Protein AF-A0A953QNC2-F1 (afdb_monomer_lite)

pLDDT: mean 82.64, std 15.47, range [23.3, 98.56]

Secondary structure (DSSP, 8-state):
------EETTEEB--------TTSPEEE---TT-EEEEEEEES-GGG--S-EEEEEEETTEEEEEEEEBTTB-EEEEEE--SS-EEEEESS---EEEEEEEEPPP-SSEE--BS--SGGGPEE--TT--EEE--TTS-SS-S-GGGHHHHHT---EEEEEE--SSS-EEEEEEEE-S--SS--EEEEEEEETTEEEE--TT--S--GGGGSSSTT--SEEEEEE-TT-EEEEEEE--SSSEEEEEEEEEPSSPSSHHHHHHHHHHHHHHHHHHHHHT-TTTT--SSTTSPPPHHHHH---IIIIIIHHHHHHHHHHTT---S-HHHHHHHHHHHHT-EEEPTT-TT-EEES-SS-HHHHHHHHHHHHHHTT---HHHHHHHHHHHHTB----B--SSSSPBPHHHHHHHHHHHHHHHT-HHHHHHHHHHHHHPPPSSHHHHHHHHHHHHHHT---HHHHHHHHTT--TTS--BSSS-TTSPB-HHHHHHHHHHHHHTT---TTHHHHHHHHHHT--TTS-----GGG-SS--SHHHHHHHHHHHHHHS-----PPPPPPPPPPPS--SSHHHHHHHHHHHHHHT-HHHHHHHHT-SSHHHHHHHHHHTTTSHHHHHT-GGGHHHHHHGGG-SSHHHHHHHHHHHHHHHHHS--HHHHHHHHHHTTT---HHHHHHHHHHHHHHH---HHHHHHHHHTBS-HHHHHHHHHHHHHHHHHHHHHHHHHHHHS-HHHHHHHHHHHH--TTTS----TTTTTTSSS--HHHHHHHHT--GGGG-TT---HHHHHHHH----TTS------BTTB-PPP---TTTSHHHHHHHHHHHTT--HHHHHHHHHHGGGGTT---HHHHHHHHHHTT-S-HHHHHHHHHHHGGGSSS------TTS--HHHHHHHHHHHHT--HHHHHHHHHHHHTSPTTSTGGG-HHHHHHHHHHHTSSS--HHHHHHHTT-HHHHTSHHHHHHHHHHHT-S-HHHHHHHHHHHIIIIIT-GGGHHHHHHHHHT--HHHHHHHHHHT-HHHHHHHGGGTGGGGTTT-PPPPTTSSGGGSHHHHHHHHHHTT-SSHHHHHHHHHHHHH-HHHHHHHT-PPPPPPPPPHHHIIIIIHHHHH---TTS--HHHHTTT-SSS---S-HHHHHHHHGGG--SSSGGG-HHHHGGGS-TTGGG-GGGGGG--TT--S-TTGGGSHHHHHHHHHHTT----

Foldseek 3Di:
DDDDQDDDDPKGKPPDQDQDAADDWDKDFDDQQFKKKKKKFAPALLPFAAWKKKFKAAPVGTQFIDIAHLQRGMAIFMARGPGIMTIHIPGRGRIGIIIITDDDDDQAAEFHTPFQDQVSAAEDEAQHKYKGFLRSQGQFASDLVCLLVSLLDSKGKHKYAAADAAKKKKKKAKDALDLLAFKAKFKWADDPNDIDGADALWDPDFLQLQFLRFQGFRITIHTDGHGGMMMMIIRNSHRIMMIGIDIAHFDLDPDLLSLLLLLLVLLLRVLLRNLSRQGRLQHANGPLAFGFPQSLLDLDCQSAQLSLLLNLLLVVLPRDDPDPSSNLQSLLSLLLFWAQFFLQPLATAGSAFFQTLVSLLRSVVSCVSVVNDDLSSLSNSLSLNVQFDQQFTFRLKPPTRHSLNSLLSSLVSCVSNVVVVSNVVSLVVLQPDDAQWLLSLLSSLLSCLVVVHDNVVSLVVNVVQADPQQFGCGGPDNPDDTAQLSLLSSLLSCLSNVHPDPSSVSSLVNLSRQQHSNSFHFDACPRIQDRDRRSNSSSSSSNSSSNPGDPHPDDDDDDDDAADQPDRDPVNLSSNLVVVLVVLDLVLLQCQLVDPRVSSVLSSLVNCSRNLQSNLVVVSSLVSLLVQCVRSRLSSVLSSLNSLLSSCRHPVDCVSLLSLLQSLQPDDPPSSLNSSLSSNLSNLPPQVLRVLSSLVSRPDPVVSVSSVVSVQVSLLSNLLSLLVSLQPGDPRSLLSSLCSLQDGCSFQQAQPPVRLLPPQDSFSVVSVVSSSRDSCSSPPPDDDPSSVSSSNDDDDLLRASRGHDNNLGRDGSAHDLNRCPSNLVSLVSQPVVDDPSSLSSSLNSQLRCANNADLVSLQVLLVQCVDPDPSSLVSSLSCAFVCPRHHHAQPDLQDGDPVSLVSLLVLLLVVDPSSLSRSLQNLLQAAAPHPSLADPSSLVSLVVQLPDPDRFLSSLSNNCRHCVRVVDPSNLVLLLVQCVDPPLSSVVSSLLSLCLPQLPDLVNLVSNLVNCVSHDAPSNLVSLLCLQLVNVQVPCSSRVSHVPDDPDDDPSDPDSCVRPSSLVSLLVQCVDPHLSSNLSSLLSCVVDVVSCVSNVDDRDQFDAQDLVLCVPQVVCQQVDADPSSDHVQRRQCPPSQQHHDPDSVVNVVSLVSQADLVNRCLGLVQQAQLAAQSVSNDSVCSSNHHVVGHPQPPRCSRPNSSSSSCRSSHDDDD

Radius of gyration: 33.35 Å; chains: 1; bounding box: 89×70×102 Å

Sequence (1214 aa):
MKLERVVAAGSIALLLPFLLRSDDARIFPTTPGKLYRAVVSIENPEHFSGRVEVEIRDARGVIAAKPLHPFDLDLSINLKPKGEVRVKLSRTESVRVEFTELPPPGDDAIALQPNRTWNQAQTIRFGQTVHGSGDDRPYVPVSMDHAYADLMSGFQWFRFTVPGDRPKLAHFVLETPDRDVPPDVDVFAEHDGSIEPYREGASAYNPEATQNFPGLSPFRTRVVHPGQTYLLRVAPNHPDYTLRTLVYDVPPYRDPHKAVEAGMDYLIALGDAWHANTPRRGAIALRNTMAHAEPSSCIACHPTQFTVRGYLTAVKNGYPVHHPNQLRFLTERLANNPRPMYGQENADWARVIFSARTVSSRVPVLLDMAGVRAPDVTRGYAEYLRKTSLEDEADGSLPFVSAFEIGLQSWQTFGLAGFTADRDRVRDEVIARKPANVIDLAWKIAALAKFGAKAEAEIEQLYSWQDAEGRFPYHFDRAEPRADFITYQALYALAVAGSKDPRLEKTVAYALKQQRVDGSWQGDPVYKGFDTPFRDTQFAVMALSTLFPMKSDRPAPAAEPSAPLNSLSKIDQRREAETLRRSGSILEIGKALESPEGRTRWTALRVFAQEFRGLSDQSELLKPLKAALDDPMPANRFQAANALWRWYQWHRDDSILDALARHLGSEHDAYVRRGLIESVYNVLDDNPGQLEAWERALVSEADRKKTEEALHRSVRDQAAVIARNLANGNRDLRLGLLTALWDFHLRHMAIPDDNREKVDVILPSFFADYSSGVPRLHESDFRYEPYAETAAFAYRAANDFHVTRLGNDTDLPHLFKDSGDALERALLKCLDGADRELTVEVVKASSILGDAETTSFTAAMLRLLESGDAQIRDAVRYVYANNARGRLTLGDPDAPDAALQKLLAELIDSRRPDVLTVALPLVAELPVGSTFTRDPALAWSVEKLVREDVVPAAVLRAAAVFPSIADQPLMRTELLHALKSRDYATQQAAIDLVLARYITDPTTDELSRQFIEATEGRARAVLIDKLDPNKFALRLSAASSYRAVSGEPLPADDNLFSSRVVQDAVIEALRDKSPAVREAAQDLVREQAKLQTIAKVAPAARPAPDFTYFVEKVQPILAARGSDGKACMMCHATHAIFKLTPDARANYTNTLKVINTTEPRKSLLLIKPTRPNDAVGDANLYLATHNGGERWVANEDSPEYATILEWIRGAKLP

Structure (mmCIF, N/CA/C/O backbone):
data_AF-A0A953QNC2-F1
#
_entry.id   AF-A0A953QNC2-F1
#
loop_
_atom_site.group_PDB
_atom_site.id
_atom_site.type_symbol
_atom_site.label_atom_id
_atom_site.label_alt_id
_atom_site.label_comp_id
_atom_site.label_asym_id
_atom_site.label_entity_id
_atom_site.label_seq_id
_atom_site.pdbx_PDB_ins_code
_atom_site.Cartn_x
_atom_site.Cartn_y
_atom_site.Cartn_z
_atom_site.occupancy
_atom_site.B_iso_or_equiv
_atom_site.auth_seq_id
_atom_site.auth_comp_id
_atom_site.auth_asym_id
_atom_site.auth_atom_id
_atom_site.pdbx_PDB_model_num
ATOM 1 N N . MET A 1 1 ? -9.395 16.974 55.530 1.00 29.06 1 MET A N 1
ATOM 2 C CA . MET A 1 1 ? -9.738 17.105 54.096 1.00 29.06 1 MET A CA 1
ATOM 3 C C . MET A 1 1 ? -11.240 16.921 53.959 1.00 29.06 1 MET A C 1
ATOM 5 O O . MET A 1 1 ? -11.735 15.883 54.379 1.00 29.06 1 MET A O 1
ATOM 9 N N . LYS A 1 2 ? -11.969 17.950 53.513 1.00 23.30 2 LYS A N 1
ATOM 10 C CA . LYS A 1 2 ? -13.434 17.918 53.364 1.00 23.30 2 LYS A CA 1
ATOM 11 C C . LYS A 1 2 ? -13.803 17.098 52.120 1.00 23.30 2 LYS A C 1
ATOM 13 O O . LYS A 1 2 ? -13.235 17.342 51.063 1.00 23.30 2 LYS A O 1
ATOM 18 N N . LEU A 1 3 ? -14.735 16.148 52.253 1.00 24.97 3 LEU A N 1
ATOM 19 C CA . LEU A 1 3 ? -15.459 15.578 51.113 1.00 24.97 3 LEU A CA 1
ATOM 20 C C . LEU A 1 3 ? -16.293 16.702 50.484 1.00 24.97 3 LEU A C 1
ATOM 22 O O . LEU A 1 3 ? -17.276 17.125 51.092 1.00 24.97 3 LEU A O 1
ATOM 26 N N . GLU A 1 4 ? -15.945 17.168 49.290 1.00 27.89 4 GLU A N 1
ATOM 27 C CA . GLU A 1 4 ? -16.870 17.962 48.481 1.00 27.89 4 GLU A CA 1
ATOM 28 C C . GLU A 1 4 ? -17.546 17.052 47.456 1.00 27.89 4 GLU A C 1
ATOM 30 O O . GLU A 1 4 ? -16.925 16.511 46.546 1.00 27.89 4 GLU A O 1
ATOM 35 N N . ARG A 1 5 ? -18.851 16.843 47.658 1.00 28.81 5 ARG A N 1
ATOM 36 C CA . ARG A 1 5 ? -19.749 16.235 46.677 1.00 28.81 5 ARG A CA 1
ATOM 37 C C . ARG A 1 5 ? -20.026 17.278 45.598 1.00 28.81 5 ARG A C 1
ATOM 39 O O . ARG A 1 5 ? -20.845 18.165 45.823 1.00 28.81 5 ARG A O 1
ATOM 46 N N . VAL A 1 6 ? -19.393 17.165 44.437 1.00 27.67 6 VAL A N 1
ATOM 47 C CA . VAL A 1 6 ? -19.810 17.938 43.262 1.00 27.67 6 VAL A CA 1
ATOM 48 C C . VAL A 1 6 ? -20.875 17.132 42.528 1.00 27.67 6 VAL A C 1
ATOM 50 O O . VAL A 1 6 ? -20.597 16.089 41.944 1.00 27.67 6 VAL A O 1
ATOM 53 N N . VAL A 1 7 ? -22.122 17.596 42.615 1.00 27.09 7 VAL A N 1
ATOM 54 C CA . VAL A 1 7 ? -23.255 17.066 41.850 1.00 27.09 7 VAL A CA 1
ATOM 55 C C . VAL A 1 7 ? -23.378 17.911 40.588 1.00 27.09 7 VAL A C 1
ATOM 57 O O . VAL A 1 7 ? -23.911 19.016 40.633 1.00 27.09 7 VAL A O 1
ATOM 60 N N . ALA A 1 8 ? -22.895 17.394 39.462 1.00 27.19 8 ALA A N 1
ATOM 61 C CA . ALA A 1 8 ? -23.224 17.911 38.139 1.00 27.19 8 ALA A CA 1
ATOM 62 C C . ALA A 1 8 ? -23.791 16.756 37.298 1.00 27.19 8 ALA A C 1
ATOM 64 O O . ALA A 1 8 ? -23.171 15.704 37.179 1.00 27.19 8 ALA A O 1
ATOM 65 N N . ALA A 1 9 ? -25.007 16.942 36.776 1.00 31.48 9 ALA A N 1
ATOM 66 C CA . ALA A 1 9 ? -25.664 16.079 35.786 1.00 31.48 9 ALA A CA 1
ATOM 67 C C . ALA A 1 9 ? -25.669 14.555 36.076 1.00 31.48 9 ALA A C 1
ATOM 69 O O . ALA A 1 9 ? -25.304 13.744 35.231 1.00 31.48 9 ALA A O 1
ATOM 70 N N . GLY A 1 10 ? -26.125 14.145 37.266 1.00 29.62 10 GLY A N 1
ATOM 71 C CA . GLY A 1 10 ? -26.537 12.753 37.519 1.00 29.62 10 GLY A CA 1
ATOM 72 C C . GLY A 1 10 ? -25.422 11.710 37.679 1.00 29.62 10 GLY A C 1
ATOM 73 O O . GLY A 1 10 ? -25.738 10.537 37.854 1.00 29.62 10 GLY A O 1
ATOM 74 N N . SER A 1 11 ? -24.148 12.113 37.685 1.00 31.12 11 SER A N 1
ATOM 75 C CA . SER A 1 11 ? -23.003 11.223 37.924 1.00 31.12 11 SER A CA 1
ATOM 76 C C . SER A 1 11 ? -22.395 11.497 39.303 1.00 31.12 11 SER A C 1
ATOM 78 O O . SER A 1 11 ? -21.988 12.621 39.594 1.00 31.12 11 SER A O 1
ATOM 80 N N . ILE A 1 12 ? -22.333 10.487 40.179 1.00 34.78 12 ILE A N 1
ATOM 81 C CA . ILE A 1 12 ? -21.578 10.574 41.439 1.00 34.78 12 ILE A CA 1
ATOM 82 C C . ILE A 1 12 ? -20.111 10.299 41.098 1.00 34.78 12 ILE A C 1
ATOM 84 O O . ILE A 1 12 ? -19.709 9.148 40.953 1.00 34.78 12 ILE A O 1
ATOM 88 N N . ALA A 1 13 ? -19.312 11.353 40.947 1.00 35.94 13 ALA A N 1
ATOM 89 C CA . ALA A 1 13 ? -17.868 11.228 40.813 1.00 35.94 13 ALA A CA 1
ATOM 90 C C . ALA A 1 13 ? -17.216 11.299 42.205 1.00 35.94 13 ALA A C 1
ATOM 92 O O . ALA A 1 13 ? -17.353 12.293 42.921 1.00 35.94 13 ALA A O 1
ATOM 93 N N . LEU A 1 14 ? -16.487 10.253 42.599 1.00 39.22 14 LEU A N 1
ATOM 94 C CA . LEU A 1 14 ? -15.514 10.324 43.693 1.00 39.22 14 LEU A CA 1
ATOM 95 C C . LEU A 1 14 ? -14.265 11.051 43.158 1.00 39.22 14 LEU A C 1
ATOM 97 O O . LEU A 1 14 ? -13.250 10.435 42.854 1.00 39.22 14 LEU A O 1
ATOM 101 N N . LEU A 1 15 ? -14.370 12.372 42.985 1.00 40.50 15 LEU A N 1
ATOM 102 C CA . LEU A 1 15 ? -13.267 13.247 42.577 1.00 40.50 15 LEU A CA 1
ATOM 103 C C . LEU A 1 15 ? -12.383 13.548 43.789 1.00 40.50 15 LEU A C 1
ATOM 105 O O . LEU A 1 15 ? -12.535 14.568 44.457 1.00 40.50 15 LEU A O 1
ATOM 109 N N . LEU A 1 16 ? -11.458 12.648 44.097 1.00 39.34 16 LEU A N 1
ATOM 110 C CA . LEU A 1 16 ? -10.333 12.967 44.967 1.00 39.34 16 LEU A CA 1
ATOM 111 C C . LEU A 1 16 ? -9.050 12.529 44.252 1.00 39.34 16 LEU A C 1
ATOM 113 O O . LEU A 1 16 ? -8.804 11.325 44.168 1.00 39.34 16 LEU A O 1
ATOM 117 N N . PRO A 1 17 ? -8.221 13.458 43.733 1.00 42.78 17 PRO A N 1
ATOM 118 C CA . PRO A 1 17 ? -6.869 13.108 43.333 1.00 42.78 17 PRO A CA 1
ATOM 119 C C . PRO A 1 17 ? -6.144 12.603 44.580 1.00 42.78 17 PRO A C 1
ATOM 121 O O . PRO A 1 17 ? -6.006 13.302 45.586 1.00 42.78 17 PRO A O 1
ATOM 124 N N . PHE A 1 18 ? -5.751 11.339 44.549 1.00 47.56 18 PHE A N 1
ATOM 125 C CA . PHE A 1 18 ? -5.092 10.688 45.662 1.00 47.56 18 PHE A CA 1
ATOM 126 C C . PHE A 1 18 ? -3.679 10.322 45.253 1.00 47.56 18 PHE A C 1
ATOM 128 O O . PHE A 1 18 ? -3.477 9.353 44.534 1.00 47.56 18 PHE A O 1
ATOM 135 N N . LEU A 1 19 ? -2.704 11.049 45.792 1.00 51.19 19 LEU A N 1
ATOM 136 C CA . LEU A 1 19 ? -1.297 10.713 45.624 1.00 51.19 19 LEU A CA 1
ATOM 137 C C . LEU A 1 19 ? -1.020 9.362 46.312 1.00 51.19 19 LEU A C 1
ATOM 139 O O . LEU A 1 19 ? -1.180 9.222 47.534 1.00 51.19 19 LEU A O 1
ATOM 143 N N . LEU A 1 20 ? -0.685 8.342 45.524 1.00 55.16 20 LEU A N 1
ATOM 144 C CA . LEU A 1 20 ? -0.523 6.959 45.974 1.00 55.16 20 LEU A CA 1
ATOM 145 C C . LEU A 1 20 ? 0.978 6.645 46.093 1.00 55.16 20 LEU A C 1
ATOM 147 O O . LEU A 1 20 ? 1.667 6.477 45.100 1.00 55.16 20 LEU A O 1
ATOM 151 N N . ARG A 1 21 ? 1.511 6.608 47.320 1.00 57.16 21 ARG A N 1
ATOM 152 C CA . ARG A 1 21 ? 2.898 6.182 47.601 1.00 57.16 21 ARG A CA 1
ATOM 153 C C . ARG A 1 21 ? 2.895 4.684 47.943 1.00 57.16 21 ARG A C 1
ATOM 155 O O . ARG A 1 21 ? 1.916 4.225 48.523 1.00 57.16 21 ARG A O 1
ATOM 162 N N . SER A 1 22 ? 3.929 3.939 47.542 1.00 54.56 22 SER A N 1
ATOM 163 C CA . SER A 1 22 ? 3.933 2.477 47.286 1.00 54.56 22 SER A CA 1
ATOM 164 C C . SER A 1 22 ? 3.475 1.535 48.393 1.00 54.56 22 SER A C 1
ATOM 166 O O .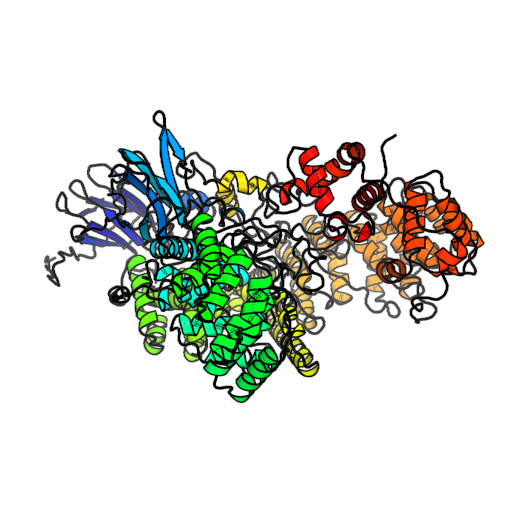 SER A 1 22 ? 3.289 0.351 48.115 1.00 54.56 22 SER A O 1
ATOM 168 N N . ASP A 1 23 ? 3.308 1.997 49.623 1.00 46.59 23 ASP A N 1
ATOM 169 C CA . ASP A 1 23 ? 3.414 1.069 50.745 1.00 46.59 23 ASP A CA 1
ATOM 170 C C . ASP A 1 23 ? 2.069 0.484 51.204 1.00 46.59 23 ASP A C 1
ATOM 172 O O . ASP A 1 23 ? 2.077 -0.446 52.000 1.00 46.59 23 ASP A O 1
ATOM 176 N N . ASP A 1 24 ? 0.930 0.908 50.630 1.00 58.06 24 ASP A N 1
ATOM 177 C CA . ASP A 1 24 ? -0.381 0.284 50.876 1.00 58.06 24 ASP A CA 1
ATOM 178 C C . ASP A 1 24 ? -1.313 0.293 49.651 1.00 58.06 24 ASP A C 1
ATOM 180 O O . ASP A 1 24 ? -1.463 1.293 48.943 1.00 58.06 24 ASP A O 1
ATOM 184 N N . ALA A 1 25 ? -2.011 -0.828 49.430 1.00 66.31 25 ALA A N 1
ATOM 185 C CA . ALA A 1 25 ? -3.104 -0.903 48.463 1.00 66.31 25 ALA A CA 1
ATOM 186 C C . ALA A 1 25 ? -4.257 -0.003 48.934 1.00 66.31 25 ALA A C 1
ATOM 188 O O . ALA A 1 25 ? -4.858 -0.258 49.980 1.00 66.31 25 ALA A O 1
ATOM 189 N N . ARG A 1 26 ? -4.598 1.039 48.168 1.00 79.62 26 ARG A N 1
ATOM 190 C CA . ARG A 1 26 ? -5.704 1.927 48.547 1.00 79.62 26 ARG A CA 1
ATOM 191 C C . ARG A 1 26 ? -7.043 1.296 48.220 1.00 79.62 26 ARG A C 1
ATOM 193 O O . ARG A 1 26 ? -7.245 0.796 47.116 1.00 79.62 26 ARG A O 1
ATOM 200 N N . ILE A 1 27 ? -7.953 1.376 49.183 1.00 82.69 27 ILE A N 1
ATOM 201 C CA . ILE A 1 27 ? -9.328 0.900 49.080 1.00 82.69 27 ILE A CA 1
ATOM 202 C C . ILE A 1 27 ? -10.205 2.029 48.537 1.00 82.69 27 ILE A C 1
ATOM 204 O O . ILE A 1 27 ? -10.218 3.133 49.081 1.00 82.69 27 ILE A O 1
ATOM 208 N N . PHE A 1 28 ? -10.962 1.730 47.487 1.00 82.81 28 PHE A N 1
ATOM 209 C CA . PHE A 1 28 ? -11.961 2.608 46.899 1.00 82.81 28 PHE A CA 1
ATOM 210 C C . PHE A 1 28 ? -13.351 2.005 47.144 1.00 82.81 28 PHE A C 1
ATOM 212 O O . PHE A 1 28 ? -13.610 0.866 46.728 1.00 82.81 28 PHE A O 1
ATOM 219 N N . PRO A 1 29 ? -14.250 2.727 47.838 1.00 77.69 29 PRO A N 1
ATOM 220 C CA . PRO A 1 29 ? -15.591 2.233 48.101 1.00 77.69 29 PRO A CA 1
ATOM 221 C C . PRO A 1 29 ? -16.389 2.209 46.794 1.00 77.69 29 PRO A C 1
ATOM 223 O O . PRO A 1 29 ? -16.478 3.215 46.092 1.00 77.69 29 PRO A O 1
ATOM 226 N N . THR A 1 30 ? -16.995 1.067 46.480 1.00 83.75 30 THR A N 1
ATOM 227 C CA . THR A 1 30 ? -17.913 0.923 45.343 1.00 83.75 30 THR A CA 1
ATOM 228 C C . THR A 1 30 ? -19.255 0.384 45.822 1.00 83.75 30 THR A C 1
ATOM 230 O O . THR A 1 30 ? -19.344 -0.264 46.867 1.00 83.75 30 THR A O 1
ATOM 233 N N . THR A 1 31 ? -20.320 0.662 45.070 1.00 82.50 31 THR A N 1
ATOM 234 C CA . THR A 1 31 ? -21.650 0.126 45.372 1.00 82.50 31 THR A CA 1
ATOM 235 C C . THR A 1 31 ? -21.815 -1.229 44.681 1.00 82.50 31 THR A C 1
ATOM 237 O O . THR A 1 31 ? -21.713 -1.293 43.451 1.00 82.50 31 THR A O 1
ATOM 240 N N . PRO A 1 32 ? -22.105 -2.317 45.421 1.00 77.31 32 PRO A N 1
ATOM 241 C CA . PRO A 1 32 ? -22.320 -3.629 44.823 1.00 77.31 32 PRO A CA 1
ATOM 242 C C . PRO A 1 32 ? -23.386 -3.593 43.722 1.00 77.31 32 PRO A C 1
ATOM 244 O O . PRO A 1 32 ? -24.472 -3.047 43.900 1.00 77.31 32 PRO A O 1
ATOM 247 N N . GLY A 1 33 ? -23.076 -4.192 42.572 1.00 76.69 33 GLY A N 1
ATOM 248 C CA . GLY A 1 33 ? -24.009 -4.304 41.449 1.00 76.69 33 GLY A CA 1
ATOM 249 C C . GLY A 1 33 ? -24.074 -3.091 40.514 1.00 76.69 33 GLY A C 1
ATOM 250 O O . GLY A 1 33 ? -24.688 -3.215 39.453 1.00 76.69 33 GLY A O 1
ATOM 251 N N . LYS A 1 34 ? -23.416 -1.972 40.842 1.00 86.75 34 LYS A N 1
ATOM 252 C CA . LYS A 1 34 ? -23.242 -0.827 39.934 1.00 86.75 34 LYS A CA 1
ATOM 253 C C . LYS A 1 34 ? -22.071 -1.041 38.970 1.00 86.75 34 LYS A C 1
ATOM 255 O O . LYS A 1 34 ? -21.183 -1.854 39.227 1.00 86.75 34 LYS A O 1
ATOM 260 N N . LEU A 1 35 ? -22.111 -0.336 37.842 1.00 88.69 35 LEU A N 1
ATOM 261 C CA . LEU A 1 35 ? -21.055 -0.337 36.833 1.00 88.69 35 LEU A CA 1
ATOM 262 C C . LEU A 1 35 ? -20.138 0.855 37.059 1.00 88.69 35 LEU A C 1
ATOM 264 O O . LEU A 1 35 ? -20.615 1.947 37.354 1.00 88.69 35 LEU A O 1
ATOM 268 N N . TYR A 1 36 ? -18.840 0.644 36.891 1.00 88.75 36 TYR A N 1
ATOM 269 C CA . TYR A 1 36 ? -17.842 1.690 37.049 1.00 88.75 36 TYR A CA 1
ATOM 270 C C . TYR A 1 36 ? -16.846 1.666 35.892 1.00 88.75 36 TYR A C 1
ATOM 272 O O . TYR A 1 36 ? -16.424 0.594 35.460 1.00 88.75 36 TYR A O 1
ATOM 280 N N . ARG A 1 37 ? -16.430 2.853 35.450 1.00 88.19 37 ARG A N 1
ATOM 281 C CA . ARG A 1 37 ? -15.182 3.067 34.715 1.00 88.19 37 ARG A CA 1
ATOM 282 C C . ARG A 1 37 ? -14.107 3.426 35.732 1.00 88.19 37 ARG A C 1
ATOM 284 O O . ARG A 1 37 ? -14.271 4.400 36.464 1.00 88.19 37 ARG A O 1
ATOM 291 N N . ALA A 1 38 ? -13.046 2.632 35.796 1.00 89.19 38 ALA A N 1
ATOM 292 C CA . ALA A 1 38 ? -11.863 2.920 36.594 1.00 89.19 38 ALA A CA 1
ATOM 293 C C . ALA A 1 38 ? -10.763 3.453 35.675 1.00 89.19 38 ALA A C 1
ATOM 295 O O . ALA A 1 38 ? -10.457 2.819 34.665 1.00 89.19 38 ALA A O 1
ATOM 296 N N . VAL A 1 39 ? -10.181 4.599 36.022 1.00 89.31 39 VAL A N 1
ATOM 297 C CA . VAL A 1 39 ? -9.047 5.203 35.315 1.00 89.31 39 VAL A CA 1
ATOM 298 C C . VAL A 1 39 ? -7.913 5.410 36.310 1.00 89.31 39 VAL A C 1
ATOM 300 O O . VAL A 1 39 ? -8.117 6.025 37.354 1.00 89.31 39 VAL A O 1
ATOM 303 N N . VAL A 1 40 ? -6.726 4.896 35.999 1.00 90.38 40 VAL A N 1
ATOM 304 C CA . VAL A 1 40 ? -5.488 5.176 36.738 1.00 90.38 40 VAL A CA 1
ATOM 305 C C . VAL A 1 40 ? -4.512 5.838 35.778 1.00 90.38 40 VAL A C 1
ATOM 307 O O . VAL A 1 40 ? -4.119 5.210 34.801 1.00 90.38 40 VAL A O 1
ATOM 310 N N . SER A 1 41 ? -4.114 7.077 36.059 1.00 89.69 41 SER A N 1
ATOM 311 C CA . SER A 1 41 ? -3.303 7.900 35.154 1.00 89.69 41 SER A CA 1
ATOM 312 C C . SER A 1 41 ? -2.095 8.494 35.866 1.00 89.69 41 SER A C 1
ATOM 314 O O . SER A 1 41 ? -2.207 8.936 37.007 1.00 89.69 41 SER A O 1
ATOM 316 N N . ILE A 1 42 ? -0.953 8.579 35.185 1.00 89.56 42 ILE A N 1
ATOM 317 C CA . ILE A 1 42 ? 0.209 9.344 35.661 1.00 89.56 42 ILE A CA 1
ATOM 318 C C . ILE A 1 42 ? -0.171 10.823 35.804 1.00 89.56 42 ILE A C 1
ATOM 320 O O . ILE A 1 42 ? -0.703 11.417 34.864 1.00 89.56 42 ILE A O 1
ATOM 324 N N . GLU A 1 43 ? 0.101 11.406 36.976 1.00 83.94 43 GLU A N 1
ATOM 325 C CA . GLU A 1 43 ? -0.293 12.783 37.302 1.00 83.94 43 GLU A CA 1
ATOM 326 C C . GLU A 1 43 ? 0.587 13.834 36.613 1.00 83.94 43 GLU A C 1
ATOM 328 O O . GLU A 1 43 ? 0.057 14.819 36.112 1.00 83.94 43 GLU A O 1
ATOM 333 N N . ASN A 1 44 ? 1.905 13.608 36.555 1.00 84.81 44 ASN A N 1
ATOM 334 C CA . ASN A 1 44 ? 2.883 14.540 35.974 1.00 84.81 44 ASN A CA 1
ATOM 335 C C . ASN A 1 44 ? 3.662 13.855 34.840 1.00 84.81 44 ASN A C 1
ATOM 337 O O . ASN A 1 44 ? 4.798 13.414 35.049 1.00 84.81 44 ASN A O 1
ATOM 341 N N . PRO A 1 45 ? 3.047 13.681 33.660 1.00 88.38 45 PRO A N 1
ATOM 342 C CA . PRO A 1 45 ? 3.620 12.874 32.591 1.00 88.38 45 PRO A CA 1
ATOM 343 C C . PRO A 1 45 ? 4.909 13.455 31.998 1.00 88.38 45 PRO A C 1
ATOM 345 O O . PRO A 1 45 ? 5.733 12.685 31.517 1.00 88.38 45 PRO A O 1
ATOM 348 N N . GLU A 1 46 ? 5.138 14.770 32.084 1.00 88.88 46 GLU A N 1
ATOM 349 C CA . GLU A 1 46 ? 6.368 15.409 31.592 1.00 88.88 46 GLU A CA 1
ATOM 350 C C . GLU A 1 46 ? 7.612 15.029 32.410 1.00 88.88 46 GLU A C 1
ATOM 352 O O . GLU A 1 46 ? 8.733 15.136 31.920 1.00 88.88 46 GLU A O 1
ATOM 357 N N . HIS A 1 47 ? 7.424 14.583 33.654 1.00 87.56 47 HIS A N 1
ATOM 358 C CA . HIS A 1 47 ? 8.505 14.173 34.557 1.00 87.56 47 HIS A CA 1
ATOM 359 C C . HIS A 1 47 ? 8.567 12.656 34.760 1.00 87.56 47 HIS A C 1
ATOM 361 O O . HIS A 1 47 ? 9.401 12.156 35.520 1.00 87.56 47 HIS A O 1
ATOM 367 N N . PHE A 1 48 ? 7.673 11.914 34.112 1.00 89.25 48 PHE A N 1
ATOM 368 C CA . PHE A 1 48 ? 7.577 10.481 34.297 1.00 89.25 48 PHE A CA 1
ATOM 369 C C . PHE A 1 48 ? 8.624 9.750 33.458 1.00 89.25 48 PHE A C 1
ATOM 371 O O . PHE A 1 48 ? 8.696 9.894 32.241 1.00 89.25 48 PHE A O 1
ATOM 378 N N . SER A 1 49 ? 9.429 8.927 34.128 1.00 84.75 49 SER A N 1
ATOM 379 C CA . SER A 1 49 ? 10.442 8.082 33.499 1.00 84.75 49 SER A CA 1
ATOM 380 C C . SER A 1 49 ? 10.395 6.662 34.063 1.00 84.75 49 SER A C 1
ATOM 382 O O . SER A 1 49 ? 10.091 6.436 35.240 1.00 84.75 49 SER A O 1
ATOM 384 N N . GLY A 1 50 ? 10.712 5.677 33.225 1.00 86.81 50 GLY A N 1
ATOM 385 C CA . GLY A 1 50 ? 10.687 4.265 33.601 1.00 86.81 50 GLY A CA 1
ATOM 386 C C . GLY A 1 50 ? 9.286 3.646 33.550 1.00 86.81 50 GLY A C 1
ATOM 387 O O . GLY A 1 50 ? 8.528 3.892 32.618 1.00 86.81 50 GLY A O 1
ATOM 388 N N . ARG A 1 51 ? 8.969 2.784 34.523 1.00 90.69 51 ARG A N 1
ATOM 389 C CA . ARG A 1 51 ? 7.785 1.910 34.512 1.00 90.69 51 ARG A CA 1
ATOM 390 C C . ARG A 1 51 ? 7.179 1.782 35.909 1.00 90.69 51 ARG A C 1
ATOM 392 O O . ARG A 1 51 ? 7.921 1.647 36.884 1.00 90.69 51 ARG A O 1
ATOM 399 N N . VAL A 1 52 ? 5.850 1.749 35.999 1.00 91.50 52 VAL A N 1
ATOM 400 C CA . VAL A 1 52 ? 5.108 1.381 37.218 1.00 91.50 52 VAL A CA 1
ATOM 401 C C . VAL A 1 52 ? 4.000 0.384 36.878 1.00 91.50 52 VAL A C 1
ATOM 403 O O . VAL A 1 52 ? 3.210 0.623 35.972 1.00 91.50 52 VAL A O 1
ATOM 406 N N . GLU A 1 53 ? 3.930 -0.740 37.592 1.00 92.69 53 GLU A N 1
ATOM 407 C CA . GLU A 1 53 ? 2.797 -1.663 37.467 1.00 92.69 53 GLU A CA 1
ATOM 408 C C . GLU A 1 53 ? 1.613 -1.096 38.224 1.00 92.69 53 GLU A C 1
ATOM 410 O O . GLU A 1 53 ? 1.732 -0.823 39.419 1.00 92.69 53 GLU A O 1
ATOM 415 N N . VAL A 1 54 ? 0.476 -0.985 37.550 1.00 93.31 54 VAL A N 1
ATOM 416 C CA . VAL A 1 54 ? -0.817 -0.727 38.173 1.00 93.31 54 VAL A CA 1
ATOM 417 C C . VAL A 1 54 ? -1.575 -2.036 38.255 1.00 93.31 54 VAL A C 1
ATOM 419 O O . VAL A 1 54 ? -1.704 -2.747 37.263 1.00 93.31 54 VAL A O 1
ATOM 422 N N . GLU A 1 55 ? -2.126 -2.331 39.425 1.00 93.31 55 GLU A N 1
ATOM 423 C CA . GLU A 1 55 ? -2.952 -3.509 39.641 1.00 93.31 55 GLU A CA 1
ATOM 424 C C . GLU A 1 55 ? -4.280 -3.124 40.302 1.00 93.31 55 GLU A C 1
ATOM 426 O O . GLU A 1 55 ? -4.294 -2.492 41.362 1.00 93.31 55 GLU A O 1
ATOM 431 N N . ILE A 1 56 ? -5.397 -3.508 39.680 1.00 92.38 56 ILE A N 1
ATOM 432 C CA . ILE A 1 56 ? -6.762 -3.289 40.169 1.00 92.38 56 ILE A CA 1
ATOM 433 C C . ILE A 1 56 ? -7.345 -4.646 40.562 1.00 92.38 56 ILE A C 1
ATOM 435 O O . ILE A 1 56 ? -7.430 -5.554 39.735 1.00 92.38 56 ILE A O 1
ATOM 439 N N . ARG A 1 57 ? -7.786 -4.789 41.814 1.00 91.94 57 ARG A N 1
ATOM 440 C CA . ARG A 1 57 ? -8.334 -6.043 42.358 1.00 91.94 57 ARG A CA 1
ATOM 441 C C . ARG A 1 57 ? -9.613 -5.817 43.163 1.00 91.94 57 ARG A C 1
ATOM 443 O O . ARG A 1 57 ? -9.773 -4.768 43.778 1.00 91.94 57 ARG A O 1
ATOM 450 N N . ASP A 1 58 ? -10.495 -6.811 43.206 1.00 90.00 58 ASP A N 1
ATOM 451 C CA . ASP A 1 58 ? -11.631 -6.868 44.140 1.00 90.00 58 ASP A CA 1
ATOM 452 C C . ASP A 1 58 ? -11.626 -8.184 44.938 1.00 90.00 58 ASP A C 1
ATOM 454 O O . ASP A 1 58 ? -10.619 -8.896 44.977 1.00 90.00 58 ASP A O 1
ATOM 458 N N . ALA A 1 59 ? -12.741 -8.528 45.591 1.00 87.00 59 ALA A N 1
ATOM 459 C CA . ALA A 1 59 ? -12.859 -9.763 46.368 1.00 87.00 59 ALA A CA 1
ATOM 460 C C . ALA A 1 59 ? -12.668 -11.059 45.549 1.00 87.00 59 ALA A C 1
ATOM 462 O O . ALA A 1 59 ? -12.502 -12.124 46.141 1.00 87.00 59 ALA A O 1
ATOM 463 N N . ARG A 1 60 ? -12.713 -11.004 44.209 1.00 86.75 60 ARG A N 1
ATOM 464 C CA . ARG A 1 60 ? -12.452 -12.142 43.308 1.00 86.75 60 ARG A CA 1
ATOM 465 C C . ARG A 1 60 ? -10.968 -12.308 42.973 1.00 86.75 60 ARG A C 1
ATOM 467 O O . ARG A 1 60 ? -10.602 -13.346 42.433 1.00 86.75 60 ARG A O 1
ATOM 474 N N . GLY A 1 61 ? -10.130 -11.316 43.276 1.00 89.06 61 GLY A N 1
ATOM 475 C CA . GLY A 1 61 ? -8.723 -11.268 42.879 1.00 89.06 61 GLY A CA 1
ATOM 476 C C . GLY A 1 61 ? -8.429 -10.115 41.920 1.00 89.06 61 GLY A C 1
ATOM 477 O O . GLY A 1 61 ? -9.132 -9.103 41.915 1.00 89.06 61 GLY A O 1
ATOM 478 N N . VAL A 1 62 ? -7.362 -10.253 41.131 1.00 89.81 62 VAL A N 1
ATOM 479 C CA . VAL A 1 62 ? -6.935 -9.245 40.148 1.00 89.81 62 VAL A CA 1
ATOM 480 C C . VAL A 1 62 ? -7.963 -9.149 39.019 1.00 89.81 62 VAL A C 1
ATOM 482 O O . VAL A 1 62 ? -8.258 -10.142 38.361 1.00 89.81 62 VAL A O 1
ATOM 485 N N . ILE A 1 63 ? -8.504 -7.950 38.805 1.00 89.44 63 ILE A N 1
ATOM 486 C CA . ILE A 1 63 ? -9.419 -7.628 37.701 1.00 89.44 63 ILE A CA 1
ATOM 487 C C . ILE A 1 63 ? -8.606 -7.252 36.462 1.00 89.44 63 ILE A C 1
ATOM 489 O O . ILE A 1 63 ? -8.863 -7.768 35.378 1.00 89.44 63 ILE A O 1
ATOM 493 N N . ALA A 1 64 ? -7.628 -6.359 36.629 1.00 89.88 64 ALA A N 1
ATOM 494 C CA . ALA A 1 64 ? -6.712 -5.943 35.577 1.00 89.88 64 ALA A CA 1
ATOM 495 C C . ALA A 1 64 ? -5.363 -5.535 36.170 1.00 89.88 64 ALA A C 1
ATOM 497 O O . ALA A 1 64 ? -5.282 -5.076 37.311 1.00 89.88 64 ALA A O 1
ATOM 498 N N . ALA A 1 65 ? -4.317 -5.671 35.368 1.00 90.25 65 ALA A N 1
ATOM 499 C CA . ALA A 1 65 ? -2.987 -5.179 35.674 1.00 90.25 65 ALA A CA 1
ATOM 500 C C . ALA A 1 65 ? -2.347 -4.672 34.387 1.00 90.25 65 ALA A C 1
ATOM 502 O O . ALA A 1 65 ? -2.594 -5.259 33.329 1.00 90.25 65 ALA A O 1
ATOM 503 N N . LYS A 1 66 ? -1.566 -3.596 34.482 1.00 91.81 66 LYS A N 1
ATOM 504 C CA . LYS A 1 66 ? -0.883 -3.004 33.336 1.00 91.81 66 LYS A CA 1
ATOM 505 C C . LYS A 1 66 ? 0.357 -2.207 33.756 1.00 91.81 66 LYS A C 1
ATOM 507 O O . LYS A 1 66 ? 0.266 -1.419 34.703 1.00 91.81 66 LYS A O 1
ATOM 512 N N . PRO A 1 67 ? 1.474 -2.330 33.023 1.00 92.38 67 PRO A N 1
ATOM 513 C CA . PRO A 1 67 ? 2.600 -1.415 33.142 1.00 92.38 67 PRO A CA 1
ATOM 514 C C . PRO A 1 67 ? 2.275 -0.052 32.520 1.00 92.38 67 PRO A C 1
ATOM 516 O O . PRO A 1 67 ? 1.986 0.031 31.328 1.00 92.38 67 PRO A O 1
ATOM 519 N N . LEU A 1 68 ? 2.382 1.025 33.299 1.00 93.06 68 LEU A N 1
ATOM 520 C CA . LEU A 1 68 ? 2.413 2.391 32.769 1.00 93.06 68 LEU A CA 1
ATOM 521 C C . LEU A 1 68 ? 3.860 2.814 32.491 1.00 93.06 68 LEU A C 1
ATOM 523 O O . LEU A 1 68 ? 4.757 2.502 33.282 1.00 93.06 68 LEU A O 1
ATOM 527 N N . HIS A 1 69 ? 4.084 3.529 31.386 1.00 92.31 69 HIS A N 1
ATOM 528 C CA . HIS A 1 69 ? 5.391 4.027 30.916 1.00 92.31 69 HIS A CA 1
ATOM 529 C C . HIS A 1 69 ? 5.219 5.297 30.042 1.00 92.31 69 HIS A C 1
ATOM 531 O O . HIS A 1 69 ? 4.080 5.673 29.767 1.00 92.31 69 HIS A O 1
ATOM 537 N N . PRO A 1 70 ? 6.284 6.016 29.625 1.00 90.44 70 PRO A N 1
ATOM 538 C CA . PRO A 1 70 ? 6.159 7.315 28.943 1.00 90.44 70 PRO A CA 1
ATOM 539 C C . PRO A 1 70 ? 5.331 7.342 27.647 1.00 90.44 70 PRO A C 1
ATOM 541 O O . PRO A 1 70 ? 4.885 8.414 27.243 1.00 90.44 70 PRO A O 1
ATOM 544 N N . PHE A 1 71 ? 5.094 6.194 27.007 1.00 88.69 71 PHE A N 1
ATOM 545 C CA . PHE A 1 71 ? 4.225 6.076 25.827 1.00 88.69 71 PHE A CA 1
ATOM 546 C C . PHE A 1 71 ? 2.850 5.459 26.142 1.00 88.69 71 PHE A C 1
ATOM 548 O O . PHE A 1 71 ? 2.003 5.322 25.256 1.00 88.69 71 PHE A O 1
ATOM 555 N N . ASP A 1 72 ? 2.609 5.101 27.404 1.00 90.44 72 ASP A N 1
ATOM 556 C CA . ASP A 1 72 ? 1.356 4.548 27.898 1.00 90.44 72 ASP A CA 1
ATOM 557 C C . ASP A 1 72 ? 1.078 4.999 29.344 1.00 90.44 72 ASP A C 1
ATOM 559 O O . ASP A 1 72 ? 1.467 4.358 30.322 1.00 90.44 72 ASP A O 1
ATOM 563 N N . LEU A 1 73 ? 0.430 6.158 29.469 1.00 90.69 73 LEU A N 1
ATOM 564 C CA . LEU A 1 73 ? 0.325 6.908 30.724 1.00 90.69 73 LEU A CA 1
ATOM 565 C C . LEU A 1 73 ? -0.912 6.582 31.566 1.00 90.69 73 LEU A C 1
ATOM 567 O O . LEU A 1 73 ? -1.086 7.185 32.630 1.00 90.69 73 LEU A O 1
ATOM 571 N N . ASP A 1 74 ? -1.803 5.716 31.086 1.00 91.31 74 ASP A N 1
ATOM 572 C CA . ASP A 1 74 ? -3.026 5.373 31.806 1.00 91.31 74 ASP A CA 1
ATOM 573 C C . ASP A 1 74 ? -3.539 3.948 31.551 1.00 91.31 74 ASP A C 1
ATOM 575 O O . ASP A 1 74 ? -3.177 3.275 30.582 1.00 91.31 74 ASP A O 1
ATOM 579 N N . LEU A 1 75 ? -4.351 3.486 32.504 1.00 91.75 75 LEU A N 1
ATOM 580 C CA . LEU A 1 75 ? -5.151 2.269 32.450 1.00 91.75 75 LEU A CA 1
ATOM 581 C C . LEU A 1 75 ? -6.620 2.653 32.633 1.00 91.75 75 LEU A C 1
ATOM 583 O O . LEU A 1 75 ? -6.995 3.132 33.706 1.00 91.75 75 LEU A O 1
ATOM 587 N N . SER A 1 76 ? -7.450 2.392 31.626 1.00 90.00 76 SER A N 1
ATOM 588 C CA . SER A 1 76 ? -8.904 2.545 31.687 1.00 90.00 76 SER A CA 1
ATOM 589 C C . SER A 1 76 ? -9.619 1.206 31.524 1.00 90.00 76 SER A C 1
ATOM 591 O O . SER A 1 76 ? -9.426 0.501 30.541 1.00 90.00 76 SER A O 1
ATOM 593 N N . ILE A 1 77 ? -10.472 0.835 32.478 1.00 90.25 77 ILE A N 1
ATOM 594 C CA . ILE A 1 77 ? -11.274 -0.392 32.383 1.00 90.25 77 ILE A CA 1
ATOM 595 C C . ILE A 1 77 ? -12.705 -0.160 32.857 1.00 90.25 77 ILE A C 1
ATOM 597 O O . ILE A 1 77 ? -12.962 0.616 33.779 1.00 90.25 77 ILE A O 1
ATOM 601 N N . ASN A 1 78 ? -13.635 -0.910 32.273 1.00 90.81 78 ASN A N 1
ATOM 602 C CA . ASN A 1 78 ? -15.009 -0.997 32.749 1.00 90.81 78 ASN A CA 1
ATOM 603 C C . ASN A 1 78 ? -15.161 -2.252 33.611 1.00 90.81 78 ASN A C 1
ATOM 605 O O . ASN A 1 78 ? -14.752 -3.349 33.219 1.00 90.81 78 ASN A O 1
ATOM 609 N N . LEU A 1 79 ? -15.745 -2.107 34.796 1.00 90.56 79 LEU A N 1
ATOM 610 C CA . LEU A 1 79 ? -15.880 -3.201 35.749 1.00 90.56 79 LEU A CA 1
ATOM 611 C C . LEU A 1 79 ? -17.199 -3.132 36.519 1.00 90.56 79 LEU A C 1
ATOM 613 O O . LEU A 1 79 ? -17.760 -2.067 36.779 1.00 90.56 79 LEU A O 1
ATOM 617 N N . LYS A 1 80 ? -17.679 -4.311 36.916 1.00 90.19 80 LYS A N 1
ATOM 618 C CA . LYS A 1 80 ? -18.777 -4.488 37.871 1.00 90.19 80 LYS A CA 1
ATOM 619 C C . LYS A 1 80 ? -18.189 -5.127 39.132 1.00 90.19 80 LYS A C 1
ATOM 621 O O . LYS A 1 80 ? -17.980 -6.346 39.134 1.00 90.19 80 LYS A O 1
ATOM 626 N N . PRO A 1 81 ? -17.832 -4.338 40.156 1.00 86.31 81 PRO A N 1
ATOM 627 C CA . PRO A 1 81 ? -17.032 -4.820 41.272 1.00 86.31 81 PRO A CA 1
ATOM 628 C C . PRO A 1 81 ? -17.854 -5.675 42.242 1.00 86.31 81 PRO A C 1
ATOM 630 O O . PRO A 1 81 ? -19.043 -5.432 42.470 1.00 86.31 81 PRO A O 1
ATOM 633 N N . LYS A 1 82 ? -17.208 -6.688 42.832 1.00 84.50 82 LYS A N 1
ATOM 634 C CA . LYS A 1 82 ? -17.772 -7.524 43.901 1.00 84.50 82 LYS A CA 1
ATOM 635 C C . LYS A 1 82 ? -17.223 -7.056 45.254 1.00 84.50 82 LYS A C 1
ATOM 637 O O . LYS A 1 82 ? -16.335 -7.686 45.819 1.00 84.50 82 LYS A O 1
ATOM 642 N N . GLY A 1 83 ? -17.762 -5.947 45.759 1.00 84.25 83 GLY A N 1
ATOM 643 C CA . GLY A 1 83 ? -17.316 -5.309 47.003 1.00 84.25 83 GLY A CA 1
ATOM 644 C C . GLY A 1 83 ? -16.282 -4.209 46.760 1.00 84.25 83 GLY A C 1
ATOM 645 O O . GLY A 1 83 ? -16.280 -3.572 45.713 1.00 84.25 83 GLY A O 1
ATOM 646 N N . GLU A 1 84 ? -15.420 -3.961 47.740 1.00 87.50 84 GLU A N 1
ATOM 647 C CA . GLU A 1 84 ? -14.393 -2.922 47.644 1.00 87.50 84 GLU A CA 1
ATOM 648 C C . GLU A 1 84 ? -13.361 -3.216 46.547 1.00 87.50 84 GLU A C 1
ATOM 650 O O . GLU A 1 84 ? -12.947 -4.363 46.357 1.00 87.50 84 GLU A O 1
ATOM 655 N N . VAL A 1 85 ? -12.914 -2.164 45.858 1.00 89.69 85 VAL A N 1
ATOM 656 C CA . VAL A 1 85 ? -11.843 -2.248 44.857 1.00 89.69 85 VAL A CA 1
ATOM 657 C C . VAL A 1 85 ? -10.553 -1.722 45.468 1.00 89.69 85 VAL A C 1
ATOM 659 O O . VAL A 1 85 ? -10.559 -0.702 46.155 1.00 89.69 85 VAL A O 1
ATOM 662 N N . ARG A 1 86 ? -9.434 -2.407 45.226 1.00 90.56 86 ARG A N 1
ATOM 663 C CA . ARG A 1 86 ? -8.102 -1.973 45.652 1.00 90.56 86 ARG A CA 1
ATOM 664 C C . ARG A 1 86 ? -7.220 -1.686 44.450 1.00 90.56 86 ARG A C 1
ATOM 666 O O . ARG A 1 86 ? -7.190 -2.487 43.518 1.00 90.56 86 ARG A O 1
ATOM 673 N N . VAL A 1 87 ? -6.479 -0.583 44.517 1.00 90.81 87 VAL A N 1
ATOM 674 C CA . VAL A 1 87 ? -5.452 -0.222 43.529 1.00 90.81 87 VAL A CA 1
ATOM 675 C C . VAL A 1 87 ? -4.078 -0.290 44.188 1.00 90.81 87 VAL A C 1
ATOM 677 O O . VAL A 1 87 ? -3.882 0.265 45.274 1.00 90.81 87 VAL A O 1
ATOM 680 N N . LYS A 1 88 ? -3.139 -0.987 43.544 1.00 90.31 88 LYS A N 1
ATOM 681 C CA . LYS A 1 88 ? -1.756 -1.166 43.999 1.00 90.31 88 LYS A CA 1
ATOM 682 C C . LYS A 1 88 ? -0.774 -0.726 42.912 1.00 90.31 88 LYS A C 1
ATOM 684 O O . LYS A 1 88 ? -1.022 -0.972 41.735 1.00 90.31 88 LYS A O 1
ATOM 689 N N . LEU A 1 89 ? 0.340 -0.122 43.331 1.00 89.88 89 LEU A N 1
ATOM 690 C CA . LEU A 1 89 ? 1.476 0.221 42.472 1.00 89.88 89 LEU A CA 1
ATOM 691 C C . LEU A 1 89 ? 2.698 -0.649 42.805 1.00 89.88 89 LEU A C 1
ATOM 693 O O . LEU A 1 89 ? 2.888 -1.003 43.970 1.00 89.88 89 LEU A O 1
ATOM 697 N N . SER A 1 90 ? 3.542 -0.983 41.821 1.00 89.50 90 SER A N 1
ATOM 698 C CA . SER A 1 90 ? 4.811 -1.697 42.087 1.00 89.50 90 SER A CA 1
ATOM 699 C C . SER A 1 90 ? 5.914 -0.821 42.682 1.00 89.50 90 SER A C 1
ATOM 701 O O . SER A 1 90 ? 6.833 -1.348 43.304 1.00 89.50 90 SER A O 1
ATOM 703 N N . ARG A 1 91 ? 5.839 0.501 42.497 1.00 86.94 91 ARG A N 1
ATOM 704 C CA . ARG A 1 91 ? 6.768 1.492 43.060 1.00 86.94 91 ARG A CA 1
ATOM 705 C C . ARG A 1 91 ? 6.025 2.780 43.408 1.00 86.94 91 ARG A C 1
ATOM 707 O O . ARG A 1 91 ? 4.894 2.976 42.972 1.00 86.94 91 ARG A O 1
ATOM 714 N N . THR A 1 92 ? 6.656 3.654 44.191 1.00 83.06 92 THR A N 1
ATOM 715 C CA . THR A 1 92 ? 6.075 4.964 44.515 1.00 83.06 92 THR A CA 1
ATOM 716 C C . THR A 1 92 ? 6.038 5.814 43.250 1.00 83.06 92 THR A C 1
ATOM 718 O O . THR A 1 92 ? 7.080 6.037 42.643 1.00 83.06 92 THR A O 1
ATOM 721 N N . GLU A 1 93 ? 4.849 6.278 42.869 1.00 85.81 93 GLU A N 1
ATOM 722 C CA . GLU A 1 93 ? 4.639 7.166 41.726 1.00 85.81 93 GLU A CA 1
ATOM 723 C C . GLU A 1 93 ? 3.379 8.009 41.949 1.00 85.81 93 GLU A C 1
ATOM 725 O O . GLU A 1 93 ? 2.414 7.543 42.557 1.00 85.81 93 GLU A O 1
ATOM 730 N N . SER A 1 94 ? 3.361 9.247 41.459 1.00 84.25 94 SER A N 1
ATOM 731 C CA . SER A 1 94 ? 2.162 10.084 41.560 1.00 84.25 94 SER A CA 1
ATOM 732 C C . SER A 1 94 ? 1.156 9.714 40.470 1.00 84.25 94 SER A C 1
ATOM 734 O O . SER A 1 94 ? 1.348 10.021 39.292 1.00 84.25 94 SER A O 1
ATOM 736 N N . VAL A 1 95 ? 0.063 9.064 40.875 1.00 84.88 95 VAL A N 1
ATOM 737 C CA . VAL A 1 95 ? -1.051 8.692 39.993 1.00 84.88 95 VAL A CA 1
ATOM 738 C C . VAL A 1 95 ? -2.354 9.343 40.441 1.00 84.88 95 VAL A C 1
ATOM 740 O O . VAL A 1 95 ? -2.613 9.481 41.637 1.00 84.88 95 VAL A O 1
ATOM 743 N N . ARG A 1 96 ? -3.215 9.680 39.482 1.00 84.94 96 ARG A N 1
ATOM 744 C CA . ARG A 1 96 ? -4.623 9.991 39.724 1.00 84.94 96 ARG A CA 1
ATOM 745 C C . ARG A 1 96 ? -5.459 8.737 39.498 1.00 84.94 96 ARG A C 1
ATOM 747 O O . ARG A 1 96 ? -5.245 8.024 38.523 1.00 84.94 96 ARG A O 1
ATOM 754 N N . VAL A 1 97 ? -6.403 8.476 40.399 1.00 84.88 97 VAL A N 1
ATOM 755 C CA . VAL A 1 97 ? -7.341 7.353 40.299 1.00 84.88 97 VAL A CA 1
ATOM 756 C C . VAL A 1 97 ? -8.759 7.899 40.295 1.00 84.88 97 VAL A C 1
ATOM 758 O O . VAL A 1 97 ? -9.150 8.593 41.233 1.00 84.88 97 VAL A O 1
ATOM 761 N N . GLU A 1 98 ? -9.529 7.566 39.267 1.00 84.56 98 GLU A N 1
ATOM 762 C CA . GLU A 1 98 ? -10.911 8.006 39.096 1.00 84.56 98 GLU A CA 1
ATOM 763 C C . GLU A 1 98 ? -11.836 6.798 38.940 1.00 84.56 98 GLU A C 1
ATOM 765 O O . GLU A 1 98 ? -11.586 5.906 38.131 1.00 84.56 98 GLU A O 1
ATOM 770 N N . PHE A 1 99 ? -12.920 6.777 39.718 1.00 84.31 99 PHE A N 1
ATOM 771 C CA . PHE A 1 99 ? -14.015 5.821 39.569 1.00 84.31 99 PHE A CA 1
ATOM 772 C C . PHE A 1 99 ? -15.281 6.582 39.189 1.00 84.31 99 PHE A C 1
ATOM 774 O O . PHE A 1 99 ? -15.855 7.306 40.007 1.00 84.31 99 PHE A O 1
ATOM 781 N N . THR A 1 100 ? -15.718 6.410 37.946 1.00 84.81 100 THR A N 1
ATOM 782 C CA . THR A 1 100 ? -16.945 7.011 37.420 1.00 84.81 100 THR A CA 1
ATOM 783 C C . THR A 1 100 ? -18.038 5.952 37.384 1.00 84.81 100 THR A C 1
ATOM 785 O O . THR A 1 100 ? -17.874 4.938 36.708 1.00 84.81 100 THR A O 1
ATOM 788 N N . GLU A 1 101 ? -19.149 6.154 38.098 1.00 85.56 101 GLU A N 1
ATOM 789 C CA . GLU A 1 101 ? -20.328 5.291 37.936 1.00 85.56 101 GLU A CA 1
ATOM 790 C C . GLU A 1 101 ? -20.869 5.446 36.510 1.00 85.56 101 GLU A C 1
ATOM 792 O O . GLU A 1 101 ? -21.140 6.559 36.060 1.00 85.56 101 GLU A O 1
ATOM 797 N N . LEU A 1 102 ? -21.005 4.330 35.796 1.00 82.31 102 LEU A N 1
ATOM 798 C CA . LEU A 1 102 ? -21.586 4.306 34.460 1.00 82.31 102 LEU A CA 1
ATOM 799 C C . LEU A 1 102 ? -23.101 4.102 34.565 1.00 82.31 102 LEU A C 1
ATOM 801 O O . LEU A 1 102 ? -23.557 3.329 35.419 1.00 82.31 102 LEU A O 1
ATOM 805 N N . PRO A 1 103 ? -23.895 4.751 33.695 1.00 77.75 103 PRO A N 1
ATOM 806 C CA . PRO A 1 103 ? -25.324 4.498 33.644 1.00 77.75 103 PRO A CA 1
ATOM 807 C C . PRO A 1 103 ? -25.588 3.014 33.342 1.00 77.75 103 PRO A C 1
ATOM 809 O O . PRO A 1 103 ? -24.770 2.353 32.692 1.00 77.75 103 PRO A O 1
ATOM 812 N N . PRO A 1 104 ? -26.722 2.461 33.811 1.00 69.38 104 PRO A N 1
ATOM 813 C CA . PRO A 1 104 ? -27.115 1.123 33.408 1.00 69.38 104 PRO A CA 1
ATOM 814 C C . PRO A 1 104 ? -27.208 1.071 31.873 1.00 69.38 104 PRO A C 1
ATOM 816 O O . PRO A 1 104 ? -27.765 1.997 31.277 1.00 69.38 104 PRO A O 1
ATOM 819 N N . PRO A 1 105 ? -26.651 0.030 31.232 1.00 67.44 105 PRO A N 1
ATOM 820 C CA . PRO A 1 105 ? -26.711 -0.114 29.789 1.00 67.44 105 PRO A CA 1
ATOM 821 C C . PRO A 1 105 ? -28.176 -0.131 29.348 1.00 67.44 105 PRO A C 1
ATOM 823 O O . PRO A 1 105 ? -28.998 -0.793 29.985 1.00 67.44 105 PRO A O 1
ATOM 826 N N . GLY A 1 106 ? -28.494 0.636 28.304 1.00 73.94 106 GLY A N 1
ATOM 827 C CA . GLY A 1 106 ? -29.795 0.590 27.638 1.00 73.94 106 GLY A CA 1
ATOM 828 C C . GLY A 1 106 ? -29.945 -0.712 26.848 1.00 73.94 106 GLY A C 1
ATOM 829 O O . GLY A 1 106 ? -29.799 -1.803 27.394 1.00 73.94 106 GLY A O 1
ATOM 830 N N . ASP A 1 107 ? -30.212 -0.613 25.546 1.00 80.62 107 ASP A N 1
ATOM 831 C CA . ASP A 1 107 ? -30.230 -1.804 24.688 1.00 80.62 107 ASP A CA 1
ATOM 832 C C . ASP A 1 107 ? -28.834 -2.348 24.359 1.00 80.62 107 ASP A C 1
ATOM 834 O O . ASP A 1 107 ? -28.702 -3.552 24.114 1.00 80.62 107 ASP A O 1
ATOM 838 N N . ASP A 1 108 ? -27.808 -1.500 24.431 1.00 86.44 108 ASP A N 1
ATOM 839 C CA . ASP A 1 108 ? -26.400 -1.838 24.207 1.00 86.44 108 ASP A CA 1
ATOM 840 C C . ASP A 1 108 ? -25.780 -2.559 25.413 1.00 86.44 108 ASP A C 1
ATOM 842 O O . ASP A 1 108 ? -26.310 -2.529 26.518 1.00 86.44 108 ASP A O 1
ATOM 846 N N . ALA A 1 109 ? -24.636 -3.209 25.223 1.00 89.00 109 ALA A N 1
ATOM 847 C CA . ALA A 1 109 ? -23.828 -3.792 26.288 1.00 89.00 109 ALA A CA 1
ATOM 848 C C . ALA A 1 109 ? -22.541 -2.987 26.504 1.00 89.00 109 ALA A C 1
ATOM 850 O O . ALA A 1 109 ? -21.997 -2.388 25.582 1.00 89.00 109 ALA A O 1
ATOM 851 N N . ILE A 1 110 ? -22.023 -3.028 27.730 1.00 90.06 110 ILE A N 1
ATOM 852 C CA . ILE A 1 110 ? -20.686 -2.532 28.070 1.00 90.06 110 ILE A CA 1
ATOM 853 C C . ILE A 1 110 ? -19.809 -3.757 28.325 1.00 90.06 110 ILE A C 1
ATOM 855 O O . ILE A 1 110 ? -20.227 -4.639 29.077 1.00 90.06 110 ILE A O 1
ATOM 859 N N . ALA A 1 111 ? -18.628 -3.839 27.716 1.00 91.25 111 ALA A N 1
ATOM 860 C CA . ALA A 1 111 ? -17.664 -4.901 27.999 1.00 91.25 111 ALA A CA 1
ATOM 861 C C . ALA A 1 111 ? -17.110 -4.740 29.423 1.00 91.25 111 ALA A C 1
ATOM 863 O O . ALA A 1 111 ? -16.648 -3.657 29.780 1.00 91.25 111 ALA A O 1
ATOM 864 N N . LEU A 1 112 ? -17.174 -5.789 30.246 1.00 91.06 112 LEU A N 1
ATOM 865 C CA . LEU A 1 112 ? -16.819 -5.753 31.667 1.00 91.06 112 LEU A CA 1
ATOM 866 C C . LEU A 1 112 ? -15.680 -6.723 31.980 1.00 91.06 112 LEU A C 1
ATOM 868 O O . LEU A 1 112 ? -15.760 -7.903 31.650 1.00 91.06 112 LEU A O 1
ATOM 872 N N . GLN A 1 113 ? -14.677 -6.251 32.718 1.00 88.44 113 GLN A N 1
ATOM 873 C CA . GLN A 1 113 ? -13.604 -7.100 33.235 1.00 88.44 113 GLN A CA 1
ATOM 874 C C . GLN A 1 113 ? -14.002 -7.797 34.560 1.00 88.44 113 GLN A C 1
ATOM 876 O O . GLN A 1 113 ? -14.733 -7.210 35.374 1.00 88.44 113 GLN A O 1
ATOM 881 N N . PRO A 1 114 ? -13.503 -9.025 34.832 1.00 87.50 114 PRO A N 1
ATOM 882 C CA . PRO A 1 114 ? -12.670 -9.847 33.947 1.00 87.50 114 PRO A CA 1
ATOM 883 C C . PRO A 1 114 ? -13.498 -10.615 32.897 1.00 87.50 114 PRO A C 1
ATOM 885 O O . PRO A 1 114 ? -14.477 -11.269 33.252 1.00 87.50 114 PRO A O 1
ATOM 888 N N . ASN A 1 115 ? -13.070 -10.596 31.631 1.00 90.56 115 ASN A N 1
ATOM 889 C CA . ASN A 1 115 ? -13.658 -11.384 30.530 1.00 90.56 115 ASN A CA 1
ATOM 890 C C . ASN A 1 115 ? -12.590 -11.943 29.562 1.00 90.56 115 ASN A C 1
ATOM 892 O O . ASN A 1 115 ? -12.816 -12.047 28.357 1.00 90.56 115 ASN A O 1
ATOM 896 N N . ARG A 1 116 ? -11.408 -12.294 30.087 1.00 86.56 116 ARG A N 1
ATOM 897 C CA . ARG A 1 116 ? -10.189 -12.562 29.296 1.00 86.56 116 ARG A CA 1
ATOM 898 C C . ARG A 1 116 ? -10.087 -13.958 28.687 1.00 86.56 116 ARG A C 1
ATOM 900 O O . ARG A 1 116 ? -9.283 -14.188 27.790 1.00 86.56 116 ARG A O 1
ATOM 907 N N . THR A 1 117 ? -10.887 -14.897 29.173 1.00 88.62 117 THR A N 1
ATOM 908 C CA . THR A 1 117 ? -10.903 -16.289 28.704 1.00 88.62 117 THR A CA 1
ATOM 909 C C . THR A 1 117 ? -12.300 -16.663 28.231 1.00 88.62 117 THR A C 1
ATOM 911 O O . THR A 1 117 ? -13.286 -16.101 28.707 1.00 88.62 117 THR A O 1
ATOM 914 N N . TRP A 1 118 ? -12.412 -17.655 27.348 1.00 90.38 118 TRP A N 1
ATOM 915 C CA . TRP A 1 118 ? -13.710 -18.143 26.869 1.00 90.38 118 TRP A CA 1
ATOM 916 C C . TRP A 1 118 ? -14.604 -18.677 28.013 1.00 90.38 118 TRP A C 1
ATOM 918 O O . TRP A 1 118 ? -15.824 -18.492 28.004 1.00 90.38 118 TRP A O 1
ATOM 928 N N . ASN A 1 119 ? -13.994 -19.212 29.080 1.00 88.81 119 ASN A N 1
ATOM 929 C CA . ASN A 1 119 ? -14.672 -19.598 30.327 1.00 88.81 119 ASN A CA 1
ATOM 930 C C . ASN A 1 119 ? -15.275 -18.408 31.092 1.00 88.81 119 ASN A C 1
ATOM 932 O O . ASN A 1 119 ? -16.263 -18.556 31.808 1.00 88.81 119 ASN A O 1
ATOM 936 N N . GLN A 1 120 ? -14.689 -17.221 30.939 1.00 90.62 120 GLN A N 1
ATOM 937 C CA . GLN A 1 120 ? -15.157 -15.963 31.523 1.00 90.62 120 GLN A CA 1
ATOM 938 C C . GLN A 1 120 ? -15.993 -15.136 30.535 1.00 90.62 120 GLN A C 1
ATOM 940 O O . GLN A 1 120 ? -16.268 -13.968 30.807 1.00 90.62 120 GLN A O 1
ATOM 945 N N . ALA A 1 121 ? -16.383 -15.710 29.391 1.00 94.56 121 ALA A N 1
ATOM 946 C CA . ALA A 1 121 ? -17.052 -14.970 28.331 1.00 94.56 121 ALA A CA 1
ATOM 947 C C . ALA A 1 121 ? -18.328 -14.275 28.831 1.00 94.56 121 ALA A C 1
ATOM 949 O O . ALA A 1 121 ? -19.251 -14.916 29.346 1.00 94.56 121 ALA A O 1
ATOM 950 N N . GLN A 1 122 ? -18.395 -12.959 28.638 1.00 95.38 122 GLN A N 1
ATOM 951 C CA . GLN A 1 122 ? -19.532 -12.140 29.033 1.00 95.38 122 GLN A CA 1
ATOM 952 C C . GLN A 1 122 ? -20.758 -12.487 28.182 1.00 95.38 122 GLN A C 1
ATOM 954 O O . GLN A 1 122 ? -20.696 -12.514 26.957 1.00 95.38 122 GLN A O 1
ATOM 959 N N . THR A 1 123 ? -21.904 -12.724 28.820 1.00 95.50 123 THR A N 1
ATOM 960 C CA . THR A 1 123 ? -23.147 -12.996 28.084 1.00 95.50 123 THR A CA 1
ATOM 961 C C . THR A 1 123 ? -23.723 -11.712 27.491 1.00 95.50 123 THR A C 1
ATOM 963 O O . THR A 1 123 ? -23.899 -10.729 28.211 1.00 95.50 123 THR A O 1
ATOM 966 N N . ILE A 1 124 ? -24.045 -11.747 26.198 1.00 95.31 124 ILE A N 1
ATOM 967 C CA . ILE A 1 124 ? -24.719 -10.675 25.454 1.00 95.31 124 ILE A CA 1
ATOM 968 C C . ILE A 1 124 ? -25.933 -11.235 24.703 1.00 95.31 124 ILE A C 1
ATOM 970 O O . ILE A 1 124 ? -26.017 -12.437 24.431 1.00 95.31 124 ILE A O 1
ATOM 974 N N . ARG A 1 125 ? -26.894 -10.372 24.356 1.00 94.81 125 ARG A N 1
ATOM 975 C CA . ARG A 1 125 ? -28.001 -10.750 23.461 1.00 94.81 125 ARG A CA 1
ATOM 976 C C . ARG A 1 125 ? -27.488 -10.820 22.017 1.00 94.81 125 ARG A C 1
ATOM 978 O O . ARG A 1 125 ? -26.663 -10.007 21.612 1.00 94.81 125 ARG A O 1
ATOM 985 N N . PHE A 1 126 ? -27.990 -11.762 21.219 1.00 95.38 126 PHE A N 1
ATOM 986 C CA . PHE A 1 126 ? -27.672 -11.805 19.787 1.00 95.38 126 PHE A CA 1
ATOM 987 C C . PHE A 1 126 ? -28.155 -10.521 19.091 1.00 95.38 126 PHE A C 1
ATOM 989 O O . PHE A 1 126 ? -29.297 -10.110 19.296 1.00 95.38 126 PHE A O 1
ATOM 996 N N . GLY A 1 127 ? -27.287 -9.881 18.301 1.00 91.56 127 GLY A N 1
ATOM 997 C CA . GLY A 1 127 ? -27.560 -8.580 17.672 1.00 91.56 127 GLY A CA 1
ATOM 998 C C . GLY A 1 127 ? -27.277 -7.356 18.558 1.00 91.56 127 GLY A C 1
ATOM 999 O O . GLY A 1 127 ? -27.438 -6.228 18.104 1.00 91.56 127 GLY A O 1
ATOM 1000 N N . GLN A 1 128 ? -26.853 -7.542 19.813 1.00 91.94 128 GLN A N 1
ATOM 1001 C CA . GLN A 1 128 ? -26.558 -6.436 20.728 1.00 91.94 128 GLN A CA 1
ATOM 1002 C C . GLN A 1 128 ? -25.238 -5.741 20.364 1.00 91.94 128 GLN A C 1
ATOM 1004 O O . GLN A 1 128 ? -24.220 -6.407 20.180 1.00 91.94 128 GLN A O 1
ATOM 1009 N N . THR A 1 129 ? -25.236 -4.406 20.295 1.00 91.06 129 THR A N 1
ATOM 1010 C CA . THR A 1 129 ? -23.996 -3.618 20.182 1.00 91.06 129 THR A CA 1
ATOM 1011 C C . THR A 1 129 ? -23.243 -3.627 21.511 1.00 91.06 129 THR A C 1
ATOM 1013 O O . THR A 1 129 ? -23.856 -3.464 22.565 1.00 91.06 129 THR A O 1
ATOM 1016 N N . VAL A 1 130 ? -21.923 -3.824 21.474 1.00 92.19 130 VAL A N 1
ATOM 1017 C CA . VAL A 1 130 ? -21.054 -3.819 22.661 1.00 92.19 130 VAL A CA 1
ATOM 1018 C C . VAL A 1 130 ? -20.063 -2.663 22.573 1.00 92.19 130 VAL A C 1
ATOM 1020 O O . VAL A 1 130 ? -19.316 -2.575 21.604 1.00 92.19 130 VAL A O 1
ATOM 1023 N N . HIS A 1 131 ? -20.011 -1.828 23.607 1.00 89.69 131 HIS A N 1
ATOM 1024 C CA . HIS A 1 131 ? -19.003 -0.779 23.784 1.00 89.69 131 HIS A CA 1
ATOM 1025 C C . HIS A 1 131 ? -17.970 -1.240 24.805 1.00 89.69 131 HIS A C 1
ATOM 1027 O O . HIS A 1 131 ? -18.334 -1.671 25.904 1.00 89.69 131 HIS A O 1
ATOM 1033 N N . GLY A 1 132 ? -16.684 -1.174 24.480 1.00 88.25 132 GLY A N 1
ATOM 1034 C CA . GLY A 1 132 ? -15.649 -1.729 25.344 1.00 88.25 132 GLY A CA 1
ATOM 1035 C C . GLY A 1 132 ? -14.337 -0.965 25.324 1.00 88.25 132 GLY A C 1
ATOM 1036 O O . GLY A 1 132 ? -14.084 -0.128 24.468 1.00 88.25 132 GLY A O 1
ATOM 1037 N N . SER A 1 133 ? -13.487 -1.288 26.296 1.00 86.12 133 SER A N 1
ATOM 1038 C CA . SER A 1 133 ? -12.115 -0.793 26.372 1.00 86.12 133 SER A CA 1
ATOM 1039 C C . SER A 1 133 ? -11.161 -1.973 26.452 1.00 86.12 133 SER A C 1
ATOM 1041 O O . SER A 1 133 ? -11.336 -2.834 27.315 1.00 86.12 133 SER A O 1
ATOM 1043 N N . GLY A 1 134 ? -10.182 -2.021 25.549 1.00 86.56 134 GLY A N 1
ATOM 1044 C CA . GLY A 1 134 ? -9.076 -2.982 25.561 1.00 86.56 134 GLY A CA 1
ATOM 1045 C C . GLY A 1 134 ? -7.785 -2.399 26.124 1.00 86.56 134 GLY A C 1
ATOM 1046 O O . GLY A 1 134 ? -6.702 -2.832 25.738 1.00 86.56 134 GLY A O 1
ATOM 1047 N N . ASP A 1 135 ? -7.880 -1.369 26.968 1.00 88.19 135 ASP A N 1
ATOM 1048 C CA . ASP A 1 135 ? -6.712 -0.642 27.465 1.00 88.19 135 ASP A CA 1
ATOM 1049 C C . ASP A 1 135 ? -5.916 -1.411 28.528 1.00 88.19 135 ASP A C 1
ATOM 1051 O O . ASP A 1 135 ? -4.885 -0.931 28.981 1.00 88.19 135 ASP A O 1
ATOM 1055 N N . ASP A 1 136 ? -6.361 -2.608 28.920 1.00 84.81 136 ASP A N 1
ATOM 1056 C CA . ASP A 1 136 ? -5.599 -3.527 29.763 1.00 84.81 136 ASP A CA 1
ATOM 1057 C C . ASP A 1 136 ? -4.431 -4.203 29.025 1.00 84.81 136 ASP A C 1
ATOM 1059 O O . ASP A 1 136 ? -3.566 -4.803 29.662 1.00 84.81 136 ASP A O 1
ATOM 1063 N N . ARG A 1 137 ? -4.380 -4.048 27.699 1.00 86.75 137 ARG A N 1
ATOM 1064 C CA . ARG A 1 137 ? -3.191 -4.257 26.875 1.00 86.75 137 ARG A CA 1
ATOM 1065 C C . ARG A 1 137 ? -2.364 -2.963 26.788 1.00 86.75 137 ARG A C 1
ATOM 1067 O O . ARG A 1 137 ? -2.941 -1.892 26.583 1.00 86.75 137 ARG A O 1
ATOM 1074 N N . PRO A 1 138 ? -1.021 -3.030 26.864 1.00 86.62 138 PRO A N 1
ATOM 1075 C CA . PRO A 1 138 ? -0.164 -1.887 26.560 1.00 86.62 138 PRO A CA 1
ATOM 1076 C C . PRO A 1 138 ? -0.425 -1.316 25.159 1.00 86.62 138 PRO A C 1
ATOM 1078 O O . PRO A 1 138 ? -0.397 -2.022 24.152 1.00 86.62 138 PRO A O 1
ATOM 1081 N N . TYR A 1 139 ? -0.689 -0.014 25.102 1.00 84.50 139 TYR A N 1
ATOM 1082 C CA . TYR A 1 139 ? -0.956 0.755 23.889 1.00 84.50 139 TYR A CA 1
ATOM 1083 C C . TYR A 1 139 ? 0.286 0.874 23.000 1.00 84.50 139 TYR A C 1
ATOM 1085 O O . TYR A 1 139 ? 0.197 0.791 21.772 1.00 84.50 139 TYR A O 1
ATOM 1093 N N . VAL A 1 140 ? 1.435 1.033 23.654 1.00 86.38 140 VAL A N 1
ATOM 1094 C CA . VAL A 1 140 ? 2.789 0.905 23.113 1.00 86.38 140 VAL A CA 1
ATOM 1095 C C . VAL A 1 140 ? 3.496 -0.128 23.998 1.00 86.38 140 VAL A C 1
ATOM 1097 O O . VAL A 1 140 ? 3.306 -0.086 25.218 1.00 86.38 140 VAL A O 1
ATOM 1100 N N . PRO A 1 141 ? 4.272 -1.066 23.434 1.00 84.56 141 PRO A N 1
ATOM 1101 C CA . PRO A 1 141 ? 4.946 -2.096 24.216 1.00 84.56 141 PRO A CA 1
ATOM 1102 C C . PRO A 1 141 ? 5.945 -1.482 25.196 1.00 84.56 141 PRO A C 1
ATOM 1104 O O . PRO A 1 141 ? 6.563 -0.451 24.913 1.00 84.56 141 PRO A O 1
ATOM 1107 N N . VAL A 1 142 ? 6.135 -2.132 26.342 1.00 82.56 142 VAL A N 1
ATOM 1108 C CA . VAL A 1 142 ? 7.039 -1.637 27.399 1.00 82.56 142 VAL A CA 1
ATOM 1109 C C . VAL A 1 142 ? 8.493 -1.588 26.929 1.00 82.56 142 VAL A C 1
ATOM 1111 O O . VAL A 1 142 ? 9.222 -0.640 27.208 1.00 82.56 142 VAL A O 1
ATOM 1114 N N . SER A 1 143 ? 8.916 -2.637 26.232 1.00 81.06 143 SER A N 1
ATOM 1115 C CA . SER A 1 143 ? 10.221 -2.761 25.590 1.00 81.06 143 SER A CA 1
ATOM 1116 C C . SER A 1 143 ? 10.104 -3.726 24.416 1.00 81.06 143 SER A C 1
ATOM 1118 O O . SER A 1 143 ? 9.115 -4.454 24.302 1.00 81.06 143 SER A O 1
ATOM 1120 N N . MET A 1 144 ? 11.138 -3.788 23.578 1.00 73.69 144 MET A N 1
ATOM 1121 C CA . MET A 1 144 ? 11.201 -4.780 22.500 1.00 73.69 144 MET A CA 1
ATOM 1122 C C . MET A 1 144 ? 11.138 -6.220 23.037 1.00 73.69 144 MET A C 1
ATOM 1124 O O . MET A 1 144 ? 10.418 -7.041 22.485 1.00 73.69 144 MET A O 1
ATOM 1128 N N . ASP A 1 145 ? 11.763 -6.509 24.183 1.00 76.75 145 ASP A N 1
ATOM 1129 C CA . ASP A 1 145 ? 11.730 -7.852 24.790 1.00 76.75 145 ASP A CA 1
ATOM 1130 C C . ASP A 1 145 ? 10.333 -8.275 25.282 1.00 76.75 145 ASP A C 1
ATOM 1132 O O . ASP A 1 145 ? 10.033 -9.464 25.364 1.00 76.75 145 ASP A O 1
ATOM 1136 N N . HIS A 1 146 ? 9.468 -7.312 25.619 1.00 80.19 146 HIS A N 1
ATOM 1137 C CA . HIS A 1 146 ? 8.095 -7.571 26.075 1.00 80.19 146 HIS A CA 1
ATOM 1138 C C . HIS A 1 146 ? 7.061 -7.454 24.950 1.00 80.19 146 HIS A C 1
ATOM 1140 O O . HIS A 1 146 ? 5.904 -7.820 25.152 1.00 80.19 146 HIS A O 1
ATOM 1146 N N . ALA A 1 147 ? 7.466 -6.993 23.763 1.00 79.44 147 ALA A N 1
ATOM 1147 C CA . ALA A 1 147 ? 6.570 -6.690 22.654 1.00 79.44 147 ALA A CA 1
ATOM 1148 C C . ALA A 1 147 ? 5.640 -7.863 22.302 1.00 79.44 147 ALA A C 1
ATOM 1150 O O . ALA A 1 147 ? 4.446 -7.652 22.104 1.00 79.44 147 ALA A O 1
ATOM 1151 N N . TYR A 1 148 ? 6.142 -9.103 22.303 1.00 83.69 148 TYR A N 1
ATOM 1152 C CA . TYR A 1 148 ? 5.320 -10.282 22.015 1.00 83.69 148 TYR A CA 1
ATOM 1153 C C . TYR A 1 148 ? 4.282 -10.568 23.110 1.00 83.69 148 TYR A C 1
ATOM 1155 O O . TYR A 1 148 ? 3.115 -10.818 22.815 1.00 83.69 148 TYR A O 1
ATOM 1163 N N . ALA A 1 149 ? 4.686 -10.507 24.381 1.00 84.19 149 ALA A N 1
ATOM 1164 C CA . ALA A 1 149 ? 3.769 -10.724 25.497 1.00 84.19 149 ALA A CA 1
ATOM 1165 C C . ALA A 1 149 ? 2.660 -9.657 25.517 1.00 84.19 149 ALA A C 1
ATOM 1167 O O . ALA A 1 149 ? 1.489 -9.982 25.719 1.00 84.19 149 ALA A O 1
ATOM 1168 N N . ASP A 1 150 ? 3.017 -8.403 25.226 1.00 83.56 150 ASP A N 1
ATOM 1169 C CA . ASP A 1 150 ? 2.074 -7.290 25.134 1.00 83.56 150 ASP A CA 1
ATOM 1170 C C . ASP A 1 150 ? 1.096 -7.478 23.951 1.00 83.56 150 ASP A C 1
ATOM 1172 O O . ASP A 1 150 ? -0.105 -7.234 24.106 1.00 83.56 150 ASP A O 1
ATOM 1176 N N . LEU A 1 151 ? 1.565 -7.987 22.799 1.00 79.19 151 LEU A N 1
ATOM 1177 C CA . LEU A 1 151 ? 0.731 -8.335 21.632 1.00 79.19 151 LEU A CA 1
ATOM 1178 C C . LEU A 1 151 ? -0.330 -9.404 21.939 1.00 79.19 151 LEU A C 1
ATOM 1180 O O . LEU A 1 151 ? -1.437 -9.334 21.402 1.00 79.19 151 LEU A O 1
ATOM 1184 N N . MET A 1 152 ? 0.002 -10.368 22.801 1.00 82.56 152 MET A N 1
ATOM 1185 C CA . MET A 1 152 ? -0.851 -11.503 23.182 1.00 82.56 152 MET A CA 1
ATOM 1186 C C . MET A 1 152 ? -1.774 -11.200 24.379 1.00 82.56 152 MET A C 1
ATOM 1188 O O . MET A 1 152 ? -2.365 -12.105 24.967 1.00 82.56 152 MET A O 1
ATOM 1192 N N . SER A 1 153 ? -1.911 -9.929 24.764 1.00 83.38 153 SER A N 1
ATOM 1193 C CA . SER A 1 153 ? -2.737 -9.495 25.897 1.00 83.38 153 SER A CA 1
ATOM 1194 C C . SER A 1 153 ? -4.028 -8.780 25.460 1.00 83.38 153 SER A C 1
ATOM 1196 O O . SER A 1 153 ? -4.201 -8.406 24.300 1.00 83.38 153 SER A O 1
ATOM 1198 N N . GLY A 1 154 ? -4.962 -8.586 26.399 1.00 85.81 154 GLY A N 1
ATOM 1199 C CA . GLY A 1 154 ? -6.172 -7.776 26.187 1.00 85.81 154 GLY A CA 1
ATOM 1200 C C . GLY A 1 154 ? -7.292 -8.431 25.367 1.00 85.81 154 GLY A C 1
ATOM 1201 O O . GLY A 1 154 ? -8.199 -7.731 24.918 1.00 85.81 154 GLY A O 1
ATOM 1202 N N . PHE A 1 155 ? -7.260 -9.755 25.162 1.00 90.44 155 PHE A N 1
ATOM 1203 C CA . PHE A 1 155 ? -8.386 -10.481 24.563 1.00 90.44 155 PHE A CA 1
ATOM 1204 C C . PHE A 1 155 ? -9.627 -10.403 25.454 1.00 90.44 155 PHE A C 1
ATOM 1206 O O . PHE A 1 155 ? -9.540 -10.533 26.674 1.00 90.44 155 PHE A O 1
ATOM 1213 N N . GLN A 1 156 ? -10.790 -10.243 24.830 1.00 93.00 156 GLN A N 1
ATOM 1214 C CA . GLN A 1 156 ? -12.088 -10.207 25.493 1.00 93.00 156 GLN A CA 1
ATOM 1215 C C . GLN A 1 156 ? -13.026 -11.221 24.853 1.00 93.00 156 GLN A C 1
ATOM 1217 O O . GLN A 1 156 ? -13.040 -11.383 23.633 1.00 93.00 156 GLN A O 1
ATOM 1222 N N . TRP A 1 157 ? -13.806 -11.909 25.680 1.00 95.19 157 TRP A N 1
ATOM 1223 C CA . TRP A 1 157 ? -14.696 -12.972 25.239 1.00 95.19 157 TRP A CA 1
ATOM 1224 C C . TRP A 1 157 ? -16.154 -12.656 25.542 1.00 95.19 157 TRP A C 1
ATOM 1226 O O . TRP A 1 157 ? -16.497 -12.205 26.638 1.00 95.19 157 TRP A O 1
ATOM 1236 N N . PHE A 1 158 ? -17.020 -12.970 24.582 1.00 96.81 158 PHE A N 1
ATOM 1237 C CA . PHE A 1 158 ? -18.470 -12.851 24.706 1.00 96.81 158 PHE A CA 1
ATOM 1238 C C . PHE A 1 158 ? -19.155 -14.158 24.325 1.00 96.81 158 PHE A C 1
ATOM 1240 O O . PHE A 1 158 ? -18.620 -14.935 23.542 1.00 96.81 158 PHE A O 1
ATOM 1247 N N . ARG A 1 159 ? -20.345 -14.402 24.873 1.00 96.94 159 ARG A N 1
ATOM 1248 C CA . ARG A 1 159 ? -21.201 -15.537 24.510 1.00 96.94 159 ARG A CA 1
ATOM 1249 C C . ARG A 1 159 ? -22.614 -15.069 24.205 1.00 96.94 159 ARG A C 1
ATOM 1251 O O . ARG A 1 159 ? -23.144 -14.213 24.916 1.00 96.94 159 ARG A O 1
ATOM 1258 N N . PHE A 1 160 ? -23.233 -15.646 23.184 1.00 97.00 160 PHE A N 1
ATOM 1259 C CA . PHE A 1 160 ? -24.621 -15.361 22.825 1.00 97.00 160 PHE A CA 1
ATOM 1260 C C . PHE A 1 160 ? -25.332 -16.627 22.350 1.00 97.00 160 PHE A C 1
ATOM 1262 O O . PHE A 1 160 ? -24.709 -17.548 21.833 1.00 97.00 160 PHE A O 1
ATOM 1269 N N . THR A 1 161 ? -26.652 -16.663 22.527 1.00 96.81 161 THR A N 1
ATOM 1270 C CA . THR A 1 161 ? -27.516 -17.737 22.013 1.00 96.81 161 THR A CA 1
ATOM 1271 C C . THR A 1 161 ? -28.444 -17.163 20.958 1.00 96.81 161 THR A C 1
ATOM 1273 O O . THR A 1 161 ? -29.018 -16.090 21.162 1.00 96.81 161 THR A O 1
ATOM 1276 N N . VAL A 1 162 ? -28.577 -17.855 19.829 1.00 96.94 162 VAL A N 1
ATOM 1277 C CA . VAL A 1 162 ? -29.395 -17.385 18.706 1.00 96.94 162 VAL A CA 1
ATOM 1278 C C . VAL A 1 162 ? -30.875 -17.669 18.986 1.00 96.94 162 VAL A C 1
ATOM 1280 O O . VAL A 1 162 ? -31.246 -18.830 19.177 1.00 96.94 162 VAL A O 1
ATOM 1283 N N . PRO A 1 163 ? -31.742 -16.644 19.016 1.00 94.75 163 PRO A N 1
ATOM 1284 C CA . PRO A 1 163 ? -33.176 -16.829 19.194 1.00 94.75 163 PRO A CA 1
ATOM 1285 C C . PRO A 1 163 ? -33.869 -17.229 17.879 1.00 94.75 163 PRO A C 1
ATOM 1287 O O . PRO A 1 163 ? -33.331 -17.038 16.790 1.00 94.75 163 PRO A O 1
ATOM 1290 N N . GLY A 1 164 ? -35.118 -17.693 17.979 1.00 93.31 164 GLY A N 1
ATOM 1291 C CA . GLY A 1 164 ? -35.994 -17.947 16.829 1.00 93.31 164 GLY A CA 1
ATOM 1292 C C . GLY A 1 164 ? -36.016 -19.405 16.369 1.00 93.31 164 GLY A C 1
ATOM 1293 O O . GLY A 1 164 ? -35.733 -20.311 17.147 1.00 93.31 164 GLY A O 1
ATOM 1294 N N . ASP A 1 165 ? -36.402 -19.617 15.111 1.00 94.81 165 ASP A N 1
ATOM 1295 C CA . ASP A 1 165 ? -36.675 -20.930 14.507 1.00 94.81 165 ASP A CA 1
ATOM 1296 C C . ASP A 1 165 ? -35.981 -21.152 13.150 1.00 94.81 165 ASP A C 1
ATOM 1298 O O . ASP A 1 165 ? -36.044 -22.246 12.593 1.00 94.81 165 ASP A O 1
ATOM 1302 N N . ARG A 1 166 ? -35.283 -20.137 12.624 1.00 96.00 166 ARG A N 1
ATOM 1303 C CA . ARG A 1 166 ? -34.566 -20.197 11.343 1.00 96.00 166 ARG A CA 1
ATOM 1304 C C . ARG A 1 166 ? -33.141 -19.636 11.421 1.00 96.00 166 ARG A C 1
ATOM 1306 O O . ARG A 1 166 ? -32.934 -18.663 12.152 1.00 96.00 166 ARG A O 1
ATOM 1313 N N . PRO A 1 167 ? -32.187 -20.181 10.642 1.00 97.69 167 PRO A N 1
ATOM 1314 C CA . PRO A 1 167 ? -30.825 -19.658 10.571 1.00 97.69 167 PRO A CA 1
ATOM 1315 C C . PRO A 1 167 ? -30.772 -18.184 10.157 1.00 97.69 167 PRO A C 1
ATOM 1317 O O . PRO A 1 167 ? -31.662 -17.681 9.459 1.00 97.69 167 PRO A O 1
ATOM 1320 N N . LYS A 1 168 ? -29.714 -17.494 10.586 1.00 97.88 168 LYS A N 1
ATOM 1321 C CA . LYS A 1 168 ? -29.478 -16.068 10.326 1.00 97.88 168 LYS A CA 1
ATOM 1322 C C . LYS A 1 168 ? -28.073 -15.828 9.810 1.00 97.88 168 LYS A C 1
ATOM 1324 O O . LYS A 1 168 ? -27.133 -16.427 10.317 1.00 97.88 168 LYS A O 1
ATOM 1329 N N . LEU A 1 169 ? -27.928 -14.911 8.859 1.00 97.81 169 LEU A N 1
ATOM 1330 C CA . LEU A 1 169 ? -26.627 -14.356 8.501 1.00 97.81 169 LEU A CA 1
ATOM 1331 C C . LEU A 1 169 ? -26.285 -13.253 9.509 1.00 97.81 169 LEU A C 1
ATOM 1333 O O . LEU A 1 169 ? -27.056 -12.313 9.683 1.00 97.81 169 LEU A O 1
ATOM 1337 N N . ALA A 1 170 ? -25.143 -13.372 10.172 1.00 97.56 170 ALA A N 1
ATOM 1338 C CA . ALA A 1 170 ? -24.602 -12.388 11.093 1.00 97.56 170 ALA A CA 1
ATOM 1339 C C . ALA A 1 170 ? -23.321 -11.775 10.519 1.00 97.56 170 ALA A C 1
ATOM 1341 O O . ALA A 1 170 ? -22.414 -12.495 10.096 1.00 97.56 170 ALA A O 1
ATOM 1342 N N . HIS A 1 171 ? -23.242 -10.449 10.532 1.00 96.81 171 HIS A N 1
ATOM 1343 C CA . HIS A 1 171 ? -22.027 -9.683 10.263 1.00 96.81 171 HIS A CA 1
ATOM 1344 C C . HIS A 1 171 ? -21.501 -9.138 11.590 1.00 96.81 171 HIS A C 1
ATOM 1346 O O . HIS A 1 171 ? -22.159 -8.315 12.226 1.00 96.81 171 HIS A O 1
ATOM 1352 N N . PHE A 1 172 ? -20.330 -9.606 12.014 1.00 95.81 172 PHE A N 1
ATOM 1353 C CA . PHE A 1 172 ? -19.625 -9.118 13.198 1.00 95.81 172 PHE A CA 1
ATOM 1354 C C . PHE A 1 172 ? -18.604 -8.079 12.758 1.00 95.81 172 PHE A C 1
ATOM 1356 O O . PHE A 1 172 ? -17.667 -8.418 12.035 1.00 95.81 172 PHE A O 1
ATOM 1363 N N . VAL A 1 173 ? -18.806 -6.830 13.172 1.00 93.75 173 VAL A N 1
ATOM 1364 C CA . VAL A 1 173 ? -17.994 -5.683 12.757 1.00 93.75 173 VAL A CA 1
ATOM 1365 C C . VAL A 1 173 ? -17.418 -5.002 13.989 1.00 93.75 173 VAL A C 1
ATOM 1367 O O . VAL A 1 173 ? -18.157 -4.537 14.856 1.00 93.75 173 VAL A O 1
ATOM 1370 N N . LEU A 1 174 ? -16.094 -4.95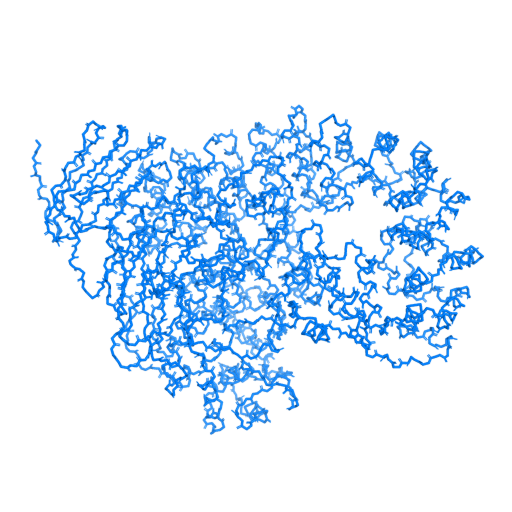6 14.059 1.00 91.69 174 LEU A N 1
ATOM 1371 C CA . LEU A 1 174 ? -15.329 -4.319 15.116 1.00 91.69 174 LEU A CA 1
ATOM 1372 C C . LEU A 1 174 ? -14.860 -2.942 14.644 1.00 91.69 174 LEU A C 1
ATOM 1374 O O . LEU A 1 174 ? -14.046 -2.817 13.734 1.00 91.69 174 LEU A O 1
ATOM 1378 N N . GLU A 1 175 ? -15.393 -1.903 15.272 1.00 88.19 175 GLU A N 1
ATOM 1379 C CA . GLU A 1 175 ? -15.092 -0.509 14.974 1.00 88.19 175 GLU A CA 1
ATOM 1380 C C . GLU A 1 175 ? -14.050 0.009 15.959 1.00 88.19 175 GLU A C 1
ATOM 1382 O O . GLU A 1 175 ? -14.236 -0.071 17.179 1.00 88.19 175 GLU A O 1
ATOM 1387 N N . THR A 1 176 ? -12.965 0.564 15.422 1.00 83.19 176 THR A N 1
ATOM 1388 C CA . THR A 1 176 ? -11.876 1.149 16.204 1.00 83.19 176 THR A CA 1
ATOM 1389 C C . THR A 1 176 ? -11.581 2.582 15.749 1.00 83.19 176 THR A C 1
ATOM 1391 O O . THR A 1 176 ? -11.700 2.891 14.558 1.00 83.19 176 THR A O 1
ATOM 1394 N N . PRO A 1 177 ? -11.191 3.475 16.681 1.00 71.75 177 PRO A N 1
ATOM 1395 C CA . PRO A 1 177 ? -10.956 4.889 16.384 1.00 71.75 177 PRO A CA 1
ATOM 1396 C C . PRO A 1 177 ? -9.636 5.180 15.651 1.00 71.75 177 PRO A C 1
ATOM 1398 O O . PRO A 1 177 ? -9.482 6.269 15.106 1.00 71.75 177 PRO A O 1
ATOM 1401 N N . ASP A 1 178 ? -8.666 4.258 15.648 1.00 73.38 178 ASP A N 1
ATOM 1402 C CA . ASP A 1 178 ? -7.531 4.304 14.716 1.00 73.38 178 ASP A CA 1
ATOM 1403 C C . ASP A 1 178 ? -7.438 3.012 13.905 1.00 73.38 178 ASP A C 1
ATOM 1405 O O . ASP A 1 178 ? -8.090 2.018 14.233 1.00 73.38 178 ASP A O 1
ATOM 1409 N N . ARG A 1 179 ? -6.682 3.074 12.806 1.00 76.38 179 ARG A N 1
ATOM 1410 C CA . ARG A 1 179 ? -6.493 1.976 11.849 1.00 76.38 179 ARG A CA 1
ATOM 1411 C C . ARG A 1 179 ? -5.023 1.686 11.566 1.00 76.38 179 ARG A C 1
ATOM 1413 O O . ARG A 1 179 ? -4.723 0.956 10.631 1.00 76.38 179 ARG A O 1
ATOM 1420 N N . ASP A 1 180 ? -4.122 2.242 12.374 1.00 74.12 180 ASP A N 1
ATOM 1421 C CA . ASP A 1 180 ? -2.685 2.015 12.208 1.00 74.12 180 ASP A CA 1
ATOM 1422 C C . ASP A 1 180 ? -2.308 0.595 12.650 1.00 74.12 180 ASP A C 1
ATOM 1424 O O . ASP A 1 180 ? -1.379 0.003 12.106 1.00 74.12 180 ASP A O 1
ATOM 1428 N N . VAL A 1 181 ? -3.051 0.028 13.609 1.00 79.38 181 VAL A N 1
ATOM 1429 C CA . VAL A 1 181 ? -2.795 -1.308 14.157 1.00 79.38 181 VAL A CA 1
ATOM 1430 C C . VAL A 1 181 ? -4.020 -2.207 13.986 1.00 79.38 181 VAL A C 1
ATOM 1432 O O . VAL A 1 181 ? -5.127 -1.790 14.345 1.00 79.38 181 VAL A O 1
ATOM 1435 N N . PRO A 1 182 ? -3.856 -3.452 13.508 1.00 80.31 182 PRO A N 1
ATOM 1436 C CA . PRO A 1 182 ? -4.986 -4.327 13.241 1.00 80.31 182 PRO A CA 1
ATOM 1437 C C . PRO A 1 182 ? -5.695 -4.803 14.518 1.00 80.31 182 PRO A C 1
ATOM 1439 O O . PRO A 1 182 ? -5.038 -5.242 15.476 1.00 80.31 182 PRO A O 1
ATOM 1442 N N . PRO A 1 183 ? -7.036 -4.749 14.538 1.00 86.38 183 PRO A N 1
ATOM 1443 C CA . PRO A 1 183 ? -7.864 -5.454 15.505 1.00 86.38 183 PRO A CA 1
ATOM 1444 C C . PRO A 1 183 ? -8.326 -6.821 14.952 1.00 86.38 183 PRO A C 1
ATOM 1446 O O . PRO A 1 183 ? -8.223 -7.091 13.755 1.00 86.38 183 PRO A O 1
ATOM 1449 N N . ASP A 1 184 ? -8.893 -7.675 15.807 1.00 88.88 184 ASP A N 1
ATOM 1450 C CA . ASP A 1 184 ? -9.485 -8.950 15.377 1.00 88.88 184 ASP A CA 1
ATOM 1451 C C . ASP A 1 184 ? -10.801 -9.278 16.090 1.00 88.88 184 ASP A C 1
ATOM 1453 O O . ASP A 1 184 ? -10.962 -9.039 17.290 1.00 88.88 184 ASP A O 1
ATOM 1457 N N . VAL A 1 185 ? -11.728 -9.874 15.341 1.00 92.00 185 VAL A N 1
ATOM 1458 C CA . VAL A 1 185 ? -12.906 -10.564 15.859 1.00 92.00 185 VAL A CA 1
ATOM 1459 C C . VAL A 1 185 ? -13.030 -11.940 15.208 1.00 92.00 185 VAL A C 1
ATOM 1461 O O . VAL A 1 185 ? -12.886 -12.087 13.992 1.00 92.00 185 VAL A O 1
ATOM 1464 N N . ASP A 1 186 ? -13.331 -12.965 16.005 1.00 91.81 186 ASP A N 1
ATOM 1465 C CA . ASP A 1 186 ? -13.583 -14.314 15.495 1.00 91.81 186 ASP A CA 1
ATOM 1466 C C . ASP A 1 186 ? -14.666 -15.051 16.295 1.00 91.81 186 ASP A C 1
ATOM 1468 O O . ASP A 1 186 ? -14.935 -14.737 17.457 1.00 91.81 186 ASP A O 1
ATOM 1472 N N . VAL A 1 187 ? -15.311 -16.018 15.640 1.00 93.69 187 VAL A N 1
ATOM 1473 C CA . VAL A 1 187 ? -16.480 -16.754 16.137 1.00 93.69 187 VAL A CA 1
ATOM 1474 C C . VAL A 1 187 ? -16.113 -18.210 16.378 1.00 93.69 187 VAL A C 1
ATOM 1476 O O . VAL A 1 187 ? -15.520 -18.852 15.510 1.00 93.69 187 VAL A O 1
ATOM 1479 N N . PHE A 1 188 ? -16.518 -18.734 17.530 1.00 94.06 188 PHE A N 1
ATOM 1480 C CA . PHE A 1 188 ? -16.221 -20.081 17.999 1.00 94.06 188 PHE A CA 1
ATOM 1481 C C . PHE A 1 188 ? -17.493 -20.816 18.425 1.00 94.06 188 PHE A C 1
ATOM 1483 O O . PHE A 1 188 ? -18.472 -20.194 18.850 1.00 94.06 188 PHE A O 1
ATOM 1490 N N . ALA A 1 189 ? -17.451 -22.141 18.340 1.00 92.38 189 ALA A N 1
ATOM 1491 C CA . ALA A 1 189 ? -18.435 -23.046 18.919 1.00 92.38 189 ALA A CA 1
ATOM 1492 C C . ALA A 1 189 ? -17.764 -23.916 19.991 1.00 92.38 189 ALA A C 1
ATOM 1494 O O . ALA A 1 189 ? -16.568 -24.196 19.908 1.00 92.38 189 ALA A O 1
ATOM 1495 N N . GLU A 1 190 ? -18.524 -24.316 21.010 1.00 89.19 190 GLU A N 1
ATOM 1496 C CA . GLU A 1 190 ? -18.051 -25.286 22.001 1.00 89.19 190 GLU A CA 1
ATOM 1497 C C . GLU A 1 190 ? -18.170 -26.708 21.434 1.00 89.19 190 GLU A C 1
ATOM 1499 O O . GLU A 1 190 ? -19.222 -27.092 20.918 1.00 89.19 190 GLU A O 1
ATOM 1504 N N . HIS A 1 191 ? -17.100 -27.492 21.557 1.00 83.19 191 HIS A N 1
ATOM 1505 C CA . HIS A 1 191 ? -17.046 -28.896 21.159 1.00 83.19 191 HIS A CA 1
ATOM 1506 C C . HIS A 1 191 ? -16.257 -29.699 22.204 1.00 83.19 191 HIS A C 1
ATOM 1508 O O . HIS A 1 191 ? -15.100 -29.386 22.488 1.00 83.19 191 HIS A O 1
ATOM 1514 N N . ASP A 1 192 ? -16.894 -30.700 22.821 1.00 81.31 192 ASP A N 1
ATOM 1515 C CA . ASP A 1 192 ? -16.286 -31.629 23.790 1.00 81.31 192 ASP A CA 1
ATOM 1516 C C . ASP A 1 192 ? -15.468 -30.971 24.923 1.00 81.31 192 ASP A C 1
ATOM 1518 O O . ASP A 1 192 ? -14.390 -31.427 25.301 1.00 81.31 192 ASP A O 1
ATOM 1522 N N . GLY A 1 193 ? -15.980 -29.874 25.496 1.00 81.81 193 GLY A N 1
ATOM 1523 C CA . GLY A 1 193 ? -15.305 -29.145 26.583 1.00 81.81 193 GLY A CA 1
ATOM 1524 C C . GLY A 1 193 ? -14.136 -28.261 26.126 1.00 81.81 193 GLY A C 1
ATOM 1525 O O . GLY A 1 193 ? -13.401 -27.738 26.964 1.00 81.81 193 GLY A O 1
ATOM 1526 N N . SER A 1 194 ? -13.982 -28.078 24.814 1.00 84.75 194 SER A N 1
ATOM 1527 C CA . SER A 1 194 ? -13.050 -27.158 24.160 1.00 84.75 194 SER A CA 1
ATOM 1528 C C . SER A 1 194 ? -13.801 -26.203 23.221 1.00 84.75 194 SER A C 1
ATOM 1530 O O . SER A 1 194 ? -15.029 -26.260 23.125 1.00 84.75 194 SER A O 1
ATOM 1532 N N . ILE A 1 195 ? -13.080 -25.309 22.539 1.00 88.56 195 ILE A N 1
ATOM 1533 C CA . ILE A 1 195 ? -13.657 -24.400 21.543 1.00 88.56 195 ILE A CA 1
ATOM 1534 C C . ILE A 1 195 ? -12.974 -24.576 20.190 1.00 88.56 195 ILE A C 1
ATOM 1536 O O . ILE A 1 195 ? -11.754 -24.718 20.115 1.00 88.56 195 ILE A O 1
ATOM 1540 N N . GLU A 1 196 ? -13.751 -24.499 19.116 1.00 88.00 196 GLU A N 1
ATOM 1541 C CA . GLU A 1 196 ? -13.256 -24.548 17.741 1.00 88.00 196 GLU A CA 1
ATOM 1542 C C . GLU A 1 196 ? -13.784 -23.364 16.920 1.00 88.00 196 GLU A C 1
ATOM 1544 O O . GLU A 1 196 ? -14.878 -22.860 17.199 1.00 88.00 196 GLU A O 1
ATOM 1549 N N . PRO A 1 197 ? -13.034 -22.866 15.919 1.00 88.81 197 PRO A N 1
ATOM 1550 C CA . PRO A 1 197 ? -13.525 -21.778 15.094 1.00 88.81 197 PRO A CA 1
ATOM 1551 C C . PRO A 1 197 ? -14.736 -22.194 14.261 1.00 88.81 197 PRO A C 1
ATOM 1553 O O . PRO A 1 197 ? -14.690 -23.139 13.479 1.00 88.81 197 PRO A O 1
ATOM 1556 N N . TYR A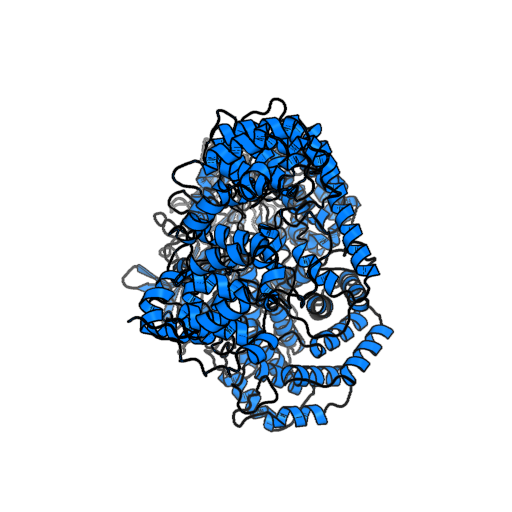 1 198 ? -15.803 -21.412 14.356 1.00 92.31 198 TYR A N 1
ATOM 1557 C CA . TYR A 1 198 ? -17.019 -21.610 13.583 1.00 92.31 198 TYR A CA 1
ATOM 1558 C C . TYR A 1 198 ? -16.915 -20.900 12.228 1.00 92.31 198 TYR A C 1
ATOM 1560 O O . TYR A 1 198 ? -16.447 -19.757 12.166 1.00 92.31 198 TYR A O 1
ATOM 1568 N N . ARG A 1 199 ? -17.314 -21.559 11.129 1.00 90.62 199 ARG A N 1
ATOM 1569 C CA . ARG A 1 199 ? -17.009 -21.102 9.753 1.00 90.62 199 ARG A CA 1
ATOM 1570 C C . ARG A 1 199 ? -18.175 -21.144 8.760 1.00 90.62 199 ARG A C 1
ATOM 1572 O O . ARG A 1 199 ? -18.019 -20.632 7.654 1.00 90.62 199 ARG A O 1
ATOM 1579 N N . GLU A 1 200 ? -19.338 -21.689 9.116 1.00 94.94 200 GLU A N 1
ATOM 1580 C CA . GLU A 1 200 ? -20.498 -21.659 8.212 1.00 94.94 200 GLU A CA 1
ATOM 1581 C C . GLU A 1 200 ? -20.865 -20.205 7.872 1.00 94.94 200 GLU A C 1
ATOM 1583 O O . GLU A 1 200 ? -20.936 -19.352 8.758 1.00 94.94 200 GLU A O 1
ATOM 1588 N N . GLY A 1 201 ? -21.053 -19.898 6.586 1.00 92.31 201 GLY A N 1
ATOM 1589 C CA . GLY A 1 201 ? -21.331 -18.538 6.107 1.00 92.31 201 GLY A CA 1
ATOM 1590 C C . GLY A 1 201 ? -20.135 -17.578 6.096 1.00 92.31 201 GLY A C 1
ATOM 1591 O O . GLY A 1 201 ? -20.336 -16.377 5.902 1.00 92.31 201 GLY A O 1
ATOM 1592 N N . ALA A 1 202 ? -18.908 -18.065 6.310 1.00 90.06 202 ALA A N 1
ATOM 1593 C CA . ALA A 1 202 ? -17.702 -17.262 6.132 1.00 90.06 202 ALA A CA 1
ATOM 1594 C C . ALA A 1 202 ? -17.545 -16.785 4.678 1.00 90.06 202 ALA A C 1
ATOM 1596 O O . ALA A 1 202 ? -17.784 -17.544 3.737 1.00 90.06 202 ALA A O 1
ATOM 1597 N N . SER A 1 203 ? -17.107 -15.534 4.516 1.00 86.19 203 SER A N 1
ATOM 1598 C CA . SER A 1 203 ? -16.648 -14.995 3.234 1.00 86.19 203 SER A CA 1
ATOM 1599 C C . SER A 1 203 ? -15.590 -15.913 2.621 1.00 86.19 203 SER A C 1
ATOM 1601 O O . SER A 1 203 ? -14.699 -16.394 3.321 1.00 86.19 203 SER A O 1
ATOM 1603 N N . ALA A 1 204 ? -15.656 -16.133 1.306 1.00 77.12 204 ALA A N 1
ATOM 1604 C CA . ALA A 1 204 ? -14.580 -16.841 0.605 1.00 77.12 204 ALA A CA 1
ATOM 1605 C C . ALA A 1 204 ? -13.349 -15.962 0.350 1.00 77.12 204 ALA A C 1
ATOM 1607 O O . ALA A 1 204 ? -12.280 -16.488 0.053 1.00 77.12 204 ALA A O 1
ATOM 1608 N N . TYR A 1 205 ? -13.495 -14.639 0.438 1.00 78.50 205 TYR A N 1
ATOM 1609 C CA . TYR A 1 205 ? -12.385 -13.706 0.309 1.00 78.50 205 TYR A CA 1
ATOM 1610 C C . TYR A 1 205 ? -11.934 -13.234 1.693 1.00 78.50 205 TYR A C 1
ATOM 1612 O O . TYR A 1 205 ? -12.718 -12.618 2.418 1.00 78.50 205 TYR A O 1
ATOM 1620 N N . ASN A 1 206 ? -10.665 -13.496 2.014 1.00 73.62 206 ASN A N 1
ATOM 1621 C CA . ASN A 1 206 ? -10.026 -13.164 3.289 1.00 73.62 206 ASN A CA 1
ATOM 1622 C C . ASN A 1 206 ? -8.894 -12.143 3.049 1.00 73.62 206 ASN A C 1
ATOM 1624 O O . ASN A 1 206 ? -7.786 -12.544 2.676 1.00 73.62 206 ASN A O 1
ATOM 1628 N N . PRO A 1 207 ? -9.157 -10.828 3.214 1.00 67.81 207 PRO A N 1
ATOM 1629 C CA . PRO A 1 207 ? -8.171 -9.754 3.046 1.00 67.81 207 PRO A CA 1
ATOM 1630 C C . PRO A 1 207 ? -6.852 -9.945 3.803 1.00 67.81 207 PRO A C 1
ATOM 1632 O O . PRO A 1 207 ? -5.807 -9.461 3.368 1.00 67.81 207 PRO A O 1
ATOM 1635 N N . GLU A 1 208 ? -6.908 -10.609 4.954 1.00 62.06 208 GLU A N 1
ATOM 1636 C CA . GLU A 1 208 ? -5.798 -10.815 5.877 1.00 62.06 208 GLU A CA 1
ATOM 1637 C C . GLU A 1 208 ? -4.772 -11.841 5.380 1.00 62.06 208 GLU A C 1
ATOM 1639 O O . GLU A 1 208 ? -3.624 -11.823 5.816 1.00 62.06 208 GLU A O 1
ATOM 1644 N N . ALA A 1 209 ? -5.137 -12.694 4.417 1.00 56.66 209 ALA A N 1
ATOM 1645 C CA . ALA A 1 209 ? -4.246 -13.716 3.861 1.00 56.66 209 ALA A CA 1
ATOM 1646 C C . ALA A 1 209 ? -3.066 -13.136 3.049 1.00 56.66 209 ALA A C 1
ATOM 1648 O O . ALA A 1 209 ? -2.202 -13.879 2.591 1.00 56.66 209 ALA A O 1
ATOM 1649 N N . THR A 1 210 ? -3.026 -11.815 2.845 1.00 53.03 210 THR A N 1
ATOM 1650 C CA . THR A 1 210 ? -1.960 -11.105 2.118 1.00 53.03 210 THR A CA 1
ATOM 1651 C C . THR A 1 210 ? -1.226 -10.066 2.981 1.00 53.03 210 THR A C 1
ATOM 1653 O O . THR A 1 210 ? -0.662 -9.119 2.431 1.00 53.03 210 THR A O 1
ATOM 1656 N N . GLN A 1 211 ? -1.280 -10.188 4.315 1.00 61.47 211 GLN A N 1
ATOM 1657 C CA . GLN A 1 211 ? -0.858 -9.152 5.278 1.00 61.47 211 GLN A CA 1
ATOM 1658 C C . GLN A 1 211 ? 0.237 -9.621 6.251 1.00 61.47 211 GLN A C 1
ATOM 1660 O O . GLN A 1 211 ? 0.517 -10.812 6.333 1.00 61.47 211 GLN A O 1
ATOM 1665 N N . ASN A 1 212 ? 0.822 -8.685 7.021 1.00 58.66 212 ASN A N 1
ATOM 1666 C CA . ASN A 1 212 ? 1.822 -8.978 8.071 1.00 58.66 212 ASN A CA 1
ATOM 1667 C C . ASN A 1 212 ? 1.263 -9.822 9.225 1.00 58.66 212 ASN A C 1
ATOM 1669 O O . ASN A 1 212 ? 1.999 -10.573 9.855 1.00 58.66 212 ASN A O 1
ATOM 1673 N N . PHE A 1 213 ? -0.037 -9.692 9.501 1.00 67.81 213 PHE A N 1
ATOM 1674 C CA . PHE A 1 213 ? -0.710 -10.338 10.628 1.00 67.81 213 PHE A CA 1
ATOM 1675 C C . PHE A 1 213 ? -1.889 -11.191 10.134 1.00 67.81 213 PHE A C 1
ATOM 1677 O O . PHE A 1 213 ? -3.053 -10.816 10.291 1.00 67.81 213 PHE A O 1
ATOM 1684 N N . PRO A 1 214 ? -1.606 -12.310 9.449 1.00 64.94 214 PRO A N 1
ATOM 1685 C CA . PRO A 1 214 ? -2.622 -13.131 8.800 1.00 64.94 214 PRO A CA 1
ATOM 1686 C C . PRO A 1 214 ? -3.567 -13.790 9.814 1.00 64.94 214 PRO A C 1
ATOM 1688 O O . PRO A 1 214 ? -3.147 -14.354 10.818 1.00 64.94 214 PRO A O 1
ATOM 1691 N N . GLY A 1 215 ? -4.865 -13.776 9.536 1.00 69.06 215 GLY A N 1
ATOM 1692 C CA . GLY A 1 215 ? -5.887 -14.294 10.452 1.00 69.06 215 GLY A CA 1
ATOM 1693 C C . GLY A 1 215 ? -6.469 -13.267 11.424 1.00 69.06 215 GLY A C 1
ATOM 1694 O O . GLY A 1 215 ? -7.355 -13.641 12.192 1.00 69.06 215 GLY A O 1
ATOM 1695 N N . LEU A 1 216 ? -6.046 -11.997 11.365 1.00 79.50 216 LEU A N 1
ATOM 1696 C CA . LEU A 1 216 ? -6.695 -10.888 12.071 1.00 79.50 216 LEU A CA 1
ATOM 1697 C C . LEU A 1 216 ? -7.663 -10.140 11.155 1.00 79.50 216 LEU A C 1
ATOM 1699 O O . LEU A 1 216 ? -7.296 -9.745 10.050 1.00 79.50 216 LEU A O 1
ATOM 1703 N N . SER A 1 217 ? -8.898 -9.910 11.591 1.00 85.75 217 SER A N 1
ATOM 1704 C CA . SER A 1 217 ? -9.825 -9.044 10.854 1.00 85.75 217 SER A CA 1
ATOM 1705 C C . SER A 1 217 ? -10.861 -8.404 11.770 1.00 85.75 217 SER A C 1
ATOM 1707 O O . SER A 1 217 ? -11.449 -9.111 12.590 1.00 85.75 217 SER A O 1
ATOM 1709 N N . PRO A 1 218 ? -11.194 -7.113 11.582 1.00 89.31 218 PRO A N 1
ATOM 1710 C CA . PRO A 1 218 ? -12.339 -6.493 12.244 1.00 89.31 218 PRO A CA 1
ATOM 1711 C C . PRO A 1 218 ? -13.696 -6.968 11.708 1.00 89.31 218 PRO A C 1
ATOM 1713 O O . PRO A 1 218 ? -14.718 -6.534 12.230 1.00 89.31 218 PRO A O 1
ATOM 1716 N N . PHE A 1 219 ? -13.748 -7.804 10.665 1.00 92.50 219 PHE A N 1
ATOM 1717 C CA . PHE A 1 219 ? -15.001 -8.197 10.022 1.00 92.50 219 PHE A CA 1
ATOM 1718 C C . PHE A 1 219 ? -15.106 -9.706 9.787 1.00 92.50 219 PHE A C 1
ATOM 1720 O O . PHE A 1 219 ? -14.228 -10.311 9.164 1.00 92.50 219 PHE A O 1
ATOM 1727 N N . ARG A 1 220 ? -16.221 -10.307 10.232 1.00 92.50 220 ARG A N 1
ATOM 1728 C CA . ARG A 1 220 ? -16.589 -11.709 9.965 1.00 92.50 220 ARG A CA 1
ATOM 1729 C C . ARG A 1 220 ? -18.060 -11.847 9.577 1.00 92.50 220 ARG A C 1
ATOM 1731 O O . ARG A 1 220 ? -18.931 -11.284 10.233 1.00 92.50 220 ARG A O 1
ATOM 1738 N N . THR A 1 221 ? -18.343 -12.696 8.592 1.00 95.12 221 THR A N 1
ATOM 1739 C CA . THR A 1 221 ? -19.703 -13.151 8.253 1.00 95.12 221 THR A CA 1
ATOM 1740 C C . THR A 1 221 ? -19.918 -14.580 8.741 1.00 95.12 221 THR A C 1
ATOM 1742 O O . THR A 1 221 ? -19.034 -15.414 8.557 1.00 95.12 221 THR A O 1
ATOM 1745 N N . ARG A 1 222 ? -21.051 -14.910 9.366 1.00 96.19 222 ARG A N 1
ATOM 1746 C CA . ARG A 1 222 ? -21.392 -16.298 9.738 1.00 96.19 222 ARG A CA 1
ATOM 1747 C C . ARG A 1 222 ? -22.881 -16.571 9.573 1.00 96.19 222 ARG A C 1
ATOM 1749 O O . ARG A 1 222 ? -23.692 -15.706 9.879 1.00 96.19 222 ARG A O 1
ATOM 1756 N N . VAL A 1 223 ? -23.245 -17.781 9.161 1.00 97.81 223 VAL A N 1
ATOM 1757 C CA . VAL A 1 223 ? -24.618 -18.289 9.274 1.00 97.81 223 VAL A CA 1
ATOM 1758 C C . VAL A 1 223 ? -24.743 -18.975 10.622 1.00 97.81 223 VAL A C 1
ATOM 1760 O O . VAL A 1 223 ? -24.041 -19.943 10.872 1.00 97.81 223 VAL A O 1
ATOM 1763 N N . VAL A 1 224 ? -25.600 -18.469 11.501 1.00 97.50 224 VAL A N 1
ATOM 1764 C CA . VAL A 1 224 ? -25.786 -18.978 12.865 1.00 97.50 224 VAL A CA 1
ATOM 1765 C C . VAL A 1 224 ? -27.175 -19.595 13.031 1.00 97.50 224 VAL A C 1
ATOM 1767 O O . VAL A 1 224 ? -28.149 -19.117 12.441 1.00 97.50 224 VAL A O 1
ATOM 1770 N N . HIS A 1 225 ? -27.274 -20.657 13.832 1.00 97.81 225 HIS A N 1
ATOM 1771 C CA . HIS A 1 225 ? -28.477 -21.489 13.939 1.00 97.81 225 HIS A CA 1
ATOM 1772 C C . HIS A 1 225 ? -29.239 -21.261 15.248 1.00 97.81 225 HIS A C 1
ATOM 1774 O O . HIS A 1 225 ? -28.610 -21.121 16.298 1.00 97.81 225 HIS A O 1
ATOM 1780 N N . PRO A 1 226 ? -30.584 -21.266 15.227 1.00 97.31 226 PRO A N 1
ATOM 1781 C CA . PRO A 1 226 ? -31.394 -21.084 16.425 1.00 97.31 226 PRO A CA 1
ATOM 1782 C C . PRO A 1 226 ? -31.114 -22.115 17.514 1.00 97.31 226 PRO A C 1
ATOM 1784 O O . PRO A 1 226 ? -30.881 -23.289 17.237 1.00 97.31 226 PRO A O 1
ATOM 1787 N N . GLY A 1 227 ? -31.170 -21.670 18.768 1.00 95.44 227 GLY A N 1
ATOM 1788 C CA . GLY A 1 227 ? -30.928 -22.508 19.942 1.00 95.44 227 GLY A CA 1
ATOM 1789 C C . GLY A 1 227 ? -29.458 -22.867 20.174 1.00 95.44 227 GLY A C 1
ATOM 1790 O O . GLY A 1 227 ? -29.138 -23.368 21.248 1.00 95.44 227 GLY A O 1
ATOM 1791 N N . GLN A 1 228 ? -28.561 -22.582 19.224 1.00 96.06 228 GLN A N 1
ATOM 1792 C CA . GLN A 1 228 ? -27.125 -22.769 19.407 1.00 96.06 228 GLN A CA 1
ATOM 1793 C C . GLN A 1 228 ? -26.498 -21.568 20.123 1.00 96.06 228 GLN A C 1
ATOM 1795 O O . GLN A 1 228 ? -26.916 -20.414 19.953 1.00 96.06 228 GLN A O 1
ATOM 1800 N N . THR A 1 229 ? -25.481 -21.861 20.931 1.00 95.56 229 THR A N 1
ATOM 1801 C CA . THR A 1 229 ? -24.658 -20.873 21.630 1.00 95.56 229 THR A CA 1
ATOM 1802 C C . THR A 1 229 ? -23.307 -20.764 20.938 1.00 95.56 229 THR A C 1
ATOM 1804 O O . THR A 1 229 ? -22.670 -21.773 20.650 1.00 95.56 229 THR A O 1
ATOM 1807 N N . TYR A 1 230 ? -22.865 -19.530 20.711 1.00 97.12 230 TYR A N 1
ATOM 1808 C CA . TYR A 1 230 ? -21.572 -19.221 20.113 1.00 97.12 230 TYR A CA 1
ATOM 1809 C C . TYR A 1 230 ? -20.761 -18.309 21.029 1.00 97.12 230 TYR A C 1
ATOM 1811 O O . TYR A 1 230 ? -21.308 -17.561 21.849 1.00 97.12 230 TYR A O 1
ATOM 1819 N N . LEU A 1 231 ? -19.447 -18.357 20.845 1.00 96.12 231 LEU A N 1
ATOM 1820 C CA . LEU A 1 231 ? -18.462 -17.528 21.524 1.00 96.12 231 LEU A CA 1
ATOM 1821 C C . LEU A 1 231 ? -17.843 -16.543 20.526 1.00 96.12 231 LEU A C 1
ATOM 1823 O O . LEU A 1 231 ? -17.583 -16.891 19.377 1.00 96.12 231 LEU A O 1
ATOM 1827 N N . LEU A 1 232 ? -17.588 -15.317 20.971 1.00 95.56 232 LEU A N 1
ATOM 1828 C CA . LEU A 1 232 ? -16.857 -14.297 20.222 1.00 95.56 232 LEU A CA 1
ATOM 1829 C C . LEU A 1 232 ? -15.570 -13.974 20.958 1.00 95.56 232 LEU A C 1
ATOM 1831 O O . LEU A 1 232 ? -15.618 -13.603 22.132 1.00 95.56 232 LEU A O 1
ATOM 1835 N N . ARG A 1 233 ? -14.445 -14.051 20.252 1.00 93.94 233 ARG A N 1
ATOM 1836 C CA . ARG A 1 233 ? -13.186 -13.460 20.696 1.00 93.94 233 ARG A CA 1
ATOM 1837 C C . ARG A 1 233 ? -13.046 -12.090 20.059 1.00 93.94 233 ARG A C 1
ATOM 1839 O O . ARG A 1 233 ? -13.172 -11.969 18.846 1.00 93.94 233 ARG A O 1
ATOM 1846 N N . VAL A 1 234 ? -12.726 -11.090 20.867 1.00 93.38 234 VAL A N 1
ATOM 1847 C CA . VAL A 1 234 ? -12.395 -9.735 20.430 1.00 93.38 234 VAL A CA 1
ATOM 1848 C C . VAL A 1 234 ? -10.976 -9.424 20.890 1.00 93.38 234 VAL A C 1
ATOM 1850 O O . VAL A 1 234 ? -10.676 -9.476 22.082 1.00 93.38 234 VAL A O 1
ATOM 1853 N N . ALA A 1 235 ? -10.101 -9.105 19.944 1.00 89.69 235 ALA A N 1
ATOM 1854 C CA . ALA A 1 235 ? -8.778 -8.546 20.179 1.00 89.69 235 ALA A CA 1
ATOM 1855 C C . ALA A 1 235 ? -8.817 -7.079 19.727 1.00 89.69 235 ALA A C 1
ATOM 1857 O O . ALA A 1 235 ? -8.496 -6.772 18.578 1.00 89.69 235 ALA A O 1
ATOM 1858 N N . PRO A 1 236 ? -9.278 -6.159 20.591 1.00 85.12 236 PRO A N 1
ATOM 1859 C CA . PRO A 1 236 ? -9.576 -4.805 20.156 1.00 85.12 236 PRO A CA 1
ATOM 1860 C C . PRO A 1 236 ? -8.312 -4.035 19.795 1.00 85.12 236 PRO A C 1
ATOM 1862 O O . PRO A 1 236 ? -8.363 -3.234 18.878 1.00 85.12 236 PRO A O 1
ATOM 1865 N N . ASN A 1 237 ? -7.186 -4.260 20.489 1.00 83.25 237 ASN A N 1
ATOM 1866 C CA . ASN A 1 237 ? -5.917 -3.545 20.270 1.00 83.25 237 ASN A CA 1
ATOM 1867 C C . ASN A 1 237 ? -6.038 -2.003 20.352 1.00 83.25 237 ASN A C 1
ATOM 1869 O O . ASN A 1 237 ? -5.247 -1.239 19.787 1.00 83.25 237 ASN A O 1
ATOM 1873 N N . HIS A 1 238 ? -7.078 -1.546 21.046 1.00 85.25 238 HIS A N 1
ATOM 1874 C CA . HIS A 1 238 ? -7.475 -0.155 21.147 1.00 85.25 238 HIS A CA 1
ATOM 1875 C C . HIS A 1 238 ? -8.064 0.113 22.533 1.00 85.25 238 HIS A C 1
ATOM 1877 O O . HIS A 1 238 ? -8.765 -0.744 23.084 1.00 85.25 238 HIS A O 1
ATOM 1883 N N . PRO A 1 239 ? -7.827 1.313 23.090 1.00 84.44 239 PRO A N 1
ATOM 1884 C CA . PRO A 1 239 ? -8.397 1.689 24.375 1.00 84.44 239 PRO A CA 1
ATOM 1885 C C . PRO A 1 239 ? -9.916 1.910 24.310 1.00 84.44 239 PRO A C 1
ATOM 1887 O O . PRO A 1 239 ? -10.554 1.879 25.353 1.00 84.44 239 PRO A O 1
ATOM 1890 N N . ASP A 1 240 ? -10.502 2.094 23.123 1.00 85.62 240 ASP A N 1
ATOM 1891 C CA . ASP A 1 240 ? -11.951 2.193 22.896 1.00 85.62 240 ASP A CA 1
ATOM 1892 C C . ASP A 1 240 ? -12.317 1.392 21.636 1.00 85.62 240 ASP A C 1
ATOM 1894 O O . ASP A 1 240 ? -11.558 1.414 20.659 1.00 85.62 240 ASP A O 1
ATOM 1898 N N . TYR A 1 241 ? -13.435 0.668 21.665 1.00 88.75 241 TYR A N 1
ATOM 1899 C CA . TYR A 1 241 ? -13.956 -0.082 20.522 1.00 88.75 241 TYR A CA 1
ATOM 1900 C C . TYR A 1 241 ? -15.477 -0.270 20.604 1.00 88.75 241 TYR A C 1
ATOM 1902 O O . TYR A 1 241 ? -16.063 -0.337 21.687 1.00 88.75 241 TYR A O 1
ATOM 1910 N N . THR A 1 242 ? -16.110 -0.444 19.442 1.00 90.94 242 THR A N 1
ATOM 1911 C CA . THR A 1 242 ? -17.517 -0.861 19.327 1.00 90.94 242 THR A CA 1
ATOM 1912 C C . THR A 1 242 ? -17.616 -2.156 18.527 1.00 90.94 242 THR A C 1
ATOM 1914 O O . THR A 1 242 ? -17.126 -2.229 17.408 1.00 90.94 242 THR A O 1
ATOM 1917 N N . LEU A 1 243 ? -18.271 -3.184 19.066 1.00 93.06 243 LEU A N 1
ATOM 1918 C CA . LEU A 1 243 ? -18.619 -4.405 18.335 1.00 93.06 243 LEU A CA 1
ATOM 1919 C C . LEU A 1 243 ? -20.095 -4.350 17.926 1.00 93.06 243 LEU A C 1
ATOM 1921 O O . LEU A 1 243 ? -20.984 -4.355 18.781 1.00 93.06 243 LEU A O 1
ATOM 1925 N N . ARG A 1 244 ? -20.363 -4.345 16.619 1.00 92.69 244 ARG A N 1
ATOM 1926 C CA . ARG A 1 244 ? -21.712 -4.426 16.045 1.00 92.69 244 ARG A CA 1
ATOM 1927 C C . ARG A 1 244 ? -21.974 -5.821 15.491 1.00 92.69 244 ARG A C 1
ATOM 1929 O O . ARG A 1 244 ? -21.112 -6.412 14.848 1.00 92.69 244 ARG A O 1
ATOM 1936 N N . THR A 1 245 ? -23.185 -6.324 15.723 1.00 94.56 245 THR A N 1
ATOM 1937 C CA . THR A 1 245 ? -23.689 -7.554 15.100 1.00 94.56 245 THR A CA 1
ATOM 1938 C C . THR A 1 245 ? -24.906 -7.200 14.257 1.00 94.56 245 THR A C 1
ATOM 1940 O O . THR A 1 245 ? -25.985 -6.980 14.807 1.00 94.56 245 THR A O 1
ATOM 1943 N N . LEU A 1 246 ? -24.742 -7.126 12.936 1.00 94.31 246 LEU A N 1
ATOM 1944 C CA . LEU A 1 246 ? -25.865 -6.940 12.015 1.00 94.31 246 LEU A CA 1
ATOM 1945 C C . LEU A 1 246 ? -26.445 -8.307 11.656 1.00 94.31 246 LEU A C 1
ATOM 1947 O O . LEU A 1 246 ? -25.701 -9.263 11.436 1.00 94.31 246 LEU A O 1
ATOM 1951 N N . VAL A 1 247 ? -27.773 -8.412 11.654 1.00 95.56 247 VAL A N 1
ATOM 1952 C CA . VAL A 1 247 ? -28.486 -9.690 11.551 1.00 95.56 247 VAL A CA 1
ATOM 1953 C C . VAL A 1 247 ? -29.442 -9.656 10.371 1.00 95.56 247 VAL A C 1
ATOM 1955 O O . VAL A 1 247 ? -30.351 -8.830 10.322 1.00 95.56 247 VAL A O 1
ATOM 1958 N N . TYR A 1 248 ? -29.289 -10.624 9.473 1.00 96.19 248 TYR A N 1
ATOM 1959 C CA . TYR A 1 248 ? -30.072 -10.749 8.254 1.00 96.19 248 TYR A CA 1
ATOM 1960 C C . TYR A 1 248 ? -30.678 -12.150 8.103 1.00 96.19 248 TYR A C 1
ATOM 1962 O O . TYR A 1 248 ? -30.303 -13.110 8.784 1.00 96.19 248 TYR A O 1
ATOM 1970 N N . ASP A 1 249 ? -31.642 -12.273 7.191 1.00 96.56 249 ASP A N 1
ATOM 1971 C CA . ASP A 1 249 ? -32.074 -13.585 6.704 1.00 96.56 249 ASP A CA 1
ATOM 1972 C C . ASP A 1 249 ? -30.968 -14.193 5.823 1.00 96.56 249 ASP A C 1
ATOM 1974 O O . ASP A 1 249 ? -30.174 -13.464 5.242 1.00 96.56 249 ASP A O 1
ATOM 1978 N N . VAL A 1 250 ? -30.877 -15.521 5.731 1.00 97.12 250 VAL A N 1
ATOM 1979 C CA . VAL A 1 250 ? -29.824 -16.155 4.918 1.00 97.12 250 VAL A CA 1
ATOM 1980 C C . VAL A 1 250 ? -30.120 -15.942 3.416 1.00 97.12 250 VAL A C 1
ATOM 1982 O O . VAL A 1 250 ? -31.215 -16.313 2.981 1.00 97.12 250 VAL A O 1
ATOM 1985 N N . PRO A 1 251 ? -29.194 -15.355 2.624 1.00 95.81 251 PRO A N 1
ATOM 1986 C CA . PRO A 1 251 ? -29.345 -15.193 1.172 1.00 95.81 251 PRO A CA 1
ATOM 1987 C C . PRO A 1 251 ? -29.357 -16.545 0.424 1.00 95.81 251 PRO A C 1
ATOM 1989 O O . PRO A 1 251 ? -28.928 -17.555 0.987 1.00 95.81 251 PRO A O 1
ATOM 1992 N N . PRO A 1 252 ? -29.779 -16.597 -0.858 1.00 96.38 252 PRO A N 1
ATOM 1993 C CA . PRO A 1 252 ? -30.152 -15.477 -1.732 1.00 96.38 252 PRO A CA 1
ATOM 1994 C C . PRO A 1 252 ? -31.542 -14.897 -1.424 1.00 96.38 252 PRO A C 1
ATOM 1996 O O . PRO A 1 252 ? -32.483 -15.629 -1.104 1.00 96.38 252 PRO A O 1
ATOM 1999 N N . TYR A 1 253 ? -31.701 -13.577 -1.560 1.00 96.38 253 TYR A N 1
ATOM 2000 C CA . TYR A 1 253 ? -32.982 -12.908 -1.304 1.00 96.38 253 TYR A CA 1
ATOM 2001 C C . TYR A 1 253 ? -33.863 -12.846 -2.550 1.00 96.38 253 TYR A C 1
ATOM 2003 O O . TYR A 1 253 ? -33.398 -12.682 -3.672 1.00 96.38 253 TYR A O 1
ATOM 2011 N N . ARG A 1 254 ? -35.181 -12.897 -2.328 1.00 95.12 254 ARG A N 1
ATOM 2012 C CA . ARG A 1 254 ? -36.185 -12.553 -3.350 1.00 95.12 254 ARG A CA 1
ATOM 2013 C C . ARG A 1 254 ? -36.554 -11.071 -3.341 1.00 95.12 254 ARG A C 1
ATOM 2015 O O . ARG A 1 254 ? -37.009 -10.555 -4.353 1.00 95.12 254 ARG A O 1
ATOM 2022 N N . ASP A 1 255 ? -36.400 -10.419 -2.192 1.00 96.56 255 ASP A N 1
ATOM 2023 C CA . ASP A 1 255 ? -36.646 -8.989 -2.025 1.00 96.56 255 ASP A CA 1
ATOM 2024 C C . ASP A 1 255 ? -35.354 -8.216 -2.334 1.00 96.56 255 ASP A C 1
ATOM 2026 O O . ASP A 1 255 ? -34.367 -8.396 -1.609 1.00 96.56 255 ASP A O 1
ATOM 2030 N N . PRO A 1 256 ? -35.330 -7.375 -3.383 1.00 96.88 256 PRO A N 1
ATOM 2031 C CA . PRO A 1 256 ? -34.136 -6.631 -3.763 1.00 96.88 256 PRO A CA 1
ATOM 2032 C C . PRO A 1 256 ? -33.674 -5.637 -2.695 1.00 96.88 256 PRO A C 1
ATOM 2034 O O . PRO A 1 256 ? -32.475 -5.392 -2.610 1.00 96.88 256 PRO A O 1
ATOM 2037 N N . HIS A 1 257 ? -34.564 -5.114 -1.843 1.00 96.62 257 HIS A N 1
ATOM 2038 C CA . HIS A 1 257 ? -34.152 -4.178 -0.792 1.00 96.62 257 HIS A CA 1
ATOM 2039 C C . HIS A 1 257 ? -33.252 -4.872 0.232 1.00 96.62 257 HIS A C 1
ATOM 2041 O O . HIS A 1 257 ? -32.159 -4.398 0.532 1.00 96.62 257 HIS A O 1
ATOM 2047 N N . LYS A 1 258 ? -33.654 -6.066 0.683 1.00 96.62 258 LYS A N 1
ATOM 2048 C CA . LYS A 1 258 ? -32.845 -6.882 1.599 1.00 96.62 258 LYS A CA 1
ATOM 2049 C C . LYS A 1 258 ? -31.531 -7.337 0.964 1.00 96.62 258 LYS A C 1
ATOM 2051 O O . LYS A 1 258 ? -30.510 -7.393 1.646 1.00 96.62 258 LYS A O 1
ATOM 2056 N N . ALA A 1 259 ? -31.556 -7.646 -0.337 1.00 97.81 259 ALA A N 1
ATOM 2057 C CA . ALA A 1 259 ? -30.352 -7.981 -1.091 1.00 97.81 259 ALA A CA 1
ATOM 2058 C C . ALA A 1 259 ? -29.344 -6.824 -1.072 1.00 97.81 259 ALA A C 1
ATOM 2060 O O . ALA A 1 259 ? -28.165 -7.045 -0.790 1.00 97.81 259 ALA A O 1
ATOM 2061 N N . VAL A 1 260 ? -29.813 -5.599 -1.338 1.00 97.94 260 VAL A N 1
ATOM 2062 C CA . VAL A 1 260 ? -28.987 -4.386 -1.329 1.00 97.94 260 VAL A CA 1
ATOM 2063 C C . VAL A 1 260 ? -28.445 -4.090 0.067 1.00 97.94 260 VAL A C 1
ATOM 2065 O O . VAL A 1 260 ? -27.245 -3.865 0.173 1.00 97.94 260 VAL A O 1
ATOM 2068 N N . GLU A 1 261 ? -29.272 -4.137 1.120 1.00 96.06 261 GLU A N 1
ATOM 2069 C CA . GLU A 1 261 ? -28.830 -3.887 2.505 1.00 96.06 261 GLU A CA 1
ATOM 2070 C C . GLU A 1 261 ? -27.686 -4.831 2.915 1.00 96.06 261 GLU A C 1
ATOM 2072 O O . GLU A 1 261 ? -26.615 -4.374 3.309 1.00 96.06 261 GLU A O 1
ATOM 2077 N N . ALA A 1 262 ? -27.858 -6.148 2.736 1.00 96.69 262 ALA A N 1
ATOM 2078 C CA . ALA A 1 262 ? -26.815 -7.120 3.074 1.00 96.69 262 ALA A CA 1
ATOM 2079 C C . ALA A 1 262 ? -25.537 -6.933 2.233 1.00 96.69 262 ALA A C 1
ATOM 20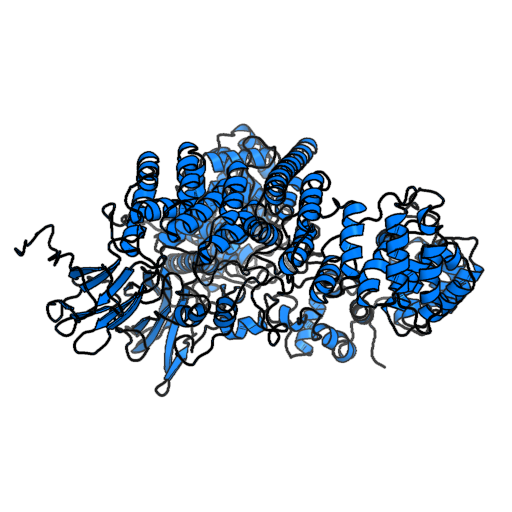81 O O . ALA A 1 262 ? -24.425 -7.094 2.737 1.00 96.69 262 ALA A O 1
ATOM 2082 N N . GLY A 1 263 ? -25.691 -6.581 0.954 1.00 97.19 263 GLY A N 1
ATOM 2083 C CA . GLY A 1 263 ? -24.577 -6.363 0.038 1.00 97.19 263 GLY A CA 1
ATOM 2084 C C . GLY A 1 263 ? -23.781 -5.091 0.305 1.00 97.19 263 GLY A C 1
ATOM 2085 O O . GLY A 1 263 ? -22.553 -5.115 0.232 1.00 97.19 263 GLY A O 1
ATOM 2086 N N . MET A 1 264 ? -24.453 -3.978 0.612 1.00 96.31 264 MET A N 1
ATOM 2087 C CA . MET A 1 264 ? -23.779 -2.710 0.895 1.00 96.31 264 MET A CA 1
ATOM 2088 C C . MET A 1 264 ? -23.037 -2.754 2.234 1.00 96.31 264 MET A C 1
ATOM 2090 O O . MET A 1 264 ? -21.908 -2.269 2.306 1.00 96.31 264 MET A O 1
ATOM 2094 N N . ASP A 1 265 ? -23.620 -3.387 3.257 1.00 95.88 265 ASP A N 1
ATOM 2095 C CA . ASP A 1 265 ? -22.981 -3.549 4.566 1.00 95.88 265 ASP A CA 1
ATOM 2096 C C . ASP A 1 265 ? -21.773 -4.493 4.482 1.00 95.88 265 ASP A C 1
ATOM 2098 O O . ASP A 1 265 ? -20.697 -4.170 4.989 1.00 95.88 265 ASP A O 1
ATOM 2102 N N . TYR A 1 266 ? -21.893 -5.593 3.725 1.00 96.31 266 TYR A N 1
ATOM 2103 C CA . TYR A 1 266 ? -20.751 -6.449 3.395 1.00 96.31 266 TYR A CA 1
ATOM 2104 C C . TYR A 1 266 ? -19.623 -5.653 2.725 1.00 96.31 266 TYR A C 1
ATOM 2106 O O . TYR A 1 266 ? -18.457 -5.764 3.105 1.00 96.31 266 TYR A O 1
ATOM 2114 N N . LEU A 1 267 ? -19.969 -4.843 1.720 1.00 94.50 267 LEU A N 1
ATOM 2115 C CA . LEU A 1 267 ? -19.007 -4.110 0.907 1.00 94.50 267 LEU A CA 1
ATOM 2116 C C . LEU A 1 267 ? -18.193 -3.115 1.750 1.00 94.50 267 LEU A C 1
ATOM 2118 O O . LEU A 1 267 ? -16.963 -3.111 1.669 1.00 94.50 267 LEU A O 1
ATOM 2122 N N . ILE A 1 268 ? -18.862 -2.301 2.575 1.00 94.56 268 ILE A N 1
ATOM 2123 C CA . ILE A 1 268 ? -18.193 -1.288 3.404 1.00 94.56 268 ILE A CA 1
ATOM 2124 C C . ILE A 1 268 ? -17.370 -1.911 4.534 1.00 94.56 268 ILE A C 1
ATOM 2126 O O . ILE A 1 268 ? -16.235 -1.485 4.754 1.00 94.56 268 ILE A O 1
ATOM 2130 N N . ALA A 1 269 ? -17.887 -2.952 5.196 1.00 93.19 269 ALA A N 1
ATOM 2131 C CA . ALA A 1 269 ? -17.175 -3.635 6.270 1.00 93.19 269 ALA A CA 1
ATOM 2132 C C . ALA A 1 269 ? -15.927 -4.362 5.747 1.00 93.19 269 ALA A C 1
ATOM 2134 O O . ALA A 1 269 ? -14.870 -4.310 6.374 1.00 93.19 269 ALA A O 1
ATOM 2135 N N . LEU A 1 270 ? -16.009 -4.985 4.566 1.00 91.12 270 LEU A N 1
ATOM 2136 C CA . LEU A 1 270 ? -14.865 -5.647 3.942 1.00 91.12 270 LEU A CA 1
ATOM 2137 C C . LEU A 1 270 ? -13.808 -4.653 3.443 1.00 91.12 270 LEU A C 1
ATOM 2139 O O . LEU A 1 270 ? -12.612 -4.909 3.591 1.00 91.12 270 LEU A O 1
ATOM 2143 N N . GLY A 1 271 ? -14.228 -3.531 2.847 1.00 90.38 271 GLY A N 1
ATOM 2144 C CA . GLY A 1 271 ? -13.307 -2.484 2.394 1.00 90.38 271 GLY A CA 1
ATOM 2145 C C . GLY A 1 271 ? -12.513 -1.878 3.550 1.00 90.38 271 GLY A C 1
ATOM 2146 O O . GLY A 1 271 ? -11.294 -1.733 3.464 1.00 90.38 271 GLY A O 1
ATOM 2147 N N . ASP A 1 272 ? -13.194 -1.612 4.663 1.00 88.81 272 ASP A N 1
ATOM 2148 C CA . ASP A 1 272 ? -12.582 -1.183 5.918 1.00 88.81 272 ASP A CA 1
ATOM 2149 C C . ASP A 1 272 ? -11.646 -2.249 6.508 1.00 88.81 272 ASP A C 1
ATOM 2151 O O . ASP A 1 272 ? -10.498 -1.949 6.833 1.00 88.81 272 ASP A O 1
ATOM 2155 N N . ALA A 1 273 ? -12.077 -3.513 6.567 1.00 86.56 273 ALA A N 1
ATOM 2156 C CA . ALA A 1 273 ? -11.259 -4.617 7.072 1.00 86.56 273 ALA A CA 1
ATOM 2157 C C . ALA A 1 273 ? -9.971 -4.848 6.266 1.00 86.56 273 ALA A C 1
ATOM 2159 O O . ALA A 1 273 ? -8.944 -5.230 6.833 1.00 86.56 273 ALA A O 1
ATOM 2160 N N . TRP A 1 274 ? -10.003 -4.586 4.957 1.00 85.00 274 TRP A N 1
ATOM 2161 C CA . TRP A 1 274 ? -8.822 -4.663 4.099 1.00 85.00 274 TRP A CA 1
ATOM 2162 C C . TRP A 1 274 ? -7.768 -3.611 4.466 1.00 85.00 274 TRP A C 1
ATOM 2164 O O . TRP A 1 274 ? -6.576 -3.909 4.465 1.00 85.00 274 TRP A O 1
ATOM 2174 N N . HIS A 1 275 ? -8.201 -2.398 4.820 1.00 81.56 275 HIS A N 1
ATOM 2175 C CA . HIS A 1 275 ? -7.316 -1.300 5.224 1.00 81.56 275 HIS A CA 1
ATOM 2176 C C . HIS A 1 275 ? -6.929 -1.332 6.701 1.00 81.56 275 HIS A C 1
ATOM 2178 O O . HIS A 1 275 ? -5.839 -0.893 7.032 1.00 81.56 275 HIS A O 1
ATOM 2184 N N . ALA A 1 276 ? -7.771 -1.874 7.582 1.00 75.94 276 ALA A N 1
ATOM 2185 C CA . ALA A 1 276 ? -7.460 -2.035 9.005 1.00 75.94 276 ALA A CA 1
ATOM 2186 C C . ALA A 1 276 ? -6.274 -2.982 9.256 1.00 75.94 276 ALA A C 1
ATOM 2188 O O . ALA A 1 276 ? -5.616 -2.899 10.286 1.00 75.94 276 ALA A O 1
ATOM 2189 N N . ASN A 1 277 ? -6.003 -3.873 8.301 1.00 67.25 277 ASN A N 1
ATOM 2190 C CA . ASN A 1 277 ? -4.829 -4.741 8.279 1.00 67.25 277 ASN A CA 1
ATOM 2191 C C . ASN A 1 277 ? -3.740 -4.250 7.321 1.00 67.25 277 ASN A C 1
ATOM 2193 O O . ASN A 1 277 ? -2.854 -5.034 6.998 1.00 67.25 277 ASN A O 1
ATOM 2197 N N . THR A 1 278 ? -3.845 -2.999 6.860 1.00 65.19 278 THR A N 1
ATOM 2198 C CA . THR A 1 278 ? -2.948 -2.255 5.973 1.00 65.19 278 THR A CA 1
ATOM 2199 C C . THR A 1 278 ? -2.189 -3.127 4.945 1.00 65.19 278 THR A C 1
ATOM 2201 O O . THR A 1 278 ? -1.203 -3.786 5.285 1.00 65.19 278 THR A O 1
ATOM 2204 N N . PRO A 1 279 ? -2.587 -3.088 3.657 1.00 58.66 279 PRO A N 1
ATOM 2205 C CA . PRO A 1 279 ? -2.204 -4.056 2.627 1.00 58.66 279 PRO A CA 1
ATOM 2206 C C . PRO A 1 279 ? -0.699 -4.324 2.491 1.00 58.66 279 PRO A C 1
ATOM 2208 O O . PRO A 1 279 ? 0.103 -3.394 2.511 1.00 58.66 279 PRO A O 1
ATOM 2211 N N . ARG A 1 280 ? -0.340 -5.583 2.191 1.00 59.41 280 ARG A N 1
ATOM 2212 C CA . ARG A 1 280 ? 0.957 -6.001 1.621 1.00 59.41 280 ARG A CA 1
ATOM 2213 C C . ARG A 1 280 ? 2.143 -5.492 2.433 1.00 59.41 280 ARG A C 1
ATOM 2215 O O . ARG A 1 280 ? 3.015 -4.791 1.930 1.00 59.41 280 ARG A O 1
ATOM 2222 N N . ARG A 1 281 ? 2.142 -5.878 3.701 1.00 64.12 281 ARG A N 1
ATOM 2223 C CA . ARG A 1 281 ? 3.163 -5.552 4.697 1.00 64.12 281 ARG A CA 1
ATOM 2224 C C . ARG A 1 281 ? 3.183 -4.133 5.240 1.00 64.12 281 ARG A C 1
ATOM 2226 O O . ARG A 1 281 ? 4.167 -3.759 5.858 1.00 64.12 281 ARG A O 1
ATOM 2233 N N . GLY A 1 282 ? 2.115 -3.360 5.070 1.00 65.31 282 GLY A N 1
ATOM 2234 C CA . GLY A 1 282 ? 2.065 -1.998 5.593 1.00 65.31 282 GLY A CA 1
ATOM 2235 C C . GLY A 1 282 ? 1.584 -1.852 7.040 1.00 65.31 282 GLY A C 1
ATOM 2236 O O . GLY A 1 282 ? 1.747 -0.782 7.620 1.00 65.31 282 GLY A O 1
ATOM 2237 N N . ALA A 1 283 ? 0.963 -2.886 7.616 1.00 70.31 283 ALA A N 1
ATOM 2238 C CA . ALA A 1 283 ? 0.479 -2.837 8.994 1.00 70.31 283 ALA A CA 1
ATOM 2239 C C . ALA A 1 283 ? 1.637 -2.863 9.988 1.00 70.31 283 ALA A C 1
ATOM 2241 O O . ALA A 1 283 ? 2.536 -3.701 9.872 1.00 70.31 283 ALA A O 1
ATOM 2242 N N . ILE A 1 284 ? 1.551 -2.014 11.010 1.00 73.31 284 ILE A N 1
ATOM 2243 C CA . ILE A 1 284 ? 2.439 -2.065 12.169 1.00 73.31 284 ILE A CA 1
ATOM 2244 C C . ILE A 1 284 ? 1.814 -2.969 13.241 1.00 73.31 284 ILE A C 1
ATOM 2246 O O . ILE A 1 284 ? 0.606 -2.936 13.466 1.00 73.31 284 ILE A O 1
ATOM 2250 N N . ALA A 1 285 ? 2.618 -3.799 13.913 1.00 67.44 285 ALA A N 1
ATOM 2251 C CA . ALA A 1 285 ? 2.129 -4.637 15.021 1.00 67.44 285 ALA A CA 1
ATOM 2252 C C . ALA A 1 285 ? 1.782 -3.795 16.253 1.00 67.44 285 ALA A C 1
ATOM 2254 O O . ALA A 1 285 ? 0.892 -4.119 17.044 1.00 67.44 285 ALA A O 1
ATOM 2255 N N . LEU A 1 286 ? 2.579 -2.745 16.449 1.00 72.56 286 LEU A N 1
ATOM 2256 C CA . LEU A 1 286 ? 2.725 -2.000 17.684 1.00 72.56 286 LEU A CA 1
ATOM 2257 C C . LEU A 1 286 ? 2.998 -0.534 17.345 1.00 72.56 286 LEU A C 1
ATOM 2259 O O . LEU A 1 286 ? 3.706 -0.219 16.390 1.00 72.56 286 LEU A O 1
ATOM 2263 N N . ARG A 1 287 ? 2.468 0.375 18.169 1.00 81.62 287 ARG A N 1
ATOM 2264 C CA . ARG A 1 287 ? 2.566 1.837 17.983 1.00 81.62 287 ARG A CA 1
ATOM 2265 C C . ARG A 1 287 ? 3.927 2.420 18.401 1.00 81.62 287 ARG A C 1
ATOM 2267 O O . ARG A 1 287 ? 4.017 3.598 18.723 1.00 81.62 287 ARG A O 1
ATOM 2274 N N . ASN A 1 288 ? 4.971 1.590 18.428 1.00 78.56 288 ASN A N 1
ATOM 2275 C CA . ASN A 1 288 ? 6.374 1.963 18.652 1.00 78.56 288 ASN A CA 1
ATOM 2276 C C . ASN A 1 288 ? 7.162 2.132 17.335 1.00 78.56 288 ASN A C 1
ATOM 2278 O O . ASN A 1 288 ? 8.389 2.210 17.356 1.00 78.56 288 ASN A O 1
ATOM 2282 N N . THR A 1 289 ? 6.458 2.137 16.202 1.00 81.12 289 THR A N 1
ATOM 2283 C CA . THR A 1 289 ? 6.999 2.214 14.838 1.00 81.12 289 THR A CA 1
ATOM 2284 C C . THR A 1 289 ? 6.113 3.123 13.987 1.00 81.12 289 THR A C 1
ATOM 2286 O O . THR A 1 289 ? 4.928 3.286 14.293 1.00 81.12 289 THR A O 1
ATOM 2289 N N . MET A 1 290 ? 6.677 3.758 12.962 1.00 86.12 290 MET A N 1
ATOM 2290 C CA . MET A 1 290 ? 5.951 4.647 12.055 1.00 86.12 290 MET A CA 1
ATOM 2291 C C . MET A 1 290 ? 5.186 3.857 11.001 1.00 86.12 290 MET A C 1
ATOM 2293 O O . MET A 1 290 ? 5.691 2.897 10.436 1.00 86.12 290 MET A O 1
ATOM 2297 N N . ALA A 1 291 ? 3.985 4.302 10.648 1.00 82.69 291 ALA A N 1
ATOM 2298 C CA . ALA A 1 291 ? 3.337 3.777 9.455 1.00 82.69 291 ALA A CA 1
ATOM 2299 C C . ALA A 1 291 ? 4.131 4.202 8.204 1.00 82.69 291 ALA A C 1
ATOM 2301 O O . ALA A 1 291 ? 4.560 5.354 8.092 1.00 82.69 291 ALA A O 1
ATOM 2302 N N . HIS A 1 292 ? 4.326 3.283 7.259 1.00 83.94 292 HIS A N 1
ATOM 2303 C CA . HIS A 1 292 ? 4.965 3.612 5.985 1.00 83.94 292 HIS A CA 1
ATOM 2304 C C . HIS A 1 292 ? 4.032 4.474 5.124 1.00 83.94 292 HIS A C 1
ATOM 2306 O O . HIS A 1 292 ? 2.813 4.265 5.118 1.00 83.94 292 HIS A O 1
ATOM 2312 N N . ALA A 1 293 ? 4.599 5.406 4.361 1.00 82.25 293 ALA A N 1
ATOM 2313 C CA . ALA A 1 293 ? 3.880 6.312 3.470 1.00 82.25 293 ALA A CA 1
ATOM 2314 C C . ALA A 1 293 ? 2.941 5.590 2.486 1.00 82.25 293 ALA A C 1
ATOM 2316 O O . ALA A 1 293 ? 1.735 5.843 2.467 1.00 82.25 293 ALA A O 1
ATOM 2317 N N . GLU A 1 294 ? 3.497 4.662 1.700 1.00 78.50 294 GLU A N 1
ATOM 2318 C CA . GLU A 1 294 ? 2.796 3.910 0.648 1.00 78.50 294 GLU A CA 1
ATOM 2319 C C . GLU A 1 294 ? 1.441 3.324 1.092 1.00 78.50 294 GLU A C 1
ATOM 2321 O O . GLU A 1 294 ? 0.395 3.708 0.558 1.00 78.50 294 GLU A O 1
ATOM 2326 N N . PRO A 1 295 ? 1.395 2.410 2.073 1.00 76.94 295 PRO A N 1
ATOM 2327 C CA . PRO A 1 295 ? 0.147 1.763 2.429 1.00 76.94 295 PRO A CA 1
ATOM 2328 C C . PRO A 1 295 ? -0.782 2.671 3.259 1.00 76.94 295 PRO A C 1
ATOM 2330 O O . PRO A 1 295 ? -2.004 2.481 3.231 1.00 76.94 295 PRO A O 1
ATOM 2333 N N . SER A 1 296 ? -0.242 3.692 3.937 1.00 78.00 296 SER A N 1
ATOM 2334 C CA . SER A 1 296 ? -1.030 4.699 4.666 1.00 78.00 296 SER A CA 1
ATOM 2335 C C . SER A 1 296 ? -1.840 5.586 3.722 1.00 78.00 296 SER A C 1
ATOM 2337 O O . SER A 1 296 ? -2.999 5.881 4.006 1.00 78.00 296 SER A O 1
ATOM 2339 N N . SER A 1 297 ? -1.265 5.971 2.578 1.00 77.94 297 SER A N 1
ATOM 2340 C CA . SER A 1 297 ? -1.940 6.799 1.570 1.00 77.94 297 SER A CA 1
ATOM 2341 C C . SER A 1 297 ? -2.713 5.991 0.523 1.00 77.94 297 SER A C 1
ATOM 2343 O O . SER A 1 297 ? -3.418 6.584 -0.284 1.00 77.94 297 SER A O 1
ATOM 2345 N N . CYS A 1 298 ? -2.611 4.660 0.495 1.00 80.44 298 CYS A N 1
ATOM 2346 C CA . CYS A 1 298 ? -3.214 3.836 -0.556 1.00 80.44 298 CYS A CA 1
ATOM 2347 C C . CYS A 1 298 ? -4.750 3.978 -0.630 1.00 80.44 298 CYS A C 1
ATOM 2349 O O . CYS A 1 298 ? -5.440 3.742 0.359 1.00 80.44 298 CYS A O 1
ATOM 2351 N N . ILE A 1 299 ? -5.300 4.256 -1.818 1.00 85.06 299 ILE A N 1
ATOM 2352 C CA . ILE A 1 299 ? -6.755 4.360 -2.092 1.00 85.06 299 ILE A CA 1
ATOM 2353 C C . ILE A 1 299 ? -7.270 3.276 -3.051 1.00 85.06 299 ILE A C 1
ATOM 2355 O O . ILE A 1 299 ? -8.162 3.532 -3.861 1.00 85.06 299 ILE A O 1
ATOM 2359 N N . ALA A 1 300 ? -6.657 2.088 -3.013 1.00 80.38 300 ALA A N 1
ATOM 2360 C CA . ALA A 1 300 ? -6.862 0.979 -3.949 1.00 80.38 300 ALA A CA 1
ATOM 2361 C C . ALA A 1 300 ? -8.289 0.857 -4.530 1.00 80.38 300 ALA A C 1
ATOM 2363 O O . ALA A 1 300 ? -9.290 0.975 -3.818 1.00 80.38 300 ALA A O 1
ATOM 2364 N N . CYS A 1 301 ? -8.376 0.545 -5.830 1.00 82.12 301 CYS A N 1
ATOM 2365 C CA . CYS A 1 301 ? -9.636 0.529 -6.578 1.00 82.12 301 CYS A CA 1
ATOM 2366 C C . CYS A 1 301 ? -10.724 -0.311 -5.895 1.00 82.12 301 CYS A C 1
ATOM 2368 O O . CYS A 1 301 ? -11.812 0.189 -5.647 1.00 82.12 301 CYS A O 1
ATOM 2370 N N . HIS A 1 302 ? -10.427 -1.563 -5.544 1.00 85.62 302 HIS A N 1
ATOM 2371 C CA . HIS A 1 302 ? -11.408 -2.501 -4.993 1.00 85.62 302 HIS A CA 1
ATOM 2372 C C . HIS A 1 302 ? -11.880 -2.143 -3.566 1.00 85.62 302 HIS A C 1
ATOM 2374 O O . HIS A 1 302 ? -13.071 -1.887 -3.394 1.00 85.62 302 HIS A O 1
ATOM 2380 N N . PRO A 1 303 ? -10.999 -2.090 -2.547 1.00 87.19 303 PRO A N 1
ATOM 2381 C CA . PRO A 1 303 ? -11.417 -1.906 -1.156 1.00 87.19 303 PRO A CA 1
ATOM 2382 C C . PRO A 1 303 ? -11.849 -0.472 -0.830 1.00 87.19 303 PRO A C 1
ATOM 2384 O O . PRO A 1 303 ? -12.596 -0.290 0.127 1.00 87.19 303 PRO A O 1
ATOM 2387 N N . THR A 1 304 ? -11.427 0.533 -1.612 1.00 90.75 304 THR A N 1
ATOM 2388 C CA . THR A 1 304 ? -11.812 1.938 -1.402 1.00 90.75 304 THR A CA 1
ATOM 2389 C C . THR A 1 304 ? -12.799 2.411 -2.456 1.00 90.75 304 THR A C 1
ATOM 2391 O O . THR A 1 304 ? -13.969 2.616 -2.149 1.00 90.75 304 THR A O 1
ATOM 2394 N N . GLN A 1 305 ? -12.357 2.607 -3.701 1.00 91.81 305 GLN A N 1
ATOM 2395 C CA . GLN A 1 305 ? -13.158 3.325 -4.697 1.00 91.81 305 GLN A CA 1
ATOM 2396 C C . GLN A 1 305 ? -14.433 2.562 -5.064 1.00 91.81 305 GLN A C 1
ATOM 2398 O O . GLN A 1 305 ? -15.506 3.160 -5.116 1.00 91.81 305 GLN A O 1
ATOM 2403 N N . PHE A 1 306 ? -14.342 1.246 -5.286 1.00 91.62 306 PHE A N 1
ATOM 2404 C CA . PHE A 1 306 ? -15.499 0.427 -5.629 1.00 91.62 306 PHE A CA 1
ATOM 2405 C C . PHE A 1 306 ? -16.447 0.298 -4.448 1.00 91.62 306 PHE A C 1
ATOM 2407 O O . PHE A 1 306 ? -17.650 0.502 -4.592 1.00 91.62 306 PHE A O 1
ATOM 2414 N N . THR A 1 307 ? -15.889 0.056 -3.266 1.00 95.00 307 THR A N 1
ATOM 2415 C CA . THR A 1 307 ? -16.637 0.028 -2.014 1.00 95.00 307 THR A CA 1
ATOM 2416 C C . THR A 1 307 ? -17.458 1.295 -1.795 1.00 95.00 307 THR A C 1
ATOM 2418 O O . THR A 1 307 ? -18.683 1.236 -1.685 1.00 95.00 307 THR A O 1
ATOM 2421 N N . VAL A 1 308 ? -16.794 2.453 -1.795 1.00 95.00 308 VAL A N 1
ATOM 2422 C CA . VAL A 1 308 ? -17.418 3.757 -1.545 1.00 95.00 308 VAL A CA 1
ATOM 2423 C C . VAL A 1 308 ? -18.433 4.089 -2.639 1.00 95.00 308 VAL A C 1
ATOM 2425 O O . VAL A 1 308 ? -19.533 4.542 -2.332 1.00 95.00 308 VAL A O 1
ATOM 2428 N N . ARG A 1 309 ? -18.127 3.794 -3.910 1.00 95.81 309 ARG A N 1
ATOM 2429 C CA . ARG A 1 309 ? -19.052 4.018 -5.031 1.00 95.81 309 ARG A CA 1
ATOM 2430 C C . ARG A 1 309 ? -20.338 3.207 -4.897 1.00 95.81 309 ARG A C 1
ATOM 2432 O O . ARG A 1 309 ? -21.426 3.757 -5.077 1.00 95.81 309 ARG A O 1
ATOM 2439 N N . GLY A 1 310 ? -20.217 1.914 -4.591 1.00 96.44 310 GLY A N 1
ATOM 2440 C CA . GLY A 1 310 ? -21.362 1.027 -4.390 1.00 96.44 310 GLY A CA 1
ATOM 2441 C C . GLY A 1 310 ? -22.221 1.481 -3.215 1.00 96.44 310 GLY A C 1
ATOM 2442 O O . GLY A 1 310 ? -23.426 1.680 -3.372 1.00 96.44 310 GLY A O 1
ATOM 2443 N N . TYR A 1 311 ? -21.576 1.738 -2.074 1.00 96.81 311 TYR A N 1
ATOM 2444 C CA . TYR A 1 311 ? -22.237 2.165 -0.843 1.00 96.81 311 TYR A CA 1
ATOM 2445 C C . TYR A 1 311 ? -22.979 3.497 -1.009 1.00 96.81 311 TYR A C 1
ATOM 2447 O O . TYR A 1 311 ? -24.179 3.579 -0.753 1.00 96.81 311 TYR A O 1
ATOM 2455 N N . LEU A 1 312 ? -22.304 4.537 -1.511 1.00 95.62 312 LEU A N 1
ATOM 2456 C CA . LEU A 1 312 ? -22.897 5.870 -1.664 1.00 95.62 312 LEU A CA 1
ATOM 2457 C C . LEU A 1 312 ? -23.992 5.921 -2.736 1.00 95.62 312 LEU A C 1
ATOM 2459 O O . LEU A 1 312 ? -24.909 6.734 -2.633 1.00 95.62 312 LEU A O 1
ATOM 2463 N N . THR A 1 313 ? -23.945 5.045 -3.746 1.00 96.50 313 THR A N 1
ATOM 2464 C CA . THR A 1 313 ? -25.056 4.911 -4.703 1.00 96.50 313 THR A CA 1
ATOM 2465 C C . THR A 1 313 ? -26.314 4.389 -4.007 1.00 96.50 313 THR A C 1
ATOM 2467 O O . THR A 1 313 ? -27.389 4.951 -4.209 1.00 96.50 313 THR A O 1
ATOM 2470 N N . ALA A 1 314 ? -26.191 3.375 -3.143 1.00 96.19 314 ALA A N 1
ATOM 2471 C CA . ALA A 1 314 ? -27.319 2.875 -2.360 1.00 96.19 314 ALA A CA 1
ATOM 2472 C C . ALA A 1 314 ? -27.850 3.939 -1.385 1.00 96.19 314 ALA A C 1
ATOM 2474 O O . ALA A 1 314 ? -29.055 4.185 -1.347 1.00 96.19 314 ALA A O 1
ATOM 2475 N N . VAL A 1 315 ? -26.963 4.646 -0.676 1.00 93.81 315 VAL A N 1
ATOM 2476 C CA . VAL A 1 315 ? -27.346 5.752 0.225 1.00 93.81 315 VAL A CA 1
ATOM 2477 C C . VAL A 1 315 ? -28.118 6.840 -0.524 1.00 93.81 315 VAL A C 1
ATOM 2479 O O . VAL A 1 315 ? -29.185 7.262 -0.082 1.00 93.81 315 VAL A O 1
ATOM 2482 N N . LYS A 1 316 ? -27.643 7.246 -1.708 1.00 92.81 316 LYS A N 1
ATOM 2483 C CA . LYS A 1 316 ? -28.344 8.212 -2.569 1.00 92.81 316 LYS A CA 1
ATOM 2484 C C . LYS A 1 316 ? -29.747 7.742 -2.976 1.00 92.81 316 LYS A C 1
ATOM 2486 O O . LYS A 1 316 ? -30.632 8.573 -3.164 1.00 92.81 316 LYS A O 1
ATOM 2491 N N . ASN A 1 317 ? -29.950 6.432 -3.093 1.00 95.25 317 ASN A N 1
ATOM 2492 C CA . ASN A 1 317 ? -31.234 5.804 -3.404 1.00 95.25 317 ASN A CA 1
ATOM 2493 C C . ASN A 1 317 ? -32.068 5.468 -2.146 1.00 95.25 317 ASN A C 1
ATOM 2495 O O . ASN A 1 317 ? -33.035 4.710 -2.231 1.00 95.25 317 ASN A O 1
ATOM 2499 N N . GLY A 1 318 ? -31.715 6.034 -0.985 1.00 92.44 318 GLY A N 1
ATOM 2500 C CA . GLY A 1 318 ? -32.508 5.987 0.244 1.00 92.44 318 GLY A CA 1
ATOM 2501 C C . GLY A 1 318 ? -32.192 4.831 1.193 1.00 92.44 318 GLY A C 1
ATOM 2502 O O . GLY A 1 318 ? -32.930 4.637 2.155 1.00 92.44 318 GLY A O 1
ATOM 2503 N N . TYR A 1 319 ? -31.126 4.062 0.965 1.00 93.50 319 TYR A N 1
ATOM 2504 C CA . TYR A 1 319 ? -30.714 3.001 1.891 1.00 93.50 319 TYR A CA 1
ATOM 2505 C C . TYR A 1 319 ? -29.982 3.572 3.127 1.00 93.50 319 TYR A C 1
ATOM 2507 O O . TYR A 1 319 ? -29.285 4.585 3.010 1.00 93.50 319 TYR A O 1
ATOM 2515 N N . PRO A 1 320 ? -30.139 2.970 4.323 1.00 87.94 320 PRO A N 1
ATOM 2516 C CA . PRO A 1 320 ? -29.581 3.500 5.569 1.00 87.94 320 PRO A CA 1
ATOM 2517 C C . PRO A 1 320 ? -28.056 3.332 5.679 1.00 87.94 320 PRO A C 1
ATOM 2519 O O . PRO A 1 320 ? -27.473 2.382 5.165 1.00 87.94 320 PRO A O 1
ATOM 2522 N N . VAL A 1 321 ? -27.412 4.238 6.422 1.00 86.88 321 VAL A N 1
ATOM 2523 C CA . VAL A 1 321 ? -25.980 4.153 6.755 1.00 86.88 321 VAL A CA 1
ATOM 2524 C C . VAL A 1 321 ? -25.800 3.411 8.082 1.00 86.88 321 VAL A C 1
ATOM 2526 O O . VAL A 1 321 ? -25.946 4.007 9.148 1.00 86.88 321 VAL A O 1
ATOM 2529 N N . HIS A 1 322 ? -25.473 2.117 8.032 1.00 86.50 322 HIS A N 1
ATOM 2530 C CA . HIS A 1 322 ? -25.161 1.314 9.227 1.00 86.50 322 HIS A CA 1
ATOM 2531 C C . HIS A 1 322 ? -23.699 1.432 9.691 1.00 86.50 322 HIS A C 1
ATOM 2533 O O . HIS A 1 322 ? -23.402 1.141 10.849 1.00 86.50 322 HIS A O 1
ATOM 2539 N N . HIS A 1 323 ? -22.805 1.900 8.814 1.00 85.75 323 HIS A N 1
ATOM 2540 C CA . HIS A 1 323 ? -21.350 1.916 9.014 1.00 85.75 323 HIS A CA 1
ATOM 2541 C C . HIS A 1 323 ? -20.741 3.323 8.842 1.00 85.75 323 HIS A C 1
ATOM 2543 O O . HIS A 1 323 ? -19.923 3.547 7.942 1.00 85.75 323 HIS A O 1
ATOM 2549 N N . PRO A 1 324 ? -21.143 4.317 9.658 1.00 82.19 324 PRO A N 1
ATOM 2550 C CA . PRO A 1 324 ? -20.710 5.703 9.474 1.00 82.19 324 PRO A CA 1
ATOM 2551 C C . PRO A 1 324 ? -19.198 5.887 9.663 1.00 82.19 324 PRO A C 1
ATOM 2553 O O . PRO A 1 324 ? -18.590 6.679 8.948 1.00 82.19 324 PRO A O 1
ATOM 2556 N N . ASN A 1 325 ? -18.577 5.134 10.576 1.00 80.06 325 ASN A N 1
ATOM 2557 C CA . ASN A 1 325 ? -17.147 5.242 10.872 1.00 80.06 325 ASN A CA 1
ATOM 2558 C C . ASN A 1 325 ? -16.277 4.687 9.734 1.00 80.06 325 ASN A C 1
ATOM 2560 O O . ASN A 1 325 ? -15.266 5.286 9.377 1.00 80.06 325 ASN A O 1
ATOM 2564 N N . GLN A 1 326 ? -16.693 3.570 9.136 1.00 87.81 326 GLN A N 1
ATOM 2565 C CA . GLN A 1 326 ? -16.023 2.926 8.007 1.00 87.81 326 GLN A CA 1
ATOM 2566 C C . GLN A 1 326 ? -16.172 3.766 6.739 1.00 87.81 326 GLN A C 1
ATOM 2568 O O . GLN A 1 326 ? -15.189 4.000 6.037 1.00 87.81 326 GLN A O 1
ATOM 2573 N N . LEU A 1 327 ? -17.385 4.271 6.470 1.00 88.94 327 LEU A N 1
ATOM 2574 C CA . LEU A 1 327 ? -17.619 5.192 5.358 1.00 88.94 327 LEU A CA 1
ATOM 2575 C C . LEU A 1 327 ? -16.724 6.420 5.487 1.00 88.94 327 LEU A C 1
ATOM 2577 O O . LEU A 1 327 ? -15.991 6.743 4.553 1.00 88.94 327 LEU A O 1
ATOM 2581 N N . ARG A 1 328 ? -16.738 7.047 6.666 1.00 83.88 328 ARG A N 1
ATOM 2582 C CA . ARG A 1 328 ? -15.900 8.197 6.973 1.00 83.88 328 ARG A CA 1
ATOM 2583 C C . ARG A 1 328 ? -14.421 7.892 6.720 1.00 83.88 328 ARG A C 1
ATOM 2585 O O . ARG A 1 328 ? -13.803 8.592 5.924 1.00 83.88 328 ARG A O 1
ATOM 2592 N N . PHE A 1 329 ? -13.885 6.819 7.299 1.00 84.38 329 PHE A N 1
ATOM 2593 C CA . PHE A 1 329 ? -12.487 6.417 7.124 1.00 84.38 329 PHE A CA 1
ATOM 2594 C C . PHE A 1 329 ? -12.091 6.244 5.648 1.00 84.38 329 PHE A C 1
ATOM 2596 O O . PHE A 1 329 ? -11.082 6.795 5.204 1.00 84.38 329 PHE A O 1
ATOM 2603 N N . LEU A 1 330 ? -12.895 5.528 4.855 1.00 88.88 330 LEU A N 1
ATOM 2604 C CA . LEU A 1 330 ? -12.590 5.326 3.437 1.00 88.88 330 LEU A CA 1
ATOM 2605 C C . LEU A 1 330 ? -12.692 6.629 2.627 1.00 88.88 330 LEU A C 1
ATOM 2607 O O . LEU A 1 330 ? -11.911 6.821 1.696 1.00 88.88 330 LEU A O 1
ATOM 2611 N N . THR A 1 331 ? -13.609 7.535 2.977 1.00 88.06 331 THR A N 1
ATOM 2612 C CA . THR A 1 331 ? -13.732 8.848 2.316 1.00 88.06 331 THR A CA 1
ATOM 2613 C C . THR A 1 331 ? -12.626 9.829 2.708 1.00 88.06 331 THR A C 1
ATOM 2615 O O . THR A 1 331 ? -12.116 10.536 1.844 1.00 88.06 331 THR A O 1
ATOM 2618 N N . GLU A 1 332 ? -12.175 9.828 3.964 1.00 83.38 332 GLU A N 1
ATOM 2619 C CA . GLU A 1 332 ? -11.004 10.596 4.411 1.00 83.38 332 GLU A CA 1
ATOM 2620 C C . GLU A 1 332 ? -9.744 10.139 3.687 1.00 83.38 332 GLU A C 1
ATOM 2622 O O . GLU A 1 332 ? -8.943 10.956 3.248 1.00 83.38 332 GLU A O 1
ATOM 2627 N N . ARG A 1 333 ? -9.583 8.826 3.504 1.00 86.25 333 ARG A N 1
ATOM 2628 C CA . ARG A 1 333 ? -8.460 8.262 2.752 1.00 86.25 333 ARG A CA 1
ATOM 2629 C C . ARG A 1 333 ? -8.451 8.751 1.301 1.00 86.25 333 ARG A C 1
ATOM 2631 O O . ARG A 1 333 ? -7.383 9.043 0.779 1.00 86.25 333 ARG A O 1
ATOM 2638 N N . LEU A 1 334 ? -9.623 8.901 0.673 1.00 89.06 334 LEU A N 1
ATOM 2639 C CA . LEU A 1 334 ? -9.755 9.523 -0.652 1.00 89.06 334 LEU A CA 1
ATOM 2640 C C . LEU A 1 334 ? -9.381 11.014 -0.630 1.00 89.06 334 LEU A C 1
ATOM 2642 O O . LEU A 1 334 ? -8.691 11.474 -1.534 1.00 89.06 334 LEU A O 1
ATOM 2646 N N . ALA A 1 335 ? -9.799 11.759 0.397 1.00 85.56 335 ALA A N 1
ATOM 2647 C CA . ALA A 1 335 ? -9.500 13.186 0.529 1.00 85.56 335 ALA A CA 1
ATOM 2648 C C . ALA A 1 335 ? -8.016 13.466 0.842 1.00 85.56 335 ALA A C 1
ATOM 2650 O O . ALA A 1 335 ? -7.476 14.470 0.390 1.00 85.56 335 ALA A O 1
ATOM 2651 N N . ASN A 1 336 ? -7.355 12.567 1.576 1.00 82.31 336 ASN A N 1
ATOM 2652 C CA . ASN A 1 336 ? -5.969 12.681 2.045 1.00 82.31 336 ASN A CA 1
ATOM 2653 C C . ASN A 1 336 ? -4.937 11.967 1.145 1.00 82.31 336 ASN A C 1
ATOM 2655 O O . ASN A 1 336 ? -3.788 11.787 1.552 1.00 82.31 336 ASN A O 1
ATOM 2659 N N . ASN A 1 337 ? -5.319 11.529 -0.053 1.00 84.81 337 ASN A N 1
ATOM 2660 C CA . ASN A 1 337 ? -4.423 10.845 -0.991 1.00 84.81 337 ASN A CA 1
ATOM 2661 C C . ASN A 1 337 ? -3.751 11.719 -2.075 1.00 84.81 337 ASN A C 1
ATOM 2663 O O . ASN A 1 337 ? -2.600 11.403 -2.394 1.00 84.81 337 ASN A O 1
ATOM 2667 N N . PRO A 1 338 ? -4.412 12.746 -2.657 1.00 87.12 338 PRO A N 1
ATOM 2668 C CA . PRO A 1 338 ? -3.815 13.589 -3.697 1.00 87.12 338 PRO A CA 1
ATOM 2669 C C . PRO A 1 338 ? -2.490 14.218 -3.247 1.00 87.12 338 PRO A C 1
ATOM 2671 O O . PRO A 1 338 ? -2.212 14.291 -2.063 1.00 87.12 338 PRO A O 1
ATOM 2674 N N . ARG A 1 339 ? -1.638 14.672 -4.160 1.00 86.56 339 ARG A N 1
ATOM 2675 C CA . ARG A 1 339 ? -0.422 15.440 -3.844 1.00 86.56 339 ARG A CA 1
ATOM 2676 C C . ARG A 1 339 ? -0.125 16.388 -4.997 1.00 86.56 339 ARG A C 1
ATOM 2678 O O . ARG A 1 339 ? -0.398 16.005 -6.134 1.00 86.56 339 ARG A O 1
ATOM 2685 N N . PRO A 1 340 ? 0.521 17.541 -4.764 1.00 88.88 340 PRO A N 1
ATOM 2686 C CA . PRO A 1 340 ? 0.951 18.399 -5.859 1.00 88.88 340 PRO A CA 1
ATOM 2687 C C . PRO A 1 340 ? 1.872 17.652 -6.833 1.00 88.88 340 PRO A C 1
ATOM 2689 O O . PRO A 1 340 ? 2.885 17.052 -6.445 1.00 88.88 340 PRO A O 1
ATOM 2692 N N . MET A 1 341 ? 1.519 17.675 -8.116 1.00 91.25 341 MET A N 1
ATOM 2693 C CA . MET A 1 341 ? 2.317 17.062 -9.171 1.00 91.25 341 MET A CA 1
ATOM 2694 C C . MET A 1 341 ? 3.563 17.907 -9.445 1.00 91.25 341 MET A C 1
ATOM 2696 O O . MET A 1 341 ? 3.502 19.133 -9.554 1.00 91.25 341 MET A O 1
ATOM 2700 N N . TYR A 1 342 ? 4.723 17.255 -9.552 1.00 91.50 342 TYR A N 1
ATOM 2701 C CA . TYR A 1 342 ? 5.998 17.944 -9.752 1.00 91.50 342 TYR A CA 1
ATOM 2702 C C . TYR A 1 342 ? 5.934 18.848 -10.986 1.00 91.50 342 TYR A C 1
ATOM 2704 O O . TYR A 1 342 ? 5.563 18.415 -12.076 1.00 91.50 342 TYR A O 1
ATOM 2712 N N . GLY A 1 343 ? 6.255 20.130 -10.797 1.00 92.38 343 GLY A N 1
ATOM 2713 C CA . GLY A 1 343 ? 6.319 21.123 -11.869 1.00 92.38 343 GLY A CA 1
ATOM 2714 C C . GLY A 1 343 ? 4.974 21.515 -12.495 1.00 92.38 343 GLY A C 1
ATOM 2715 O O . GLY A 1 343 ? 4.951 22.442 -13.307 1.00 92.38 343 GLY A O 1
ATOM 2716 N N . GLN A 1 344 ? 3.855 20.883 -12.132 1.00 93.06 344 GLN A N 1
ATOM 2717 C CA . GLN A 1 344 ? 2.542 21.170 -12.710 1.00 93.06 344 GLN A CA 1
ATOM 2718 C C . GLN A 1 344 ? 1.736 22.058 -11.766 1.00 93.06 344 GLN A C 1
ATOM 2720 O O . GLN A 1 344 ? 1.346 21.659 -10.675 1.00 93.06 344 GLN A O 1
ATOM 2725 N N . GLU A 1 345 ? 1.501 23.296 -12.189 1.00 89.44 345 GLU A N 1
ATOM 2726 C CA . GLU A 1 345 ? 0.781 24.266 -11.372 1.00 89.44 345 GLU A CA 1
ATOM 2727 C C . GLU A 1 345 ? -0.679 23.833 -11.200 1.00 89.44 345 GLU A C 1
ATOM 2729 O O . GLU A 1 345 ? -1.360 23.558 -12.188 1.00 89.44 345 GLU A O 1
ATOM 2734 N N . ASN A 1 346 ? -1.151 23.798 -9.952 1.00 89.69 346 ASN A N 1
ATOM 2735 C CA . ASN A 1 346 ? -2.522 23.436 -9.586 1.00 89.69 346 ASN A CA 1
ATOM 2736 C C . ASN A 1 346 ? -2.974 22.043 -10.057 1.00 89.69 346 ASN A C 1
ATOM 2738 O O . ASN A 1 346 ? -4.177 21.818 -10.107 1.00 89.69 346 ASN A O 1
ATOM 2742 N N . ALA A 1 347 ? -2.060 21.139 -10.425 1.00 94.06 347 ALA A N 1
ATOM 2743 C CA . ALA A 1 347 ? -2.400 19.770 -10.799 1.00 94.06 347 ALA A CA 1
ATOM 2744 C C . ALA A 1 347 ? -1.956 18.795 -9.710 1.00 94.06 347 ALA A C 1
ATOM 2746 O O . ALA A 1 347 ? -0.828 18.877 -9.220 1.00 94.06 347 ALA A O 1
ATOM 2747 N N . ASP A 1 348 ? -2.828 17.843 -9.390 1.00 92.38 348 ASP A N 1
ATOM 2748 C CA . ASP A 1 348 ? -2.565 16.828 -8.376 1.00 92.38 348 ASP A CA 1
ATOM 2749 C C . ASP A 1 348 ? -2.328 15.455 -9.006 1.00 92.38 348 ASP A C 1
ATOM 2751 O O . ASP A 1 348 ? -2.963 15.081 -9.995 1.00 92.38 348 ASP A O 1
ATOM 2755 N N . TRP A 1 349 ? -1.449 14.680 -8.377 1.00 90.56 349 TRP A N 1
ATOM 2756 C CA . TRP A 1 349 ? -1.247 13.262 -8.644 1.00 90.56 349 TRP A CA 1
ATOM 2757 C C . TRP A 1 349 ? -1.555 12.420 -7.406 1.00 90.56 349 TRP A C 1
ATOM 2759 O O . TRP A 1 349 ? -1.859 12.948 -6.338 1.00 90.56 349 TRP A O 1
ATOM 2769 N N . ALA A 1 350 ? -1.515 11.098 -7.539 1.00 87.44 350 ALA A N 1
ATOM 2770 C CA . ALA A 1 350 ? -1.705 10.191 -6.419 1.00 87.44 350 ALA A CA 1
ATOM 2771 C C . ALA A 1 350 ? -0.815 8.958 -6.507 1.00 87.44 350 ALA A C 1
ATOM 2773 O O . ALA A 1 350 ? -0.578 8.399 -7.576 1.00 87.44 350 ALA A O 1
ATOM 2774 N N . ARG A 1 351 ? -0.403 8.488 -5.332 1.00 79.31 351 ARG A N 1
ATOM 2775 C CA . ARG A 1 351 ? 0.372 7.262 -5.149 1.00 79.31 351 ARG A CA 1
ATOM 2776 C C . ARG A 1 351 ? -0.548 6.037 -5.272 1.00 79.31 351 ARG A C 1
ATOM 2778 O O . ARG A 1 351 ? -1.106 5.538 -4.291 1.00 79.31 351 ARG A O 1
ATOM 2785 N N . VAL A 1 352 ? -0.825 5.651 -6.517 1.00 76.12 352 VAL A N 1
ATOM 2786 C CA . VAL A 1 352 ? -1.709 4.550 -6.920 1.00 76.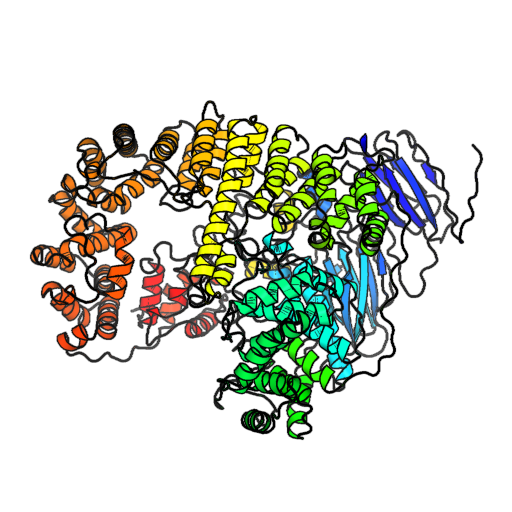12 352 VAL A CA 1
ATOM 2787 C C . VAL A 1 352 ? -1.227 3.948 -8.241 1.00 76.12 352 VAL A C 1
ATOM 2789 O O . VAL A 1 352 ? -0.739 4.660 -9.116 1.00 76.12 352 VAL A O 1
ATOM 2792 N N . ILE A 1 353 ? -1.371 2.630 -8.409 1.00 65.81 353 ILE A N 1
ATOM 2793 C CA . ILE A 1 353 ? -0.822 1.945 -9.588 1.00 65.81 353 ILE A CA 1
ATOM 2794 C C . ILE A 1 353 ? -1.642 2.235 -10.839 1.00 65.81 353 ILE A C 1
ATOM 2796 O O . ILE A 1 353 ? -2.864 2.077 -10.813 1.00 65.81 353 ILE A O 1
ATOM 2800 N N . PHE A 1 354 ? -0.945 2.588 -11.922 1.00 68.56 354 PHE A N 1
ATOM 2801 C CA . PHE A 1 354 ? -1.360 2.504 -13.331 1.00 68.56 354 PHE A CA 1
ATOM 2802 C C . PHE A 1 354 ? -2.697 3.150 -13.747 1.00 68.56 354 PHE A C 1
ATOM 2804 O O . PHE A 1 354 ? -3.093 3.032 -14.896 1.00 68.56 354 PHE A O 1
ATOM 2811 N N . SER A 1 355 ? -3.392 3.853 -12.855 1.00 78.56 355 SER A N 1
ATOM 2812 C CA . SER A 1 355 ? -4.791 4.263 -13.036 1.00 78.56 355 SER A CA 1
ATOM 2813 C C . SER A 1 355 ? -4.976 5.771 -12.859 1.00 78.56 355 SER A C 1
ATOM 2815 O O . SER A 1 355 ? -5.912 6.217 -12.196 1.00 78.56 355 SER A O 1
ATOM 2817 N N . ALA A 1 356 ? -4.055 6.565 -13.411 1.00 89.12 356 ALA A N 1
ATOM 2818 C CA . ALA A 1 356 ? -4.001 8.011 -13.217 1.00 89.12 356 ALA A CA 1
ATOM 2819 C C . ALA A 1 356 ? -5.308 8.702 -13.641 1.00 89.12 356 ALA A C 1
ATOM 2821 O O . ALA A 1 356 ? -5.955 9.365 -12.829 1.00 89.12 356 ALA A O 1
ATOM 2822 N N . ARG A 1 357 ? -5.767 8.482 -14.879 1.00 92.25 357 ARG A N 1
ATOM 2823 C CA . ARG A 1 357 ? -6.987 9.111 -15.419 1.00 92.25 357 ARG A CA 1
ATOM 2824 C C . ARG A 1 357 ? -8.227 8.626 -14.677 1.00 92.25 357 ARG A C 1
ATOM 2826 O O . ARG A 1 357 ? -9.132 9.404 -14.368 1.00 92.25 357 ARG A O 1
ATOM 2833 N N . THR A 1 358 ? -8.266 7.341 -14.354 1.00 91.31 358 THR A N 1
ATOM 2834 C CA . THR A 1 358 ? -9.336 6.706 -13.587 1.00 91.31 358 THR A CA 1
ATOM 2835 C C . THR A 1 358 ? -9.448 7.310 -12.190 1.00 91.31 358 THR A C 1
ATOM 2837 O O . THR A 1 358 ? -10.544 7.641 -11.746 1.00 91.31 358 THR A O 1
ATOM 2840 N N . VAL A 1 359 ? -8.330 7.488 -11.491 1.00 92.38 359 VAL A N 1
ATOM 2841 C CA . VAL A 1 359 ? -8.306 8.052 -10.139 1.00 92.38 359 VAL A CA 1
ATOM 2842 C C . VAL A 1 359 ? -8.679 9.528 -10.166 1.00 92.38 359 VAL A C 1
ATOM 2844 O O . VAL A 1 359 ? -9.603 9.925 -9.454 1.00 92.38 359 VAL A O 1
ATOM 2847 N N . SER A 1 360 ? -8.051 10.321 -11.036 1.00 94.62 360 SER A N 1
ATOM 2848 C CA . SER A 1 360 ? -8.340 11.753 -11.154 1.00 94.62 360 SER A CA 1
ATOM 2849 C C . SER A 1 360 ? -9.784 12.037 -11.556 1.00 94.62 360 SER A C 1
ATOM 2851 O O . SER A 1 360 ? -10.386 12.992 -11.072 1.00 94.62 360 SER A O 1
ATOM 2853 N N . SER A 1 361 ? -10.376 11.205 -12.414 1.00 95.75 361 SER A N 1
ATOM 2854 C CA . SER A 1 361 ? -11.776 11.372 -12.810 1.00 95.75 361 SER A CA 1
ATOM 2855 C C . SER A 1 361 ? -12.756 10.914 -11.732 1.00 95.75 361 SER A C 1
ATOM 2857 O O . SER A 1 361 ? -13.805 11.539 -11.579 1.00 95.75 361 SER A O 1
ATOM 2859 N N . ARG A 1 362 ? -12.434 9.867 -10.959 1.00 95.12 362 ARG A N 1
ATOM 2860 C CA . ARG A 1 362 ? -13.365 9.234 -10.013 1.00 95.12 362 ARG A CA 1
ATOM 2861 C C . ARG A 1 362 ? -13.359 9.839 -8.615 1.00 95.12 362 ARG A C 1
ATOM 2863 O O . ARG A 1 362 ? -14.431 9.975 -8.028 1.00 95.12 362 ARG A O 1
ATOM 2870 N N . VAL A 1 363 ? -12.189 10.155 -8.056 1.00 95.31 363 VAL A N 1
ATOM 2871 C CA . VAL A 1 363 ? -12.069 10.591 -6.651 1.00 95.31 363 VAL A CA 1
ATOM 2872 C C . VAL A 1 363 ? -12.943 11.817 -6.348 1.00 95.31 363 VAL A C 1
ATOM 2874 O O . VAL A 1 363 ? -13.717 11.735 -5.391 1.00 95.31 363 VAL A O 1
ATOM 2877 N N . PRO A 1 364 ? -12.940 12.897 -7.160 1.00 95.94 364 PRO A N 1
ATOM 2878 C CA . PRO A 1 364 ? -13.790 14.061 -6.896 1.00 95.94 364 PRO A CA 1
ATOM 2879 C C . PRO A 1 364 ? -15.285 13.724 -6.866 1.00 95.94 364 PRO A C 1
ATOM 2881 O O . PRO A 1 364 ? -16.016 14.218 -6.011 1.00 95.94 364 PRO A O 1
ATOM 2884 N N . VAL A 1 365 ? -15.736 12.821 -7.745 1.00 96.06 365 VAL A N 1
ATOM 2885 C CA . VAL A 1 365 ? -17.132 12.358 -7.786 1.00 96.06 365 VAL A CA 1
ATOM 2886 C C . VAL A 1 365 ? -17.510 11.618 -6.503 1.00 96.06 365 VAL A C 1
ATOM 2888 O O . VAL A 1 365 ? -18.606 11.811 -5.985 1.00 96.06 365 VAL A O 1
ATOM 2891 N N . LEU A 1 366 ? -16.617 10.781 -5.966 1.00 95.50 366 LEU A N 1
ATOM 2892 C CA . LEU A 1 366 ? -16.874 10.055 -4.718 1.00 95.50 366 LEU A CA 1
ATOM 2893 C C . LEU A 1 366 ? -16.906 10.985 -3.502 1.00 95.50 366 LEU A C 1
ATOM 2895 O O . LEU A 1 366 ? -17.746 10.792 -2.625 1.00 95.50 366 LEU A O 1
ATOM 2899 N N . LEU A 1 367 ? -16.029 11.992 -3.458 1.00 92.56 367 LEU A N 1
ATOM 2900 C CA . LEU A 1 367 ? -16.022 12.994 -2.389 1.00 92.56 367 LEU A CA 1
ATOM 2901 C C . LEU A 1 367 ? -17.300 13.845 -2.410 1.00 92.56 367 LEU A C 1
ATOM 2903 O O . LEU A 1 367 ? -17.916 14.032 -1.361 1.00 92.56 367 LEU A O 1
ATOM 2907 N N . ASP A 1 368 ? -17.760 14.262 -3.595 1.00 93.88 368 ASP A N 1
ATOM 2908 C CA . ASP A 1 368 ? -19.046 14.954 -3.766 1.00 93.88 368 ASP A CA 1
ATOM 2909 C C . ASP A 1 368 ? -20.228 14.085 -3.309 1.00 93.88 368 ASP A C 1
ATOM 2911 O O . ASP A 1 368 ? -21.051 14.522 -2.505 1.00 93.88 368 ASP A O 1
ATOM 2915 N N . MET A 1 369 ? -20.268 12.813 -3.728 1.00 92.19 369 MET A N 1
ATOM 2916 C CA . MET A 1 369 ? -21.298 11.862 -3.289 1.00 92.19 369 MET A CA 1
ATOM 2917 C C . MET A 1 369 ? -21.305 11.647 -1.768 1.00 92.19 369 MET A C 1
ATOM 2919 O O . MET A 1 369 ? -22.367 11.398 -1.199 1.00 92.19 369 MET A O 1
ATOM 2923 N N . ALA A 1 370 ? -20.143 11.730 -1.117 1.00 88.94 370 ALA A N 1
ATOM 2924 C CA . ALA A 1 370 ? -20.002 11.609 0.332 1.00 88.94 370 ALA A CA 1
ATOM 2925 C C . ALA A 1 370 ? -20.355 12.905 1.086 1.00 88.94 370 ALA A C 1
ATOM 2927 O O . ALA A 1 370 ? -20.418 12.896 2.314 1.00 88.94 370 ALA A O 1
ATOM 2928 N N . GLY A 1 371 ? -20.556 14.023 0.379 1.00 85.00 371 GLY A N 1
ATOM 2929 C CA . GLY A 1 371 ? -20.717 15.344 0.985 1.00 85.00 371 GLY A CA 1
ATOM 2930 C C . GLY A 1 371 ? -19.422 15.915 1.578 1.00 85.00 371 GLY A C 1
ATOM 2931 O O . GLY A 1 371 ? -19.479 16.855 2.372 1.00 85.00 371 GLY A O 1
ATOM 2932 N N . VAL A 1 372 ? -18.258 15.371 1.210 1.00 82.75 372 VAL A N 1
ATOM 2933 C CA . VAL A 1 372 ? -16.945 15.854 1.655 1.00 82.75 372 VAL A CA 1
ATOM 2934 C C . VAL A 1 372 ? -16.521 17.018 0.762 1.00 82.75 372 VAL A C 1
ATOM 2936 O O . VAL A 1 372 ? -16.250 16.848 -0.426 1.00 82.75 372 VAL A O 1
ATOM 2939 N N . ARG A 1 373 ? -16.450 18.229 1.326 1.00 75.50 373 ARG A N 1
ATOM 2940 C CA . ARG A 1 373 ? -15.959 19.406 0.594 1.00 75.50 373 ARG A CA 1
ATOM 2941 C C . ARG A 1 373 ? -14.438 19.361 0.457 1.00 75.50 373 ARG A C 1
ATOM 2943 O O . ARG A 1 373 ? -13.733 19.671 1.407 1.00 75.50 373 ARG A O 1
ATOM 2950 N N . ALA A 1 374 ? -13.966 19.069 -0.752 1.00 82.56 374 ALA A N 1
ATOM 2951 C CA . ALA A 1 374 ? -12.557 19.141 -1.140 1.00 82.56 374 ALA A CA 1
ATOM 2952 C C . ALA A 1 374 ? -12.410 19.853 -2.508 1.00 82.56 374 ALA A C 1
ATOM 2954 O O . ALA A 1 374 ? -12.131 19.213 -3.531 1.00 82.56 374 ALA A O 1
ATOM 2955 N N . PRO A 1 375 ? -12.717 21.166 -2.584 1.00 85.88 375 PRO A N 1
ATOM 2956 C CA . PRO A 1 375 ? -12.754 21.908 -3.851 1.00 85.88 375 PRO A CA 1
ATOM 2957 C C . PRO A 1 375 ? -11.379 22.020 -4.517 1.00 85.88 375 PRO A C 1
ATOM 2959 O O . PRO A 1 375 ? -11.273 22.066 -5.739 1.00 85.88 375 PRO A O 1
ATOM 2962 N N . ASP A 1 376 ? -10.332 22.041 -3.712 1.00 86.38 376 ASP A N 1
ATOM 2963 C CA . ASP A 1 376 ? -8.939 22.036 -4.117 1.00 86.38 376 ASP A CA 1
ATOM 2964 C C . ASP A 1 376 ? -8.507 20.680 -4.692 1.00 86.38 376 ASP A C 1
ATOM 2966 O O . ASP A 1 376 ? -7.970 20.679 -5.791 1.00 86.38 376 ASP A O 1
ATOM 2970 N N . VAL A 1 377 ? -8.861 19.542 -4.072 1.00 89.00 377 VAL A N 1
ATOM 2971 C CA . VAL A 1 377 ? -8.667 18.197 -4.676 1.00 89.00 377 VAL A CA 1
ATOM 2972 C C . VAL A 1 377 ? -9.378 18.097 -6.022 1.00 89.00 377 VAL A C 1
ATOM 2974 O O . VAL A 1 377 ? -8.835 17.612 -7.014 1.00 89.00 377 VAL A O 1
ATOM 2977 N N . THR A 1 378 ? -10.626 18.566 -6.053 1.00 94.19 378 THR A N 1
ATOM 2978 C CA . THR A 1 378 ? -11.456 18.553 -7.261 1.00 94.19 378 THR A CA 1
ATOM 2979 C C . THR A 1 378 ? -10.794 19.351 -8.377 1.00 94.19 378 THR A C 1
ATOM 2981 O O . THR A 1 378 ? -10.722 18.887 -9.514 1.00 94.19 378 THR A O 1
ATOM 2984 N N . ARG A 1 379 ? -10.281 20.542 -8.053 1.00 94.94 379 ARG A N 1
ATOM 2985 C CA . ARG A 1 379 ? -9.569 21.391 -9.004 1.00 94.94 379 ARG A CA 1
ATOM 2986 C C . ARG A 1 379 ? -8.235 20.772 -9.428 1.00 94.94 379 ARG A C 1
ATOM 2988 O O . ARG A 1 379 ? -7.972 20.739 -10.624 1.00 94.94 379 ARG A O 1
ATOM 2995 N N . GLY A 1 380 ? -7.461 20.240 -8.485 1.00 94.88 380 GLY A N 1
ATOM 2996 C CA . GLY A 1 380 ? -6.176 19.578 -8.701 1.00 94.88 380 GLY A CA 1
ATOM 2997 C C . GLY A 1 380 ? -6.252 18.462 -9.734 1.00 94.88 380 GLY A C 1
ATOM 2998 O O . GLY A 1 380 ? -5.526 18.449 -10.730 1.00 94.88 380 GLY A O 1
ATOM 2999 N N . TYR A 1 381 ? -7.203 17.549 -9.553 1.00 96.62 381 TYR A N 1
ATOM 3000 C CA . TYR A 1 381 ? -7.419 16.472 -10.514 1.00 96.62 381 TYR A CA 1
ATOM 3001 C C . TYR A 1 381 ? -8.060 16.928 -11.823 1.00 96.62 381 TYR A C 1
ATOM 3003 O O . TYR A 1 381 ? -7.733 16.377 -12.874 1.00 96.62 381 TYR A O 1
ATOM 3011 N N . ALA A 1 382 ? -8.935 17.936 -11.804 1.00 97.44 382 ALA A N 1
ATOM 3012 C CA . ALA A 1 382 ? -9.465 18.505 -13.039 1.00 97.44 382 ALA A CA 1
ATOM 3013 C C . ALA A 1 382 ? -8.344 19.124 -13.894 1.00 97.44 382 ALA A C 1
ATOM 3015 O O . ALA A 1 382 ? -8.292 18.880 -15.097 1.00 97.44 382 ALA A O 1
ATOM 3016 N N . GLU A 1 383 ? -7.414 19.871 -13.297 1.00 97.38 383 GLU A N 1
ATOM 3017 C CA . GLU A 1 383 ? -6.267 20.437 -14.021 1.00 97.38 383 GLU A CA 1
ATOM 3018 C C . GLU A 1 383 ? -5.346 19.350 -14.585 1.00 97.38 383 GLU A C 1
ATOM 3020 O O . GLU A 1 383 ? -4.897 19.466 -15.728 1.00 97.38 383 GLU A O 1
ATOM 3025 N N . TYR A 1 384 ? -5.128 18.256 -13.846 1.00 96.69 384 TYR A N 1
ATOM 3026 C CA . TYR A 1 384 ? -4.419 17.092 -14.380 1.00 96.69 384 TYR A CA 1
ATOM 3027 C C . TYR A 1 384 ? -5.138 16.503 -15.606 1.00 96.69 384 TYR A C 1
ATOM 3029 O O . TYR A 1 384 ? -4.530 16.362 -16.666 1.00 96.69 384 TYR A O 1
ATOM 3037 N N . LEU A 1 385 ? -6.449 16.242 -15.521 1.00 96.75 385 LEU A N 1
ATOM 3038 C CA . LEU A 1 385 ? -7.223 15.649 -16.621 1.00 96.75 385 LEU A CA 1
ATOM 3039 C C . LEU A 1 385 ? -7.178 16.482 -17.911 1.00 96.75 385 LEU A C 1
ATOM 3041 O O . LEU A 1 385 ? -7.154 15.904 -18.999 1.00 96.75 385 LEU A O 1
ATOM 3045 N N . ARG A 1 386 ? -7.102 17.821 -17.828 1.00 95.81 386 ARG A N 1
ATOM 3046 C CA . ARG A 1 386 ? -6.959 18.706 -19.009 1.00 95.81 386 ARG A CA 1
ATOM 3047 C C . ARG A 1 386 ? -5.693 18.425 -19.819 1.00 95.81 386 ARG A C 1
ATOM 3049 O O . ARG A 1 386 ? -5.666 18.724 -21.011 1.00 95.81 386 ARG A O 1
ATOM 3056 N N . LYS A 1 387 ? -4.669 17.855 -19.180 1.00 94.94 387 LYS A N 1
ATOM 3057 C CA . LYS A 1 387 ? -3.370 17.505 -19.773 1.00 94.94 387 LYS A CA 1
ATOM 3058 C C . LYS A 1 387 ? -3.318 16.069 -20.309 1.00 94.94 387 LYS A C 1
ATOM 3060 O O . LYS A 1 387 ? -2.290 15.668 -20.853 1.00 94.94 387 LYS A O 1
ATOM 3065 N N . THR A 1 388 ? -4.405 15.308 -20.179 1.00 93.50 388 THR A N 1
ATOM 3066 C CA . THR A 1 388 ? -4.505 13.898 -20.597 1.00 93.50 388 THR A CA 1
ATOM 3067 C C . THR A 1 388 ? -5.453 13.709 -21.788 1.00 93.50 388 THR A C 1
ATOM 3069 O O . THR A 1 388 ? -6.253 14.593 -22.110 1.00 93.50 388 THR A O 1
ATOM 3072 N N . SER A 1 389 ? -5.362 12.554 -22.455 1.00 90.56 389 SER A N 1
ATOM 3073 C CA . SER A 1 389 ? -6.304 12.102 -23.488 1.00 90.56 389 SER A CA 1
ATOM 3074 C C . SER A 1 389 ? -7.359 11.149 -22.916 1.00 90.56 389 SER A C 1
ATOM 3076 O O . SER A 1 389 ? -7.144 10.487 -21.899 1.00 90.56 389 SER A O 1
ATOM 3078 N N . LEU A 1 390 ? -8.512 11.059 -23.586 1.00 92.12 390 LEU A N 1
ATOM 3079 C CA . LEU A 1 390 ? -9.560 10.107 -23.235 1.00 92.12 390 LEU A CA 1
ATOM 3080 C C . LEU A 1 390 ? -9.299 8.754 -23.910 1.00 92.12 390 LEU A C 1
ATOM 3082 O O . LEU A 1 390 ? -9.601 8.543 -25.085 1.00 92.12 390 LEU A O 1
ATOM 3086 N N . GLU A 1 391 ? -8.768 7.806 -23.156 1.00 89.81 391 GLU A N 1
ATOM 3087 C CA . GLU A 1 391 ? -8.394 6.473 -23.632 1.00 89.81 391 GLU A CA 1
ATOM 3088 C C . GLU A 1 391 ? -8.732 5.421 -22.581 1.00 89.81 391 GLU A C 1
ATOM 3090 O O . GLU A 1 391 ? -8.926 5.754 -21.410 1.00 89.81 391 GLU A O 1
ATOM 3095 N N . ASP A 1 392 ? -8.797 4.157 -23.004 1.00 86.94 392 ASP A N 1
ATOM 3096 C CA . ASP A 1 392 ? -8.871 3.049 -22.058 1.00 86.94 392 ASP A CA 1
ATOM 3097 C C . ASP A 1 392 ? -7.591 3.029 -21.214 1.00 86.94 392 ASP A C 1
ATOM 3099 O O . ASP A 1 392 ? -6.508 3.393 -21.684 1.00 86.94 392 ASP A O 1
ATOM 3103 N N . GLU A 1 393 ? -7.709 2.626 -19.954 1.00 84.75 393 GLU A N 1
ATOM 3104 C CA . GLU A 1 393 ? -6.599 2.659 -19.007 1.00 84.75 393 GLU A CA 1
ATOM 3105 C C . GLU A 1 393 ? -6.458 1.320 -18.286 1.00 84.75 393 GLU A C 1
ATOM 3107 O O . GLU A 1 393 ? -7.422 0.754 -17.770 1.00 84.75 393 GLU A O 1
ATOM 3112 N N . ALA A 1 394 ? -5.240 0.791 -18.250 1.00 74.06 394 ALA A N 1
ATOM 3113 C CA . ALA A 1 394 ? -4.939 -0.448 -17.554 1.00 74.06 394 ALA A CA 1
ATOM 3114 C C . ALA A 1 394 ? -4.752 -0.184 -16.055 1.00 74.06 394 ALA A C 1
ATOM 3116 O O . ALA A 1 394 ? -3.819 0.497 -15.670 1.00 74.06 394 ALA A O 1
ATOM 3117 N N . ASP A 1 395 ? -5.558 -0.781 -15.180 1.00 64.44 395 ASP A N 1
ATOM 3118 C CA . ASP A 1 395 ? -5.460 -0.595 -13.720 1.00 64.44 395 ASP A CA 1
ATOM 3119 C C . ASP A 1 395 ? -4.674 -1.719 -13.013 1.00 64.44 395 ASP A C 1
ATOM 3121 O O . ASP A 1 395 ? -4.849 -1.987 -11.822 1.00 64.44 395 ASP A O 1
ATOM 3125 N N . GLY A 1 396 ? -3.807 -2.413 -13.757 1.00 57.88 396 GLY A N 1
ATOM 3126 C CA . GLY A 1 396 ? -3.145 -3.636 -13.296 1.00 57.88 396 GLY A CA 1
ATOM 3127 C C . GLY A 1 396 ? -4.051 -4.875 -13.334 1.00 57.88 396 GLY A C 1
ATOM 3128 O O . GLY A 1 396 ? -3.746 -5.886 -12.693 1.00 57.88 396 GLY A O 1
ATOM 3129 N N . SER A 1 397 ? -5.169 -4.814 -14.062 1.00 58.38 397 SER A N 1
ATOM 3130 C CA . SER A 1 397 ? -6.053 -5.941 -14.364 1.00 58.38 397 SER A CA 1
ATOM 3131 C C . SER A 1 397 ? -6.672 -5.841 -15.757 1.00 58.38 397 SER A C 1
ATOM 3133 O O . SER A 1 397 ? -6.747 -4.775 -16.360 1.00 58.38 397 SER A O 1
ATOM 3135 N N . LEU A 1 398 ? -7.131 -6.988 -16.266 1.00 60.53 398 LEU A N 1
ATOM 3136 C CA . LEU A 1 398 ? -8.050 -7.050 -17.398 1.00 60.53 398 LEU A CA 1
ATOM 3137 C C . LEU A 1 398 ? -9.474 -7.349 -16.894 1.00 60.53 398 LEU A C 1
ATOM 3139 O O . LEU A 1 398 ? -9.622 -8.102 -15.922 1.00 60.53 398 LEU A O 1
ATOM 3143 N N . PRO A 1 399 ? -10.508 -6.793 -17.552 1.00 72.06 399 PRO A N 1
ATOM 3144 C CA . PRO A 1 399 ? -10.424 -5.847 -18.670 1.00 72.06 399 PRO A CA 1
ATOM 3145 C C . PRO A 1 399 ? -10.017 -4.436 -18.221 1.00 72.06 399 PRO A C 1
ATOM 3147 O O . PRO A 1 399 ? -10.278 -4.068 -17.074 1.00 72.06 399 PRO A O 1
ATOM 3150 N N . PHE A 1 400 ? -9.416 -3.667 -19.137 1.00 79.62 400 PHE A N 1
ATOM 3151 C CA . PHE A 1 400 ? -9.046 -2.266 -18.910 1.00 79.62 400 PHE A CA 1
ATOM 3152 C C . PHE A 1 400 ? -10.251 -1.418 -18.483 1.00 79.62 400 PHE A C 1
ATOM 3154 O O . PHE A 1 400 ? -11.409 -1.735 -18.779 1.00 79.62 400 PHE A O 1
ATOM 3161 N N . VAL A 1 401 ? -9.973 -0.325 -17.776 1.00 87.00 401 VAL A N 1
ATOM 3162 C CA . VAL A 1 401 ? -10.967 0.691 -17.443 1.00 87.00 401 VAL A CA 1
ATOM 3163 C C . VAL A 1 401 ? -11.366 1.409 -18.726 1.00 87.00 401 VAL A C 1
ATOM 3165 O O . VAL A 1 401 ? -10.520 1.916 -19.456 1.00 87.00 401 VAL A O 1
ATOM 3168 N N . SER A 1 402 ? -12.668 1.431 -18.996 1.00 92.69 402 SER A N 1
ATOM 3169 C CA . SER A 1 402 ? -13.231 1.968 -20.233 1.00 92.69 402 SER A CA 1
ATOM 3170 C C . SER A 1 402 ? -13.063 3.486 -20.327 1.00 92.69 402 SER A C 1
ATOM 3172 O O . SER A 1 402 ? -13.390 4.218 -19.387 1.00 92.69 402 SER A O 1
ATOM 3174 N N . ALA A 1 403 ? -12.689 3.980 -21.504 1.00 95.25 403 ALA A N 1
ATOM 3175 C CA . ALA A 1 403 ? -12.681 5.399 -21.841 1.00 95.25 403 ALA A CA 1
ATOM 3176 C C . ALA A 1 403 ? -14.063 6.045 -21.636 1.00 95.25 403 ALA A C 1
ATOM 3178 O O . ALA A 1 403 ? -14.161 7.224 -21.312 1.00 95.25 403 ALA A O 1
ATOM 3179 N N . PHE A 1 404 ? -15.155 5.288 -21.781 1.00 97.75 404 PHE A N 1
ATOM 3180 C CA . PHE A 1 404 ? -16.505 5.789 -21.508 1.00 97.75 404 PHE A CA 1
ATOM 3181 C C . PHE A 1 404 ? -16.744 6.014 -20.008 1.00 97.75 404 PHE A C 1
ATOM 3183 O O . PHE A 1 404 ? -17.419 6.974 -19.632 1.00 97.75 404 PHE A O 1
ATOM 3190 N N . GLU A 1 405 ? -16.167 5.170 -19.145 1.00 96.19 405 GLU A N 1
ATOM 3191 C CA . GLU A 1 405 ? -16.205 5.358 -17.692 1.00 96.19 405 GLU A CA 1
ATOM 3192 C C . GLU A 1 405 ? -15.434 6.614 -17.285 1.00 96.19 405 GLU A C 1
ATOM 3194 O O . GLU A 1 405 ? -15.986 7.490 -16.614 1.00 96.19 405 GLU A O 1
ATOM 3199 N N . ILE A 1 406 ? -14.179 6.702 -17.737 1.00 96.69 406 ILE A N 1
ATOM 3200 C CA . ILE A 1 406 ? -13.284 7.834 -17.479 1.00 96.69 406 ILE A CA 1
ATOM 3201 C C . ILE A 1 406 ? -13.917 9.122 -18.008 1.00 96.69 406 ILE A C 1
ATOM 3203 O O . ILE A 1 406 ? -13.904 10.140 -17.322 1.00 96.69 406 ILE A O 1
ATOM 3207 N N . GLY A 1 407 ? -14.533 9.085 -19.191 1.00 98.00 407 GLY A N 1
ATOM 3208 C CA . GLY A 1 407 ? -15.179 10.242 -19.807 1.00 98.00 407 GLY A CA 1
ATOM 3209 C C . GLY A 1 407 ? -16.395 10.726 -19.022 1.00 98.00 407 GLY A C 1
ATOM 3210 O O . GLY A 1 407 ? -16.510 11.918 -18.740 1.00 98.00 407 GLY A O 1
ATOM 3211 N N . LEU A 1 408 ? -17.277 9.814 -18.594 1.00 98.12 408 LEU A N 1
ATOM 3212 C CA . LEU A 1 408 ? -18.417 10.171 -17.744 1.00 98.12 408 LEU A CA 1
ATOM 3213 C C . LEU A 1 408 ? -17.955 10.797 -16.421 1.00 98.12 408 LEU A C 1
ATOM 3215 O O . LEU A 1 408 ? -18.468 11.840 -16.017 1.00 98.12 408 LEU A O 1
ATOM 3219 N N . GLN A 1 409 ? -16.974 10.186 -15.759 1.00 97.88 409 GLN A N 1
ATOM 3220 C CA . GLN A 1 409 ? -16.460 10.673 -14.478 1.00 97.88 409 GLN A CA 1
ATOM 3221 C C . GLN A 1 409 ? -15.689 11.993 -14.646 1.00 97.88 409 GLN A C 1
ATOM 3223 O O . GLN A 1 409 ? -15.865 12.909 -13.846 1.00 97.88 409 GLN A O 1
ATOM 3228 N N . SER A 1 410 ? -14.943 12.168 -15.741 1.00 98.44 410 SER A N 1
ATOM 3229 C CA . SER A 1 410 ? -14.277 13.437 -16.073 1.00 98.44 410 SER A CA 1
ATOM 3230 C C . SER A 1 410 ? -15.290 14.549 -16.334 1.00 98.44 410 SER A C 1
ATOM 3232 O O . SER A 1 410 ? -15.120 15.657 -15.838 1.00 98.44 410 SER A O 1
ATOM 3234 N N . TRP A 1 411 ? -16.393 14.262 -17.035 1.00 98.50 411 TRP A N 1
ATOM 3235 C CA . TRP A 1 411 ? -17.485 15.222 -17.232 1.00 98.50 411 TRP A CA 1
ATOM 3236 C C . TRP A 1 411 ? -18.087 15.702 -15.902 1.00 98.50 411 TRP A C 1
ATOM 3238 O O . TRP A 1 411 ? -18.400 16.886 -15.750 1.00 98.50 411 TRP A O 1
ATOM 3248 N N . GLN A 1 412 ? -18.239 14.802 -14.926 1.00 97.94 412 GLN A N 1
ATOM 3249 C CA . GLN A 1 412 ? -18.701 15.162 -13.583 1.00 97.94 412 GLN A CA 1
ATOM 3250 C C . GLN A 1 412 ? -17.654 16.006 -12.851 1.00 97.94 412 GLN A C 1
ATOM 3252 O O . GLN A 1 412 ? -17.988 17.081 -12.359 1.00 97.94 412 GLN A O 1
ATOM 3257 N N . THR A 1 413 ? -16.396 15.565 -12.842 1.00 98.06 413 THR A N 1
ATOM 3258 C CA . THR A 1 413 ? -15.274 16.256 -12.193 1.00 98.06 413 THR A CA 1
ATOM 3259 C C . THR A 1 413 ? -15.059 17.664 -12.748 1.00 98.06 413 THR A C 1
ATOM 3261 O O . THR A 1 413 ? -14.989 18.617 -11.975 1.00 98.06 413 THR A O 1
ATOM 3264 N N . PHE A 1 414 ? -15.078 17.850 -14.070 1.00 98.50 414 PHE A N 1
ATOM 3265 C CA . PHE A 1 414 ? -15.043 19.182 -14.679 1.00 98.50 414 PHE A CA 1
ATOM 3266 C C . PHE A 1 414 ? -16.254 20.035 -14.295 1.00 98.50 414 PHE A C 1
ATOM 3268 O O . PHE A 1 414 ? -16.117 21.237 -14.083 1.00 98.50 414 PHE A O 1
ATOM 3275 N N . GLY A 1 415 ? -17.436 19.428 -14.161 1.00 97.56 415 GLY A N 1
ATOM 3276 C CA . GLY A 1 415 ? -18.623 20.109 -13.646 1.00 97.56 415 GLY A CA 1
ATOM 3277 C C . GLY A 1 415 ? -18.440 20.616 -12.216 1.00 97.56 415 GLY A C 1
ATOM 3278 O O . GLY A 1 415 ? -18.746 21.776 -11.948 1.00 97.56 415 GLY A O 1
ATOM 3279 N N . LEU A 1 416 ? -17.900 19.777 -11.329 1.00 96.94 416 LEU A N 1
ATOM 3280 C CA . LEU A 1 416 ? -17.612 20.125 -9.934 1.00 96.94 416 LEU A CA 1
ATOM 3281 C C . LEU A 1 416 ? -16.521 21.205 -9.820 1.00 96.94 416 LEU A C 1
ATOM 3283 O O . LEU A 1 416 ? -16.629 22.096 -8.983 1.00 96.94 416 LEU A O 1
ATOM 3287 N N . ALA A 1 417 ? -15.512 21.172 -10.696 1.00 96.88 417 ALA A N 1
ATOM 3288 C CA . ALA A 1 417 ? -14.449 22.178 -10.766 1.00 96.88 417 ALA A CA 1
ATOM 3289 C C . ALA A 1 417 ? -14.882 23.502 -11.433 1.00 96.88 417 ALA A C 1
ATOM 3291 O O . ALA A 1 417 ? -14.148 24.489 -11.387 1.00 96.88 417 ALA A O 1
ATOM 3292 N N . GLY A 1 418 ? -16.053 23.540 -12.081 1.00 97.00 418 GLY A N 1
ATOM 3293 C CA . GLY A 1 418 ? -16.522 24.696 -12.853 1.00 97.00 418 GLY A CA 1
ATOM 3294 C C . GLY A 1 418 ? -15.869 24.853 -14.235 1.00 97.00 418 GLY A C 1
ATOM 3295 O O . GLY A 1 418 ? -15.967 25.918 -14.843 1.00 97.00 418 GLY A O 1
ATOM 3296 N N . PHE A 1 419 ? -15.217 23.814 -14.764 1.00 97.38 419 PHE A N 1
ATOM 3297 C CA . PHE A 1 419 ? -14.520 23.823 -16.057 1.00 97.38 419 PHE A CA 1
ATOM 3298 C C . PHE A 1 419 ? -15.485 23.454 -17.194 1.00 97.38 419 PHE A C 1
ATOM 3300 O O . PHE A 1 419 ? -15.441 22.364 -17.764 1.00 97.38 419 PHE A O 1
ATOM 3307 N N . THR A 1 420 ? -16.410 24.360 -17.513 1.00 96.88 420 THR A N 1
ATOM 3308 C CA . THR A 1 420 ? -17.532 24.087 -18.431 1.00 96.88 420 THR A CA 1
ATOM 3309 C C . THR A 1 420 ? -17.102 23.720 -19.853 1.00 96.88 420 THR A C 1
ATOM 3311 O O . THR A 1 420 ? -17.682 22.808 -20.434 1.00 96.88 420 THR A O 1
ATOM 3314 N N . ALA A 1 421 ? -16.063 24.361 -20.395 1.00 97.81 421 ALA A N 1
ATOM 3315 C CA . ALA A 1 421 ? -15.566 24.066 -21.742 1.00 97.81 421 ALA A CA 1
ATOM 3316 C C . ALA A 1 421 ? -14.976 22.648 -21.855 1.00 97.81 421 ALA A C 1
ATOM 3318 O O . ALA A 1 421 ? -15.273 21.926 -22.805 1.00 97.81 421 ALA A O 1
ATOM 3319 N N . ASP A 1 422 ? -14.180 22.224 -20.869 1.00 98.00 422 ASP A N 1
ATOM 3320 C CA . ASP A 1 422 ? -13.618 20.870 -20.818 1.00 98.00 422 ASP A CA 1
ATOM 3321 C C . ASP A 1 422 ? -14.702 19.814 -20.585 1.00 98.00 422 ASP A C 1
ATOM 3323 O O . ASP A 1 422 ? -14.694 18.756 -21.218 1.00 98.00 422 ASP A O 1
ATOM 3327 N N . ARG A 1 423 ? -15.692 20.137 -19.745 1.00 97.31 423 ARG A N 1
ATOM 3328 C CA . ARG A 1 423 ? -16.887 19.314 -19.550 1.00 97.31 423 ARG A CA 1
ATOM 3329 C C . ARG A 1 423 ? -17.629 19.076 -20.869 1.00 97.31 423 ARG A C 1
ATOM 3331 O O . ARG A 1 423 ? -17.936 17.930 -21.184 1.00 97.31 423 ARG A O 1
ATOM 3338 N N . ASP A 1 424 ? -17.916 20.127 -21.635 1.00 97.56 424 ASP A N 1
ATOM 3339 C CA . ASP A 1 424 ? -18.625 20.006 -22.914 1.00 97.56 424 ASP A CA 1
ATOM 3340 C C . ASP A 1 424 ? -17.800 19.231 -23.953 1.00 97.56 424 ASP A C 1
ATOM 3342 O O . ASP A 1 424 ? -18.336 18.336 -24.607 1.00 97.56 424 ASP A O 1
ATOM 3346 N N . ARG A 1 425 ? -16.485 19.478 -24.032 1.00 97.44 425 ARG A N 1
ATOM 3347 C CA . ARG A 1 425 ? -15.567 18.732 -24.909 1.00 97.44 425 ARG A CA 1
ATOM 3348 C C . ARG A 1 425 ? -15.616 17.224 -24.648 1.00 97.44 425 ARG A C 1
ATOM 3350 O O . ARG A 1 425 ? -15.807 16.453 -25.586 1.00 97.44 425 ARG A O 1
ATOM 3357 N N . VAL A 1 426 ? -15.476 16.800 -23.387 1.00 97.56 426 VAL A N 1
ATOM 3358 C CA . VAL A 1 426 ? -15.496 15.370 -23.031 1.00 97.56 426 VAL A CA 1
ATOM 3359 C C . VAL A 1 426 ? -16.861 14.740 -23.301 1.00 97.56 426 VAL A C 1
ATOM 3361 O O . VAL A 1 426 ? -16.923 13.608 -23.779 1.00 97.56 426 VAL A O 1
ATOM 3364 N N . ARG A 1 427 ? -17.966 15.458 -23.045 1.00 97.94 427 ARG A N 1
ATOM 3365 C CA . ARG A 1 427 ? -19.315 14.982 -23.397 1.00 97.94 427 ARG A CA 1
ATOM 3366 C C . ARG A 1 427 ? -19.398 14.644 -24.885 1.00 97.94 427 ARG A C 1
ATOM 3368 O O . ARG A 1 427 ? -19.850 13.557 -25.243 1.00 97.94 427 ARG A O 1
ATOM 3375 N N . ASP A 1 428 ? -18.983 15.579 -25.731 1.00 97.62 428 ASP A N 1
ATOM 3376 C CA . ASP A 1 428 ? -19.121 15.458 -27.179 1.00 97.62 428 ASP A CA 1
ATOM 3377 C C . ASP A 1 428 ? -18.215 14.339 -27.727 1.00 97.62 428 ASP A C 1
ATOM 3379 O O . ASP A 1 428 ? -18.641 13.557 -28.582 1.00 97.62 428 ASP A O 1
ATOM 3383 N N . GLU A 1 429 ? -17.014 14.177 -27.162 1.00 97.12 429 GLU A N 1
ATOM 3384 C CA . GLU A 1 429 ? -16.107 13.067 -27.472 1.00 97.12 429 GLU A CA 1
ATOM 3385 C C . GLU A 1 429 ? -16.708 11.698 -27.103 1.00 97.12 429 GLU A C 1
ATOM 3387 O O . GLU A 1 429 ? -16.710 10.776 -27.924 1.00 97.12 429 GLU A O 1
ATOM 3392 N N . VAL A 1 430 ? -17.293 11.566 -25.905 1.00 97.44 430 VAL A N 1
ATOM 3393 C CA . VAL A 1 430 ? -17.967 10.334 -25.450 1.00 97.44 430 VAL A CA 1
ATOM 3394 C C . VAL A 1 430 ? -19.164 9.983 -26.341 1.00 97.44 430 VAL A C 1
ATOM 3396 O O . VAL A 1 430 ? -19.360 8.813 -26.677 1.00 97.44 430 VAL A O 1
ATOM 3399 N N . ILE A 1 431 ? -19.959 10.977 -26.755 1.00 96.94 431 ILE A N 1
ATOM 3400 C CA . ILE A 1 431 ? -21.103 10.771 -27.660 1.00 96.94 431 ILE A CA 1
ATOM 3401 C C . ILE A 1 431 ? -20.626 10.232 -29.018 1.00 96.94 431 ILE A C 1
ATOM 3403 O O . ILE A 1 431 ? -21.197 9.261 -29.533 1.00 96.94 431 ILE A O 1
ATOM 3407 N N . ALA A 1 432 ? -19.571 10.832 -29.580 1.00 96.19 432 ALA A N 1
ATOM 3408 C CA . ALA A 1 432 ? -19.026 10.473 -30.888 1.00 96.19 432 ALA A CA 1
ATOM 3409 C C . ALA A 1 432 ? -18.324 9.101 -30.906 1.00 96.19 432 ALA A C 1
ATOM 3411 O O . ALA A 1 432 ? -18.317 8.421 -31.938 1.00 96.19 432 ALA A O 1
ATOM 3412 N N . ARG A 1 433 ? -17.749 8.669 -29.777 1.00 95.94 433 ARG A N 1
ATOM 3413 C CA . ARG A 1 433 ? -16.999 7.409 -29.668 1.00 95.94 433 ARG A CA 1
ATOM 3414 C C . ARG A 1 433 ? -17.902 6.180 -29.839 1.00 95.94 433 ARG A C 1
ATOM 3416 O O . ARG A 1 433 ? -19.030 6.128 -29.341 1.00 95.94 433 ARG A O 1
ATOM 3423 N N . LYS A 1 434 ? -17.402 5.149 -30.528 1.00 95.75 434 LYS A N 1
ATOM 3424 C CA . LYS A 1 434 ? -18.089 3.853 -30.688 1.00 95.75 434 LYS A CA 1
ATOM 3425 C C . LYS A 1 434 ? -17.610 2.853 -29.627 1.00 95.75 434 LYS A C 1
ATOM 3427 O O . LYS A 1 434 ? -16.405 2.796 -29.400 1.00 95.75 434 LYS A O 1
ATOM 3432 N N . PRO A 1 435 ? -18.511 2.079 -28.996 1.00 96.25 435 PRO A N 1
ATOM 3433 C CA . PRO A 1 435 ? -18.119 1.064 -28.022 1.00 96.25 435 PRO A CA 1
ATOM 3434 C C . PRO A 1 435 ? -17.456 -0.132 -28.714 1.00 96.25 435 PRO A C 1
ATOM 3436 O O . PRO A 1 435 ? -17.934 -0.568 -29.764 1.00 96.25 435 PRO A O 1
ATOM 3439 N N . ALA A 1 436 ? -16.383 -0.672 -28.132 1.00 93.19 436 ALA A N 1
ATOM 3440 C CA . ALA A 1 436 ? -15.673 -1.834 -28.671 1.00 93.19 436 ALA A CA 1
ATOM 3441 C C . ALA A 1 436 ? -16.175 -3.170 -28.093 1.00 93.19 436 ALA A C 1
ATOM 3443 O O . ALA A 1 436 ? -15.980 -4.223 -28.697 1.00 93.19 436 ALA A O 1
ATOM 3444 N N . ASN A 1 437 ? -16.827 -3.135 -26.930 1.00 93.06 437 ASN A N 1
ATOM 3445 C CA . ASN A 1 437 ? -17.306 -4.310 -26.203 1.00 93.06 437 ASN A CA 1
ATOM 3446 C C . ASN A 1 437 ? -18.538 -3.965 -25.336 1.00 93.06 437 ASN A C 1
ATOM 3448 O O . ASN A 1 437 ? -19.030 -2.831 -25.341 1.00 93.06 437 ASN A O 1
ATOM 3452 N N . VAL A 1 438 ? -19.063 -4.941 -24.588 1.00 94.81 438 VAL A N 1
ATOM 3453 C CA . VAL A 1 438 ? -20.267 -4.754 -23.758 1.00 94.81 438 VAL A CA 1
ATOM 3454 C C . VAL A 1 438 ? -20.034 -3.789 -22.590 1.00 94.81 438 VAL A C 1
ATOM 3456 O O . VAL A 1 438 ? -20.942 -3.035 -22.242 1.00 94.81 438 VAL A O 1
ATOM 3459 N N . ILE A 1 439 ? -18.831 -3.765 -22.008 1.00 93.62 439 ILE A N 1
ATOM 3460 C CA . ILE A 1 439 ? -18.471 -2.842 -20.918 1.00 93.62 439 ILE A CA 1
ATOM 3461 C C . ILE A 1 439 ? -18.533 -1.395 -21.415 1.00 93.62 439 ILE A C 1
ATOM 3463 O O . ILE A 1 439 ? -19.149 -0.551 -20.760 1.00 93.62 439 ILE A O 1
ATOM 3467 N N . ASP A 1 440 ? -17.953 -1.119 -22.584 1.00 96.56 440 ASP A N 1
ATOM 3468 C CA . ASP A 1 440 ? -18.020 0.193 -23.229 1.00 96.56 440 ASP A CA 1
ATOM 3469 C C . ASP A 1 440 ? -19.457 0.595 -23.539 1.00 96.56 440 ASP A C 1
ATOM 3471 O O . ASP A 1 440 ? -19.863 1.724 -23.273 1.00 96.56 440 ASP A O 1
ATOM 3475 N N . LEU A 1 441 ? -20.244 -0.333 -24.091 1.00 98.06 441 LEU A N 1
ATOM 3476 C CA . LEU A 1 441 ? -21.638 -0.080 -24.439 1.00 98.06 441 LEU A CA 1
ATOM 3477 C C . LEU A 1 441 ? -22.466 0.266 -23.194 1.00 98.06 441 LEU A C 1
ATOM 3479 O O . LEU A 1 441 ? -23.221 1.238 -23.209 1.00 98.06 441 LEU A O 1
ATOM 3483 N N . ALA A 1 442 ? -22.283 -0.474 -22.098 1.00 97.94 442 ALA A N 1
ATOM 3484 C CA . ALA A 1 442 ? -22.938 -0.197 -20.825 1.00 97.94 442 ALA A CA 1
ATOM 3485 C C . ALA A 1 442 ? -22.538 1.182 -20.265 1.00 97.94 442 ALA A C 1
ATOM 3487 O O . ALA A 1 442 ? -23.403 1.961 -19.858 1.00 97.94 442 ALA A O 1
ATOM 3488 N N . TRP A 1 443 ? -21.248 1.532 -20.291 1.00 97.88 443 TRP A N 1
ATOM 3489 C CA . TRP A 1 443 ? -20.799 2.858 -19.859 1.00 97.88 443 TRP A CA 1
ATOM 3490 C C . TRP A 1 443 ? -21.289 3.983 -20.770 1.00 97.88 443 TRP A C 1
ATOM 3492 O O . TRP A 1 443 ? -21.676 5.036 -20.262 1.00 97.88 443 TRP A O 1
ATOM 3502 N N . LYS A 1 444 ? -21.360 3.761 -22.087 1.00 98.31 444 LYS A N 1
ATOM 3503 C CA . LYS A 1 444 ? -21.936 4.721 -23.034 1.00 98.31 444 LYS A CA 1
ATOM 3504 C C . LYS A 1 444 ? -23.409 4.988 -22.728 1.00 98.31 444 LYS A C 1
ATOM 3506 O O . LYS A 1 444 ? -23.798 6.149 -22.653 1.00 98.31 444 LYS A O 1
ATOM 3511 N N . ILE A 1 445 ? -24.210 3.949 -22.482 1.00 98.56 445 ILE A N 1
ATOM 3512 C CA . ILE A 1 445 ? -25.624 4.091 -22.085 1.00 98.56 445 ILE A CA 1
ATOM 3513 C C . ILE A 1 445 ? -25.741 4.923 -20.804 1.00 98.56 445 ILE A C 1
ATOM 3515 O O . ILE A 1 445 ? -26.510 5.886 -20.758 1.00 98.56 445 ILE A O 1
ATOM 3519 N N . ALA A 1 446 ? -24.951 4.592 -19.777 1.00 98.00 446 ALA A N 1
ATOM 3520 C CA . ALA A 1 446 ? -24.947 5.340 -18.523 1.00 98.00 446 ALA A CA 1
ATOM 3521 C C . ALA A 1 446 ? -24.550 6.813 -18.736 1.00 98.00 446 ALA A C 1
ATOM 3523 O O . ALA A 1 446 ? -25.173 7.705 -18.158 1.00 98.00 446 ALA A O 1
ATOM 3524 N N . ALA A 1 447 ? -23.553 7.079 -19.585 1.00 98.19 447 ALA A N 1
ATOM 3525 C CA . ALA A 1 447 ? -23.099 8.428 -19.898 1.00 98.19 447 ALA A CA 1
ATOM 3526 C C . ALA A 1 447 ? -24.169 9.242 -20.636 1.00 98.19 447 ALA A C 1
ATOM 3528 O O . ALA A 1 447 ? -24.517 10.332 -20.187 1.00 98.19 447 ALA A O 1
ATOM 3529 N N . LEU A 1 448 ? -24.758 8.689 -21.702 1.00 98.06 448 LEU A N 1
ATOM 3530 C CA . LEU A 1 448 ? -25.831 9.332 -22.466 1.00 98.06 448 LEU A CA 1
ATOM 3531 C C . LEU A 1 448 ? -27.014 9.703 -21.565 1.00 98.06 448 LEU A C 1
ATOM 3533 O O . LEU A 1 448 ? -27.466 10.849 -21.588 1.00 98.06 448 LEU A O 1
ATOM 3537 N N . ALA A 1 449 ? -27.440 8.783 -20.695 1.00 96.88 449 ALA A N 1
ATOM 3538 C CA . ALA A 1 449 ? -28.500 9.040 -19.726 1.00 96.88 449 ALA A CA 1
ATOM 3539 C C . ALA A 1 449 ? -28.158 10.204 -18.775 1.00 96.88 449 ALA A C 1
ATOM 3541 O O . ALA A 1 449 ? -29.004 11.057 -18.507 1.00 96.88 449 ALA A O 1
ATOM 3542 N N . LYS A 1 450 ? -26.909 10.294 -18.292 1.00 95.81 450 LYS A N 1
ATOM 3543 C CA . LYS A 1 450 ? -26.452 11.404 -17.434 1.00 95.81 450 LYS A CA 1
ATOM 3544 C C . LYS A 1 450 ? -26.295 12.728 -18.180 1.00 95.81 450 LYS A C 1
ATOM 3546 O O . LYS A 1 450 ? -26.497 13.779 -17.576 1.00 95.81 450 LYS A O 1
ATOM 3551 N N . PHE A 1 451 ? -25.973 12.688 -19.469 1.00 96.56 451 PHE A N 1
ATOM 3552 C CA . PHE A 1 451 ? -25.903 13.872 -20.326 1.00 96.56 451 PHE A CA 1
ATOM 3553 C C . PHE A 1 451 ? -27.287 14.396 -20.733 1.00 96.56 451 PHE A C 1
ATOM 3555 O O . PHE A 1 451 ? -27.379 15.498 -21.268 1.00 96.56 451 PHE A O 1
ATOM 3562 N N . GLY A 1 452 ? -28.357 13.626 -20.494 1.00 94.06 452 GLY A N 1
ATOM 3563 C CA . GLY A 1 452 ? -29.693 13.924 -21.013 1.00 94.06 452 GLY A CA 1
ATOM 3564 C C . GLY A 1 452 ? -29.825 13.656 -22.517 1.00 94.06 452 GLY A C 1
ATOM 3565 O O . GLY A 1 452 ? -30.690 14.237 -23.170 1.00 94.06 452 GLY A O 1
ATOM 3566 N N . ALA A 1 453 ? -28.957 12.807 -23.075 1.00 93.25 453 ALA A N 1
ATOM 3567 C CA . ALA A 1 453 ? -28.986 12.376 -24.466 1.00 93.25 453 ALA A CA 1
ATOM 3568 C C . ALA A 1 453 ? -29.796 11.079 -24.637 1.00 93.25 453 ALA A C 1
ATOM 3570 O O . ALA A 1 453 ? -29.987 10.304 -23.699 1.00 93.25 453 ALA A O 1
ATOM 3571 N N . LYS A 1 454 ? -30.265 10.844 -25.865 1.00 90.12 454 LYS A N 1
ATOM 3572 C CA . LYS A 1 454 ? -30.974 9.621 -26.265 1.00 90.12 454 LYS A CA 1
ATOM 3573 C C . LYS A 1 454 ? -30.020 8.425 -26.310 1.00 90.12 454 LYS A C 1
ATOM 3575 O O . LYS A 1 454 ? -28.904 8.578 -26.796 1.00 90.12 454 LYS A O 1
ATOM 3580 N N . ALA A 1 455 ? -30.468 7.268 -25.822 1.00 94.56 455 ALA A N 1
ATOM 3581 C CA . ALA A 1 455 ? -29.673 6.035 -25.716 1.00 94.56 455 ALA A CA 1
ATOM 3582 C C . ALA A 1 455 ? -30.428 4.782 -26.205 1.00 94.56 455 ALA A C 1
ATOM 3584 O O . ALA A 1 455 ? -30.011 3.658 -25.940 1.00 94.56 455 ALA A O 1
ATOM 3585 N N . GLU A 1 456 ? -31.574 4.944 -26.878 1.00 95.00 456 GLU A N 1
ATOM 3586 C CA . GLU A 1 456 ? -32.455 3.833 -27.259 1.00 95.00 456 GLU A CA 1
ATOM 3587 C C . GLU A 1 456 ? -31.770 2.843 -28.212 1.00 95.00 456 GLU A C 1
ATOM 3589 O O . GLU A 1 456 ? -31.962 1.634 -28.088 1.00 95.00 456 GLU A O 1
ATOM 3594 N N . ALA A 1 457 ? -30.938 3.339 -29.134 1.00 95.50 457 ALA A N 1
ATOM 3595 C CA . ALA A 1 457 ? -30.192 2.495 -30.065 1.00 95.50 457 ALA A CA 1
ATOM 3596 C C . ALA A 1 457 ? -29.145 1.640 -29.335 1.00 95.50 457 ALA A C 1
ATOM 3598 O O . ALA A 1 457 ? -29.034 0.440 -29.586 1.00 95.50 457 ALA A O 1
ATOM 3599 N N . GLU A 1 458 ? -28.410 2.241 -28.400 1.00 97.94 458 GLU A N 1
ATOM 3600 C CA . GLU A 1 458 ? -27.428 1.557 -27.567 1.00 97.94 458 GLU A CA 1
ATOM 3601 C C . GLU A 1 458 ? -28.088 0.532 -26.632 1.00 97.94 458 GLU A C 1
ATOM 3603 O O . GLU A 1 458 ? -27.562 -0.567 -26.463 1.00 97.94 458 GLU A O 1
ATOM 3608 N N . ILE A 1 459 ? -29.256 0.852 -26.062 1.00 98.00 459 ILE A N 1
ATOM 3609 C CA . ILE A 1 459 ? -30.031 -0.068 -25.214 1.00 98.00 459 ILE A CA 1
ATOM 3610 C C . ILE A 1 459 ? -30.493 -1.293 -26.013 1.00 98.00 459 ILE A C 1
ATOM 3612 O O . ILE A 1 459 ? -30.310 -2.423 -25.554 1.00 98.00 459 ILE A O 1
ATOM 3616 N N . GLU A 1 460 ? -31.039 -1.108 -27.219 1.00 97.50 460 GLU A N 1
ATOM 3617 C CA . GLU A 1 460 ? -31.413 -2.241 -28.076 1.00 97.50 460 GLU A CA 1
ATOM 3618 C C . GLU A 1 460 ? -30.197 -3.065 -28.505 1.00 97.50 460 GLU A C 1
ATOM 3620 O O . GLU A 1 460 ? -30.242 -4.299 -28.490 1.00 97.50 460 GLU A O 1
ATOM 3625 N N . GLN A 1 461 ? -29.079 -2.404 -28.826 1.00 97.38 461 GLN A N 1
ATOM 3626 C CA . GLN A 1 461 ? -27.826 -3.099 -29.103 1.00 97.38 461 GLN A CA 1
ATOM 3627 C C . GLN A 1 461 ? -27.394 -3.941 -27.898 1.00 97.38 461 GLN A C 1
ATOM 3629 O O . GLN A 1 461 ? -27.025 -5.099 -28.082 1.00 97.38 461 GLN A O 1
ATOM 3634 N N . LEU A 1 462 ? -27.470 -3.408 -26.676 1.00 97.50 462 LEU A N 1
ATOM 3635 C CA . LEU A 1 462 ? -27.100 -4.136 -25.465 1.00 97.50 462 LEU A CA 1
ATOM 3636 C C . LEU A 1 462 ? -27.976 -5.381 -25.294 1.00 97.50 462 LEU A C 1
ATOM 3638 O O . LEU A 1 462 ? -27.443 -6.482 -25.160 1.00 97.50 462 LEU A O 1
ATOM 3642 N N . TYR A 1 463 ? -29.302 -5.244 -25.386 1.00 97.38 463 TYR A N 1
ATOM 3643 C CA . TYR A 1 463 ? -30.213 -6.388 -25.280 1.00 97.38 463 TYR A CA 1
ATOM 3644 C C . TYR A 1 463 ? -30.020 -7.434 -26.383 1.00 97.38 463 TYR A C 1
ATOM 3646 O O . TYR A 1 463 ? -30.304 -8.609 -26.152 1.00 97.38 463 TYR A O 1
ATOM 3654 N N . SER A 1 464 ? -29.495 -7.061 -27.554 1.00 95.75 464 SER A N 1
ATOM 3655 C CA . SER A 1 464 ? -29.152 -8.031 -28.602 1.00 95.75 464 SER A CA 1
ATOM 3656 C C . SER A 1 464 ? -28.051 -9.023 -28.183 1.00 95.75 464 SER A C 1
ATOM 3658 O O . SER A 1 464 ? -27.910 -10.077 -28.810 1.00 95.75 464 SER A O 1
ATOM 3660 N N . TRP A 1 465 ? -27.305 -8.723 -27.113 1.00 95.88 465 TRP A N 1
ATOM 3661 C CA . TRP A 1 465 ? -26.279 -9.587 -26.519 1.00 95.88 465 TRP A CA 1
ATOM 3662 C C . TRP A 1 465 ? -26.746 -10.333 -25.262 1.00 95.88 465 TRP A C 1
ATOM 3664 O O . TRP A 1 465 ? -25.987 -11.144 -24.731 1.00 95.88 465 TRP A O 1
ATOM 3674 N N . GLN A 1 466 ? -27.977 -10.094 -24.798 1.00 95.31 466 GLN A N 1
ATOM 3675 C CA . GLN A 1 466 ? -28.551 -10.795 -23.650 1.00 95.31 466 GLN A CA 1
ATOM 3676 C C . GLN A 1 466 ? -28.874 -12.252 -24.017 1.00 95.31 466 GLN A C 1
ATOM 3678 O O . GLN A 1 466 ? -29.469 -12.524 -25.063 1.00 95.31 466 GLN A O 1
ATOM 3683 N N . ASP A 1 467 ? -28.511 -13.199 -23.152 1.00 93.88 467 ASP A N 1
ATOM 3684 C CA . ASP A 1 467 ? -28.905 -14.603 -23.303 1.00 93.88 467 ASP A CA 1
ATOM 3685 C C . ASP A 1 467 ? -30.266 -14.934 -22.653 1.00 93.88 467 ASP A C 1
ATOM 3687 O O . ASP A 1 467 ? -30.993 -14.063 -22.167 1.00 93.88 467 ASP A O 1
ATOM 3691 N N . ALA A 1 468 ? -30.646 -16.215 -22.677 1.00 92.69 468 ALA A N 1
ATOM 3692 C CA . ALA A 1 468 ? -31.927 -16.674 -22.146 1.00 92.69 468 ALA A CA 1
ATOM 3693 C C . ALA A 1 468 ? -32.049 -16.482 -20.623 1.00 92.69 468 ALA A C 1
ATOM 3695 O O . ALA A 1 468 ? -33.156 -16.251 -20.129 1.00 92.69 468 ALA A O 1
ATOM 3696 N N . GLU A 1 469 ? -30.925 -16.528 -19.906 1.00 91.44 469 GLU A N 1
ATOM 3697 C CA . GLU A 1 469 ? -30.821 -16.354 -18.458 1.00 91.44 469 GLU A CA 1
ATOM 3698 C C . GLU A 1 469 ? -30.671 -14.884 -18.038 1.00 91.44 469 GLU A C 1
ATOM 3700 O O . GLU A 1 469 ? -30.675 -14.590 -16.844 1.00 91.44 469 GLU A O 1
ATOM 3705 N N . GLY A 1 470 ? -30.568 -13.953 -18.991 1.00 94.19 470 GLY A N 1
ATOM 3706 C CA . GLY A 1 470 ? -30.423 -12.526 -18.715 1.00 94.19 470 GLY A CA 1
ATOM 3707 C C . GLY A 1 470 ? -28.978 -12.057 -18.525 1.00 94.19 470 GLY A C 1
ATOM 3708 O O . GLY A 1 470 ? -28.777 -10.977 -17.967 1.00 94.19 470 GLY A O 1
ATOM 3709 N N . ARG A 1 471 ? -27.982 -12.840 -18.954 1.00 94.38 471 ARG A N 1
ATOM 3710 C CA . ARG A 1 471 ? -26.545 -12.544 -18.815 1.00 94.38 471 ARG A CA 1
ATOM 3711 C C . ARG A 1 471 ? -25.965 -11.912 -20.077 1.00 94.38 471 ARG A C 1
ATOM 3713 O O . ARG A 1 471 ? -26.536 -12.044 -21.161 1.00 94.38 471 ARG A O 1
ATOM 3720 N N . PHE A 1 472 ? -24.792 -11.292 -19.938 1.00 93.44 472 PHE A N 1
ATOM 3721 C CA . PHE A 1 472 ? -24.088 -10.611 -21.030 1.00 93.44 472 PHE A CA 1
ATOM 3722 C C . PHE A 1 472 ? -22.628 -11.092 -21.193 1.00 93.44 472 PHE A C 1
ATOM 3724 O O . PHE A 1 472 ? -21.978 -11.420 -20.192 1.00 93.44 472 PHE A O 1
ATOM 3731 N N . PRO A 1 473 ? -22.115 -11.196 -22.439 1.00 91.06 473 PRO A N 1
ATOM 3732 C CA . PRO A 1 473 ? -20.706 -11.496 -22.714 1.00 91.06 473 PRO A CA 1
ATOM 3733 C C . PRO A 1 473 ? -19.793 -10.304 -22.427 1.00 91.06 473 PRO A C 1
ATOM 3735 O O . PRO A 1 473 ? -20.276 -9.190 -22.236 1.00 91.06 473 PRO A O 1
ATOM 3738 N N . TYR A 1 474 ? -18.476 -10.533 -22.441 1.00 87.56 474 TYR A N 1
ATOM 3739 C CA . TYR A 1 474 ? -17.510 -9.438 -22.440 1.00 87.56 474 TYR A CA 1
ATOM 3740 C C . TYR A 1 474 ? -17.390 -8.801 -23.827 1.00 87.56 474 TYR A C 1
ATOM 3742 O O . TYR A 1 474 ? -17.749 -7.631 -24.000 1.00 87.56 474 TYR A O 1
ATOM 3750 N N . HIS A 1 475 ? -16.927 -9.563 -24.820 1.00 89.44 475 HIS A N 1
ATOM 3751 C CA . HIS A 1 475 ? -16.863 -9.077 -26.192 1.00 89.44 475 HIS A CA 1
ATOM 3752 C C . HIS A 1 475 ? -18.223 -9.194 -26.876 1.00 89.44 475 HIS A C 1
ATOM 3754 O O . HIS A 1 475 ? -19.147 -9.860 -26.407 1.00 89.44 475 HIS A O 1
ATOM 3760 N N . PHE A 1 476 ? -18.343 -8.565 -28.041 1.00 92.56 476 PHE A N 1
ATOM 3761 C CA . PHE A 1 476 ? -19.468 -8.765 -28.951 1.00 92.56 476 PHE A CA 1
ATOM 3762 C C . PHE A 1 476 ? -19.389 -10.137 -29.649 1.00 92.56 476 PHE A C 1
ATOM 3764 O O . PHE A 1 476 ? -19.428 -10.237 -30.874 1.00 92.56 476 PHE A O 1
ATOM 3771 N N . ASP A 1 477 ? -19.273 -11.200 -28.850 1.00 89.56 477 ASP A N 1
ATOM 3772 C CA . ASP A 1 477 ? -19.193 -12.593 -29.270 1.00 89.56 477 ASP A CA 1
ATOM 3773 C C . ASP A 1 477 ? -20.135 -13.456 -28.417 1.00 89.56 477 ASP A C 1
ATOM 3775 O O . ASP A 1 477 ? -20.065 -13.526 -27.188 1.00 89.56 477 ASP A O 1
ATOM 3779 N N . ARG A 1 478 ? -21.053 -14.151 -29.092 1.00 85.62 478 ARG A N 1
ATOM 3780 C CA . ARG A 1 478 ? -22.032 -15.013 -28.430 1.00 85.62 478 ARG A CA 1
ATOM 3781 C C . ARG A 1 478 ? -21.425 -16.317 -27.924 1.00 85.62 478 ARG A C 1
ATOM 3783 O O . ARG A 1 478 ? -22.030 -16.884 -27.014 1.00 85.62 478 ARG A O 1
ATOM 3790 N N . ALA A 1 479 ? -20.295 -16.766 -28.469 1.00 83.69 479 ALA A N 1
ATOM 3791 C CA . ALA A 1 479 ? -19.632 -18.011 -28.088 1.00 83.69 479 ALA A CA 1
ATOM 3792 C C . ALA A 1 479 ? -18.812 -17.893 -26.791 1.00 83.69 479 ALA A C 1
ATOM 3794 O O . ALA A 1 479 ? -18.509 -18.911 -26.170 1.00 83.69 479 ALA A O 1
ATOM 3795 N N . GLU A 1 480 ? -18.478 -16.674 -26.363 1.00 78.94 480 GLU A N 1
ATOM 3796 C CA . GLU A 1 480 ? -17.680 -16.455 -25.158 1.00 78.94 480 GLU A CA 1
ATOM 3797 C C . GLU A 1 480 ? -18.406 -16.836 -23.856 1.00 78.94 480 GLU A C 1
ATOM 3799 O O . GLU A 1 480 ? -19.623 -16.656 -23.738 1.00 78.94 480 GLU A O 1
ATOM 3804 N N . PRO A 1 481 ? -17.677 -17.292 -22.823 1.00 77.00 481 PRO A N 1
ATOM 3805 C CA . PRO A 1 481 ? -18.209 -17.361 -21.467 1.00 77.00 481 PRO A CA 1
ATOM 3806 C C . PRO A 1 481 ? -18.825 -16.027 -21.009 1.00 77.00 481 PRO A C 1
ATOM 3808 O O . PRO A 1 481 ? -18.408 -14.937 -21.392 1.00 77.00 481 PRO A O 1
ATOM 3811 N N . ARG A 1 482 ? -19.870 -16.098 -20.185 1.00 82.44 482 ARG A N 1
ATOM 3812 C CA . ARG A 1 482 ? -20.515 -14.905 -19.616 1.00 82.44 482 ARG A CA 1
ATOM 3813 C C . ARG A 1 482 ? -19.824 -14.505 -18.317 1.00 82.44 482 ARG A C 1
ATOM 3815 O O . ARG A 1 482 ? -19.304 -15.367 -17.614 1.00 82.44 482 ARG A O 1
ATOM 3822 N N . ALA A 1 483 ? -19.854 -13.213 -17.994 1.00 81.88 483 ALA A N 1
ATOM 3823 C CA . ALA A 1 483 ? -19.252 -12.676 -16.776 1.00 81.88 483 ALA A CA 1
ATOM 3824 C C . ALA A 1 483 ? -20.304 -12.001 -15.888 1.00 81.88 483 ALA A C 1
ATOM 3826 O O . ALA A 1 483 ? -21.092 -11.169 -16.351 1.00 81.88 483 ALA A O 1
ATOM 3827 N N . ASP A 1 484 ? -20.273 -12.310 -14.595 1.00 88.12 484 ASP A N 1
ATOM 3828 C CA . ASP A 1 484 ? -21.233 -11.783 -13.623 1.00 88.12 484 ASP A CA 1
ATOM 3829 C C . ASP A 1 484 ? -21.126 -10.269 -13.461 1.00 88.12 484 ASP A C 1
ATOM 3831 O O . ASP A 1 484 ? -22.118 -9.563 -13.628 1.00 88.12 484 ASP A O 1
ATOM 3835 N N . PHE A 1 485 ? -19.921 -9.739 -13.228 1.00 88.06 485 PHE A N 1
ATOM 3836 C CA . PHE A 1 485 ? -19.754 -8.295 -13.052 1.00 88.06 485 PHE A CA 1
ATOM 3837 C C . PHE A 1 485 ? -20.174 -7.492 -14.295 1.00 88.06 485 PHE A C 1
ATOM 3839 O O . PHE A 1 485 ? -20.726 -6.406 -14.146 1.00 88.06 485 PHE A O 1
ATOM 3846 N N . ILE A 1 486 ? -19.963 -8.024 -15.508 1.00 91.44 486 ILE A N 1
ATOM 3847 C CA . ILE A 1 486 ? -20.386 -7.377 -16.764 1.00 91.44 486 ILE A CA 1
ATOM 3848 C C . ILE A 1 486 ? -21.909 -7.386 -16.859 1.00 91.44 486 ILE A C 1
ATOM 3850 O O . ILE A 1 486 ? -22.520 -6.387 -17.230 1.00 91.44 486 ILE A O 1
ATOM 3854 N N . THR A 1 487 ? -22.533 -8.488 -16.443 1.00 94.94 487 THR A N 1
ATOM 3855 C CA . THR A 1 487 ? -23.989 -8.599 -16.359 1.00 94.94 487 THR A CA 1
ATOM 3856 C C . THR A 1 487 ? -24.573 -7.587 -15.366 1.00 94.94 487 THR A C 1
ATOM 3858 O O . THR A 1 487 ? -25.540 -6.898 -15.690 1.00 94.94 487 THR A O 1
ATOM 3861 N N . TYR A 1 488 ? -23.970 -7.426 -14.186 1.00 96.00 488 TYR A N 1
ATOM 3862 C CA . TYR A 1 488 ? -24.413 -6.441 -13.191 1.00 96.00 488 TYR A CA 1
ATOM 3863 C C . TYR A 1 488 ? -24.142 -4.996 -13.634 1.00 96.00 488 TYR A C 1
ATOM 3865 O O . TYR A 1 488 ? -24.945 -4.105 -13.365 1.00 96.00 488 TYR A O 1
ATOM 3873 N N . GLN A 1 489 ? -23.050 -4.750 -14.359 1.00 95.69 489 GLN A N 1
ATOM 3874 C CA . GLN A 1 489 ? -22.764 -3.447 -14.957 1.00 95.69 489 GLN A CA 1
ATOM 3875 C C . GLN A 1 489 ? -23.786 -3.089 -16.046 1.00 95.69 489 GLN A C 1
ATOM 3877 O O . GLN A 1 489 ? -24.286 -1.965 -16.068 1.00 95.69 489 GLN A O 1
ATOM 3882 N N . ALA A 1 490 ? -24.128 -4.035 -16.926 1.00 97.44 490 ALA A N 1
ATOM 3883 C CA . ALA A 1 490 ? -25.184 -3.862 -17.920 1.00 97.44 490 ALA A CA 1
ATOM 3884 C C . ALA A 1 490 ? -26.532 -3.565 -17.243 1.00 97.44 490 ALA A C 1
ATOM 3886 O O . ALA A 1 490 ? -27.244 -2.650 -17.657 1.00 97.44 490 ALA A O 1
ATOM 3887 N N . LEU A 1 491 ? -26.846 -4.265 -16.143 1.00 98.19 491 LEU A N 1
ATOM 3888 C CA . LEU A 1 491 ? -28.029 -3.984 -15.328 1.00 98.19 491 LEU A CA 1
ATOM 3889 C C . LEU A 1 491 ? -28.011 -2.554 -14.766 1.00 98.19 491 LEU A C 1
ATOM 3891 O O . LEU A 1 491 ? -29.020 -1.855 -14.848 1.00 98.19 491 LEU A O 1
ATOM 3895 N N . TYR A 1 492 ? -26.871 -2.098 -14.238 1.00 98.19 492 TYR A N 1
ATOM 3896 C CA . TYR A 1 492 ? -26.711 -0.727 -13.749 1.00 98.19 492 TYR A CA 1
ATOM 3897 C C . TYR A 1 492 ? -26.917 0.309 -14.862 1.00 98.19 492 TYR A C 1
ATOM 3899 O O . TYR A 1 492 ? -27.631 1.289 -14.655 1.00 98.19 492 TYR A O 1
ATOM 3907 N N . ALA A 1 493 ? -26.355 0.088 -16.052 1.00 98.25 493 ALA A N 1
ATOM 3908 C CA . ALA A 1 493 ? -26.532 0.985 -17.191 1.00 98.25 493 ALA A CA 1
ATOM 3909 C C . ALA A 1 493 ? -28.011 1.134 -17.584 1.00 98.25 493 ALA A C 1
ATOM 3911 O O . ALA A 1 493 ? -28.502 2.252 -17.751 1.00 98.25 493 ALA A O 1
ATOM 3912 N N . LEU A 1 494 ? -28.738 0.015 -17.656 1.00 98.12 494 LEU A N 1
ATOM 3913 C CA . LEU A 1 494 ? -30.174 -0.004 -17.944 1.00 98.12 494 LEU A CA 1
ATOM 3914 C C . LEU A 1 494 ? -30.995 0.691 -16.848 1.00 98.12 494 LEU A C 1
ATOM 3916 O O . LEU A 1 494 ? -31.938 1.421 -17.160 1.00 98.12 494 LEU A O 1
ATOM 3920 N N . ALA A 1 495 ? -30.619 0.504 -15.580 1.00 97.31 495 ALA A N 1
ATOM 3921 C CA . ALA A 1 495 ? -31.250 1.167 -14.442 1.00 97.31 495 ALA A CA 1
ATOM 3922 C C . ALA A 1 495 ? -31.066 2.690 -14.489 1.00 97.31 495 ALA A C 1
ATOM 3924 O O . ALA A 1 495 ? -32.031 3.437 -14.340 1.00 97.31 495 ALA A O 1
ATOM 3925 N N . VAL A 1 496 ? -29.844 3.161 -14.758 1.00 96.62 496 VAL A N 1
ATOM 3926 C CA . VAL A 1 496 ? -29.529 4.594 -14.890 1.00 96.62 496 VAL A CA 1
ATOM 3927 C C . VAL A 1 496 ? -30.263 5.228 -16.069 1.00 96.62 496 VAL A C 1
ATOM 3929 O O . VAL A 1 496 ? -30.704 6.371 -15.958 1.00 96.62 496 VAL A O 1
ATOM 3932 N N . ALA A 1 497 ? -30.424 4.495 -17.172 1.00 96.44 497 ALA A N 1
ATOM 3933 C CA . ALA A 1 497 ? -31.198 4.941 -18.327 1.00 96.44 497 ALA A CA 1
ATOM 3934 C C . ALA A 1 497 ? -32.722 4.925 -18.098 1.00 96.44 497 ALA A C 1
ATOM 3936 O O . ALA A 1 497 ? -33.473 5.380 -18.958 1.00 96.44 497 ALA A O 1
ATOM 3937 N N . GLY A 1 498 ? -33.196 4.405 -16.959 1.00 94.31 498 GLY A N 1
ATOM 3938 C CA . GLY A 1 498 ? -34.622 4.301 -16.657 1.00 94.31 498 GLY A CA 1
ATOM 3939 C C . GLY A 1 498 ? -35.366 3.316 -17.565 1.00 94.31 498 GLY A C 1
ATOM 3940 O O . GLY A 1 498 ? -36.549 3.528 -17.844 1.00 94.31 498 GLY A O 1
ATOM 3941 N N . SER A 1 499 ? -34.686 2.265 -18.047 1.00 92.50 499 SER A N 1
ATOM 3942 C CA . SER A 1 499 ? -35.294 1.242 -18.905 1.00 92.50 499 SER A CA 1
ATOM 3943 C C . SER A 1 499 ? -36.494 0.585 -18.218 1.00 92.50 499 SER A C 1
ATOM 3945 O O . SER A 1 499 ? -36.437 0.219 -17.044 1.00 92.50 499 SER A O 1
ATOM 3947 N N . LYS A 1 500 ? -37.579 0.406 -18.975 1.00 90.12 500 LYS A N 1
ATOM 3948 C CA . LYS A 1 500 ? -38.791 -0.324 -18.559 1.00 90.12 500 LYS A CA 1
ATOM 3949 C C . LYS A 1 500 ? -39.021 -1.584 -19.393 1.00 90.12 500 LYS A C 1
ATOM 3951 O O . LYS A 1 500 ? -40.128 -2.115 -19.416 1.00 90.12 500 LYS A O 1
ATOM 3956 N N . ASP A 1 501 ? -38.004 -2.018 -20.133 1.00 93.31 501 ASP A N 1
ATOM 3957 C CA . ASP A 1 501 ? -38.112 -3.176 -21.009 1.00 93.31 501 ASP A CA 1
ATOM 3958 C C . ASP A 1 501 ? -38.292 -4.470 -20.188 1.00 93.31 501 ASP A C 1
ATOM 3960 O O . ASP A 1 501 ? -37.503 -4.709 -19.269 1.00 93.31 501 ASP A O 1
ATOM 3964 N N . PRO A 1 502 ? -39.265 -5.343 -20.513 1.00 92.62 502 PRO A N 1
ATOM 3965 C CA . PRO A 1 502 ? -39.484 -6.597 -19.785 1.00 92.62 502 PRO A CA 1
ATOM 3966 C C . PRO A 1 502 ? -38.260 -7.528 -19.740 1.00 92.62 502 PRO A C 1
ATOM 3968 O O . PRO A 1 502 ? -38.116 -8.323 -18.812 1.00 92.62 502 PRO A O 1
ATOM 3971 N N . ARG A 1 503 ? -37.333 -7.432 -20.706 1.00 95.50 503 ARG A N 1
ATOM 3972 C CA . ARG A 1 503 ? -36.068 -8.190 -20.708 1.00 95.50 503 ARG A CA 1
ATOM 3973 C C . ARG A 1 503 ? -35.197 -7.880 -19.487 1.00 95.50 503 ARG A C 1
ATOM 3975 O O . ARG A 1 503 ? -34.398 -8.731 -19.091 1.00 95.50 503 ARG A O 1
ATOM 3982 N N . LEU A 1 504 ? -35.356 -6.704 -18.873 1.00 96.69 504 LEU A N 1
ATOM 3983 C CA . LEU A 1 504 ? -34.653 -6.299 -17.652 1.00 96.69 504 LEU A CA 1
ATOM 3984 C C . LEU A 1 504 ? -34.918 -7.254 -16.480 1.00 96.69 504 LEU A C 1
ATOM 3986 O O . LEU A 1 504 ? -34.005 -7.552 -15.709 1.00 96.69 504 LEU A O 1
ATOM 3990 N N . GLU A 1 505 ? -36.143 -7.776 -16.369 1.00 95.88 505 GLU A N 1
ATOM 3991 C CA . GLU A 1 505 ? -36.565 -8.639 -15.259 1.00 95.88 505 GLU A CA 1
ATOM 3992 C C . GLU A 1 505 ? -35.724 -9.917 -15.169 1.00 95.88 505 GLU A C 1
ATOM 3994 O O . GLU A 1 505 ? -35.423 -10.385 -14.071 1.00 95.88 505 GLU A O 1
ATOM 3999 N N . LYS A 1 506 ? -35.271 -10.448 -16.313 1.00 96.19 506 LYS A N 1
ATOM 4000 C CA . LYS A 1 506 ? -34.391 -11.626 -16.359 1.00 96.19 506 LYS A CA 1
ATOM 4001 C C . LYS A 1 506 ? -33.046 -11.346 -15.703 1.00 96.19 506 LYS A C 1
ATOM 4003 O O . LYS A 1 506 ? -32.579 -12.137 -14.890 1.00 96.19 506 LYS A O 1
ATOM 4008 N N . THR A 1 507 ? -32.448 -10.200 -16.019 1.00 96.88 507 THR A N 1
ATOM 4009 C CA . THR A 1 507 ? -31.157 -9.796 -15.453 1.00 96.88 507 THR A CA 1
ATOM 4010 C C . THR A 1 507 ? -31.279 -9.470 -13.961 1.00 96.88 507 THR A C 1
ATOM 4012 O O . THR A 1 507 ? -30.389 -9.828 -13.192 1.00 96.88 507 THR A O 1
ATOM 4015 N N . VAL A 1 508 ? -32.396 -8.879 -13.513 1.00 97.88 508 VAL A N 1
ATOM 4016 C CA . VAL A 1 508 ? -32.681 -8.694 -12.075 1.00 97.88 508 VAL A CA 1
ATOM 4017 C C . VAL A 1 508 ? -32.805 -10.041 -11.362 1.00 97.88 508 VAL A C 1
ATOM 4019 O O . VAL A 1 508 ? -32.166 -10.254 -10.332 1.00 97.88 508 VAL A O 1
ATOM 4022 N N . ALA A 1 509 ? -33.590 -10.970 -11.914 1.00 96.88 509 ALA A N 1
ATOM 4023 C CA . ALA A 1 509 ? -33.766 -12.302 -11.343 1.00 96.88 509 ALA A CA 1
ATOM 4024 C C . ALA A 1 509 ? -32.439 -13.073 -11.272 1.00 96.88 509 ALA A C 1
ATOM 4026 O O . ALA A 1 509 ? -32.178 -13.754 -10.278 1.00 96.88 509 ALA A O 1
ATOM 4027 N N . TYR A 1 510 ? -31.585 -12.930 -12.292 1.00 96.25 510 TYR A N 1
ATOM 4028 C CA . TYR A 1 510 ? -30.226 -13.458 -12.277 1.00 96.25 510 TYR A CA 1
ATOM 4029 C C . TYR A 1 510 ? -29.414 -12.873 -11.119 1.00 96.25 510 TYR A C 1
ATOM 4031 O O . TYR A 1 510 ? -28.914 -13.634 -10.295 1.00 96.25 510 TYR A O 1
ATOM 4039 N N . ALA A 1 511 ? -29.339 -11.542 -11.005 1.00 96.62 511 ALA A N 1
ATOM 4040 C CA . ALA A 1 511 ? -28.583 -10.881 -9.943 1.00 96.62 511 ALA A CA 1
ATOM 4041 C C . ALA A 1 511 ? -29.035 -11.334 -8.546 1.00 96.62 511 ALA A C 1
ATOM 4043 O O . ALA A 1 511 ? -28.203 -11.742 -7.741 1.00 96.62 511 ALA A O 1
ATOM 4044 N N . LEU A 1 512 ? -30.340 -11.363 -8.267 1.00 97.88 512 LEU A N 1
ATOM 4045 C CA . LEU A 1 512 ? -30.861 -11.814 -6.970 1.00 97.88 512 LEU A CA 1
ATOM 4046 C C . LEU A 1 512 ? -30.521 -13.282 -6.672 1.00 97.88 512 LEU A C 1
ATOM 4048 O O . LEU A 1 512 ? -30.173 -13.625 -5.544 1.00 97.88 512 LEU A O 1
ATOM 4052 N N . LYS A 1 513 ? -30.570 -14.150 -7.689 1.00 96.25 513 LYS A N 1
ATOM 4053 C CA . LYS A 1 513 ? -30.236 -15.573 -7.552 1.00 96.25 513 LYS A CA 1
ATOM 4054 C C . LYS A 1 513 ? -28.754 -15.810 -7.240 1.00 96.25 513 LYS A C 1
ATOM 4056 O O . LYS A 1 513 ? -28.452 -16.781 -6.552 1.00 96.25 513 LYS A O 1
ATOM 4061 N N . GLN A 1 514 ? -27.854 -14.970 -7.753 1.00 95.12 514 GLN A N 1
ATOM 4062 C CA . GLN A 1 514 ? -26.403 -15.138 -7.592 1.00 95.12 514 GLN A CA 1
ATOM 4063 C C . GLN A 1 514 ? -25.840 -14.558 -6.289 1.00 95.12 514 GLN A C 1
ATOM 4065 O O . GLN A 1 514 ? -24.636 -14.670 -6.046 1.00 95.12 514 GLN A O 1
ATOM 4070 N N . GLN A 1 515 ? -26.667 -13.933 -5.446 1.00 96.00 515 GLN A N 1
ATOM 4071 C CA . GLN A 1 515 ? -26.176 -13.434 -4.167 1.00 96.00 515 GLN A CA 1
ATOM 4072 C C . GLN A 1 515 ? -25.740 -14.599 -3.274 1.00 96.00 515 GLN A C 1
ATOM 4074 O O . GLN A 1 515 ? -26.480 -15.560 -3.050 1.00 96.00 515 GLN A O 1
ATOM 4079 N N . ARG A 1 516 ? -24.517 -14.503 -2.766 1.00 95.19 516 ARG A N 1
ATOM 4080 C CA . ARG A 1 516 ? -23.870 -15.521 -1.944 1.00 95.19 516 ARG A CA 1
ATOM 4081 C C . ARG A 1 516 ? -24.389 -15.477 -0.512 1.00 95.19 516 ARG A C 1
ATOM 4083 O O . ARG A 1 516 ? -24.919 -14.469 -0.050 1.00 95.19 516 ARG A O 1
ATOM 4090 N N . VAL A 1 517 ? -24.176 -16.571 0.216 1.00 95.25 517 VAL A N 1
ATOM 4091 C CA . VAL A 1 517 ? -24.616 -16.734 1.615 1.00 95.25 517 VAL A CA 1
ATOM 4092 C C . VAL A 1 517 ? -23.998 -15.724 2.588 1.00 95.25 517 VAL A C 1
ATOM 4094 O O . VAL A 1 517 ? -24.575 -15.477 3.639 1.00 95.25 517 VAL A O 1
ATOM 4097 N N . ASP A 1 518 ? -22.851 -15.134 2.244 1.00 94.06 518 ASP A N 1
ATOM 4098 C CA . ASP A 1 518 ? -22.173 -14.079 3.013 1.00 94.06 518 ASP A CA 1
ATOM 4099 C C . ASP A 1 518 ? -22.776 -12.675 2.777 1.00 94.06 518 ASP A C 1
ATOM 4101 O O . ASP A 1 518 ? -22.441 -11.728 3.492 1.00 94.06 518 ASP A O 1
ATOM 4105 N N . GLY A 1 519 ? -23.707 -12.548 1.823 1.00 94.94 519 GLY A N 1
ATOM 4106 C CA . GLY A 1 519 ? -24.355 -11.299 1.416 1.00 94.94 519 GLY A CA 1
ATOM 4107 C C . GLY A 1 519 ? -23.719 -10.635 0.191 1.00 94.94 519 GLY A C 1
ATOM 4108 O O . GLY A 1 519 ? -24.282 -9.674 -0.330 1.00 94.94 519 GLY A O 1
ATOM 4109 N N . SER A 1 520 ? -22.592 -11.146 -0.304 1.00 95.50 520 SER A N 1
ATOM 4110 C CA . SER A 1 520 ? -21.860 -10.575 -1.438 1.00 95.50 520 SER A CA 1
ATOM 4111 C C . SER A 1 520 ? -22.314 -11.119 -2.798 1.00 95.50 520 SER A C 1
ATOM 4113 O O . SER A 1 520 ? -23.070 -12.088 -2.890 1.00 95.50 520 SER A O 1
ATOM 4115 N N . TRP A 1 521 ? -21.804 -10.525 -3.877 1.00 94.31 521 TRP A N 1
ATOM 4116 C CA . TRP A 1 521 ? -21.804 -11.120 -5.214 1.00 94.31 521 TRP A CA 1
ATOM 4117 C C . TRP A 1 521 ? -20.375 -11.418 -5.642 1.00 94.31 521 TRP A C 1
ATOM 4119 O O . TRP A 1 521 ? -19.486 -10.585 -5.472 1.00 94.31 521 TRP A O 1
ATOM 4129 N N . GLN A 1 522 ? -20.162 -12.591 -6.236 1.00 87.50 522 GLN A N 1
ATOM 4130 C CA . GLN A 1 522 ? -18.904 -12.940 -6.891 1.00 87.50 522 GLN A CA 1
ATOM 4131 C C . GLN A 1 522 ? -19.123 -14.117 -7.839 1.00 87.50 522 GLN A C 1
ATOM 4133 O O . GLN A 1 522 ? -19.370 -15.233 -7.381 1.00 87.50 522 GLN A O 1
ATOM 4138 N N . GLY A 1 523 ? -19.010 -13.851 -9.140 1.00 75.94 523 GLY A N 1
ATOM 4139 C CA . GLY A 1 523 ? -18.992 -14.884 -10.177 1.00 75.94 523 GLY A CA 1
ATOM 4140 C C . GLY A 1 523 ? -17.602 -15.381 -10.547 1.00 75.94 523 GLY A C 1
ATOM 4141 O O . GLY A 1 523 ? -16.601 -14.890 -10.019 1.00 75.94 523 GLY A O 1
ATOM 4142 N N . ASP A 1 524 ? -17.567 -16.291 -11.522 1.00 70.69 524 ASP A N 1
ATOM 4143 C CA . ASP A 1 524 ? -16.351 -16.888 -12.086 1.00 70.69 524 ASP A CA 1
ATOM 4144 C C . ASP A 1 524 ? -15.294 -15.817 -12.456 1.00 70.69 524 ASP A C 1
ATOM 4146 O O . ASP A 1 524 ? -15.620 -14.833 -13.139 1.00 70.69 524 ASP A O 1
ATOM 4150 N N . PRO A 1 525 ? -14.033 -15.965 -12.006 1.00 67.00 525 PRO A N 1
ATOM 4151 C CA . PRO A 1 525 ? -12.972 -15.002 -12.269 1.00 67.00 525 PRO A CA 1
ATOM 4152 C C . PRO A 1 525 ? -12.399 -15.026 -13.698 1.00 67.00 525 PRO A C 1
ATOM 4154 O O . PRO A 1 525 ? -11.410 -14.333 -13.916 1.00 67.00 525 PRO A O 1
ATOM 4157 N N . VAL A 1 526 ? -12.977 -15.740 -14.684 1.00 64.19 526 VAL A N 1
ATOM 4158 C CA . VAL A 1 526 ? -12.447 -15.798 -16.078 1.00 64.19 526 VAL A CA 1
ATOM 4159 C C . VAL A 1 526 ? -12.029 -14.428 -16.635 1.00 64.19 526 VAL A C 1
ATOM 4161 O O . VAL A 1 526 ? -10.993 -14.318 -17.286 1.00 64.19 526 VAL A O 1
ATOM 4164 N N . TYR A 1 527 ? -12.812 -13.380 -16.355 1.00 66.62 527 TYR A N 1
ATOM 4165 C CA . TYR A 1 527 ? -12.593 -12.013 -16.850 1.00 66.62 527 TYR A CA 1
ATOM 4166 C C . TYR A 1 527 ? -12.146 -11.033 -15.762 1.00 66.62 527 TYR A C 1
ATOM 4168 O O . TYR A 1 527 ? -12.364 -9.830 -15.886 1.00 66.62 527 TYR A O 1
ATOM 4176 N N . LYS A 1 528 ? -11.590 -11.531 -14.657 1.00 63.84 528 LYS A N 1
ATOM 4177 C CA . LYS A 1 528 ? -11.109 -10.698 -13.555 1.00 63.84 528 LYS A CA 1
ATOM 4178 C C . LYS A 1 528 ? -9.644 -11.014 -13.303 1.00 63.84 528 LYS A C 1
ATOM 4180 O O . LYS A 1 528 ? -9.293 -12.148 -12.999 1.00 63.84 528 LYS A O 1
ATOM 4185 N N . GLY A 1 529 ? -8.794 -9.990 -13.347 1.00 53.12 529 GLY A N 1
ATOM 4186 C CA . GLY A 1 529 ? -7.401 -10.115 -12.902 1.00 53.12 529 GLY A CA 1
ATOM 4187 C C . GLY A 1 529 ? -7.260 -10.499 -11.420 1.00 53.12 529 GLY A C 1
ATOM 4188 O O . GLY A 1 529 ? -6.258 -11.101 -11.040 1.00 53.12 529 GLY A O 1
ATOM 4189 N N . PHE A 1 530 ? -8.282 -10.221 -10.595 1.00 63.91 530 PHE A N 1
ATOM 4190 C CA . PHE A 1 530 ? -8.327 -10.571 -9.173 1.00 63.91 530 PHE A CA 1
ATOM 4191 C C . PHE A 1 530 ? -9.663 -11.217 -8.788 1.00 63.91 530 PHE A C 1
ATOM 4193 O O . PHE A 1 530 ? -10.732 -10.644 -9.016 1.00 63.91 530 PHE A O 1
ATOM 4200 N N . ASP A 1 531 ? -9.600 -12.377 -8.133 1.00 74.00 531 ASP A N 1
ATOM 4201 C CA . ASP A 1 531 ? -10.769 -13.105 -7.632 1.00 74.00 531 ASP A CA 1
ATOM 4202 C C . ASP A 1 531 ? -11.271 -12.498 -6.308 1.00 74.00 531 ASP A C 1
ATOM 4204 O O . ASP A 1 531 ? -11.032 -13.014 -5.218 1.00 74.00 531 ASP A O 1
ATOM 4208 N N . THR A 1 532 ? -11.912 -11.329 -6.402 1.00 81.44 532 THR A N 1
ATOM 4209 C CA . THR A 1 532 ? -12.449 -10.580 -5.251 1.00 81.44 532 THR A CA 1
ATOM 4210 C C . THR A 1 532 ? -13.925 -10.218 -5.449 1.00 81.44 532 THR A C 1
ATOM 4212 O O . THR A 1 532 ? -14.335 -9.970 -6.587 1.00 81.44 532 THR A O 1
ATOM 4215 N N . PRO A 1 533 ? -14.714 -10.088 -4.367 1.00 89.31 533 PRO A N 1
ATOM 4216 C CA . PRO A 1 533 ? -16.144 -9.782 -4.455 1.00 89.31 533 PRO A CA 1
ATOM 4217 C C . PRO A 1 533 ? -16.462 -8.297 -4.702 1.00 89.31 533 PRO A C 1
ATOM 4219 O O . PRO A 1 533 ? -17.611 -7.959 -4.982 1.00 89.31 533 PRO A O 1
ATOM 4222 N N . PHE A 1 534 ? -15.484 -7.387 -4.591 1.00 90.38 534 PHE A N 1
ATOM 4223 C CA . PHE A 1 534 ? -15.733 -5.936 -4.571 1.00 90.38 534 PHE A CA 1
ATOM 4224 C C . PHE A 1 534 ? -16.406 -5.414 -5.845 1.00 90.38 534 PHE A C 1
ATOM 4226 O O . PHE A 1 534 ? -17.388 -4.680 -5.764 1.00 90.38 534 PHE A O 1
ATOM 4233 N N . ARG A 1 535 ? -15.887 -5.785 -7.024 1.00 88.56 535 ARG A N 1
ATOM 4234 C CA . ARG A 1 535 ? -16.358 -5.249 -8.314 1.00 88.56 535 ARG A CA 1
ATOM 4235 C C . ARG A 1 535 ? -17.785 -5.708 -8.624 1.00 88.56 535 ARG A C 1
ATOM 4237 O O . ARG A 1 535 ? -18.628 -4.893 -8.989 1.00 88.56 535 ARG A O 1
ATOM 4244 N N . ASP A 1 536 ? -18.062 -6.995 -8.444 1.00 92.31 536 ASP A N 1
ATOM 4245 C CA . ASP A 1 536 ? -19.379 -7.599 -8.647 1.00 92.31 536 ASP A CA 1
ATOM 4246 C C . ASP A 1 536 ? -20.407 -7.039 -7.667 1.00 92.31 536 ASP A C 1
ATOM 4248 O O . ASP A 1 536 ? -21.461 -6.563 -8.088 1.00 92.31 536 ASP A O 1
ATOM 4252 N N . THR A 1 537 ? -20.072 -7.047 -6.371 1.00 96.19 537 THR A N 1
ATOM 4253 C CA . THR A 1 537 ? -20.949 -6.547 -5.306 1.00 96.19 537 THR A CA 1
ATOM 4254 C C . THR A 1 537 ? -21.265 -5.074 -5.521 1.00 96.19 537 THR A C 1
ATOM 4256 O O . THR A 1 537 ? -22.428 -4.691 -5.435 1.00 96.19 537 THR A O 1
ATOM 4259 N N . GLN A 1 538 ? -20.273 -4.256 -5.890 1.00 95.50 538 GLN A N 1
ATOM 4260 C CA . GLN A 1 538 ? -20.498 -2.857 -6.241 1.00 95.50 538 GLN A CA 1
ATOM 4261 C C . GLN A 1 538 ? -21.550 -2.725 -7.349 1.00 95.50 538 GLN A C 1
ATOM 4263 O O . GLN A 1 538 ? -22.525 -1.999 -7.169 1.00 95.50 538 GLN A O 1
ATOM 4268 N N . PHE A 1 539 ? -21.365 -3.377 -8.501 1.00 96.56 539 PHE A N 1
ATOM 4269 C CA . PHE A 1 539 ? -22.299 -3.205 -9.616 1.00 96.56 539 PHE A CA 1
ATOM 4270 C C . PHE A 1 539 ? -23.690 -3.763 -9.308 1.00 96.56 539 PHE A C 1
ATOM 4272 O O . PHE A 1 539 ? -24.674 -3.119 -9.666 1.00 96.56 539 PHE A O 1
ATOM 4279 N N . ALA A 1 540 ? -23.792 -4.890 -8.599 1.00 97.81 540 ALA A N 1
ATOM 4280 C CA . ALA A 1 540 ? -25.076 -5.437 -8.169 1.00 97.81 540 ALA A CA 1
ATOM 4281 C C . ALA A 1 540 ? -25.816 -4.470 -7.226 1.00 97.81 540 ALA A C 1
ATOM 4283 O O . ALA A 1 540 ? -26.980 -4.148 -7.468 1.00 97.81 540 ALA A O 1
ATOM 4284 N N . VAL A 1 541 ? -25.127 -3.932 -6.212 1.00 98.38 541 VAL A N 1
ATOM 4285 C CA . VAL A 1 541 ? -25.675 -2.942 -5.267 1.00 98.38 541 VAL A CA 1
ATOM 4286 C C . VAL A 1 541 ? -26.088 -1.656 -5.987 1.00 98.38 541 VAL A C 1
ATOM 4288 O O . VAL A 1 541 ? -27.198 -1.163 -5.779 1.00 98.38 541 VAL A O 1
ATOM 4291 N N . MET A 1 542 ? -25.246 -1.120 -6.874 1.00 98.38 542 MET A N 1
ATOM 4292 C CA . MET A 1 542 ? -25.565 0.085 -7.652 1.00 98.38 542 MET A CA 1
ATOM 4293 C C . MET A 1 542 ? -26.796 -0.122 -8.538 1.00 98.38 542 MET A C 1
ATOM 4295 O O . MET A 1 542 ? -27.677 0.737 -8.588 1.00 98.38 542 MET A O 1
ATOM 4299 N N . ALA A 1 543 ? -26.869 -1.260 -9.229 1.00 98.31 543 ALA A N 1
ATOM 4300 C CA . ALA A 1 543 ? -27.964 -1.580 -10.130 1.00 98.31 543 ALA A CA 1
ATOM 4301 C C . ALA A 1 543 ? -29.290 -1.775 -9.382 1.00 98.31 543 ALA A C 1
ATOM 4303 O O . ALA A 1 543 ? -30.277 -1.104 -9.685 1.00 98.31 543 ALA A O 1
ATOM 4304 N N . LEU A 1 544 ? -29.304 -2.658 -8.379 1.00 98.44 544 LEU A N 1
ATOM 4305 C CA . LEU A 1 544 ? -30.511 -2.998 -7.629 1.00 98.44 544 LEU A CA 1
ATOM 4306 C C . LEU A 1 544 ? -31.018 -1.810 -6.807 1.00 98.44 544 LEU A C 1
ATOM 4308 O O . LEU A 1 544 ? -32.214 -1.546 -6.828 1.00 98.44 544 LEU A O 1
ATOM 4312 N N . SER A 1 545 ? -30.140 -1.037 -6.162 1.00 98.12 545 SER A N 1
ATOM 4313 C CA . SER A 1 545 ? -30.578 0.152 -5.413 1.00 98.12 545 SER A CA 1
ATOM 4314 C C . SER A 1 545 ? -31.183 1.232 -6.314 1.00 98.12 545 SER A C 1
ATOM 4316 O O . SER A 1 545 ? -32.093 1.936 -5.889 1.00 98.12 545 SER A O 1
ATOM 4318 N N . THR A 1 546 ? -30.717 1.350 -7.563 1.00 97.75 546 THR A N 1
ATOM 4319 C CA . THR A 1 546 ? -31.265 2.310 -8.537 1.00 97.75 546 THR A CA 1
ATOM 4320 C C . THR A 1 546 ? -32.642 1.876 -9.043 1.00 97.75 546 THR A C 1
ATOM 4322 O O . THR A 1 546 ? -33.520 2.716 -9.223 1.00 97.75 546 THR A O 1
ATOM 4325 N N . LEU A 1 547 ? -32.854 0.572 -9.253 1.00 97.56 547 LEU A N 1
ATOM 4326 C CA . LEU A 1 547 ? -34.149 0.018 -9.674 1.00 97.56 547 LEU A CA 1
ATOM 4327 C C . LEU A 1 547 ? -35.173 -0.035 -8.534 1.00 97.56 547 LEU A C 1
ATOM 4329 O O . LEU A 1 547 ? -36.370 0.130 -8.769 1.00 97.56 547 LEU A O 1
ATOM 4333 N N . PHE A 1 548 ? -34.701 -0.263 -7.310 1.00 96.94 548 PHE A N 1
ATOM 4334 C CA . PHE A 1 548 ? -35.513 -0.469 -6.115 1.00 96.94 548 PHE A CA 1
ATOM 4335 C C . PHE A 1 548 ? -35.085 0.512 -5.010 1.00 96.94 548 PHE A C 1
ATOM 4337 O O . PHE A 1 548 ? -34.447 0.106 -4.036 1.00 96.94 548 PHE A O 1
ATOM 4344 N N . PRO A 1 549 ? -35.372 1.819 -5.158 1.00 95.25 549 PRO A N 1
ATOM 4345 C CA . PRO A 1 549 ? -35.031 2.813 -4.147 1.00 95.25 549 PRO A CA 1
ATOM 4346 C C . PRO A 1 549 ? -35.908 2.664 -2.897 1.00 95.25 549 PRO A C 1
ATOM 4348 O O . PRO A 1 549 ? -37.096 2.341 -2.987 1.00 95.25 549 PRO A O 1
ATOM 4351 N N . MET A 1 550 ? -35.353 2.978 -1.726 1.00 91.12 550 MET A N 1
ATOM 4352 C CA . MET A 1 550 ? -36.110 3.030 -0.474 1.00 91.12 550 MET A CA 1
ATOM 4353 C C . MET A 1 550 ? -36.624 4.445 -0.199 1.00 91.12 550 MET A C 1
ATOM 4355 O O . MET A 1 550 ? -35.936 5.441 -0.411 1.00 91.12 550 MET A O 1
ATOM 4359 N N . LYS A 1 551 ? -37.838 4.545 0.350 1.00 76.31 551 LYS A N 1
ATOM 4360 C CA . LYS A 1 551 ? -38.316 5.776 0.993 1.00 76.31 551 LYS A CA 1
ATOM 4361 C C . LYS A 1 551 ? -37.815 5.782 2.434 1.00 76.31 551 LYS A C 1
ATOM 4363 O O . LYS A 1 551 ? -38.506 5.288 3.320 1.00 76.31 551 LYS A O 1
ATOM 4368 N N . SER A 1 552 ? -36.599 6.259 2.661 1.00 60.53 552 SER A N 1
ATOM 4369 C CA . SER A 1 552 ? -36.082 6.444 4.017 1.00 60.53 552 SER A CA 1
ATOM 4370 C C . SER A 1 552 ? -36.178 7.909 4.426 1.00 60.53 552 SER A C 1
ATOM 4372 O O . SER A 1 552 ? -35.571 8.766 3.792 1.00 60.53 552 SER A O 1
ATOM 4374 N N . ASP A 1 553 ? -36.897 8.161 5.522 1.00 47.84 553 ASP A N 1
ATOM 4375 C CA . ASP A 1 553 ? -36.884 9.421 6.279 1.00 47.84 553 ASP A CA 1
ATOM 4376 C C . ASP A 1 553 ? -35.875 9.370 7.448 1.00 47.84 553 ASP A C 1
ATOM 4378 O O . ASP A 1 553 ? -35.923 10.204 8.355 1.00 47.84 553 ASP A O 1
ATOM 4382 N N . ARG A 1 554 ? -34.990 8.358 7.514 1.00 45.25 554 ARG A N 1
ATOM 4383 C CA . ARG A 1 554 ? -34.104 8.202 8.678 1.00 45.25 554 ARG A CA 1
ATOM 4384 C C . ARG A 1 554 ? -32.976 9.240 8.645 1.00 45.25 554 ARG A C 1
ATOM 4386 O O . ARG A 1 554 ? -32.202 9.249 7.688 1.00 45.25 554 ARG A O 1
ATOM 4393 N N . PRO A 1 555 ? -32.852 10.087 9.683 1.00 36.97 555 PRO A N 1
ATOM 4394 C CA . PRO A 1 555 ? -31.766 11.051 9.780 1.00 36.97 555 PRO A CA 1
ATOM 4395 C C . PRO A 1 555 ? -30.413 10.340 9.888 1.00 36.97 555 PRO A C 1
ATOM 4397 O O . PRO A 1 555 ? -30.326 9.201 10.355 1.00 36.97 555 PRO A O 1
ATOM 4400 N N . ALA A 1 556 ? -29.355 11.041 9.474 1.00 42.25 556 ALA A N 1
ATOM 4401 C CA . ALA A 1 556 ? -27.979 10.623 9.709 1.00 42.25 556 ALA A CA 1
ATOM 4402 C C . ALA A 1 556 ? -27.751 10.316 11.207 1.00 42.25 556 ALA A C 1
ATOM 4404 O O . ALA A 1 556 ? -28.379 10.955 12.060 1.00 42.25 556 ALA A O 1
ATOM 4405 N N . PRO A 1 557 ? -26.876 9.353 11.547 1.00 39.31 557 PRO A N 1
ATOM 4406 C CA . PRO A 1 557 ? -26.573 9.034 12.936 1.00 39.31 557 PRO A CA 1
ATOM 4407 C C . PRO A 1 557 ? -26.105 10.281 13.699 1.00 39.31 557 PRO A C 1
ATOM 4409 O O . PRO A 1 557 ? -25.369 11.116 13.171 1.00 39.31 557 PRO A O 1
ATOM 4412 N N . ALA A 1 558 ? -26.569 10.411 14.944 1.00 32.72 558 ALA A N 1
ATOM 4413 C CA . ALA A 1 558 ? -26.232 11.534 15.809 1.00 32.72 558 ALA A CA 1
ATOM 4414 C C . ALA A 1 558 ? -24.718 11.588 16.063 1.00 32.72 558 ALA A C 1
ATOM 4416 O O . ALA A 1 558 ? -24.085 10.566 16.327 1.00 32.72 558 ALA A O 1
ATOM 4417 N N . ALA A 1 559 ? -24.151 12.792 15.999 1.00 37.78 559 ALA A N 1
ATOM 4418 C CA . ALA A 1 559 ? -22.765 13.032 16.366 1.00 37.78 559 ALA A CA 1
ATOM 4419 C C . ALA A 1 559 ? -22.534 12.645 17.836 1.00 37.78 559 ALA A C 1
ATOM 4421 O O . ALA A 1 559 ? -23.320 13.024 18.707 1.00 37.78 559 ALA A O 1
ATOM 4422 N N . GLU A 1 560 ? -21.451 11.916 18.118 1.00 42.56 560 GLU A N 1
ATOM 4423 C CA . GLU A 1 560 ? -21.059 11.646 19.504 1.00 42.56 560 GLU A CA 1
ATOM 4424 C C . GLU A 1 560 ? -20.811 12.955 20.274 1.00 42.56 560 GLU A C 1
ATOM 4426 O O . GLU A 1 560 ? -20.273 13.905 19.687 1.00 42.56 560 GLU A O 1
ATOM 4431 N N . PRO A 1 561 ? -21.197 13.019 21.563 1.00 34.22 561 PRO A N 1
ATOM 4432 C CA . PRO A 1 561 ? -21.032 14.209 22.387 1.00 34.22 561 PRO A CA 1
ATOM 4433 C C . PRO A 1 561 ? -19.554 14.577 22.573 1.00 34.22 561 PRO A C 1
ATOM 4435 O O . PRO A 1 561 ? -18.703 13.718 22.792 1.00 34.22 561 PRO A O 1
ATOM 4438 N N . SER A 1 562 ? -19.268 15.878 22.517 1.00 38.44 562 SER A N 1
ATOM 4439 C CA . SER A 1 562 ? -17.938 16.455 22.731 1.00 38.44 562 SER A CA 1
ATOM 4440 C C . SER A 1 562 ? -17.443 16.241 24.164 1.00 38.44 562 SER A C 1
ATOM 4442 O O . SER A 1 562 ? -18.180 16.510 25.117 1.00 38.44 562 SER A O 1
ATOM 4444 N N . ALA A 1 563 ? -16.184 15.831 24.318 1.00 41.91 563 ALA A N 1
ATOM 4445 C CA . ALA A 1 563 ? -15.495 15.792 25.607 1.00 41.91 563 ALA A CA 1
ATOM 4446 C C . ALA A 1 563 ? -14.845 17.160 25.929 1.00 41.91 563 ALA A C 1
ATOM 4448 O O . ALA A 1 563 ? -14.472 17.885 25.004 1.00 41.91 563 ALA A O 1
ATOM 4449 N N . PRO A 1 564 ? -14.722 17.548 27.213 1.00 39.75 564 PRO A N 1
ATOM 4450 C CA . PRO A 1 564 ? -13.990 18.752 27.606 1.00 39.75 564 PRO A CA 1
ATOM 4451 C C . PRO A 1 564 ? -12.487 18.597 27.329 1.00 39.75 564 PRO A C 1
ATOM 4453 O O . PRO A 1 564 ? -11.927 17.555 27.638 1.00 39.75 564 PRO A O 1
ATOM 4456 N N . LEU A 1 565 ? -11.845 19.642 26.792 1.00 45.75 565 LEU A N 1
ATOM 4457 C CA . LEU A 1 565 ? -10.390 19.709 26.592 1.00 45.75 565 LEU A CA 1
ATOM 4458 C C . LEU A 1 565 ? -9.673 19.547 27.948 1.00 45.75 565 LEU A C 1
ATOM 4460 O O . LEU A 1 565 ? -9.990 20.302 28.870 1.00 45.75 565 LEU A O 1
ATOM 4464 N N . ASN A 1 566 ? -8.731 18.596 28.042 1.00 49.91 566 ASN A N 1
ATOM 4465 C CA . ASN A 1 566 ? -7.867 18.252 29.198 1.00 49.91 566 ASN A CA 1
ATOM 4466 C C . ASN A 1 566 ? -8.216 16.948 29.952 1.00 49.91 566 ASN A C 1
ATOM 4468 O O . ASN A 1 566 ? -7.983 16.849 31.163 1.00 49.91 566 ASN A O 1
ATOM 4472 N N . SER A 1 567 ? -8.728 15.912 29.282 1.00 58.53 567 SER A N 1
ATOM 4473 C CA . SER A 1 567 ? -8.909 14.612 29.934 1.00 58.53 567 SER A CA 1
ATOM 4474 C C . SER A 1 567 ? -7.601 13.839 30.160 1.00 58.53 567 SER A C 1
ATOM 4476 O O . SER A 1 567 ? -6.601 13.917 29.437 1.00 58.53 567 SER A O 1
ATOM 4478 N N . LEU A 1 568 ? -7.644 13.030 31.216 1.00 62.66 568 LEU A N 1
ATOM 4479 C CA . LEU A 1 568 ? -6.556 12.220 31.744 1.00 62.66 568 LEU A CA 1
ATOM 4480 C C . LEU A 1 568 ? -6.542 10.788 31.218 1.00 62.66 568 LEU A C 1
ATOM 4482 O O . LEU A 1 568 ? -5.650 10.037 31.608 1.00 62.66 568 LEU A O 1
ATOM 4486 N N . SER A 1 569 ? -7.522 10.380 30.410 1.00 72.94 569 SER A N 1
ATOM 4487 C CA . SER A 1 569 ? -7.553 9.045 29.807 1.00 72.94 569 SER A CA 1
ATOM 4488 C C . SER A 1 569 ? -7.299 9.124 28.304 1.00 72.94 569 SER A C 1
ATOM 4490 O O . SER A 1 569 ? -7.828 10.009 27.626 1.00 72.94 569 SER A O 1
ATOM 4492 N N . LYS A 1 570 ? -6.543 8.172 27.741 1.00 79.00 570 LYS A N 1
ATOM 4493 C CA . LYS A 1 570 ? -6.349 8.087 26.280 1.00 79.00 570 LYS A CA 1
ATOM 4494 C C . LYS A 1 570 ? -7.660 7.937 25.500 1.00 79.00 570 LYS A C 1
ATOM 4496 O O . LYS A 1 570 ? -7.693 8.288 24.321 1.00 79.00 570 LYS A O 1
ATOM 4501 N N . ILE A 1 571 ? -8.709 7.386 26.120 1.00 73.75 571 ILE A N 1
ATOM 4502 C CA . ILE A 1 571 ? -10.051 7.260 25.525 1.00 73.75 571 ILE A CA 1
ATOM 4503 C C . ILE A 1 571 ? -10.636 8.648 25.287 1.00 73.75 571 ILE A C 1
ATOM 4505 O O . ILE A 1 571 ? -11.015 8.990 24.169 1.00 73.75 571 ILE A O 1
ATOM 4509 N N . ASP A 1 572 ? -10.660 9.466 26.332 1.00 72.50 572 ASP A N 1
ATOM 4510 C CA . ASP A 1 572 ? -11.252 10.792 26.258 1.00 72.50 572 ASP A CA 1
ATOM 4511 C C . ASP A 1 572 ? -10.388 11.730 25.394 1.00 72.50 572 ASP A C 1
ATOM 4513 O O . ASP A 1 572 ? -10.939 12.465 24.585 1.00 72.50 572 ASP A O 1
ATOM 4517 N N . GLN A 1 573 ? -9.052 11.610 25.432 1.00 73.75 573 GLN A N 1
ATOM 4518 C CA . GLN A 1 573 ? -8.152 12.350 24.530 1.00 73.75 573 GLN A CA 1
ATOM 4519 C C . GLN A 1 573 ? -8.433 12.082 23.049 1.00 73.75 573 GLN A C 1
ATOM 4521 O O . GLN A 1 573 ? -8.307 12.975 22.217 1.00 73.75 573 GLN A O 1
ATOM 4526 N N . ARG A 1 574 ? -8.821 10.855 22.677 1.00 71.94 574 ARG A N 1
ATOM 4527 C CA . ARG A 1 574 ? -9.231 10.573 21.291 1.00 71.94 574 ARG A CA 1
ATOM 4528 C C . ARG A 1 574 ? -10.535 11.267 20.938 1.00 71.94 574 ARG A C 1
ATOM 4530 O O . ARG A 1 574 ? -10.642 11.818 19.849 1.00 71.94 574 ARG A O 1
ATOM 4537 N N . ARG A 1 575 ? -11.505 11.257 21.853 1.00 72.88 575 ARG A N 1
ATOM 4538 C CA . ARG A 1 575 ? -12.784 11.958 21.668 1.00 72.88 575 ARG A CA 1
ATOM 4539 C C . ARG A 1 575 ? -12.577 13.471 21.592 1.00 72.88 575 ARG A C 1
ATOM 4541 O O . ARG A 1 575 ? -13.240 14.138 20.803 1.00 72.88 575 ARG A O 1
ATOM 4548 N N . GLU A 1 576 ? -11.628 14.007 22.355 1.00 73.88 576 GLU A N 1
ATOM 4549 C CA . GLU A 1 576 ? -11.187 15.403 22.277 1.00 73.88 576 GLU A CA 1
ATOM 4550 C C . GLU A 1 576 ? -10.507 15.710 20.949 1.00 73.88 576 GLU A C 1
ATOM 4552 O O . GLU A 1 576 ? -10.892 16.677 20.303 1.00 73.88 576 GLU A O 1
ATOM 4557 N N . ALA A 1 577 ? -9.556 14.884 20.501 1.00 73.38 577 ALA A N 1
ATOM 4558 C CA . ALA A 1 577 ? -8.928 15.046 19.193 1.00 73.38 577 ALA A CA 1
ATOM 4559 C C . ALA A 1 577 ? -9.984 15.038 18.082 1.00 73.38 577 ALA A C 1
ATOM 4561 O O . ALA A 1 577 ? -9.942 15.884 17.198 1.00 73.38 577 ALA A O 1
ATOM 4562 N N . GLU A 1 578 ? -10.983 14.155 18.164 1.00 71.50 578 GLU A N 1
ATOM 4563 C CA . GLU A 1 578 ? -12.100 14.126 17.220 1.00 71.50 578 GLU A CA 1
ATOM 4564 C C . GLU A 1 578 ? -13.024 15.353 17.345 1.00 71.50 578 GLU A C 1
ATOM 4566 O O . GLU A 1 578 ? -13.545 15.845 16.346 1.00 71.50 578 GLU A O 1
ATOM 4571 N N . THR A 1 579 ? -13.200 15.902 18.546 1.00 72.88 579 THR A N 1
ATOM 4572 C CA . THR A 1 579 ? -13.957 17.145 18.767 1.00 72.88 579 THR A CA 1
ATOM 4573 C C . THR A 1 579 ? -13.224 18.354 18.184 1.00 72.88 579 THR A C 1
ATOM 4575 O O . THR A 1 579 ? -13.819 19.128 17.438 1.00 72.88 579 THR A O 1
ATOM 4578 N N . LEU A 1 580 ? -11.932 18.496 18.486 1.00 70.75 580 LEU A N 1
ATOM 4579 C CA . LEU A 1 580 ? -11.051 19.547 17.978 1.00 70.75 580 LEU A CA 1
ATOM 4580 C C . LEU A 1 580 ? -10.939 19.474 16.451 1.00 70.75 580 LEU A C 1
ATOM 4582 O O . LEU A 1 580 ? -11.003 20.481 15.755 1.00 70.75 580 LEU A O 1
ATOM 4586 N N . ARG A 1 581 ? -10.873 18.253 15.921 1.00 70.94 581 ARG A N 1
ATOM 4587 C CA . ARG A 1 581 ? -10.969 17.973 14.493 1.00 70.94 581 ARG A CA 1
ATOM 4588 C C . ARG A 1 581 ? -12.277 18.505 13.897 1.00 70.94 581 ARG A C 1
ATOM 4590 O O . ARG A 1 581 ? -12.246 19.226 12.906 1.00 70.94 581 ARG A O 1
ATOM 4597 N N . ARG A 1 582 ? -13.426 18.188 14.507 1.00 69.19 582 ARG A N 1
ATOM 4598 C CA . ARG A 1 582 ? -14.751 18.656 14.052 1.00 69.19 582 ARG A CA 1
ATOM 4599 C C . ARG A 1 582 ? -14.933 20.170 14.177 1.00 69.19 582 ARG A C 1
ATOM 4601 O O . ARG A 1 582 ? -15.716 20.724 13.411 1.00 69.19 582 ARG A O 1
ATOM 4608 N N . SER A 1 583 ? -14.258 20.833 15.122 1.00 69.00 583 SER A N 1
ATOM 4609 C CA . SER A 1 583 ? -14.339 22.294 15.254 1.00 69.00 583 SER A CA 1
ATOM 4610 C C . SER A 1 583 ? -13.683 23.009 14.071 1.00 69.00 583 SER A C 1
ATOM 4612 O O . SER A 1 583 ? -14.064 24.136 13.757 1.00 69.00 583 SER A O 1
ATOM 4614 N N . GLY A 1 584 ? -12.716 22.360 13.404 1.00 65.31 584 GLY A N 1
ATOM 4615 C CA . GLY A 1 584 ? -11.952 22.937 12.295 1.00 65.31 584 GLY A CA 1
ATOM 4616 C C . GLY A 1 584 ? -11.134 24.168 12.699 1.00 65.31 584 GLY A C 1
ATOM 4617 O O . GLY A 1 584 ? -10.668 24.914 11.838 1.00 65.31 584 GLY A O 1
ATOM 4618 N N . SER A 1 585 ? -10.985 24.427 14.003 1.00 78.19 585 SER A N 1
ATOM 4619 C CA . SER A 1 585 ? -10.388 25.656 14.510 1.00 78.19 585 SER A CA 1
ATOM 4620 C C . SER A 1 585 ? -8.871 25.532 14.584 1.00 78.19 585 SER A C 1
ATOM 4622 O O . SER A 1 585 ? -8.295 25.053 15.562 1.00 78.19 585 SER A O 1
ATOM 4624 N N . ILE A 1 586 ? -8.210 26.039 13.548 1.00 80.00 586 ILE A N 1
ATOM 4625 C CA . ILE A 1 586 ? -6.746 26.128 13.455 1.00 80.00 586 ILE A CA 1
ATOM 4626 C C . ILE A 1 586 ? -6.155 26.858 14.671 1.00 80.00 586 ILE A C 1
ATOM 4628 O O . ILE A 1 586 ? -5.132 26.449 15.216 1.00 80.00 586 ILE A O 1
ATOM 4632 N N . LEU A 1 587 ? -6.849 27.892 15.162 1.00 82.50 587 LEU A N 1
ATOM 4633 C CA . LEU A 1 587 ? -6.451 28.642 16.354 1.00 82.50 587 LEU A CA 1
ATOM 4634 C C . LEU A 1 587 ? -6.469 27.780 17.626 1.00 82.50 587 LEU A C 1
ATOM 4636 O O . LEU A 1 587 ? -5.602 27.941 18.483 1.00 82.50 587 LEU A O 1
ATOM 4640 N N . GLU A 1 588 ? -7.459 26.898 17.782 1.00 84.19 588 GLU A N 1
ATOM 4641 C CA . GLU A 1 588 ? -7.530 25.990 18.935 1.00 84.19 588 GLU A CA 1
ATOM 4642 C C . GLU A 1 588 ? -6.439 24.920 18.862 1.00 84.19 588 GLU A C 1
ATOM 4644 O O . GLU A 1 588 ? -5.794 24.652 19.874 1.00 84.19 588 GLU A O 1
ATOM 4649 N N . ILE A 1 589 ? -6.171 24.378 17.668 1.00 85.00 589 ILE A N 1
ATOM 4650 C CA . ILE A 1 589 ? -5.087 23.409 17.441 1.00 85.00 589 ILE A CA 1
ATOM 4651 C C . ILE A 1 589 ? -3.728 24.042 17.755 1.00 85.00 589 ILE A C 1
ATOM 4653 O O . ILE A 1 589 ? -2.949 23.465 18.513 1.00 85.00 589 ILE A O 1
ATOM 4657 N N . GLY A 1 590 ? -3.463 25.249 17.245 1.00 86.69 590 GLY A N 1
ATOM 4658 C CA . GLY A 1 590 ? -2.228 25.984 17.526 1.00 86.69 590 GLY A CA 1
ATOM 4659 C C . GLY A 1 590 ? -2.023 26.233 19.024 1.00 86.69 590 GLY A C 1
ATOM 4660 O O . GLY A 1 590 ? -0.967 25.913 19.563 1.00 86.69 590 GLY A O 1
ATOM 4661 N N . LYS A 1 591 ? -3.060 26.700 19.734 1.00 88.38 591 LYS A N 1
ATOM 4662 C CA . LYS A 1 591 ? -3.008 26.885 21.197 1.00 88.38 591 LYS A CA 1
ATOM 4663 C C . LYS A 1 591 ? -2.767 25.578 21.951 1.00 88.38 591 LYS A C 1
ATOM 4665 O O . LYS A 1 591 ? -2.059 25.577 22.953 1.00 88.38 591 LYS A O 1
ATOM 4670 N N . ALA A 1 592 ? -3.362 24.478 21.495 1.00 88.88 592 ALA A N 1
ATOM 4671 C CA . ALA A 1 592 ? -3.199 23.176 22.126 1.00 88.88 592 ALA A CA 1
ATOM 4672 C C . ALA A 1 592 ? -1.777 22.615 21.938 1.00 88.88 592 ALA A C 1
ATOM 4674 O O . ALA A 1 592 ? -1.242 22.031 22.879 1.00 88.88 592 ALA A O 1
ATOM 4675 N N . LEU A 1 593 ? -1.138 22.851 20.782 1.00 90.38 593 LEU A N 1
ATOM 4676 C CA . LEU A 1 593 ? 0.273 22.509 20.533 1.00 90.38 593 LEU A CA 1
ATOM 4677 C C . LEU A 1 593 ? 1.244 23.290 21.430 1.00 90.38 593 LEU A C 1
ATOM 4679 O O . LEU A 1 593 ? 2.299 22.774 21.781 1.00 90.38 593 LEU A O 1
ATOM 4683 N N . GLU A 1 594 ? 0.885 24.509 21.828 1.00 91.06 594 GLU A N 1
ATOM 4684 C CA . GLU A 1 594 ? 1.691 25.364 22.711 1.00 91.06 594 GLU A CA 1
ATOM 4685 C C . GLU A 1 594 ? 1.275 25.268 24.192 1.00 91.06 594 GLU A C 1
ATOM 4687 O O . GLU A 1 594 ? 1.766 26.023 25.033 1.00 91.06 594 GLU A O 1
ATOM 4692 N N . SER A 1 595 ? 0.367 24.345 24.534 1.00 90.88 595 SER A N 1
ATOM 4693 C CA . SER A 1 595 ? -0.132 24.184 25.902 1.00 90.88 595 SER A CA 1
ATOM 4694 C C . SER A 1 595 ? 1.003 23.857 26.882 1.00 90.88 595 SER A C 1
ATOM 4696 O O . SER A 1 595 ? 1.875 23.045 26.554 1.00 90.88 595 SER A O 1
ATOM 4698 N N . PRO A 1 596 ? 0.986 24.392 28.118 1.00 88.69 596 PRO A N 1
ATOM 4699 C CA . PRO A 1 596 ? 1.911 23.950 29.160 1.00 88.69 596 PRO A CA 1
ATOM 4700 C C . PRO A 1 596 ? 1.707 22.471 29.537 1.00 88.69 596 PRO A C 1
ATOM 4702 O O . PRO A 1 596 ? 2.662 21.816 29.947 1.00 88.69 596 PRO A O 1
ATOM 4705 N N . GLU A 1 597 ? 0.502 21.927 29.345 1.00 87.62 597 GLU A N 1
ATOM 4706 C CA . GLU A 1 597 ? 0.152 20.538 29.664 1.00 87.62 597 GLU A CA 1
ATOM 4707 C C . GLU A 1 597 ? 0.533 19.586 28.519 1.00 87.62 597 GLU A C 1
ATOM 4709 O O . GLU A 1 597 ? 0.006 19.671 27.404 1.00 87.62 597 GLU A O 1
ATOM 4714 N N . GLY A 1 598 ? 1.417 18.623 28.791 1.00 88.75 598 GLY A N 1
ATOM 4715 C CA . GLY A 1 598 ? 1.942 17.706 27.778 1.00 88.75 598 GLY A CA 1
ATOM 4716 C C . GLY A 1 598 ? 0.891 16.791 27.144 1.00 88.75 598 GLY A C 1
ATOM 4717 O O . GLY A 1 598 ? 0.985 16.481 25.956 1.00 88.75 598 GLY A O 1
ATOM 4718 N N . ARG A 1 599 ? -0.165 16.425 27.884 1.00 86.69 599 ARG A N 1
ATOM 4719 C CA . ARG A 1 599 ? -1.314 15.650 27.369 1.00 86.69 599 ARG A CA 1
ATOM 4720 C C . ARG A 1 599 ? -2.164 16.432 26.361 1.00 86.69 599 ARG A C 1
ATOM 4722 O O . ARG A 1 599 ? -2.660 15.842 25.399 1.00 86.69 599 ARG A O 1
ATOM 4729 N N . THR A 1 600 ? -2.312 17.742 26.545 1.00 87.88 600 THR A N 1
ATOM 4730 C CA . THR A 1 600 ? -3.009 18.613 25.588 1.00 87.88 600 THR A CA 1
ATOM 4731 C C . THR A 1 600 ? -2.204 18.724 24.295 1.00 87.88 600 THR A C 1
ATOM 4733 O O . THR A 1 600 ? -2.766 18.551 23.213 1.00 87.88 600 THR A O 1
ATOM 4736 N N . ARG A 1 601 ? -0.874 18.889 24.401 1.00 91.25 601 ARG A N 1
ATOM 4737 C CA . ARG A 1 601 ? 0.024 18.858 23.233 1.00 91.25 601 ARG A CA 1
ATOM 4738 C C . ARG A 1 601 ? -0.047 17.514 22.505 1.00 91.25 601 ARG A C 1
ATOM 4740 O O . ARG A 1 601 ? -0.187 17.493 21.284 1.00 91.25 601 ARG A O 1
ATOM 4747 N N . TRP A 1 602 ? -0.064 16.397 23.241 1.00 88.62 602 TRP A N 1
ATOM 4748 C CA . TRP A 1 602 ? -0.243 15.064 22.653 1.00 88.62 602 TRP A CA 1
ATOM 4749 C C . TRP A 1 602 ? -1.555 14.962 21.865 1.00 88.62 602 TRP A C 1
ATOM 4751 O O . TRP A 1 602 ? -1.572 14.491 20.729 1.00 88.62 602 TRP A O 1
ATOM 4761 N N . THR A 1 603 ? -2.658 15.437 22.446 1.00 84.69 603 THR A N 1
ATOM 4762 C CA . THR A 1 603 ? -3.985 15.427 21.813 1.00 84.69 603 THR A CA 1
ATOM 4763 C C . THR A 1 603 ? -3.987 16.219 20.506 1.00 84.69 603 THR A C 1
ATOM 4765 O O . THR A 1 603 ? -4.473 15.716 19.493 1.00 84.69 603 THR A O 1
ATOM 4768 N N . ALA A 1 604 ? -3.371 17.405 20.493 1.00 87.94 604 ALA A N 1
ATOM 4769 C CA . ALA A 1 604 ? -3.242 18.229 19.294 1.00 87.94 604 ALA A CA 1
ATOM 4770 C C . ALA A 1 604 ? -2.411 17.545 18.195 1.00 87.94 604 ALA A C 1
ATOM 4772 O O . ALA A 1 604 ? -2.833 17.497 17.040 1.00 87.94 604 ALA A O 1
ATOM 4773 N N . LEU A 1 605 ? -1.273 16.940 18.556 1.00 89.75 605 LEU A N 1
ATOM 4774 C CA . LEU A 1 605 ? -0.416 16.209 17.615 1.00 89.75 605 LEU A CA 1
ATOM 4775 C C . LEU A 1 605 ? -1.143 15.029 16.951 1.00 89.75 605 LEU A C 1
ATOM 4777 O O . LEU A 1 605 ? -0.905 14.733 15.783 1.00 89.75 605 LEU A O 1
ATOM 4781 N N . ARG A 1 606 ? -2.075 14.373 17.652 1.00 82.31 606 ARG A N 1
ATOM 4782 C CA . ARG A 1 606 ? -2.839 13.237 17.107 1.00 82.31 606 ARG A CA 1
ATOM 4783 C C . ARG A 1 606 ? -3.880 13.633 16.057 1.00 82.31 606 ARG A C 1
ATOM 4785 O O . ARG A 1 606 ? -4.254 12.775 15.261 1.00 82.31 606 ARG A O 1
ATOM 4792 N N . VAL A 1 607 ? -4.319 14.895 16.005 1.00 82.44 607 VAL A N 1
ATOM 4793 C CA . VAL A 1 607 ? -5.251 15.377 14.961 1.00 82.44 607 VAL A CA 1
ATOM 4794 C C . VAL A 1 607 ? -4.619 15.256 13.568 1.00 82.44 607 VAL A C 1
ATOM 4796 O O . VAL A 1 607 ? -5.292 14.885 12.603 1.00 82.44 607 VAL A O 1
ATOM 4799 N N . PHE A 1 608 ? -3.300 15.457 13.477 1.00 82.00 608 PHE A N 1
ATOM 4800 C CA . PHE A 1 608 ? -2.533 15.323 12.238 1.00 82.00 608 PHE A CA 1
ATOM 4801 C C . PHE A 1 608 ? -2.532 13.898 11.671 1.00 82.00 608 PHE A C 1
ATOM 4803 O O . PHE A 1 608 ? -2.255 13.726 10.493 1.00 82.00 608 PHE A O 1
ATOM 4810 N N . ALA A 1 609 ? -2.881 12.865 12.444 1.00 73.94 609 ALA A N 1
ATOM 4811 C CA . ALA A 1 609 ? -2.998 11.511 11.902 1.00 73.94 609 ALA A CA 1
ATOM 4812 C C . ALA A 1 609 ? -4.227 11.325 10.985 1.00 73.94 609 ALA A C 1
ATOM 4814 O O . ALA A 1 609 ? -4.229 10.403 10.173 1.00 73.94 609 ALA A O 1
ATOM 4815 N N . GLN A 1 610 ? -5.259 12.176 11.102 1.00 72.75 610 GLN A N 1
ATOM 4816 C CA . GLN A 1 610 ? -6.543 12.019 10.394 1.00 72.75 610 GLN A CA 1
ATOM 4817 C C . GLN A 1 610 ? -6.851 13.148 9.395 1.00 72.75 610 GLN A C 1
ATOM 4819 O O . GLN A 1 610 ? -7.371 12.871 8.320 1.00 72.75 610 GLN A O 1
ATOM 4824 N N . GLU A 1 611 ? -6.521 14.406 9.712 1.00 72.31 611 GLU A N 1
ATOM 4825 C CA . GLU A 1 611 ? -6.818 15.586 8.861 1.00 72.31 611 GLU A CA 1
ATOM 4826 C C . GLU A 1 611 ? -5.558 16.234 8.290 1.00 72.31 611 GLU A C 1
ATOM 4828 O O . GLU A 1 611 ? -5.485 17.448 8.093 1.00 72.31 611 GLU A O 1
ATOM 4833 N N . PHE A 1 612 ? -4.527 15.418 8.074 1.00 77.06 612 PHE A N 1
ATOM 4834 C CA . PHE A 1 612 ? -3.187 15.902 7.787 1.00 77.06 612 PHE A CA 1
ATOM 4835 C C . PHE A 1 612 ? -3.154 16.984 6.687 1.00 77.06 612 PHE A C 1
ATOM 4837 O O . PHE A 1 612 ? -2.560 18.046 6.866 1.00 77.06 612 PHE A O 1
ATOM 4844 N N . ARG A 1 613 ? -3.845 16.727 5.571 1.00 77.75 613 ARG A N 1
ATOM 4845 C CA . ARG A 1 613 ? -3.874 17.590 4.389 1.00 77.75 613 ARG A CA 1
ATOM 4846 C C . ARG A 1 613 ? -4.360 19.005 4.701 1.00 77.75 613 ARG A C 1
ATOM 4848 O O . ARG A 1 613 ? -3.610 19.954 4.499 1.00 77.75 613 ARG A O 1
ATOM 4855 N N . GLY A 1 614 ? -5.581 19.136 5.226 1.00 73.75 614 GLY A N 1
ATOM 4856 C CA . GLY A 1 614 ? -6.198 20.444 5.480 1.00 73.75 614 GLY A CA 1
ATOM 4857 C C . GLY A 1 614 ? -5.460 21.266 6.540 1.00 73.75 614 GLY A C 1
ATOM 4858 O O . GLY A 1 614 ? -5.541 22.493 6.541 1.00 73.75 614 GLY A O 1
ATOM 4859 N N . LEU A 1 615 ? -4.707 20.601 7.423 1.00 80.75 615 LEU A N 1
ATOM 4860 C CA . LEU A 1 615 ? -3.834 21.261 8.392 1.00 80.75 615 LEU A CA 1
ATOM 4861 C C . LEU A 1 615 ? -2.496 21.702 7.785 1.00 80.75 615 LEU A C 1
ATOM 4863 O O . LEU A 1 615 ? -1.935 22.695 8.238 1.00 80.75 615 LEU A O 1
ATOM 4867 N N . SER A 1 616 ? -1.989 20.997 6.769 1.00 81.38 616 SER A N 1
ATOM 4868 C CA . SER A 1 616 ? -0.704 21.319 6.135 1.00 81.38 616 SER A CA 1
ATOM 4869 C C . SER A 1 616 ? -0.714 22.603 5.301 1.00 81.38 616 SER A C 1
ATOM 4871 O O . SER A 1 616 ? 0.330 23.229 5.142 1.00 81.38 616 SER A O 1
ATOM 4873 N N . ASP A 1 617 ? -1.891 23.061 4.866 1.00 79.62 617 ASP A N 1
ATOM 4874 C CA . ASP A 1 617 ? -2.058 24.369 4.215 1.00 79.62 617 ASP A CA 1
ATOM 4875 C C . ASP A 1 617 ? -1.862 25.550 5.194 1.00 79.62 617 ASP A C 1
ATOM 4877 O O . ASP A 1 617 ? -1.711 26.702 4.783 1.00 79.62 617 ASP A O 1
ATOM 4881 N N . GLN A 1 618 ? -1.862 25.287 6.507 1.00 86.06 618 GLN A N 1
ATOM 4882 C CA . GLN A 1 618 ? -1.826 26.301 7.567 1.00 86.06 618 GLN A CA 1
ATOM 4883 C C . GLN A 1 618 ? -0.401 26.487 8.088 1.00 86.06 618 GLN A C 1
ATOM 4885 O O . GLN A 1 618 ? -0.030 25.993 9.155 1.00 86.06 618 GLN A O 1
ATOM 4890 N N . SER A 1 619 ? 0.430 27.177 7.304 1.00 86.56 619 SER A N 1
ATOM 4891 C CA . SER A 1 619 ? 1.875 27.345 7.552 1.00 86.56 619 SER A CA 1
ATOM 4892 C C . SER A 1 619 ? 2.264 27.779 8.981 1.00 86.56 619 SER A C 1
ATOM 4894 O O . SER A 1 619 ? 3.356 27.452 9.451 1.00 86.56 619 SER A O 1
ATOM 4896 N N . GLU A 1 620 ? 1.380 28.464 9.709 1.00 88.50 620 GLU A N 1
ATOM 4897 C CA . GLU A 1 620 ? 1.559 28.859 11.106 1.00 88.50 620 GLU A CA 1
ATOM 4898 C C . GLU A 1 620 ? 1.683 27.674 12.075 1.00 88.50 620 GLU A C 1
ATOM 4900 O O . GLU A 1 620 ? 2.335 27.812 13.111 1.00 88.50 620 GLU A O 1
ATOM 4905 N N . LEU A 1 621 ? 1.123 26.505 11.737 1.00 91.06 621 LEU A N 1
ATOM 4906 C CA . LEU A 1 621 ? 1.209 25.287 12.548 1.00 91.06 621 LEU A CA 1
ATOM 4907 C C . LEU A 1 621 ? 2.565 24.583 12.399 1.00 91.06 621 LEU A C 1
ATOM 4909 O O . LEU A 1 621 ? 2.968 23.819 13.276 1.00 91.06 621 LEU A O 1
ATOM 4913 N N . LEU A 1 622 ? 3.319 24.859 11.332 1.00 92.56 622 LEU A N 1
ATOM 4914 C CA . LEU A 1 622 ? 4.575 24.160 11.063 1.00 92.56 622 LEU A CA 1
ATOM 4915 C C . LEU A 1 622 ? 5.667 24.484 12.089 1.00 92.56 622 LEU A C 1
ATOM 4917 O O . LEU A 1 622 ? 6.451 23.617 12.476 1.00 92.56 622 LEU A O 1
ATOM 4921 N N . LYS A 1 623 ? 5.726 25.737 12.549 1.00 93.31 623 LYS A N 1
ATOM 4922 C CA . LYS A 1 623 ? 6.696 26.166 13.564 1.00 93.31 623 LYS A CA 1
ATOM 4923 C C . LYS A 1 623 ? 6.490 25.452 14.913 1.00 93.31 623 LYS A C 1
ATOM 4925 O O . LYS A 1 623 ? 7.466 24.868 15.388 1.00 93.31 623 LYS A O 1
ATOM 4930 N N . PRO A 1 624 ? 5.291 25.458 15.534 1.00 93.25 624 PRO A N 1
ATOM 4931 C CA . PRO A 1 624 ? 5.068 24.722 16.777 1.00 93.25 624 PRO A CA 1
ATOM 4932 C C . PRO A 1 624 ? 5.228 23.204 16.599 1.00 93.25 624 PRO A C 1
ATOM 4934 O O . PRO A 1 624 ? 5.750 22.555 17.500 1.00 93.25 624 PRO A O 1
ATOM 4937 N N . LEU A 1 625 ? 4.901 22.635 15.429 1.00 93.69 625 LEU A N 1
ATOM 4938 C CA . LEU A 1 625 ? 5.188 21.222 15.136 1.00 93.69 625 LEU A CA 1
ATOM 4939 C C . LEU A 1 625 ? 6.687 20.900 15.148 1.00 93.69 625 LEU A C 1
ATOM 4941 O O . LEU A 1 625 ? 7.096 19.921 15.767 1.00 93.69 625 LEU A O 1
ATOM 4945 N N . LYS A 1 626 ? 7.519 21.727 14.499 1.00 95.88 626 LYS A N 1
ATOM 4946 C CA . LYS A 1 626 ? 8.983 21.566 14.530 1.00 95.88 626 LYS A CA 1
ATOM 4947 C C . LYS A 1 626 ? 9.529 21.699 15.954 1.00 95.88 626 LYS A C 1
ATOM 4949 O O . LYS A 1 626 ? 10.413 20.937 16.322 1.00 95.88 626 LYS A O 1
ATOM 4954 N N . ALA A 1 627 ? 8.985 22.618 16.757 1.00 95.00 627 ALA A N 1
ATOM 4955 C CA . ALA A 1 627 ? 9.378 22.791 18.158 1.00 95.00 627 ALA A CA 1
ATOM 4956 C C . ALA A 1 627 ? 8.995 21.592 19.047 1.00 95.00 627 ALA A C 1
ATOM 4958 O O . ALA A 1 627 ? 9.691 21.298 20.013 1.00 95.00 627 ALA A O 1
ATOM 4959 N N . ALA A 1 628 ? 7.924 20.865 18.712 1.00 96.12 628 ALA A N 1
ATOM 4960 C CA . ALA A 1 628 ? 7.503 19.674 19.451 1.00 96.12 628 ALA A CA 1
ATOM 4961 C C . ALA A 1 628 ? 8.470 18.478 19.308 1.00 96.12 628 ALA A C 1
ATOM 4963 O O . ALA A 1 628 ? 8.349 17.511 20.061 1.00 96.12 628 ALA A O 1
ATOM 4964 N N . LEU A 1 629 ? 9.459 18.541 18.405 1.00 96.69 629 LEU A N 1
ATOM 4965 C CA . LEU A 1 629 ? 10.569 17.580 18.372 1.00 96.69 629 LEU A CA 1
ATOM 4966 C C . LEU A 1 629 ? 11.489 17.682 19.602 1.00 96.69 629 LEU A C 1
ATOM 4968 O O . LEU A 1 629 ? 12.194 16.722 19.883 1.00 96.69 629 LEU A O 1
ATOM 4972 N N . ASP A 1 630 ? 11.433 18.781 20.359 1.00 95.38 630 ASP A N 1
ATOM 4973 C CA . ASP A 1 630 ? 12.167 18.985 21.617 1.00 95.38 630 ASP A CA 1
ATOM 4974 C C . ASP A 1 630 ? 11.263 18.839 22.865 1.00 95.38 630 ASP A C 1
ATOM 4976 O O . ASP A 1 630 ? 11.643 19.217 23.975 1.00 95.38 630 ASP A O 1
ATOM 4980 N N . ASP A 1 631 ? 10.038 18.315 22.715 1.00 95.50 631 ASP A N 1
ATOM 4981 C CA . ASP A 1 631 ? 9.083 18.175 23.823 1.00 95.50 631 ASP A CA 1
ATOM 4982 C C . ASP A 1 631 ? 9.645 17.288 24.956 1.00 95.50 631 ASP A C 1
ATOM 4984 O O . ASP A 1 631 ? 10.244 16.247 24.670 1.00 95.50 631 ASP A O 1
ATOM 4988 N N . PRO A 1 632 ? 9.438 17.623 26.248 1.00 92.75 632 PRO A N 1
ATOM 4989 C CA . PRO A 1 632 ? 9.874 16.773 27.359 1.00 92.75 632 PRO A CA 1
ATOM 4990 C C . PRO A 1 632 ? 9.299 15.349 27.304 1.00 92.75 632 PRO A C 1
ATOM 4992 O O . PRO A 1 632 ? 9.964 14.410 27.742 1.00 92.75 632 PRO A O 1
ATOM 4995 N N . MET A 1 633 ? 8.098 15.163 26.746 1.00 92.56 633 MET A N 1
ATOM 4996 C CA . MET A 1 633 ? 7.458 13.857 26.605 1.00 92.56 633 MET A CA 1
ATOM 4997 C C . MET A 1 633 ? 7.916 13.135 25.325 1.00 92.56 633 MET A C 1
ATOM 4999 O O . MET A 1 633 ? 7.611 13.601 24.223 1.00 92.56 633 MET A O 1
ATOM 5003 N N . PRO A 1 634 ? 8.526 11.935 25.424 1.00 92.75 634 PRO A N 1
ATOM 5004 C CA . PRO A 1 634 ? 8.917 11.139 24.254 1.00 92.75 634 PRO A CA 1
ATOM 5005 C C . PRO A 1 634 ? 7.754 10.841 23.293 1.00 92.75 634 PRO A C 1
ATOM 5007 O O . PRO A 1 634 ? 7.917 10.894 22.074 1.00 92.75 634 PRO A O 1
ATOM 5010 N N . ALA A 1 635 ? 6.548 10.606 23.824 1.00 90.62 635 ALA A N 1
ATOM 5011 C CA . ALA A 1 635 ? 5.349 10.383 23.016 1.00 90.62 635 ALA A CA 1
ATOM 5012 C C . ALA A 1 635 ? 5.004 11.581 22.110 1.00 90.62 635 ALA A C 1
ATOM 5014 O O . ALA A 1 635 ? 4.579 11.381 20.972 1.00 90.62 635 ALA A O 1
ATOM 5015 N N . ASN A 1 636 ? 5.227 12.814 22.579 1.00 94.25 636 ASN A N 1
ATOM 5016 C CA . ASN A 1 636 ? 4.989 14.021 21.788 1.00 94.25 636 ASN A CA 1
ATOM 5017 C C . ASN A 1 636 ? 6.050 14.181 20.703 1.00 94.25 636 ASN A C 1
ATOM 5019 O O . ASN A 1 636 ? 5.687 14.419 19.555 1.00 94.25 636 ASN A O 1
ATOM 5023 N N . ARG A 1 637 ? 7.332 13.951 21.018 1.00 95.62 637 ARG A N 1
ATOM 5024 C CA . ARG A 1 637 ? 8.412 13.977 20.015 1.00 95.62 637 ARG A CA 1
ATOM 5025 C C . ARG A 1 637 ? 8.170 12.964 18.893 1.00 95.62 637 ARG A C 1
ATOM 5027 O O . ARG A 1 637 ? 8.289 13.300 17.717 1.00 95.62 637 ARG A O 1
ATOM 5034 N N . PHE A 1 638 ? 7.731 11.751 19.244 1.00 93.81 638 PHE A N 1
ATOM 5035 C CA . PHE A 1 638 ? 7.341 10.730 18.267 1.00 93.81 638 PHE A CA 1
ATOM 5036 C C . PHE A 1 638 ? 6.167 11.198 17.393 1.00 93.81 638 PHE A C 1
ATOM 5038 O O . PHE A 1 638 ? 6.245 11.131 16.170 1.00 93.81 638 PHE A O 1
ATOM 5045 N N . GLN A 1 639 ? 5.080 11.711 17.984 1.00 92.06 639 GLN A N 1
ATOM 5046 C CA . GLN A 1 639 ? 3.936 12.193 17.197 1.00 92.06 639 GLN A CA 1
ATOM 5047 C C . GLN A 1 639 ? 4.261 13.445 16.365 1.00 92.06 639 GLN A C 1
ATOM 5049 O O . GLN A 1 639 ? 3.707 13.606 15.280 1.00 92.06 639 GLN A O 1
ATOM 5054 N N . ALA A 1 640 ? 5.185 14.295 16.815 1.00 95.50 640 ALA A N 1
ATOM 5055 C CA . ALA A 1 640 ? 5.687 15.429 16.046 1.00 95.50 640 ALA A CA 1
ATOM 5056 C C . ALA A 1 640 ? 6.447 14.963 14.799 1.00 95.50 640 ALA A C 1
ATOM 5058 O O . ALA A 1 640 ? 6.138 15.420 13.700 1.00 95.50 640 ALA A O 1
ATOM 5059 N N . ALA A 1 641 ? 7.354 13.989 14.932 1.00 95.56 641 ALA A N 1
ATOM 5060 C CA . ALA A 1 641 ? 8.010 13.365 13.781 1.00 95.56 641 ALA A CA 1
ATOM 5061 C C . ALA A 1 641 ? 6.978 12.760 12.806 1.00 95.56 641 ALA A C 1
ATOM 5063 O O . ALA A 1 641 ? 7.042 13.001 11.600 1.00 95.56 641 ALA A O 1
ATOM 5064 N N . ASN A 1 642 ? 5.964 12.076 13.352 1.00 91.44 642 ASN A N 1
ATOM 5065 C CA . ASN A 1 642 ? 4.865 11.464 12.603 1.00 91.44 642 ASN A CA 1
ATOM 5066 C C . ASN A 1 642 ? 4.019 12.480 11.801 1.00 91.44 642 ASN A C 1
ATOM 5068 O O . ASN A 1 642 ? 3.563 12.192 10.692 1.00 91.44 642 ASN A O 1
ATOM 5072 N N . ALA A 1 643 ? 3.788 13.667 12.365 1.00 92.06 643 ALA A N 1
ATOM 5073 C CA . ALA A 1 643 ? 3.087 14.761 11.698 1.00 92.06 643 ALA A CA 1
ATOM 5074 C C . ALA A 1 643 ? 3.973 15.436 10.638 1.00 92.06 643 ALA A C 1
ATOM 5076 O O . ALA A 1 643 ? 3.511 15.741 9.542 1.00 92.06 643 ALA A O 1
ATOM 5077 N N . LEU A 1 644 ? 5.258 15.634 10.933 1.00 94.25 644 LEU A N 1
ATOM 5078 C CA . LEU A 1 644 ? 6.193 16.334 10.056 1.00 94.25 644 LEU A CA 1
ATOM 5079 C C . LEU A 1 644 ? 6.468 15.591 8.744 1.00 94.25 644 LEU A C 1
ATOM 5081 O O . LEU A 1 644 ? 6.446 16.224 7.690 1.00 94.25 644 LEU A O 1
ATOM 5085 N N . TRP A 1 645 ? 6.672 14.268 8.755 1.00 91.69 645 TRP A N 1
ATOM 5086 C CA . TRP A 1 645 ? 6.885 13.554 7.486 1.00 91.69 645 TRP A CA 1
ATOM 5087 C C . TRP A 1 645 ? 5.636 13.581 6.599 1.00 91.69 645 TRP A C 1
ATOM 5089 O O . TRP A 1 645 ? 5.753 13.735 5.386 1.00 91.69 645 TRP A O 1
ATOM 5099 N N . ARG A 1 646 ? 4.431 13.507 7.184 1.00 88.44 646 ARG A N 1
ATOM 5100 C CA . ARG A 1 646 ? 3.188 13.682 6.419 1.00 88.44 646 ARG A CA 1
ATOM 5101 C C . ARG A 1 646 ? 3.090 15.098 5.854 1.00 88.44 646 ARG A C 1
ATOM 5103 O O . ARG A 1 646 ? 2.626 15.254 4.728 1.00 88.44 646 ARG A O 1
ATOM 5110 N N . TRP A 1 647 ? 3.591 16.102 6.581 1.00 90.44 647 TRP A N 1
ATOM 5111 C CA . TRP A 1 647 ? 3.648 17.495 6.114 1.00 90.44 647 TRP A CA 1
ATOM 5112 C C . TRP A 1 647 ? 4.450 17.629 4.851 1.00 90.44 647 TRP A C 1
ATOM 5114 O O . TRP A 1 647 ? 3.958 18.188 3.870 1.00 90.44 647 TRP A O 1
ATOM 5124 N N . TYR A 1 648 ? 5.634 17.036 4.851 1.00 89.50 648 TYR A N 1
ATOM 5125 C CA . TYR A 1 648 ? 6.503 17.047 3.693 1.00 89.50 648 TYR A CA 1
ATOM 5126 C C . TYR A 1 648 ? 5.826 16.495 2.428 1.00 89.50 648 TYR A C 1
ATOM 5128 O O . TYR A 1 648 ? 5.995 17.048 1.344 1.00 89.50 648 TYR A O 1
ATOM 5136 N N . GLN A 1 649 ? 5.005 15.447 2.560 1.00 82.50 649 GLN A N 1
ATOM 5137 C CA . GLN A 1 649 ? 4.342 14.805 1.415 1.00 82.50 649 GLN A CA 1
ATOM 5138 C C . GLN A 1 649 ? 3.364 15.709 0.662 1.00 82.50 649 GLN A C 1
ATOM 5140 O O . GLN A 1 649 ? 3.089 15.460 -0.512 1.00 82.50 649 GLN A O 1
ATOM 5145 N N . TRP A 1 650 ? 2.844 16.737 1.328 1.00 80.00 650 TRP A N 1
ATOM 5146 C CA . TRP A 1 650 ? 1.930 17.720 0.747 1.00 80.00 650 TRP A CA 1
ATOM 5147 C C . TRP A 1 650 ? 2.634 19.027 0.415 1.00 80.00 650 TRP A C 1
ATOM 5149 O O . TRP A 1 650 ? 2.390 19.626 -0.628 1.00 80.00 650 TRP A O 1
ATOM 5159 N N . HIS A 1 651 ? 3.525 19.445 1.306 1.00 84.81 651 HIS A N 1
ATOM 5160 C CA . HIS A 1 651 ? 4.270 20.685 1.229 1.00 84.81 651 HIS A CA 1
ATOM 5161 C C . HIS A 1 651 ? 5.748 20.345 1.360 1.00 84.81 651 HIS A C 1
ATOM 5163 O O . HIS A 1 651 ? 6.259 20.215 2.476 1.00 84.81 651 HIS A O 1
ATOM 5169 N N . ARG A 1 652 ? 6.425 20.197 0.215 1.00 85.38 652 ARG A N 1
ATOM 5170 C CA . ARG A 1 652 ? 7.859 19.885 0.144 1.00 85.38 652 ARG A CA 1
ATOM 5171 C C . ARG A 1 652 ? 8.688 21.054 0.676 1.00 85.38 652 ARG A C 1
ATOM 5173 O O . ARG A 1 652 ? 9.144 21.912 -0.072 1.00 85.38 652 ARG A O 1
ATOM 5180 N N . ASP A 1 653 ? 8.816 21.104 1.995 1.00 89.94 653 ASP A N 1
ATOM 5181 C CA . ASP A 1 653 ? 9.644 22.041 2.742 1.00 89.94 653 ASP A CA 1
ATOM 5182 C C . ASP A 1 653 ? 10.822 21.272 3.338 1.00 89.94 653 ASP A C 1
ATOM 5184 O O . ASP A 1 653 ? 10.702 20.598 4.362 1.00 89.94 653 ASP A O 1
ATOM 5188 N N . ASP A 1 654 ? 11.989 21.402 2.717 1.00 93.31 654 ASP A N 1
ATOM 5189 C CA . ASP A 1 654 ? 13.207 20.710 3.136 1.00 93.31 654 ASP A CA 1
ATOM 5190 C C . ASP A 1 654 ? 13.712 21.114 4.525 1.00 93.31 654 ASP A C 1
ATOM 5192 O O . ASP A 1 654 ? 14.520 20.401 5.125 1.00 93.31 654 ASP A O 1
ATOM 5196 N N . SER A 1 655 ? 13.211 22.210 5.105 1.00 95.00 655 SER A N 1
ATOM 5197 C CA . SER A 1 655 ? 13.495 22.509 6.509 1.00 95.00 655 SER A CA 1
ATOM 5198 C C . SER A 1 655 ? 12.812 21.525 7.472 1.00 95.00 655 SER A C 1
ATOM 5200 O O . SER A 1 655 ? 13.188 21.458 8.643 1.00 95.00 655 SER A O 1
ATOM 5202 N N . ILE A 1 656 ? 11.842 20.732 6.998 1.00 96.25 656 ILE A N 1
ATOM 5203 C CA . ILE A 1 656 ? 11.296 19.570 7.710 1.00 96.25 656 ILE A CA 1
ATOM 5204 C C . ILE A 1 656 ? 12.307 18.426 7.720 1.00 96.25 656 ILE A C 1
ATOM 5206 O O . ILE A 1 656 ? 12.623 17.925 8.798 1.00 96.25 656 ILE A O 1
ATOM 5210 N N . LEU A 1 657 ? 12.842 18.046 6.553 1.00 96.56 657 LEU A N 1
ATOM 5211 C CA . LEU A 1 657 ? 13.881 17.017 6.447 1.00 96.56 657 LEU A CA 1
ATOM 5212 C C . LEU A 1 657 ? 15.083 17.376 7.327 1.00 96.56 657 LEU A C 1
ATOM 5214 O O . LEU A 1 657 ? 15.570 16.550 8.095 1.00 96.56 657 LEU A O 1
ATOM 5218 N N . ASP A 1 658 ? 15.509 18.637 7.277 1.00 97.19 658 ASP A N 1
ATOM 5219 C CA . ASP A 1 658 ? 16.599 19.148 8.102 1.00 97.19 658 ASP A CA 1
ATOM 5220 C C . ASP A 1 658 ? 16.274 19.101 9.606 1.00 97.19 658 ASP A C 1
ATOM 5222 O O . ASP A 1 658 ? 17.126 18.727 10.413 1.00 97.19 658 ASP A O 1
ATOM 5226 N N . ALA A 1 659 ? 15.041 19.437 10.005 1.00 97.38 659 ALA A N 1
ATOM 5227 C CA . ALA A 1 659 ? 14.615 19.329 11.398 1.00 97.38 659 ALA A CA 1
ATOM 5228 C C . ALA A 1 659 ? 14.632 17.873 11.884 1.00 97.38 659 ALA A C 1
ATOM 5230 O O . ALA A 1 659 ? 15.215 17.604 12.933 1.00 97.38 659 ALA A O 1
ATOM 5231 N N . LEU A 1 660 ? 14.060 16.938 11.121 1.00 97.50 660 LEU A N 1
ATOM 5232 C CA . LEU A 1 660 ? 14.058 15.511 11.458 1.00 97.50 660 LEU A CA 1
ATOM 5233 C C . LEU A 1 660 ? 15.489 14.958 11.559 1.00 97.50 660 LEU A C 1
ATOM 5235 O O . LEU A 1 660 ? 15.830 14.306 12.545 1.00 97.50 660 LEU A O 1
ATOM 5239 N N . ALA A 1 661 ? 16.346 15.279 10.585 1.00 96.56 661 ALA A N 1
ATOM 5240 C CA . ALA A 1 661 ? 17.729 14.814 10.545 1.00 96.56 661 ALA A CA 1
ATOM 5241 C C . ALA A 1 661 ? 18.563 15.337 11.726 1.00 96.56 661 ALA A C 1
ATOM 5243 O O . ALA A 1 661 ? 19.279 14.564 12.359 1.00 96.56 661 ALA A O 1
ATOM 5244 N N . ARG A 1 662 ? 18.454 16.627 12.077 1.00 95.69 662 ARG A N 1
ATOM 5245 C CA . ARG A 1 662 ? 19.232 17.214 13.184 1.00 95.69 662 ARG A CA 1
ATOM 5246 C C . ARG A 1 662 ? 18.927 16.577 14.541 1.00 95.69 662 ARG A C 1
ATOM 5248 O O . ARG A 1 662 ? 19.855 16.365 15.321 1.00 95.69 662 ARG A O 1
ATOM 5255 N N . HIS A 1 663 ? 17.666 16.234 14.810 1.00 96.44 663 HIS A N 1
ATOM 5256 C CA . HIS A 1 663 ? 17.267 15.635 16.092 1.00 96.44 663 HIS A CA 1
ATOM 5257 C C . HIS A 1 663 ? 17.798 14.204 16.280 1.00 96.44 663 HIS A C 1
ATOM 5259 O O . HIS A 1 663 ? 17.940 13.750 17.415 1.00 96.44 663 HIS A O 1
ATOM 5265 N N . LEU A 1 664 ? 18.214 13.513 15.209 1.00 95.94 664 LEU A N 1
ATOM 5266 C CA . LEU A 1 664 ? 18.932 12.236 15.331 1.00 95.94 664 LEU A CA 1
ATOM 5267 C C . LEU A 1 664 ? 20.267 12.374 16.082 1.00 95.94 664 LEU A C 1
ATOM 5269 O O . LEU A 1 664 ? 20.793 11.376 16.567 1.00 95.94 664 LEU A O 1
ATOM 5273 N N . GLY A 1 665 ? 20.838 13.578 16.186 1.00 94.81 665 GLY A N 1
ATOM 5274 C CA . GLY A 1 665 ? 22.084 13.808 16.919 1.00 94.81 665 GLY A CA 1
ATOM 5275 C C . GLY A 1 665 ? 21.933 13.934 18.436 1.00 94.81 665 GLY A C 1
ATOM 5276 O O . GLY A 1 665 ? 22.944 13.837 19.132 1.00 94.81 665 GLY A O 1
ATOM 5277 N N . SER A 1 666 ? 20.717 14.168 18.939 1.00 93.75 666 SER A N 1
ATOM 5278 C CA . SER A 1 666 ? 20.426 14.424 20.360 1.00 93.75 666 SER A CA 1
ATOM 5279 C C . SER A 1 666 ? 19.375 13.488 20.963 1.00 93.75 666 SER A C 1
ATOM 5281 O O . SER A 1 666 ? 19.226 13.462 22.183 1.00 93.75 666 SER A O 1
ATOM 5283 N N . GLU A 1 667 ? 18.645 12.720 20.150 1.00 94.88 667 GLU A N 1
ATOM 5284 C CA . GLU A 1 667 ? 17.632 11.791 20.653 1.00 94.88 667 GLU A CA 1
ATOM 5285 C C . GLU A 1 667 ? 18.243 10.471 21.151 1.00 94.88 667 GLU A C 1
ATOM 5287 O O . GLU A 1 667 ? 18.958 9.768 20.423 1.00 94.88 667 GLU A O 1
ATOM 5292 N N . HIS A 1 668 ? 17.888 10.117 22.387 1.00 89.88 668 HIS A N 1
ATOM 5293 C CA . HIS A 1 668 ? 18.388 8.952 23.116 1.00 89.88 668 HIS A CA 1
ATOM 5294 C C . HIS A 1 668 ? 17.288 7.939 23.470 1.00 89.88 668 HIS A C 1
ATOM 5296 O O . HIS A 1 668 ? 17.603 6.795 23.799 1.00 89.88 668 HIS A O 1
ATOM 5302 N N . ASP A 1 669 ? 16.008 8.317 23.395 1.00 90.44 669 ASP A N 1
ATOM 5303 C CA . ASP A 1 669 ? 14.900 7.371 23.514 1.00 90.44 669 ASP A CA 1
ATOM 5304 C C . ASP A 1 669 ? 14.830 6.492 22.258 1.00 90.44 669 ASP A C 1
ATOM 5306 O O . ASP A 1 669 ? 14.724 6.983 21.132 1.00 90.44 669 ASP A O 1
ATOM 5310 N N . ALA A 1 670 ? 14.892 5.173 22.444 1.00 86.12 670 ALA A N 1
ATOM 5311 C CA . ALA A 1 670 ? 14.976 4.225 21.338 1.00 86.12 670 ALA A CA 1
ATOM 5312 C C . ALA A 1 670 ? 13.742 4.255 20.416 1.00 86.12 670 ALA A C 1
ATOM 5314 O O . ALA A 1 670 ? 13.888 4.071 19.206 1.00 86.12 670 ALA A O 1
ATOM 5315 N N . TYR A 1 671 ? 12.541 4.506 20.955 1.00 86.38 671 TYR A N 1
ATOM 5316 C CA . TYR A 1 671 ? 11.319 4.576 20.153 1.00 86.38 671 TYR A CA 1
ATOM 5317 C C . TYR A 1 671 ? 11.248 5.877 19.361 1.00 86.38 671 TYR A C 1
ATOM 5319 O O . TYR A 1 671 ? 10.941 5.840 18.169 1.00 86.38 671 TYR A O 1
ATOM 5327 N N . VAL A 1 672 ? 11.579 7.017 19.978 1.00 92.50 672 VAL A N 1
ATOM 5328 C CA . VAL A 1 672 ? 11.605 8.301 19.254 1.00 92.50 672 VAL A CA 1
ATOM 5329 C C . VAL A 1 672 ? 12.682 8.289 18.179 1.00 92.50 672 VAL A C 1
ATOM 5331 O O . VAL A 1 672 ? 12.413 8.659 17.039 1.00 92.50 672 VAL A O 1
ATOM 5334 N N . ARG A 1 673 ? 13.881 7.794 18.503 1.00 92.50 673 ARG A N 1
ATOM 5335 C CA . ARG A 1 673 ? 14.992 7.689 17.555 1.00 92.50 673 ARG A CA 1
ATOM 5336 C C . ARG A 1 673 ? 14.624 6.840 16.340 1.00 92.50 673 ARG A C 1
ATOM 5338 O O . ARG A 1 673 ? 14.854 7.265 15.212 1.00 92.50 673 ARG A O 1
ATOM 5345 N N . ARG A 1 674 ? 14.002 5.678 16.558 1.00 88.56 674 ARG A N 1
ATOM 5346 C CA . ARG A 1 674 ? 13.442 4.849 15.481 1.00 88.56 674 ARG A CA 1
ATOM 5347 C C . ARG A 1 674 ? 12.399 5.609 14.664 1.00 88.56 674 ARG A C 1
ATOM 5349 O O . ARG A 1 674 ? 12.473 5.614 13.440 1.00 88.56 674 ARG A O 1
ATOM 5356 N N . GLY A 1 675 ? 11.471 6.284 15.338 1.00 91.12 675 GLY A N 1
ATOM 5357 C CA . GLY A 1 675 ? 10.451 7.101 14.691 1.00 91.12 675 GLY A CA 1
ATOM 5358 C C . GLY A 1 675 ? 11.030 8.205 13.804 1.00 91.12 675 GLY A C 1
ATOM 5359 O O . GLY A 1 675 ? 10.509 8.442 12.718 1.00 91.12 675 GLY A O 1
ATOM 5360 N N . LEU A 1 676 ? 12.126 8.846 14.221 1.00 95.31 676 LEU A N 1
ATOM 5361 C CA . LEU A 1 676 ? 12.843 9.851 13.431 1.00 95.31 676 LEU A CA 1
ATOM 5362 C C . LEU A 1 676 ? 13.496 9.246 12.184 1.00 95.31 676 LEU A C 1
ATOM 5364 O O . LEU A 1 676 ? 13.320 9.796 11.102 1.00 95.31 676 LEU A O 1
ATOM 5368 N N . ILE A 1 677 ? 14.193 8.111 12.317 1.00 93.50 677 ILE A N 1
ATOM 5369 C CA . ILE A 1 677 ? 14.801 7.384 11.185 1.00 93.50 677 ILE A CA 1
ATOM 5370 C C . ILE A 1 677 ? 13.726 7.049 10.143 1.00 93.50 677 ILE A C 1
ATOM 5372 O O . ILE A 1 677 ? 13.861 7.385 8.970 1.00 93.50 677 ILE A O 1
ATOM 5376 N N . GLU A 1 678 ? 12.613 6.467 10.586 1.00 91.31 678 GLU A N 1
ATOM 5377 C CA . GLU A 1 678 ? 11.503 6.068 9.715 1.00 91.31 678 GLU A CA 1
ATOM 5378 C C . GLU A 1 678 ? 10.750 7.276 9.124 1.00 91.31 678 GLU A C 1
ATOM 5380 O O . GLU A 1 678 ? 10.233 7.208 8.010 1.00 91.31 678 GLU A O 1
ATOM 5385 N N . SER A 1 679 ? 10.719 8.408 9.835 1.00 94.44 679 SER A N 1
ATOM 5386 C CA . SER A 1 679 ? 10.164 9.667 9.318 1.00 94.44 679 SER A CA 1
ATOM 5387 C C . SER A 1 679 ? 11.047 10.268 8.227 1.00 94.44 679 SER A C 1
ATOM 5389 O O . SER A 1 679 ? 10.519 10.738 7.225 1.00 94.44 679 SER A O 1
ATOM 5391 N N . VAL A 1 680 ? 12.375 10.231 8.393 1.00 95.38 680 VAL A N 1
ATOM 5392 C CA . VAL A 1 680 ? 13.322 10.634 7.343 1.00 95.38 680 VAL A CA 1
ATOM 5393 C C . VAL A 1 680 ? 13.157 9.729 6.125 1.00 95.38 680 VAL A C 1
ATOM 5395 O O . VAL A 1 680 ? 13.006 10.243 5.025 1.00 95.38 680 VAL A O 1
ATOM 5398 N N . TYR A 1 681 ? 13.071 8.410 6.312 1.00 91.75 681 TYR A N 1
ATOM 5399 C CA . TYR A 1 681 ? 12.804 7.475 5.217 1.00 91.75 681 TYR A CA 1
ATOM 5400 C C . TYR A 1 681 ? 11.524 7.844 4.444 1.00 91.75 681 TYR A C 1
ATOM 5402 O O . TYR A 1 681 ? 11.561 8.007 3.230 1.00 91.75 681 TYR A O 1
ATOM 5410 N N . ASN A 1 682 ? 10.400 8.063 5.141 1.00 90.31 682 ASN A N 1
ATOM 5411 C CA . ASN A 1 682 ? 9.118 8.448 4.527 1.00 90.31 682 ASN A CA 1
ATOM 5412 C C . ASN A 1 682 ? 9.158 9.789 3.763 1.00 90.31 682 ASN A C 1
ATOM 5414 O O . ASN A 1 682 ? 8.290 10.027 2.921 1.00 90.31 682 ASN A O 1
ATOM 5418 N N . VAL A 1 683 ? 10.093 10.685 4.103 1.00 92.38 683 VAL A N 1
ATOM 5419 C CA . VAL A 1 683 ? 10.325 11.961 3.401 1.00 92.38 683 VAL A CA 1
ATOM 5420 C C . VAL A 1 683 ? 11.113 11.749 2.107 1.00 92.38 683 VAL A C 1
ATOM 5422 O O . VAL A 1 683 ? 10.866 12.451 1.133 1.00 92.38 683 VAL A O 1
ATOM 5425 N N . LEU A 1 684 ? 12.048 10.797 2.104 1.00 88.69 684 LEU A N 1
ATOM 5426 C CA . LEU A 1 684 ? 12.906 10.479 0.957 1.00 88.69 684 LEU A CA 1
ATOM 5427 C C . LEU A 1 684 ? 12.251 9.498 -0.021 1.00 88.69 684 LEU A C 1
ATOM 5429 O O . LEU A 1 684 ? 12.612 9.449 -1.195 1.00 88.69 684 LEU A O 1
ATOM 5433 N N . ASP A 1 685 ? 11.293 8.709 0.456 1.00 83.75 685 ASP A N 1
ATOM 5434 C CA . ASP A 1 685 ? 10.483 7.838 -0.381 1.00 83.75 685 ASP A CA 1
ATOM 5435 C C . ASP A 1 685 ? 9.439 8.663 -1.159 1.00 83.75 685 ASP A C 1
ATOM 5437 O O . ASP A 1 685 ? 8.315 8.890 -0.704 1.00 83.75 685 ASP A O 1
ATOM 5441 N N . ASP A 1 686 ? 9.803 9.088 -2.371 1.00 74.19 686 ASP A N 1
ATOM 5442 C CA . ASP A 1 686 ? 8.901 9.744 -3.326 1.00 74.19 686 ASP A CA 1
ATOM 5443 C C . ASP A 1 686 ? 8.211 8.752 -4.299 1.00 74.19 686 ASP A C 1
ATOM 5445 O O . ASP A 1 686 ? 7.230 9.126 -4.945 1.00 74.19 686 ASP A O 1
ATOM 5449 N N . ASN A 1 687 ? 8.625 7.472 -4.325 1.00 71.81 687 ASN A N 1
ATOM 5450 C CA . ASN A 1 687 ? 8.127 6.381 -5.193 1.00 71.81 687 ASN A CA 1
ATOM 5451 C C . ASN A 1 687 ? 7.992 6.784 -6.679 1.00 71.81 687 ASN A C 1
ATOM 5453 O O . ASN A 1 687 ? 6.876 6.890 -7.214 1.00 71.81 687 ASN A O 1
ATOM 5457 N N . PRO A 1 688 ? 9.131 7.019 -7.357 1.00 68.38 688 PRO A N 1
ATOM 5458 C CA . PRO A 1 688 ? 9.158 7.499 -8.737 1.00 68.38 688 PRO A CA 1
ATOM 5459 C C . PRO A 1 688 ? 8.453 6.551 -9.721 1.00 68.38 688 PRO A C 1
ATOM 5461 O O . PRO A 1 688 ? 7.826 7.029 -10.666 1.00 68.38 688 PRO A O 1
ATOM 5464 N N . GLY A 1 689 ? 8.455 5.233 -9.477 1.00 68.62 689 GLY A N 1
ATOM 5465 C CA . GLY A 1 689 ? 7.817 4.256 -10.366 1.00 68.62 689 GLY A CA 1
ATOM 5466 C C . GLY A 1 689 ? 6.305 4.463 -10.534 1.00 68.62 689 GLY A C 1
ATOM 5467 O O . GLY A 1 689 ? 5.761 4.282 -11.624 1.00 68.62 689 GLY A O 1
ATOM 5468 N N . GLN A 1 690 ? 5.598 4.908 -9.488 1.00 75.31 690 GLN A N 1
ATOM 5469 C CA . GLN A 1 690 ? 4.171 5.230 -9.616 1.00 75.31 690 GLN A CA 1
ATOM 5470 C C . GLN A 1 690 ? 3.931 6.560 -10.326 1.00 75.31 690 GLN A C 1
ATOM 5472 O O . GLN A 1 690 ? 2.980 6.663 -11.103 1.00 75.31 690 GLN A O 1
ATOM 5477 N N . LEU A 1 691 ? 4.781 7.562 -10.089 1.00 81.44 691 LEU A N 1
ATOM 5478 C CA . LEU A 1 691 ? 4.695 8.856 -10.768 1.00 81.44 691 LEU A CA 1
ATOM 5479 C C . LEU A 1 691 ? 4.887 8.708 -12.284 1.00 81.44 691 LEU A C 1
ATOM 5481 O O . LEU A 1 691 ? 4.210 9.393 -13.048 1.00 81.44 691 LEU A O 1
ATOM 5485 N N . GLU A 1 692 ? 5.720 7.768 -12.725 1.00 78.25 692 GLU A N 1
ATOM 5486 C CA . GLU A 1 692 ? 5.966 7.493 -14.145 1.00 78.25 692 GLU A CA 1
ATOM 5487 C C . GLU A 1 692 ? 4.669 7.174 -14.919 1.00 78.25 692 GLU A C 1
ATOM 5489 O O . GLU A 1 692 ? 4.472 7.612 -16.055 1.00 78.25 692 GLU A O 1
ATOM 5494 N N . ALA A 1 693 ? 3.720 6.467 -14.290 1.00 76.50 693 ALA A N 1
ATOM 5495 C CA . ALA A 1 693 ? 2.412 6.193 -14.891 1.00 76.50 693 ALA A CA 1
ATOM 5496 C C . ALA A 1 693 ? 1.579 7.469 -15.098 1.00 76.50 693 ALA A C 1
ATOM 5498 O O . ALA A 1 693 ? 0.873 7.592 -16.101 1.00 76.50 693 ALA A O 1
ATOM 5499 N N . TRP A 1 694 ? 1.687 8.428 -14.178 1.00 88.31 694 TRP A N 1
ATOM 5500 C CA . TRP A 1 694 ? 1.028 9.728 -14.284 1.00 88.31 694 TRP A CA 1
ATOM 5501 C C . TRP A 1 694 ? 1.699 10.621 -15.321 1.00 88.31 694 TRP A C 1
ATOM 5503 O O . TRP A 1 694 ? 1.007 11.334 -16.048 1.00 88.31 694 TRP A O 1
ATOM 5513 N N . GLU A 1 695 ? 3.027 10.568 -15.411 1.00 88.25 695 GLU A N 1
ATOM 5514 C CA . GLU A 1 695 ? 3.801 11.288 -16.415 1.00 88.25 695 GLU A CA 1
ATOM 5515 C C . GLU A 1 695 ? 3.477 10.792 -17.829 1.00 88.25 695 GLU A C 1
ATOM 5517 O O . GLU A 1 695 ? 3.167 11.597 -18.706 1.00 88.25 695 GLU A O 1
ATOM 5522 N N . ARG A 1 696 ? 3.447 9.473 -18.058 1.00 83.38 696 ARG A N 1
ATOM 5523 C CA . ARG A 1 696 ? 3.105 8.898 -19.373 1.00 83.38 696 ARG A CA 1
ATOM 5524 C C . ARG A 1 696 ? 1.708 9.253 -19.862 1.00 83.38 696 ARG A C 1
ATOM 5526 O O . ARG A 1 696 ? 1.493 9.335 -21.068 1.00 83.38 696 ARG A O 1
ATOM 5533 N N . ALA A 1 697 ? 0.757 9.442 -18.952 1.00 87.75 697 ALA A N 1
ATOM 5534 C CA . ALA A 1 697 ? -0.602 9.828 -19.313 1.00 87.75 697 ALA A CA 1
ATOM 5535 C C . ALA A 1 697 ? -0.717 11.304 -19.757 1.00 87.75 697 ALA A C 1
ATOM 5537 O O . ALA A 1 697 ? -1.746 11.674 -20.333 1.00 87.75 697 ALA A O 1
ATOM 5538 N N . LEU A 1 698 ? 0.316 12.133 -19.540 1.00 91.88 698 LEU A N 1
ATOM 5539 C CA . LEU A 1 698 ? 0.383 13.499 -20.063 1.00 91.88 698 LEU A CA 1
ATOM 5540 C C . LEU A 1 698 ? 0.598 13.493 -21.584 1.00 91.88 698 LEU A C 1
ATOM 5542 O O . LEU A 1 698 ? 1.554 12.915 -22.099 1.00 91.88 698 LEU A O 1
ATOM 5546 N N . VAL A 1 699 ? -0.249 14.224 -22.311 1.00 92.94 699 VAL A N 1
ATOM 5547 C CA . VAL A 1 699 ? -0.184 14.315 -23.783 1.00 92.94 699 VAL A CA 1
ATOM 5548 C C . VAL A 1 699 ? 1.033 15.126 -24.250 1.00 92.94 699 VAL A C 1
ATOM 5550 O O . VAL A 1 699 ? 1.631 14.832 -25.284 1.00 92.94 699 VAL A O 1
ATOM 5553 N N . SER A 1 700 ? 1.412 16.163 -23.500 1.00 94.12 700 SER A N 1
ATOM 5554 C CA . SER A 1 700 ? 2.483 17.092 -23.875 1.00 94.12 700 SER A CA 1
ATOM 5555 C C . SER A 1 700 ? 3.857 16.592 -23.423 1.00 94.12 700 SER A C 1
ATOM 5557 O O . SER A 1 700 ? 4.082 16.349 -22.241 1.00 94.12 700 SER A O 1
ATOM 5559 N N . GLU A 1 701 ? 4.816 16.500 -24.348 1.00 92.94 701 GLU A N 1
ATOM 5560 C CA . GLU A 1 701 ? 6.231 16.244 -24.022 1.00 92.94 701 GLU A CA 1
ATOM 5561 C C . GLU A 1 701 ? 6.834 17.339 -23.131 1.00 92.94 701 GLU A C 1
ATOM 5563 O O . GLU A 1 701 ? 7.594 17.045 -22.213 1.00 92.94 701 GLU A O 1
ATOM 5568 N N . ALA A 1 702 ? 6.438 18.598 -23.338 1.00 93.88 702 ALA A N 1
ATOM 5569 C CA . ALA A 1 702 ? 6.906 19.706 -22.513 1.00 93.88 702 ALA A CA 1
ATOM 5570 C C . ALA A 1 702 ? 6.420 19.590 -21.059 1.00 93.88 702 ALA A C 1
ATOM 5572 O O . ALA A 1 702 ? 7.169 19.918 -20.142 1.00 93.88 702 ALA A O 1
ATOM 5573 N N . ASP A 1 703 ? 5.191 19.107 -20.841 1.00 94.25 703 ASP A N 1
ATOM 5574 C CA . ASP A 1 703 ? 4.685 18.876 -19.485 1.00 94.25 703 ASP A CA 1
ATOM 5575 C C . ASP A 1 703 ? 5.424 17.710 -18.814 1.00 94.25 703 ASP A C 1
ATOM 5577 O O . ASP A 1 703 ? 5.812 17.848 -17.656 1.00 94.25 703 ASP A O 1
ATOM 5581 N N . ARG A 1 704 ? 5.690 16.617 -19.544 1.00 93.12 704 ARG A N 1
ATOM 5582 C CA . ARG A 1 704 ? 6.481 15.476 -19.045 1.00 93.12 704 ARG A CA 1
ATOM 5583 C C . ARG A 1 704 ? 7.865 15.913 -18.573 1.00 93.12 704 ARG A C 1
ATOM 5585 O O . ARG A 1 704 ? 8.172 15.813 -17.389 1.00 93.12 704 ARG A O 1
ATOM 5592 N N . LYS A 1 705 ? 8.617 16.582 -19.452 1.00 92.88 705 LYS A N 1
ATOM 5593 C CA . LYS A 1 705 ? 9.946 17.117 -19.130 1.00 92.88 705 LYS A CA 1
ATOM 5594 C C . LYS A 1 705 ? 9.924 18.083 -17.941 1.00 92.88 705 LYS A C 1
ATOM 5596 O O . LYS A 1 705 ? 10.804 18.053 -17.089 1.00 92.88 705 LYS A O 1
ATOM 5601 N N . LYS A 1 706 ? 8.905 18.947 -17.848 1.00 94.75 706 LYS A N 1
ATOM 5602 C CA . LYS A 1 706 ? 8.752 19.875 -16.716 1.00 94.75 706 LYS A CA 1
ATOM 5603 C C . LYS A 1 706 ? 8.550 19.134 -15.389 1.00 94.75 706 LYS A C 1
ATOM 5605 O O . LYS A 1 706 ? 9.037 19.602 -14.357 1.00 94.75 706 LYS A O 1
ATOM 5610 N N . THR A 1 707 ? 7.819 18.021 -15.412 1.00 93.06 707 THR A N 1
ATOM 5611 C CA . THR A 1 707 ? 7.600 17.155 -14.249 1.00 93.06 707 THR A CA 1
ATOM 5612 C C . THR A 1 707 ? 8.875 16.431 -13.844 1.00 93.06 707 THR A C 1
ATOM 5614 O O . THR A 1 707 ? 9.260 16.540 -12.679 1.00 93.06 707 THR A O 1
ATOM 5617 N N . GLU A 1 708 ? 9.571 15.810 -14.794 1.00 90.81 708 GLU A N 1
ATOM 5618 C CA . GLU A 1 708 ? 10.873 15.164 -14.590 1.00 90.81 708 GLU A CA 1
ATOM 5619 C C . GLU A 1 708 ? 11.899 16.144 -13.988 1.00 90.81 708 GLU A C 1
ATOM 5621 O O . GLU A 1 708 ? 12.438 15.915 -12.905 1.00 90.81 708 GLU A O 1
ATOM 5626 N N . GLU A 1 709 ? 12.089 17.317 -14.602 1.00 92.19 709 GLU A N 1
ATOM 5627 C CA . GLU A 1 709 ? 13.026 18.336 -14.112 1.00 92.19 709 GLU A CA 1
ATOM 5628 C C . GLU A 1 709 ? 12.683 18.824 -12.693 1.00 92.19 709 GLU A C 1
ATOM 5630 O O . GLU A 1 709 ? 13.570 19.169 -11.910 1.00 92.19 709 GLU A O 1
ATOM 5635 N N . ALA A 1 710 ? 11.395 18.909 -12.347 1.00 92.19 710 ALA A N 1
ATOM 5636 C CA . ALA A 1 710 ? 10.959 19.314 -11.014 1.00 92.19 710 ALA A CA 1
ATOM 5637 C C . ALA A 1 710 ? 11.162 18.213 -9.963 1.00 92.19 710 ALA A C 1
ATOM 5639 O O . ALA A 1 710 ? 11.504 18.536 -8.825 1.00 92.19 710 ALA A O 1
ATOM 5640 N N . LEU A 1 711 ? 10.988 16.944 -10.339 1.00 89.56 711 LEU A N 1
ATOM 5641 C CA . LEU A 1 711 ? 11.319 15.791 -9.503 1.00 89.56 711 LEU A CA 1
ATOM 5642 C C . LEU A 1 711 ? 12.823 15.742 -9.215 1.00 89.56 711 LEU A C 1
ATOM 5644 O O . LEU A 1 711 ? 13.217 15.688 -8.051 1.00 89.56 711 LEU A O 1
ATOM 5648 N N . HIS A 1 712 ? 13.657 15.886 -10.248 1.00 89.62 712 HIS A N 1
ATOM 5649 C CA . HIS A 1 712 ? 15.114 15.929 -10.100 1.00 89.62 712 HIS A CA 1
ATOM 5650 C C . HIS A 1 712 ? 15.569 17.060 -9.175 1.00 89.62 712 HIS A C 1
ATOM 5652 O O . HIS A 1 712 ? 16.431 16.854 -8.324 1.00 89.62 712 HIS A O 1
ATOM 5658 N N . ARG A 1 713 ? 14.973 18.257 -9.291 1.00 90.88 713 ARG A N 1
ATOM 5659 C CA . ARG A 1 713 ? 15.268 19.364 -8.365 1.00 90.88 713 ARG A CA 1
ATOM 5660 C C . ARG A 1 713 ? 14.922 19.013 -6.918 1.00 90.88 713 ARG A C 1
ATOM 5662 O O . ARG A 1 713 ? 15.760 19.220 -6.051 1.00 90.88 713 ARG A O 1
ATOM 5669 N N . SER A 1 714 ? 13.742 18.441 -6.676 1.00 90.25 714 SER A N 1
ATOM 5670 C CA . SER A 1 714 ? 13.313 18.026 -5.332 1.00 90.25 714 SER A CA 1
ATOM 5671 C C . SER A 1 714 ? 14.292 17.029 -4.704 1.00 90.25 714 SER A C 1
ATOM 5673 O O . SER A 1 714 ? 14.739 17.222 -3.577 1.00 90.25 714 SER A O 1
ATOM 5675 N N . VAL A 1 715 ? 14.682 15.996 -5.454 1.00 89.88 715 VAL A N 1
ATOM 5676 C CA . VAL A 1 715 ? 15.626 14.971 -4.984 1.00 89.88 715 VAL A CA 1
ATOM 5677 C C . VAL A 1 715 ? 17.027 15.550 -4.763 1.00 89.88 715 VAL A C 1
ATOM 5679 O O . VAL A 1 715 ? 17.699 15.213 -3.788 1.00 89.88 715 VAL A O 1
ATOM 5682 N N . ARG A 1 716 ? 17.464 16.488 -5.609 1.00 90.56 716 ARG A N 1
ATOM 5683 C CA . ARG A 1 716 ? 18.733 17.205 -5.430 1.00 90.56 716 ARG A CA 1
ATOM 5684 C C . ARG A 1 716 ? 18.752 18.046 -4.153 1.00 90.56 716 ARG A C 1
ATOM 5686 O O . ARG A 1 716 ? 19.759 18.046 -3.440 1.00 90.56 716 ARG A O 1
ATOM 5693 N N . ASP A 1 717 ? 17.663 18.747 -3.853 1.00 92.00 717 ASP A N 1
ATOM 5694 C CA . ASP A 1 717 ? 17.563 19.590 -2.660 1.00 92.00 717 ASP A CA 1
ATOM 5695 C C . ASP A 1 717 ? 17.538 18.732 -1.377 1.00 92.00 717 ASP A C 1
ATOM 5697 O O . ASP A 1 717 ? 18.290 19.009 -0.431 1.00 92.00 717 ASP A O 1
ATOM 5701 N N . GLN A 1 718 ? 16.813 17.605 -1.392 1.00 93.00 718 GLN A N 1
ATOM 5702 C CA . GLN A 1 718 ? 16.864 16.579 -0.340 1.00 93.00 718 GLN A CA 1
ATOM 5703 C C . GLN A 1 718 ? 18.289 16.036 -0.138 1.00 93.00 718 GLN A C 1
ATOM 5705 O O . GLN A 1 718 ? 18.804 16.031 0.987 1.00 93.00 718 GLN A O 1
ATOM 5710 N N . ALA A 1 719 ? 18.969 15.633 -1.218 1.00 92.06 719 ALA A N 1
ATOM 5711 C CA . ALA A 1 719 ? 20.337 15.118 -1.167 1.00 92.06 719 ALA A CA 1
ATOM 5712 C C . ALA A 1 719 ? 21.312 16.149 -0.580 1.00 92.06 719 ALA A C 1
ATOM 5714 O O . ALA A 1 719 ? 22.181 15.804 0.226 1.00 92.06 719 ALA A O 1
ATOM 5715 N N . ALA A 1 720 ? 21.138 17.436 -0.899 1.00 94.00 720 ALA A N 1
ATOM 5716 C CA . ALA A 1 720 ? 21.932 18.510 -0.316 1.00 94.00 720 ALA A CA 1
ATOM 5717 C C . ALA A 1 720 ? 21.700 18.652 1.200 1.00 94.00 720 ALA A C 1
ATOM 5719 O O . ALA A 1 720 ? 22.652 18.916 1.941 1.00 94.00 720 ALA A O 1
ATOM 5720 N N . VAL A 1 721 ? 20.466 18.483 1.686 1.00 95.88 721 VAL A N 1
ATOM 5721 C CA . VAL A 1 721 ? 20.147 18.504 3.127 1.00 95.88 721 VAL A CA 1
ATOM 5722 C C . VAL A 1 721 ? 20.798 17.331 3.851 1.00 95.88 721 VAL A C 1
ATOM 5724 O O . VAL A 1 721 ? 21.448 17.539 4.882 1.00 95.88 721 VAL A O 1
ATOM 5727 N N . ILE A 1 722 ? 20.683 16.124 3.294 1.00 95.75 722 ILE A N 1
ATOM 5728 C CA . ILE A 1 722 ? 21.303 14.911 3.841 1.00 95.75 722 ILE A CA 1
ATOM 5729 C C . ILE A 1 722 ? 22.822 15.082 3.895 1.00 95.75 722 ILE A C 1
ATOM 5731 O O . ILE A 1 722 ? 23.427 14.911 4.953 1.00 95.75 722 ILE A O 1
ATOM 5735 N N . ALA A 1 723 ? 23.441 15.489 2.785 1.00 95.56 723 ALA A N 1
ATOM 5736 C CA . ALA A 1 723 ? 24.885 15.664 2.680 1.00 95.56 723 ALA A CA 1
ATOM 5737 C C . ALA A 1 723 ? 25.431 16.645 3.728 1.00 95.56 723 ALA A C 1
ATOM 5739 O O . ALA A 1 723 ? 26.435 16.361 4.386 1.00 95.56 723 ALA A O 1
ATOM 5740 N N . ARG A 1 724 ? 24.756 17.788 3.934 1.00 96.50 724 ARG A N 1
ATOM 5741 C CA . ARG A 1 724 ? 25.138 18.763 4.973 1.00 96.50 724 ARG A CA 1
ATOM 5742 C C . ARG A 1 724 ? 25.064 18.163 6.376 1.00 96.50 724 ARG A C 1
ATOM 5744 O O . ARG A 1 724 ? 25.963 18.409 7.181 1.00 96.50 724 ARG A O 1
ATOM 5751 N N . ASN A 1 725 ? 24.012 17.401 6.667 1.00 97.25 725 ASN A N 1
ATOM 5752 C CA . ASN A 1 725 ? 23.805 16.775 7.970 1.00 97.25 725 ASN A CA 1
ATOM 5753 C C . ASN A 1 725 ? 24.815 15.642 8.224 1.00 97.25 725 ASN A C 1
ATOM 5755 O O . ASN A 1 725 ? 25.422 15.611 9.291 1.00 97.25 725 ASN A O 1
ATOM 5759 N N . LEU A 1 726 ? 25.112 14.795 7.236 1.00 96.88 726 LEU A N 1
ATOM 5760 C CA . LEU A 1 726 ? 26.175 13.784 7.332 1.00 96.88 726 LEU A CA 1
ATOM 5761 C C . LEU A 1 726 ? 27.557 14.420 7.544 1.00 96.88 726 LEU A C 1
ATOM 5763 O O . LEU A 1 726 ? 28.316 14.005 8.422 1.00 96.88 726 LEU A O 1
ATOM 5767 N N . ALA A 1 727 ? 27.875 15.473 6.786 1.00 94.44 727 ALA A N 1
ATOM 5768 C CA . ALA A 1 727 ? 29.188 16.107 6.833 1.00 94.44 727 ALA A CA 1
ATOM 5769 C C . ALA A 1 727 ? 29.484 16.816 8.165 1.00 94.44 727 ALA A C 1
ATOM 5771 O O . ALA A 1 727 ? 30.655 16.887 8.557 1.00 94.44 727 ALA A O 1
ATOM 5772 N N . ASN A 1 728 ? 28.460 17.355 8.835 1.00 92.75 728 ASN A N 1
ATOM 5773 C CA . ASN A 1 728 ? 28.606 18.175 10.044 1.00 92.75 728 ASN A CA 1
ATOM 5774 C C . ASN A 1 728 ? 28.080 17.497 11.319 1.00 92.75 728 ASN A C 1
ATOM 5776 O O . ASN A 1 728 ? 28.375 17.961 12.419 1.00 92.75 728 ASN A O 1
ATOM 5780 N N . GLY A 1 729 ? 27.311 16.417 11.185 1.00 94.19 729 GLY A N 1
ATOM 5781 C CA . GLY A 1 729 ? 26.707 15.702 12.301 1.00 94.19 729 GLY A CA 1
ATOM 5782 C C . GLY A 1 729 ? 27.708 14.893 13.121 1.00 94.19 729 GLY A C 1
ATOM 5783 O O . GLY A 1 729 ? 28.785 14.514 12.643 1.00 94.19 729 GLY A O 1
ATOM 5784 N N . ASN A 1 730 ? 27.320 14.616 14.368 1.00 94.88 730 ASN A N 1
ATOM 5785 C CA . ASN A 1 730 ? 28.011 13.670 15.240 1.00 94.88 730 ASN A CA 1
ATOM 5786 C C . ASN A 1 730 ? 27.766 12.217 14.780 1.00 94.88 730 ASN A C 1
ATOM 5788 O O . ASN A 1 730 ? 27.015 11.963 13.836 1.00 94.88 730 ASN A O 1
ATOM 5792 N N . ARG A 1 731 ? 28.416 11.255 15.446 1.00 93.94 731 ARG A N 1
ATOM 5793 C CA . ARG A 1 731 ? 28.300 9.827 15.110 1.00 93.94 731 ARG A CA 1
ATOM 5794 C C . ARG A 1 731 ? 26.845 9.351 15.097 1.00 93.94 731 ARG A C 1
ATOM 5796 O O . ARG A 1 731 ? 26.445 8.688 14.147 1.00 93.94 731 ARG A O 1
ATOM 5803 N N . ASP A 1 732 ? 26.063 9.712 16.112 1.00 93.19 732 ASP A N 1
ATOM 5804 C CA . ASP A 1 732 ? 24.681 9.247 16.247 1.00 93.19 732 ASP A CA 1
ATOM 5805 C C . ASP A 1 732 ? 23.787 9.810 15.141 1.00 93.19 732 ASP A C 1
ATOM 5807 O O . ASP A 1 732 ? 23.009 9.066 14.545 1.00 93.19 732 ASP A O 1
ATOM 5811 N N . LEU A 1 733 ? 23.937 11.088 14.795 1.00 96.19 733 LEU A N 1
ATOM 5812 C CA . LEU A 1 733 ? 23.235 11.678 13.659 1.00 96.19 733 LEU A CA 1
ATOM 5813 C C . LEU A 1 733 ? 23.577 10.934 12.366 1.00 96.19 733 LEU A C 1
ATOM 5815 O O . LEU A 1 733 ? 22.667 10.523 11.649 1.00 96.19 733 LEU A O 1
ATOM 5819 N N . ARG A 1 734 ? 24.873 10.720 12.088 1.00 96.12 734 ARG A N 1
ATOM 5820 C CA . ARG A 1 734 ? 25.319 10.007 10.881 1.00 96.12 734 ARG A CA 1
ATOM 5821 C C . ARG A 1 734 ? 24.727 8.610 10.818 1.00 96.12 734 ARG A C 1
ATOM 5823 O O . ARG A 1 734 ? 24.148 8.259 9.803 1.00 96.12 734 ARG A O 1
ATOM 5830 N N . LEU A 1 735 ? 24.821 7.846 11.903 1.00 93.38 735 LEU A N 1
ATOM 5831 C CA . LEU A 1 735 ? 24.321 6.477 11.945 1.00 93.38 735 LEU A CA 1
ATOM 5832 C C . LEU A 1 735 ? 22.811 6.416 11.675 1.00 93.38 735 LEU A C 1
ATOM 5834 O O . LEU A 1 735 ? 22.370 5.634 10.838 1.00 93.38 735 LEU A O 1
ATOM 5838 N N . GLY A 1 736 ? 22.026 7.274 12.336 1.00 93.06 736 GLY A N 1
ATOM 5839 C CA . GLY A 1 736 ? 20.577 7.324 12.131 1.00 93.06 736 GLY A CA 1
ATOM 5840 C C . GLY A 1 736 ? 20.198 7.752 10.713 1.00 93.06 736 GLY A C 1
ATOM 5841 O O . GLY A 1 736 ? 19.318 7.152 10.105 1.00 93.06 736 GLY A O 1
ATOM 5842 N N . LEU A 1 737 ? 20.889 8.757 10.169 1.00 94.75 737 LEU A N 1
ATOM 5843 C CA . LEU A 1 737 ? 20.614 9.267 8.830 1.00 94.75 737 LEU A CA 1
ATOM 5844 C C . LEU A 1 737 ? 21.005 8.253 7.750 1.00 94.75 737 LEU A C 1
ATOM 5846 O O . LEU A 1 737 ? 20.218 8.032 6.844 1.00 94.75 737 LEU A O 1
ATOM 5850 N N . LEU A 1 738 ? 22.162 7.592 7.876 1.00 93.56 738 LEU A N 1
ATOM 5851 C CA . LEU A 1 738 ? 22.578 6.508 6.978 1.00 93.56 738 LEU A CA 1
ATOM 5852 C C . LEU A 1 738 ? 21.594 5.336 7.021 1.00 93.56 738 LEU A C 1
ATOM 5854 O O . LEU A 1 738 ? 21.216 4.842 5.967 1.00 93.56 738 LEU A O 1
ATOM 5858 N N . THR A 1 739 ? 21.112 4.958 8.211 1.00 89.44 739 THR A N 1
ATOM 5859 C CA . THR A 1 739 ? 20.076 3.918 8.351 1.00 89.44 739 THR A CA 1
ATOM 5860 C C . THR A 1 739 ? 18.809 4.308 7.580 1.00 89.44 739 THR A C 1
ATOM 5862 O O . THR A 1 739 ? 18.268 3.504 6.826 1.00 89.44 739 THR A O 1
ATOM 5865 N N . ALA A 1 740 ? 18.368 5.566 7.700 1.00 90.19 740 ALA A N 1
ATOM 5866 C CA . ALA A 1 740 ? 17.168 6.073 7.029 1.00 90.19 740 ALA A CA 1
ATOM 5867 C C . ALA A 1 740 ? 17.270 6.115 5.493 1.00 90.19 740 ALA A C 1
ATOM 5869 O O . ALA A 1 740 ? 16.249 6.266 4.830 1.00 90.19 740 ALA A O 1
ATOM 5870 N N . LEU A 1 741 ? 18.475 6.012 4.918 1.00 88.56 741 LEU A N 1
ATOM 5871 C CA . LEU A 1 741 ? 18.663 6.004 3.465 1.00 88.56 741 LEU A CA 1
ATOM 5872 C C . LEU A 1 741 ? 18.296 4.662 2.828 1.00 88.56 741 LEU A C 1
ATOM 5874 O O . LEU A 1 741 ? 17.933 4.636 1.658 1.00 88.56 741 LEU A O 1
ATOM 5878 N N . TRP A 1 742 ? 18.369 3.557 3.569 1.00 79.44 742 TRP A N 1
ATOM 5879 C CA . TRP A 1 742 ? 18.158 2.229 2.989 1.00 79.44 742 TRP A CA 1
ATOM 5880 C C . TRP A 1 742 ? 17.194 1.336 3.771 1.00 79.44 742 TRP A C 1
ATOM 5882 O O . TRP A 1 742 ? 16.658 0.389 3.193 1.00 79.44 742 TRP A O 1
ATOM 5892 N N . ASP A 1 743 ? 16.939 1.622 5.051 1.00 78.06 743 ASP A N 1
ATOM 5893 C CA . ASP A 1 743 ? 16.138 0.758 5.913 1.00 78.06 743 ASP A CA 1
ATOM 5894 C C . ASP A 1 743 ? 14.849 1.430 6.413 1.00 78.06 743 ASP A C 1
ATOM 5896 O O . ASP A 1 743 ? 14.802 2.595 6.807 1.00 78.06 743 ASP A O 1
ATOM 5900 N N . PHE A 1 744 ? 13.800 0.618 6.437 1.00 79.00 744 PHE A N 1
ATOM 5901 C CA . PHE A 1 744 ? 12.536 0.841 7.108 1.00 79.00 744 PHE A CA 1
ATOM 5902 C C . PHE A 1 744 ? 12.112 -0.508 7.690 1.00 79.00 744 PHE A C 1
ATOM 5904 O O . PHE A 1 744 ? 12.180 -1.523 6.999 1.00 79.00 744 PHE A O 1
ATOM 5911 N N . HIS A 1 745 ? 11.623 -0.552 8.928 1.00 72.94 745 HIS A N 1
ATOM 5912 C CA . HIS A 1 745 ? 11.418 -1.820 9.643 1.00 72.94 745 HIS A CA 1
ATOM 5913 C C . HIS A 1 745 ? 10.547 -2.871 8.945 1.00 72.94 745 HIS A C 1
ATOM 5915 O O . HIS A 1 745 ? 10.688 -4.058 9.222 1.00 72.94 745 HIS A O 1
ATOM 5921 N N . LEU A 1 746 ? 9.632 -2.451 8.070 1.00 66.19 746 LEU A N 1
ATOM 5922 C CA . LEU A 1 746 ? 8.799 -3.362 7.287 1.00 66.19 746 LEU A CA 1
ATOM 5923 C C . LEU A 1 746 ? 9.573 -3.989 6.119 1.00 66.19 746 LEU A C 1
ATOM 5925 O O . LEU A 1 746 ? 9.230 -5.093 5.708 1.00 66.19 746 LEU A O 1
ATOM 5929 N N . ARG A 1 747 ? 10.613 -3.320 5.597 1.00 65.56 747 ARG A N 1
ATOM 5930 C CA . ARG A 1 747 ? 11.450 -3.838 4.505 1.00 65.56 747 ARG A CA 1
ATOM 5931 C C . ARG A 1 747 ? 12.309 -4.999 4.975 1.00 65.56 747 ARG A C 1
ATOM 5933 O O . ARG A 1 747 ? 12.327 -6.007 4.283 1.00 65.56 747 ARG A O 1
ATOM 5940 N N . HIS A 1 748 ? 12.892 -4.888 6.168 1.00 59.59 748 HIS A N 1
ATOM 5941 C CA . HIS A 1 748 ? 13.884 -5.821 6.709 1.00 59.59 748 HIS A CA 1
ATOM 5942 C C . HIS A 1 748 ? 13.398 -6.594 7.944 1.00 59.59 748 HIS A C 1
ATOM 5944 O O . HIS A 1 748 ? 14.219 -6.966 8.784 1.00 59.59 748 HIS A O 1
ATOM 5950 N N . MET A 1 749 ? 12.079 -6.808 8.075 1.00 50.94 749 MET A N 1
ATOM 5951 C CA . MET A 1 749 ? 11.451 -7.562 9.176 1.00 50.94 749 MET A CA 1
ATOM 5952 C C . MET A 1 749 ? 12.327 -8.743 9.594 1.00 50.94 749 MET A C 1
ATOM 5954 O O . MET A 1 749 ? 12.769 -9.499 8.733 1.00 50.94 749 MET A O 1
ATOM 5958 N N . ALA A 1 750 ? 12.608 -8.877 10.894 1.00 43.16 750 ALA A N 1
ATOM 5959 C CA . ALA A 1 750 ? 13.590 -9.839 11.381 1.00 43.16 750 ALA A CA 1
ATOM 5960 C C . ALA A 1 750 ? 13.161 -11.228 10.942 1.00 43.16 750 ALA A C 1
ATOM 5962 O O . ALA A 1 750 ? 12.146 -11.740 11.409 1.00 43.16 750 ALA A O 1
ATOM 5963 N N . ILE A 1 751 ? 13.950 -11.816 10.053 1.00 44.00 751 ILE A N 1
ATOM 5964 C CA . ILE A 1 751 ? 13.813 -13.209 9.695 1.00 44.00 751 ILE A CA 1
ATOM 5965 C C . ILE A 1 751 ? 14.856 -13.954 10.526 1.00 44.00 751 ILE A C 1
ATOM 5967 O O . ILE A 1 751 ? 16.050 -13.799 10.256 1.00 44.00 751 ILE A O 1
ATOM 5971 N N . PRO A 1 752 ? 14.456 -14.709 11.567 1.00 42.59 752 PRO A N 1
ATOM 5972 C CA . PRO A 1 752 ? 15.361 -15.631 12.241 1.00 42.59 752 PRO A CA 1
ATOM 5973 C C . PRO A 1 752 ? 16.105 -16.499 11.216 1.00 42.59 752 PRO A C 1
ATOM 5975 O O . PRO A 1 752 ? 15.534 -16.850 10.182 1.00 42.59 752 PRO A O 1
ATOM 5978 N N . ASP A 1 753 ? 17.366 -16.852 11.471 1.00 44.12 753 ASP A N 1
ATOM 5979 C CA . ASP A 1 753 ? 18.179 -17.609 10.504 1.00 44.12 753 ASP A CA 1
ATOM 5980 C C . ASP A 1 753 ? 17.534 -18.954 10.103 1.00 44.12 753 ASP A C 1
ATOM 5982 O O . ASP A 1 753 ? 17.688 -19.400 8.968 1.00 44.12 753 ASP A O 1
ATOM 5986 N N . ASP A 1 754 ? 16.739 -19.554 10.994 1.00 43.66 754 ASP A N 1
ATOM 5987 C CA . ASP A 1 754 ? 15.932 -20.765 10.787 1.00 43.66 754 ASP A CA 1
ATOM 5988 C C . ASP A 1 754 ? 14.600 -20.528 10.044 1.00 43.66 754 ASP A C 1
ATOM 5990 O O . ASP A 1 754 ? 13.957 -21.480 9.592 1.00 43.66 754 ASP A O 1
ATOM 5994 N N . ASN A 1 755 ? 14.196 -19.267 9.866 1.00 40.53 755 ASN A N 1
ATOM 5995 C CA . ASN A 1 755 ? 12.979 -18.850 9.167 1.00 40.53 755 ASN A CA 1
ATOM 5996 C C . ASN A 1 755 ? 13.253 -18.078 7.864 1.00 40.53 755 ASN A C 1
ATOM 5998 O O . ASN A 1 755 ? 12.296 -17.693 7.190 1.00 40.53 755 ASN A O 1
ATOM 6002 N N . ARG A 1 756 ? 14.519 -17.919 7.439 1.00 44.12 756 ARG A N 1
ATOM 6003 C CA . ARG A 1 756 ? 14.892 -17.317 6.133 1.00 44.12 756 ARG A CA 1
ATOM 6004 C C . ARG A 1 756 ? 14.167 -17.966 4.953 1.00 44.12 756 ARG A C 1
ATOM 6006 O O . ARG A 1 756 ? 13.815 -17.298 3.992 1.00 44.12 756 ARG A O 1
ATOM 6013 N N . GLU A 1 757 ? 13.824 -19.246 5.076 1.00 41.22 757 GLU A N 1
ATOM 6014 C CA . GLU A 1 757 ? 13.061 -20.010 4.082 1.00 41.22 757 GLU A CA 1
ATOM 6015 C C . GLU A 1 757 ? 11.530 -19.784 4.112 1.00 41.22 757 GLU A C 1
ATOM 6017 O O . GLU A 1 757 ? 10.802 -20.404 3.326 1.00 41.22 757 GLU A O 1
ATOM 6022 N N . LYS A 1 758 ? 11.012 -18.957 5.036 1.00 40.38 758 LYS A N 1
ATOM 6023 C CA . LYS A 1 758 ? 9.569 -18.754 5.283 1.00 40.38 758 LYS A CA 1
ATOM 6024 C C . LYS A 1 758 ? 9.069 -17.329 5.002 1.00 40.38 758 LYS A C 1
ATOM 6026 O O . LYS A 1 758 ? 7.885 -17.178 4.705 1.00 40.38 758 LYS A O 1
ATOM 6031 N N . VAL A 1 759 ? 9.917 -16.297 5.080 1.00 41.19 759 VAL A N 1
ATOM 6032 C CA . VAL A 1 759 ? 9.440 -14.921 5.359 1.00 41.19 759 VAL A CA 1
ATOM 6033 C C . VAL A 1 759 ? 9.516 -13.940 4.180 1.00 41.19 759 VAL A C 1
ATOM 6035 O O . VAL A 1 759 ? 8.987 -12.837 4.276 1.00 41.19 759 VAL A O 1
ATOM 6038 N N . ASP A 1 760 ? 9.985 -14.321 2.993 1.00 39.69 760 ASP A N 1
ATOM 6039 C CA . ASP A 1 760 ? 10.104 -13.337 1.896 1.00 39.69 760 ASP A CA 1
ATOM 6040 C C . ASP A 1 760 ? 8.841 -13.131 1.045 1.00 39.69 760 ASP A C 1
ATOM 6042 O O . ASP A 1 760 ? 8.897 -12.535 -0.034 1.00 39.69 760 ASP A O 1
ATOM 6046 N N . VAL A 1 761 ? 7.674 -13.631 1.456 1.00 42.78 761 VAL A N 1
ATOM 6047 C CA . VAL A 1 761 ? 6.565 -13.753 0.507 1.00 42.78 761 VAL A CA 1
ATOM 6048 C C . VAL A 1 761 ? 5.194 -13.338 1.014 1.00 42.78 761 VAL A C 1
ATOM 6050 O O . VAL A 1 761 ? 4.784 -13.657 2.123 1.00 42.78 761 VAL A O 1
ATOM 6053 N N . ILE A 1 762 ? 4.444 -12.750 0.084 1.00 43.47 762 ILE A N 1
ATOM 6054 C CA . ILE A 1 762 ? 3.014 -12.969 -0.148 1.00 43.47 762 ILE A CA 1
ATOM 6055 C C . ILE A 1 762 ? 2.820 -14.473 -0.433 1.00 43.47 762 ILE A C 1
ATOM 6057 O O . ILE A 1 762 ? 2.685 -14.848 -1.594 1.00 43.47 762 ILE A O 1
ATOM 6061 N N . LEU A 1 763 ? 2.942 -15.366 0.557 1.00 41.50 763 LEU A N 1
ATOM 6062 C CA . LEU A 1 763 ? 2.717 -16.799 0.341 1.00 41.50 763 LEU A CA 1
ATOM 6063 C C . LEU A 1 763 ? 1.316 -17.175 0.783 1.00 41.50 763 LEU A C 1
ATOM 6065 O O . LEU A 1 763 ? 1.095 -17.374 1.978 1.00 41.50 763 LEU A O 1
ATOM 6069 N N . PRO A 1 764 ? 0.380 -17.377 -0.157 1.00 43.78 764 PRO A N 1
ATOM 6070 C CA . PRO A 1 764 ? -0.930 -17.868 0.199 1.00 43.78 764 PRO A CA 1
ATOM 6071 C C . PRO A 1 764 ? -0.892 -19.232 0.879 1.00 43.78 764 PRO A C 1
ATOM 6073 O O . PRO A 1 764 ? -1.865 -19.557 1.524 1.00 43.78 764 PRO A O 1
ATOM 6076 N N . SER A 1 765 ? 0.174 -20.037 0.761 1.00 39.69 765 SER A N 1
ATOM 6077 C CA . SER A 1 765 ? 0.250 -21.346 1.425 1.00 39.69 765 SER A CA 1
ATOM 6078 C C . SER A 1 765 ? 0.557 -21.252 2.924 1.00 39.69 765 SER A C 1
ATOM 6080 O O . SER A 1 765 ? -0.147 -21.872 3.704 1.00 39.69 765 SER A O 1
ATOM 6082 N N . PHE A 1 766 ? 1.548 -20.451 3.343 1.00 49.31 766 PHE A N 1
ATOM 6083 C CA . PHE A 1 766 ? 1.804 -20.191 4.772 1.00 49.31 766 PHE A CA 1
ATOM 6084 C C . PHE A 1 766 ? 0.665 -19.368 5.380 1.00 49.31 766 PHE A C 1
ATOM 6086 O O . PHE A 1 766 ? 0.194 -19.645 6.476 1.00 49.31 766 PHE A O 1
ATOM 6093 N N . PHE A 1 767 ? 0.163 -18.377 4.637 1.00 50.19 767 PHE A N 1
ATOM 6094 C CA . PHE A 1 767 ? -0.961 -17.568 5.090 1.00 50.19 767 PHE A CA 1
ATOM 6095 C C . PHE A 1 767 ? -2.305 -18.292 5.010 1.00 50.19 767 PHE A C 1
ATOM 6097 O O . PHE A 1 767 ? -3.211 -17.904 5.741 1.00 50.19 767 PHE A O 1
ATOM 6104 N N . ALA A 1 768 ? -2.456 -19.347 4.199 1.00 52.31 768 ALA A N 1
ATOM 6105 C CA . ALA A 1 768 ? -3.675 -20.160 4.170 1.00 52.31 768 ALA A CA 1
ATOM 6106 C C . ALA A 1 768 ? -3.942 -20.785 5.537 1.00 52.31 768 ALA A C 1
ATOM 6108 O O . ALA A 1 768 ? -5.089 -20.726 5.982 1.00 52.31 768 ALA A O 1
ATOM 6109 N N . ASP A 1 769 ? -2.895 -21.270 6.216 1.00 54.56 769 ASP A N 1
ATOM 6110 C CA . ASP A 1 769 ? -2.984 -21.871 7.554 1.00 54.56 769 ASP A CA 1
ATOM 6111 C C . ASP A 1 769 ? -3.594 -20.904 8.586 1.00 54.56 769 ASP A C 1
ATOM 6113 O O . ASP A 1 769 ? -4.258 -21.331 9.529 1.00 54.56 769 ASP A O 1
ATOM 6117 N N . TYR A 1 770 ? -3.423 -19.593 8.382 1.00 61.31 770 TYR A N 1
ATOM 6118 C CA . TYR A 1 770 ? -3.951 -18.543 9.258 1.00 61.31 770 TYR A CA 1
ATOM 6119 C C . TYR A 1 770 ? -5.167 -17.804 8.677 1.00 61.31 770 TYR A C 1
ATOM 6121 O O . TYR A 1 770 ? -5.896 -17.142 9.413 1.00 61.31 770 TYR A O 1
ATOM 6129 N N . SER A 1 771 ? -5.424 -17.915 7.370 1.00 58.56 771 SER A N 1
ATOM 6130 C CA . SER A 1 771 ? -6.525 -17.238 6.664 1.00 58.56 771 SER A CA 1
ATOM 6131 C C . SER A 1 771 ? -7.897 -17.673 7.167 1.00 58.56 771 SER A C 1
ATOM 6133 O O . SER A 1 771 ? -8.866 -16.925 7.090 1.00 58.56 771 SER A O 1
ATOM 6135 N N . SER A 1 772 ? -7.974 -18.879 7.728 1.00 60.94 772 SER A N 1
ATOM 6136 C CA . SER A 1 772 ? -9.152 -19.389 8.407 1.00 60.94 772 SER A CA 1
ATOM 6137 C C . SER A 1 772 ? -9.215 -18.961 9.871 1.00 60.94 772 SER A C 1
ATOM 6139 O O . SER A 1 772 ? -9.886 -19.653 10.623 1.00 60.94 772 SER A O 1
ATOM 6141 N N . GLY A 1 773 ? -8.531 -17.892 10.294 1.00 66.94 773 GLY A N 1
ATOM 6142 C CA . GLY A 1 773 ? -8.424 -17.418 11.680 1.00 66.94 773 GLY A CA 1
ATOM 6143 C C . GLY A 1 773 ? -7.443 -18.224 12.542 1.00 66.94 773 GLY A C 1
ATOM 6144 O O . GLY A 1 773 ? -7.045 -19.331 12.191 1.00 66.94 773 GLY A O 1
ATOM 6145 N N . VAL A 1 774 ? -7.063 -17.667 13.696 1.00 76.62 774 VAL A N 1
ATOM 6146 C CA . VAL A 1 774 ? -6.041 -18.247 14.592 1.00 76.62 774 VAL A CA 1
ATOM 6147 C C . VAL A 1 774 ? -6.682 -18.716 15.909 1.00 76.62 774 VAL A C 1
ATOM 6149 O O . VAL A 1 774 ? -6.720 -17.935 16.861 1.00 76.62 774 VAL A O 1
ATOM 6152 N N . PRO A 1 775 ? -7.221 -19.950 16.014 1.00 74.88 775 PRO A N 1
ATOM 6153 C CA . PRO A 1 775 ? -8.010 -20.387 17.174 1.00 74.88 775 PRO A CA 1
ATOM 6154 C C . PRO A 1 775 ? -7.326 -20.176 18.528 1.00 74.88 775 PRO A C 1
ATOM 6156 O O . PRO A 1 775 ? -7.885 -19.573 19.448 1.00 74.88 775 PRO A O 1
ATOM 6159 N N . ARG A 1 776 ? -6.068 -20.611 18.607 1.00 81.81 776 ARG A N 1
ATOM 6160 C CA . ARG A 1 776 ? -5.268 -20.653 19.834 1.00 81.81 776 ARG A CA 1
ATOM 6161 C C . ARG A 1 776 ? -4.619 -19.316 20.199 1.00 81.81 776 ARG A C 1
ATOM 6163 O O . ARG A 1 776 ? -3.926 -19.240 21.200 1.00 81.81 776 ARG A O 1
ATOM 6170 N N . LEU A 1 777 ? -4.869 -18.239 19.444 1.00 80.44 777 LEU A N 1
ATOM 6171 C CA . LEU A 1 777 ? -4.239 -16.920 19.653 1.00 80.44 777 LEU A CA 1
ATOM 6172 C C . LEU A 1 777 ? -4.451 -16.338 21.064 1.00 80.44 777 LEU A C 1
ATOM 6174 O O . LEU A 1 777 ? -3.722 -15.455 21.483 1.00 80.44 777 LEU A O 1
ATOM 6178 N N . HIS A 1 778 ? -5.455 -16.813 21.795 1.00 76.50 778 HIS A N 1
ATOM 6179 C CA . HIS A 1 778 ? -5.760 -16.370 23.153 1.00 76.50 778 HIS A CA 1
ATOM 6180 C C . HIS A 1 778 ? -5.042 -17.178 24.252 1.00 76.50 778 HIS A C 1
ATOM 6182 O O . HIS A 1 778 ? -5.128 -16.815 25.424 1.00 76.50 778 HIS A O 1
ATOM 6188 N N . GLU A 1 779 ? -4.407 -18.299 23.902 1.00 81.06 779 GLU A N 1
ATOM 6189 C CA . GLU A 1 779 ? -3.724 -19.191 24.839 1.00 81.06 779 GLU A CA 1
ATOM 6190 C C . GLU A 1 779 ? -2.326 -18.649 25.156 1.00 81.06 779 GLU A C 1
ATOM 6192 O O . GLU A 1 779 ? -1.579 -18.258 24.260 1.00 81.06 779 GLU A O 1
ATOM 6197 N N . SER A 1 780 ? -1.946 -18.635 26.434 1.00 72.44 780 SER A N 1
ATOM 6198 C CA . SER A 1 780 ? -0.666 -18.064 26.875 1.00 72.44 780 SER A CA 1
ATOM 6199 C C . SER A 1 780 ? 0.564 -18.862 26.429 1.00 72.44 780 SER A C 1
ATOM 6201 O O . SER A 1 780 ? 1.657 -18.309 26.368 1.00 72.44 780 SER A O 1
ATOM 6203 N N . ASP A 1 781 ? 0.409 -20.160 26.162 1.00 80.69 781 ASP A N 1
ATOM 6204 C CA . ASP A 1 781 ? 1.457 -21.070 25.685 1.00 80.69 781 ASP A CA 1
ATOM 6205 C C . ASP A 1 781 ? 1.494 -21.189 24.152 1.00 80.69 781 ASP A C 1
ATOM 6207 O O . ASP A 1 781 ? 2.409 -21.804 23.598 1.00 80.69 781 ASP A O 1
ATOM 6211 N N . PHE A 1 782 ? 0.529 -20.593 23.446 1.00 83.62 782 PHE A N 1
ATOM 6212 C CA . PHE A 1 782 ? 0.519 -20.583 21.991 1.00 83.62 782 PHE A CA 1
ATOM 6213 C C . PHE A 1 782 ? 1.477 -19.520 21.445 1.00 83.62 782 PHE A C 1
ATOM 6215 O O . PHE A 1 782 ? 1.371 -18.324 21.734 1.00 83.62 782 PHE A O 1
ATOM 6222 N N . ARG A 1 783 ? 2.414 -19.962 20.602 1.00 84.19 783 ARG A N 1
ATOM 6223 C CA . ARG A 1 783 ? 3.340 -19.083 19.893 1.00 84.19 783 ARG A CA 1
ATOM 6224 C C . ARG A 1 783 ? 2.821 -18.785 18.489 1.00 84.19 783 ARG A C 1
ATOM 6226 O O . ARG A 1 783 ? 2.852 -19.646 17.614 1.00 84.19 783 ARG A O 1
ATOM 6233 N N . TYR A 1 784 ? 2.348 -17.563 18.275 1.00 79.88 784 TYR A N 1
ATOM 6234 C CA . TYR A 1 784 ? 1.953 -17.077 16.960 1.00 79.88 784 TYR A CA 1
ATOM 6235 C C . TYR A 1 784 ? 3.167 -16.438 16.273 1.00 79.88 784 TYR A C 1
ATOM 6237 O O . TYR A 1 784 ? 3.526 -15.297 16.568 1.00 79.88 784 TYR A O 1
ATOM 6245 N N . GLU A 1 785 ? 3.825 -17.193 15.389 1.00 75.06 785 GLU A N 1
ATOM 6246 C CA . GLU A 1 785 ? 5.116 -16.795 14.802 1.00 75.06 785 GLU A CA 1
ATOM 6247 C C . GLU A 1 785 ? 5.117 -15.408 14.134 1.00 75.06 785 GLU A C 1
ATOM 6249 O O . GLU A 1 785 ? 6.024 -14.640 14.452 1.00 75.06 785 GLU A O 1
ATOM 6254 N N . PRO A 1 786 ? 4.100 -14.990 13.344 1.00 72.06 786 PRO A N 1
ATOM 6255 C CA . PRO A 1 786 ? 4.088 -13.642 12.762 1.00 72.06 786 PRO A CA 1
ATOM 6256 C C . PRO A 1 786 ? 4.193 -12.513 13.803 1.00 72.06 786 PRO A C 1
ATOM 6258 O O . PRO A 1 786 ? 4.872 -11.507 13.587 1.00 72.06 786 PRO A O 1
ATOM 6261 N N . TYR A 1 787 ? 3.565 -12.676 14.974 1.00 77.31 787 TYR A N 1
ATOM 6262 C CA . TYR A 1 787 ? 3.712 -11.728 16.085 1.00 77.31 787 TYR A CA 1
ATOM 6263 C C . TYR A 1 787 ? 5.089 -11.816 16.736 1.00 77.31 787 TYR A C 1
ATOM 6265 O O . TYR A 1 787 ? 5.670 -10.780 17.056 1.00 77.31 787 TYR A O 1
ATOM 6273 N N . ALA A 1 788 ? 5.594 -13.031 16.962 1.00 75.56 788 ALA A N 1
ATOM 6274 C CA . ALA A 1 788 ? 6.875 -13.251 17.628 1.00 75.56 788 ALA A CA 1
ATOM 6275 C C . ALA A 1 788 ? 8.034 -12.646 16.828 1.00 75.56 788 ALA A C 1
ATOM 6277 O O . ALA A 1 788 ? 8.872 -11.947 17.393 1.00 75.56 788 ALA A O 1
ATOM 6278 N N . GLU A 1 789 ? 8.035 -12.847 15.512 1.00 70.00 789 GLU A N 1
ATOM 6279 C CA . GLU A 1 789 ? 9.034 -12.298 14.593 1.00 70.00 789 GLU A CA 1
ATOM 6280 C C . GLU A 1 789 ? 8.981 -10.768 14.558 1.00 70.00 789 GLU A C 1
ATOM 6282 O O . GLU A 1 789 ? 10.003 -10.104 14.734 1.00 70.00 789 GLU A O 1
ATOM 6287 N N . THR A 1 790 ? 7.780 -10.192 14.429 1.00 69.00 790 THR A N 1
ATOM 6288 C CA . THR A 1 790 ? 7.622 -8.730 14.408 1.00 69.00 790 THR A CA 1
ATOM 6289 C C . THR A 1 790 ? 8.067 -8.086 15.723 1.00 69.00 790 THR A C 1
ATOM 6291 O O . THR A 1 790 ? 8.712 -7.038 15.726 1.00 69.00 790 THR A O 1
ATOM 6294 N N . ALA A 1 791 ? 7.739 -8.717 16.853 1.00 71.44 791 ALA A N 1
ATOM 6295 C CA . ALA A 1 791 ? 8.140 -8.260 18.177 1.00 71.44 791 ALA A CA 1
ATOM 6296 C C . ALA A 1 791 ? 9.660 -8.340 18.402 1.00 71.44 791 ALA A C 1
ATOM 6298 O O . ALA A 1 791 ? 10.212 -7.490 19.096 1.00 71.44 791 ALA A O 1
ATOM 6299 N N . ALA A 1 792 ? 10.333 -9.331 17.811 1.00 68.88 792 ALA A N 1
ATOM 6300 C CA . ALA A 1 792 ? 11.768 -9.554 17.972 1.00 68.88 792 ALA A CA 1
ATOM 6301 C C . ALA A 1 792 ? 12.652 -8.663 17.075 1.00 68.88 792 ALA A C 1
ATOM 6303 O O . ALA A 1 792 ? 13.877 -8.684 17.221 1.00 68.88 792 ALA A O 1
ATOM 6304 N N . PHE A 1 793 ? 12.077 -7.887 16.147 1.00 67.19 793 PHE A N 1
ATOM 6305 C CA . PHE A 1 793 ? 12.864 -7.091 15.203 1.00 67.19 793 PHE A CA 1
ATOM 6306 C C . PHE A 1 793 ? 13.670 -5.978 15.880 1.00 67.19 793 PHE A C 1
ATOM 6308 O O . PHE A 1 793 ? 13.130 -5.147 16.605 1.00 67.19 793 PHE A O 1
ATOM 6315 N N . ALA A 1 794 ? 14.958 -5.896 15.549 1.00 64.81 794 ALA A N 1
ATOM 6316 C CA . ALA A 1 794 ? 15.833 -4.798 15.936 1.00 64.81 794 ALA A CA 1
ATOM 6317 C C . ALA A 1 794 ? 16.725 -4.393 14.758 1.00 64.81 794 ALA A C 1
ATOM 6319 O O . ALA A 1 794 ? 17.265 -5.264 14.072 1.00 64.81 794 ALA A O 1
ATOM 6320 N N . TYR A 1 795 ? 16.935 -3.086 14.573 1.00 60.66 795 TYR A N 1
ATOM 6321 C CA . TYR A 1 795 ? 17.939 -2.572 13.641 1.00 60.66 795 TYR A CA 1
ATOM 6322 C C . TYR A 1 795 ? 19.328 -3.012 14.105 1.00 60.66 795 TYR A C 1
ATOM 6324 O O . TYR A 1 795 ? 19.745 -2.704 15.224 1.00 60.66 795 TYR A O 1
ATOM 6332 N N . ARG A 1 796 ? 20.042 -3.754 13.259 1.00 60.53 796 ARG A N 1
ATOM 6333 C CA . ARG A 1 796 ? 21.451 -4.088 13.475 1.00 60.53 796 ARG A CA 1
ATOM 6334 C C . ARG A 1 796 ? 22.180 -3.910 12.159 1.00 60.53 796 ARG A C 1
ATOM 6336 O O . ARG A 1 796 ? 21.742 -4.454 11.150 1.00 60.53 796 ARG A O 1
ATOM 6343 N N . ALA A 1 797 ? 23.334 -3.252 12.188 1.00 56.09 797 ALA A N 1
ATOM 6344 C CA . ALA A 1 797 ? 24.166 -3.108 10.994 1.00 56.09 797 ALA A CA 1
ATOM 6345 C C . ALA A 1 797 ? 24.546 -4.465 10.370 1.00 56.09 797 ALA A C 1
ATOM 6347 O O . ALA A 1 797 ? 24.707 -4.566 9.159 1.00 56.09 797 ALA A O 1
ATOM 6348 N N . ALA A 1 798 ? 24.617 -5.528 11.180 1.00 54.56 798 ALA A N 1
ATOM 6349 C CA . ALA A 1 798 ? 24.863 -6.897 10.725 1.00 54.56 798 ALA A CA 1
ATOM 6350 C C . ALA A 1 798 ? 23.629 -7.621 10.148 1.00 54.56 798 ALA A C 1
ATOM 6352 O O . ALA A 1 798 ? 23.782 -8.736 9.660 1.00 54.56 798 ALA A O 1
ATOM 6353 N N . ASN A 1 799 ? 22.423 -7.043 10.219 1.00 58.97 799 ASN A N 1
ATOM 6354 C CA . ASN A 1 799 ? 21.264 -7.616 9.534 1.00 58.97 799 ASN A CA 1
ATOM 6355 C C . ASN A 1 799 ? 21.530 -7.603 8.025 1.00 58.97 799 ASN A C 1
ATOM 6357 O O . ASN A 1 799 ? 22.070 -6.624 7.498 1.00 58.97 799 ASN A O 1
ATOM 6361 N N . ASP A 1 800 ? 21.135 -8.660 7.323 1.00 53.94 800 ASP A N 1
ATOM 6362 C CA . ASP A 1 800 ? 21.229 -8.683 5.866 1.00 53.94 800 ASP A CA 1
ATOM 6363 C C . ASP A 1 800 ? 20.330 -7.596 5.260 1.00 53.94 800 ASP A C 1
ATOM 6365 O O . ASP A 1 800 ? 19.247 -7.302 5.769 1.00 53.94 800 ASP A O 1
ATOM 6369 N N . PHE A 1 801 ? 20.780 -6.986 4.164 1.00 57.47 801 PHE A N 1
ATOM 6370 C CA . PHE A 1 801 ? 20.041 -5.950 3.432 1.00 57.47 801 PHE A CA 1
ATOM 6371 C C . PHE A 1 801 ? 18.946 -6.614 2.578 1.00 57.47 801 PHE A C 1
ATOM 6373 O O . PHE A 1 801 ? 19.002 -6.724 1.358 1.00 57.47 801 PHE A O 1
ATOM 6380 N N . HIS A 1 802 ? 17.976 -7.222 3.239 1.00 54.25 802 HIS A N 1
ATOM 6381 C CA . HIS A 1 802 ? 16.830 -7.856 2.616 1.00 54.25 802 HIS A CA 1
ATOM 6382 C C . HIS A 1 802 ? 15.691 -6.857 2.325 1.00 54.25 802 HIS A C 1
ATOM 6384 O O . HIS A 1 802 ? 14.935 -6.491 3.217 1.00 54.25 802 HIS A O 1
ATOM 6390 N N . VAL A 1 803 ? 15.523 -6.449 1.064 1.00 55.72 803 VAL A N 1
ATOM 6391 C CA . VAL A 1 803 ? 14.453 -5.519 0.665 1.00 55.72 803 VAL A CA 1
ATOM 6392 C C . VAL A 1 803 ? 13.170 -6.289 0.352 1.00 55.72 803 VAL A C 1
ATOM 6394 O O . VAL A 1 803 ? 13.055 -6.922 -0.699 1.00 55.72 803 VAL A O 1
ATOM 6397 N N . THR A 1 804 ? 12.174 -6.196 1.235 1.00 54.47 804 THR A N 1
ATOM 6398 C CA . THR A 1 804 ? 10.814 -6.675 0.937 1.00 54.47 804 THR A CA 1
ATOM 6399 C C . THR A 1 804 ? 9.964 -5.571 0.316 1.00 54.47 804 THR A C 1
ATOM 6401 O O . THR A 1 804 ? 10.155 -4.382 0.571 1.00 54.47 804 THR A O 1
ATOM 6404 N N . ARG A 1 805 ? 9.000 -5.980 -0.515 1.00 57.78 805 ARG A N 1
ATOM 6405 C CA . ARG A 1 805 ? 8.004 -5.083 -1.110 1.00 57.78 805 ARG A CA 1
ATOM 6406 C C . ARG A 1 805 ? 7.042 -4.572 -0.034 1.00 57.78 805 ARG A C 1
ATOM 6408 O O . ARG A 1 805 ? 6.466 -5.386 0.692 1.00 57.78 805 ARG A O 1
ATOM 6415 N N . LEU A 1 806 ? 6.799 -3.263 -0.007 1.00 62.81 806 LEU A N 1
ATOM 6416 C CA . LEU A 1 806 ? 5.810 -2.616 0.858 1.00 62.81 806 LEU A CA 1
ATOM 6417 C C . LEU A 1 806 ? 4.661 -2.075 0.014 1.00 62.81 806 LEU A C 1
ATOM 6419 O O . LEU A 1 806 ? 4.845 -1.195 -0.816 1.00 62.81 806 LEU A O 1
ATOM 6423 N N . GLY A 1 807 ? 3.439 -2.572 0.189 1.00 64.19 807 GLY A N 1
ATOM 6424 C CA . GLY A 1 807 ? 2.341 -2.128 -0.671 1.00 64.19 807 GLY A CA 1
ATOM 6425 C C . GLY A 1 807 ? 2.569 -2.544 -2.131 1.00 64.19 807 GLY A C 1
ATOM 6426 O O . GLY A 1 807 ? 2.663 -3.732 -2.449 1.00 64.19 807 GLY A O 1
ATOM 6427 N N . ASN A 1 808 ? 2.590 -1.570 -3.044 1.00 58.06 808 ASN A N 1
ATOM 6428 C CA . ASN A 1 808 ? 3.059 -1.778 -4.418 1.00 58.06 808 ASN A CA 1
ATOM 6429 C C . ASN A 1 808 ? 4.529 -1.427 -4.615 1.00 58.06 808 ASN A C 1
ATOM 6431 O O . ASN A 1 808 ? 5.068 -1.809 -5.651 1.00 58.06 808 ASN A O 1
ATOM 6435 N N . ASP A 1 809 ? 5.122 -0.740 -3.649 1.00 62.16 809 ASP A N 1
ATOM 6436 C CA . ASP A 1 809 ? 6.443 -0.150 -3.715 1.00 62.16 809 ASP A CA 1
ATOM 6437 C C . ASP A 1 809 ? 7.528 -1.213 -3.517 1.00 62.16 809 ASP A C 1
ATOM 6439 O O . ASP A 1 809 ? 7.526 -1.988 -2.552 1.00 62.16 809 ASP A O 1
ATOM 6443 N N . THR A 1 810 ? 8.412 -1.281 -4.500 1.00 56.19 810 THR A N 1
ATOM 6444 C CA . THR A 1 810 ? 9.563 -2.179 -4.570 1.00 56.19 810 THR A CA 1
ATOM 6445 C C . THR A 1 810 ? 10.873 -1.428 -4.410 1.00 56.19 810 THR A C 1
ATOM 6447 O O . THR A 1 810 ? 11.898 -2.062 -4.164 1.00 56.19 810 THR A O 1
ATOM 6450 N N . ASP A 1 811 ? 10.838 -0.101 -4.486 1.00 61.25 811 ASP A N 1
ATOM 6451 C CA . ASP A 1 811 ? 12.007 0.715 -4.763 1.00 61.25 811 ASP A CA 1
ATOM 6452 C C . ASP A 1 811 ? 12.524 1.292 -3.451 1.00 61.25 811 ASP A C 1
ATOM 6454 O O . ASP A 1 811 ? 11.760 1.594 -2.535 1.00 61.25 811 ASP A O 1
ATOM 6458 N N . LEU A 1 812 ? 13.840 1.374 -3.308 1.00 69.25 812 LEU A N 1
ATOM 6459 C CA . LEU A 1 812 ? 14.439 2.161 -2.234 1.00 69.25 812 LEU A CA 1
ATOM 6460 C C . LEU A 1 812 ? 14.425 3.643 -2.635 1.00 69.25 812 LEU A C 1
ATOM 6462 O O . LEU A 1 812 ? 14.294 3.939 -3.826 1.00 69.25 812 LEU A O 1
ATOM 6466 N N . PRO A 1 813 ? 14.601 4.578 -1.681 1.00 76.12 813 PRO A N 1
ATOM 6467 C CA . PRO A 1 813 ? 14.921 5.956 -2.020 1.00 76.12 813 PRO A CA 1
ATOM 6468 C C . PRO A 1 813 ? 16.051 5.978 -3.053 1.00 76.12 813 PRO A C 1
ATOM 6470 O O . PRO A 1 813 ? 17.103 5.373 -2.844 1.00 76.12 813 PRO A O 1
ATOM 6473 N N . HIS A 1 814 ? 15.806 6.618 -4.193 1.00 71.56 814 HIS A N 1
ATOM 6474 C CA . HIS A 1 814 ? 16.706 6.597 -5.340 1.00 71.56 814 HIS A CA 1
ATOM 6475 C C . HIS A 1 814 ? 17.135 8.017 -5.693 1.00 71.56 814 HIS A C 1
ATOM 6477 O O . HIS A 1 814 ? 16.304 8.927 -5.734 1.00 71.56 814 HIS A O 1
ATOM 6483 N N . LEU A 1 815 ? 18.428 8.207 -5.960 1.00 77.50 815 LEU A N 1
ATOM 6484 C CA . LEU A 1 815 ? 18.961 9.481 -6.424 1.00 77.50 815 LEU A CA 1
ATOM 6485 C C . LEU A 1 815 ? 19.194 9.470 -7.927 1.00 77.50 815 LEU A C 1
ATOM 6487 O O . LEU A 1 815 ? 19.706 8.511 -8.496 1.00 77.50 815 LEU A O 1
ATOM 6491 N N . PHE A 1 816 ? 18.903 10.603 -8.554 1.00 79.44 816 PHE A N 1
ATOM 6492 C CA . PHE A 1 816 ? 19.288 10.841 -9.935 1.00 79.44 816 PHE A CA 1
ATOM 6493 C C . PHE A 1 816 ? 20.776 11.189 -10.034 1.00 79.44 816 PHE A C 1
ATOM 6495 O O . PHE A 1 816 ? 21.376 11.734 -9.102 1.00 79.44 816 PHE A O 1
ATOM 6502 N N . LYS A 1 817 ? 21.360 10.946 -11.211 1.00 77.62 817 LYS A N 1
ATOM 6503 C CA . LYS A 1 817 ? 22.775 11.217 -11.509 1.00 77.62 817 LYS A CA 1
ATOM 6504 C C . LYS A 1 817 ? 23.224 12.639 -11.142 1.00 77.62 817 LYS A C 1
ATOM 6506 O O . LYS A 1 817 ? 24.333 12.841 -10.671 1.00 77.62 817 LYS A O 1
ATOM 6511 N N . ASP A 1 818 ? 22.360 13.631 -11.329 1.00 81.50 818 ASP A N 1
ATOM 6512 C CA . ASP A 1 818 ? 22.613 15.046 -11.030 1.00 81.50 818 ASP A CA 1
ATOM 6513 C C . ASP A 1 818 ? 22.352 15.442 -9.560 1.00 81.50 818 ASP A C 1
ATOM 6515 O O . ASP A 1 818 ? 22.405 16.627 -9.219 1.00 81.50 818 ASP A O 1
ATOM 6519 N N . SER A 1 819 ? 22.061 14.468 -8.693 1.00 80.38 819 SER A N 1
ATOM 6520 C CA . SER A 1 819 ? 21.725 14.662 -7.275 1.00 80.38 819 SER A CA 1
ATOM 6521 C C . SER A 1 819 ? 22.757 14.063 -6.307 1.00 80.38 819 SER A C 1
ATOM 6523 O O . SER A 1 819 ? 22.764 14.420 -5.129 1.00 80.38 819 SER A O 1
ATOM 6525 N N . GLY A 1 820 ? 23.654 13.189 -6.780 1.00 81.38 820 GLY A N 1
ATOM 6526 C CA . GLY A 1 820 ? 24.524 12.383 -5.913 1.00 81.38 820 GLY A CA 1
ATOM 6527 C C . GLY A 1 820 ? 25.824 13.044 -5.440 1.00 81.38 820 GLY A C 1
ATOM 6528 O O . GLY A 1 820 ? 26.278 12.740 -4.340 1.00 81.38 820 GLY A O 1
ATOM 6529 N N . ASP A 1 821 ? 26.393 13.997 -6.186 1.00 86.31 821 ASP A N 1
ATOM 6530 C CA . ASP A 1 821 ? 27.732 14.567 -5.934 1.00 86.31 821 ASP A CA 1
ATOM 6531 C C . ASP A 1 821 ? 27.988 15.016 -4.484 1.00 86.31 821 ASP A C 1
ATOM 6533 O O . ASP A 1 821 ? 29.047 14.772 -3.897 1.00 86.31 821 ASP A O 1
ATOM 6537 N N . ALA A 1 822 ? 27.044 15.764 -3.905 1.00 88.75 822 ALA A N 1
ATOM 6538 C CA . ALA A 1 822 ? 27.186 16.273 -2.545 1.00 88.75 822 ALA A CA 1
ATOM 6539 C C . ALA A 1 822 ? 27.086 15.145 -1.515 1.00 88.75 822 ALA A C 1
ATOM 6541 O O . ALA A 1 822 ? 27.831 15.154 -0.530 1.00 88.75 822 ALA A O 1
ATOM 6542 N N . LEU A 1 823 ? 26.189 14.187 -1.756 1.00 90.94 823 LEU A N 1
ATOM 6543 C CA . LEU A 1 823 ? 25.989 13.050 -0.877 1.00 90.94 823 LEU A CA 1
ATOM 6544 C C . LEU A 1 823 ? 27.187 12.107 -0.915 1.00 90.94 823 LEU A C 1
ATOM 6546 O O . LEU A 1 823 ? 27.677 11.739 0.146 1.00 90.94 823 LEU A O 1
ATOM 6550 N N . GLU A 1 824 ? 27.713 11.788 -2.095 1.00 92.56 824 GLU A N 1
ATOM 6551 C CA . GLU A 1 824 ? 28.901 10.949 -2.248 1.00 92.56 824 GLU A CA 1
ATOM 6552 C C . GLU A 1 824 ? 30.077 11.499 -1.430 1.00 92.56 824 GLU A C 1
ATOM 6554 O O . GLU A 1 824 ? 30.674 10.784 -0.622 1.00 92.56 824 GLU A O 1
ATOM 6559 N N . ARG A 1 825 ? 30.370 12.803 -1.558 1.00 92.62 825 ARG A N 1
ATOM 6560 C CA . ARG A 1 825 ? 31.425 13.451 -0.760 1.00 92.62 825 ARG A CA 1
ATOM 6561 C C . ARG A 1 825 ? 31.175 13.330 0.741 1.00 92.62 825 ARG A C 1
ATOM 6563 O O . ARG A 1 825 ? 32.122 13.171 1.510 1.00 92.62 825 ARG A O 1
ATOM 6570 N N . ALA A 1 826 ? 29.918 13.425 1.169 1.00 94.81 826 ALA A N 1
ATOM 6571 C CA . ALA A 1 826 ? 29.556 13.272 2.572 1.00 94.81 826 ALA A CA 1
ATOM 6572 C C . ALA A 1 826 ? 29.697 11.817 3.053 1.00 94.81 826 ALA A C 1
ATOM 6574 O O . ALA A 1 826 ? 30.178 11.607 4.166 1.00 94.81 826 ALA A O 1
ATOM 6575 N N . LEU A 1 827 ? 29.350 10.827 2.224 1.00 95.25 827 LEU A N 1
ATOM 6576 C CA . LEU A 1 827 ? 29.539 9.400 2.503 1.00 95.25 827 LEU A CA 1
ATOM 6577 C C . LEU A 1 827 ? 31.025 9.046 2.624 1.00 95.25 827 LEU A C 1
ATOM 6579 O O . LEU A 1 827 ? 31.421 8.426 3.608 1.00 95.25 827 LEU A O 1
ATOM 6583 N N . LEU A 1 828 ? 31.865 9.519 1.699 1.00 94.81 828 LEU A N 1
ATOM 6584 C CA . LEU A 1 828 ? 33.320 9.356 1.778 1.00 94.81 828 LEU A CA 1
ATOM 6585 C C . LEU A 1 828 ? 33.891 9.955 3.066 1.00 94.81 828 LEU A C 1
ATOM 6587 O O . LEU A 1 828 ? 34.632 9.287 3.779 1.00 94.81 828 LEU A O 1
ATOM 6591 N N . LYS A 1 829 ? 33.468 11.172 3.427 1.00 94.38 829 LYS A N 1
ATOM 6592 C CA . LYS A 1 829 ? 33.852 11.805 4.697 1.00 94.38 829 LYS A CA 1
ATOM 6593 C C . LYS A 1 829 ? 33.378 11.011 5.921 1.00 94.38 829 LYS A C 1
ATOM 6595 O O . LYS A 1 829 ? 33.993 11.085 6.980 1.00 94.38 829 LYS A O 1
ATOM 6600 N N . CYS A 1 830 ? 32.273 10.271 5.816 1.00 95.56 830 CYS A N 1
ATOM 6601 C CA . CYS A 1 830 ? 31.791 9.434 6.913 1.00 95.56 830 CYS A CA 1
ATOM 6602 C C . CYS A 1 830 ? 32.675 8.205 7.149 1.00 95.56 830 CYS A C 1
ATOM 6604 O O . CYS A 1 830 ? 32.654 7.703 8.268 1.00 95.56 830 CYS A O 1
ATOM 6606 N N . LEU A 1 831 ? 33.455 7.753 6.157 1.00 95.19 831 LEU A N 1
ATOM 6607 C CA . LEU A 1 831 ? 34.425 6.662 6.313 1.00 95.19 831 LEU A CA 1
ATOM 6608 C C . LEU A 1 831 ? 35.677 7.088 7.096 1.00 95.19 831 LEU A C 1
ATOM 6610 O O . LEU A 1 831 ? 36.337 6.236 7.695 1.00 95.19 831 LEU A O 1
ATOM 6614 N N . ASP A 1 832 ? 35.994 8.385 7.134 1.00 91.38 832 ASP A N 1
ATOM 6615 C CA . ASP A 1 832 ? 37.179 8.909 7.819 1.00 91.38 832 ASP A CA 1
ATOM 6616 C C . ASP A 1 832 ? 37.107 8.651 9.334 1.00 91.38 832 ASP A C 1
ATOM 6618 O O . ASP A 1 832 ? 36.357 9.299 10.069 1.00 91.38 832 ASP A O 1
ATOM 6622 N N . GLY A 1 833 ? 37.910 7.697 9.818 1.00 86.69 833 GLY A N 1
ATOM 6623 C CA . GLY A 1 833 ? 37.930 7.301 11.231 1.00 86.69 833 GLY A CA 1
ATOM 6624 C C . GLY A 1 833 ? 36.669 6.561 11.694 1.00 86.69 833 GLY A C 1
ATOM 6625 O O . GLY A 1 833 ? 36.413 6.508 12.898 1.00 86.69 833 GLY A O 1
ATOM 6626 N N . ALA A 1 834 ? 35.880 6.017 10.762 1.00 94.12 834 ALA A N 1
ATOM 6627 C CA . ALA A 1 834 ? 34.691 5.233 11.071 1.00 94.12 834 ALA A CA 1
ATOM 6628 C C . ALA A 1 834 ? 35.030 3.955 11.847 1.00 94.12 834 ALA A C 1
ATOM 6630 O O . ALA A 1 834 ? 36.021 3.278 11.572 1.00 94.12 834 ALA A O 1
ATOM 6631 N N . ASP A 1 835 ? 34.163 3.602 12.795 1.00 94.44 835 ASP A N 1
ATOM 6632 C CA . ASP A 1 835 ? 34.138 2.249 13.338 1.00 94.44 835 ASP A CA 1
ATOM 6633 C C . ASP A 1 835 ? 33.399 1.291 12.391 1.00 94.44 835 ASP A C 1
ATOM 6635 O O . ASP A 1 835 ? 32.762 1.703 11.421 1.00 94.44 835 ASP A O 1
ATOM 6639 N N . ARG A 1 836 ? 33.467 -0.007 12.700 1.00 93.31 836 ARG A N 1
ATOM 6640 C CA . ARG A 1 836 ? 32.856 -1.075 11.899 1.00 93.31 836 ARG A CA 1
ATOM 6641 C C . ARG A 1 836 ? 31.378 -0.831 11.588 1.00 93.31 836 ARG A C 1
ATOM 6643 O O . ARG A 1 836 ? 30.952 -1.089 10.469 1.00 93.31 836 ARG A O 1
ATOM 6650 N N . GLU A 1 837 ? 30.601 -0.385 12.573 1.00 92.06 837 GLU A N 1
ATOM 6651 C CA . GLU A 1 837 ? 29.158 -0.189 12.414 1.00 92.06 837 GLU A CA 1
ATOM 6652 C C . GLU A 1 837 ? 28.884 0.954 11.437 1.00 92.06 837 GLU A C 1
ATOM 6654 O O . GLU A 1 837 ? 28.144 0.777 10.472 1.00 92.06 837 GLU A O 1
ATOM 6659 N N . LEU A 1 838 ? 29.556 2.093 11.630 1.00 93.31 838 LEU A N 1
ATOM 6660 C CA . LEU A 1 838 ? 29.413 3.237 10.741 1.00 93.31 838 LEU A CA 1
ATOM 6661 C C . LEU A 1 838 ? 29.903 2.920 9.319 1.00 93.31 838 LEU A C 1
ATOM 6663 O O . LEU A 1 838 ? 29.251 3.318 8.359 1.00 93.31 838 LEU A O 1
ATOM 6667 N N . THR A 1 839 ? 31.003 2.172 9.158 1.00 95.38 839 THR A N 1
ATOM 6668 C CA . THR A 1 839 ? 31.483 1.738 7.835 1.00 95.38 839 THR A CA 1
ATOM 6669 C C . THR A 1 839 ? 30.448 0.883 7.107 1.00 95.38 839 THR A C 1
ATOM 6671 O O . THR A 1 839 ? 30.179 1.133 5.934 1.00 95.38 839 THR A O 1
ATOM 6674 N N . VAL A 1 840 ? 29.850 -0.102 7.784 1.00 91.25 840 VAL A N 1
ATOM 6675 C CA . VAL A 1 840 ? 28.819 -0.964 7.184 1.00 91.25 840 VAL A CA 1
ATOM 6676 C C . VAL A 1 840 ? 27.600 -0.144 6.758 1.00 91.25 840 VAL A C 1
ATOM 6678 O O . VAL A 1 840 ? 27.105 -0.329 5.648 1.00 91.25 840 VAL A O 1
ATOM 6681 N N . GLU A 1 841 ? 27.157 0.801 7.588 1.00 90.75 841 GLU A N 1
ATOM 6682 C CA . GLU A 1 841 ? 26.023 1.669 7.255 1.00 90.75 841 GLU A CA 1
ATOM 6683 C C . GLU A 1 841 ? 26.323 2.622 6.094 1.00 90.75 841 GLU A C 1
ATOM 6685 O O . GLU A 1 841 ? 25.456 2.831 5.250 1.00 90.75 841 GLU A O 1
ATOM 6690 N N . VAL A 1 842 ? 27.551 3.140 5.970 1.00 94.19 842 VAL A N 1
ATOM 6691 C CA . VAL A 1 842 ? 27.953 3.916 4.782 1.00 94.19 842 VAL A CA 1
ATOM 6692 C C . VAL A 1 842 ? 27.875 3.061 3.517 1.00 94.19 842 VAL A C 1
ATOM 6694 O O . VAL A 1 842 ? 27.323 3.511 2.514 1.00 94.19 842 VAL A O 1
ATOM 6697 N N . VAL A 1 843 ? 28.385 1.825 3.558 1.00 91.56 843 VAL A N 1
ATOM 6698 C CA . VAL A 1 843 ? 28.343 0.906 2.408 1.00 91.56 843 VAL A CA 1
ATOM 6699 C C . VAL A 1 843 ? 26.897 0.593 2.015 1.00 91.56 843 VAL A C 1
ATOM 6701 O O . VAL A 1 843 ? 26.549 0.673 0.841 1.00 91.56 843 VAL A O 1
ATOM 6704 N N . LYS A 1 844 ? 26.018 0.301 2.974 1.00 87.12 844 LYS A N 1
ATOM 6705 C CA . LYS A 1 844 ? 24.604 0.020 2.687 1.00 87.12 844 LYS A CA 1
ATOM 6706 C C . LYS A 1 844 ? 23.858 1.238 2.157 1.00 87.12 844 LYS A C 1
ATOM 6708 O O . LYS A 1 844 ? 23.199 1.145 1.123 1.00 87.12 844 LYS A O 1
ATOM 6713 N N . ALA A 1 845 ? 24.008 2.382 2.820 1.00 89.19 845 ALA A N 1
ATOM 6714 C CA . ALA A 1 845 ? 23.389 3.632 2.403 1.00 89.19 845 ALA A CA 1
ATOM 6715 C C . ALA A 1 845 ? 23.855 4.072 1.011 1.00 89.19 845 ALA A C 1
ATOM 6717 O O . ALA A 1 845 ? 23.084 4.677 0.280 1.00 89.19 845 ALA A O 1
ATOM 6718 N N . SER A 1 846 ? 25.085 3.736 0.611 1.00 88.88 846 SER A N 1
ATOM 6719 C CA . SER A 1 846 ? 25.588 4.086 -0.720 1.00 88.88 846 SER A CA 1
ATOM 6720 C C . SER A 1 846 ? 24.867 3.403 -1.883 1.00 88.88 846 SER A C 1
ATOM 6722 O O . SER A 1 846 ? 24.969 3.891 -3.001 1.00 88.88 846 SER A O 1
ATOM 6724 N N . SER A 1 847 ? 24.061 2.365 -1.629 1.00 82.44 847 SER A N 1
ATOM 6725 C CA . SER A 1 847 ? 23.187 1.766 -2.652 1.00 82.44 847 SER A CA 1
ATOM 6726 C C . SER A 1 847 ? 22.224 2.768 -3.305 1.00 82.44 847 SER A C 1
ATOM 6728 O O . SER A 1 847 ? 21.805 2.552 -4.438 1.00 82.44 847 SER A O 1
ATOM 6730 N N . ILE A 1 848 ? 21.907 3.886 -2.638 1.00 81.94 848 ILE A N 1
ATOM 6731 C CA . ILE A 1 848 ? 21.013 4.910 -3.196 1.00 81.94 848 ILE A CA 1
ATOM 6732 C C . ILE A 1 848 ? 21.677 5.813 -4.244 1.00 81.94 848 ILE A C 1
ATOM 6734 O O . ILE A 1 848 ? 20.969 6.582 -4.895 1.00 81.94 848 ILE A O 1
ATOM 6738 N N . LEU A 1 849 ? 23.013 5.781 -4.376 1.00 82.38 849 LEU A N 1
ATOM 6739 C CA . LEU A 1 849 ? 23.749 6.651 -5.304 1.00 82.38 849 LEU A CA 1
ATOM 6740 C C . LEU A 1 849 ? 23.458 6.323 -6.776 1.00 82.38 849 LEU A C 1
ATOM 6742 O O . LEU A 1 849 ? 23.560 7.215 -7.617 1.00 82.38 849 LEU A O 1
ATOM 6746 N N . GLY A 1 850 ? 23.014 5.105 -7.088 1.00 73.19 850 GLY A N 1
ATOM 6747 C CA . GLY A 1 850 ? 22.509 4.756 -8.413 1.00 73.19 850 GLY A CA 1
ATOM 6748 C C . GLY A 1 850 ? 23.587 4.800 -9.495 1.00 73.19 850 GLY A C 1
ATOM 6749 O O . GLY A 1 850 ? 24.415 3.911 -9.550 1.00 73.19 850 GLY A O 1
ATOM 6750 N N . ASP A 1 851 ? 23.522 5.786 -10.396 1.00 67.94 851 ASP A N 1
ATOM 6751 C CA . ASP A 1 851 ? 24.544 6.038 -11.433 1.00 67.94 851 ASP A CA 1
ATOM 6752 C C . ASP A 1 851 ? 25.377 7.306 -11.120 1.00 67.94 851 ASP A C 1
ATOM 6754 O O . ASP A 1 851 ? 26.048 7.866 -11.998 1.00 67.94 851 ASP A O 1
ATOM 6758 N N . ALA A 1 852 ? 25.268 7.836 -9.898 1.00 67.88 852 ALA A N 1
ATOM 6759 C CA . ALA A 1 852 ? 25.938 9.062 -9.476 1.00 67.88 852 ALA A CA 1
ATOM 6760 C C . ALA A 1 852 ? 27.343 8.830 -8.894 1.00 67.88 852 ALA A C 1
ATOM 6762 O O . ALA A 1 852 ? 27.963 9.803 -8.470 1.00 67.88 852 ALA A O 1
ATOM 6763 N N . GLU A 1 853 ? 27.845 7.588 -8.843 1.00 77.94 853 GLU A N 1
ATOM 6764 C CA . GLU A 1 853 ? 29.157 7.310 -8.253 1.00 77.94 853 GLU A CA 1
ATOM 6765 C C . GLU A 1 853 ? 30.323 7.856 -9.097 1.00 77.94 853 GLU A C 1
ATOM 6767 O O . GLU A 1 853 ? 30.275 7.903 -10.328 1.00 77.94 853 GLU A O 1
ATOM 6772 N N . THR A 1 854 ? 31.433 8.200 -8.437 1.00 85.50 854 THR A N 1
ATOM 6773 C CA . THR A 1 854 ? 32.717 8.527 -9.076 1.00 85.50 854 THR A CA 1
ATOM 6774 C C . THR A 1 854 ? 33.767 7.415 -8.939 1.00 85.50 854 THR A C 1
ATOM 6776 O O . THR A 1 854 ? 33.639 6.458 -8.165 1.00 85.50 854 THR A O 1
ATOM 6779 N N . THR A 1 855 ? 34.890 7.567 -9.650 1.00 88.44 855 THR A N 1
ATOM 6780 C CA . THR A 1 855 ? 36.069 6.696 -9.493 1.00 88.44 855 THR A CA 1
ATOM 6781 C C . THR A 1 855 ? 36.647 6.742 -8.078 1.00 88.44 855 THR A C 1
ATOM 6783 O O . THR A 1 855 ? 37.146 5.732 -7.583 1.00 88.44 855 THR A O 1
ATOM 6786 N N . SER A 1 856 ? 36.546 7.887 -7.391 1.00 89.31 856 SER A N 1
ATOM 6787 C CA . SER A 1 856 ? 37.018 8.043 -6.009 1.00 89.31 856 SER A CA 1
ATOM 6788 C C . SER A 1 856 ? 36.180 7.217 -5.038 1.00 89.31 856 SER A C 1
ATOM 6790 O O . SER A 1 856 ? 36.729 6.557 -4.152 1.00 89.31 856 SER A O 1
ATOM 6792 N N . PHE A 1 857 ? 34.863 7.205 -5.239 1.00 92.25 857 PHE A N 1
ATOM 6793 C CA . PHE A 1 857 ? 33.951 6.372 -4.468 1.00 92.25 857 PHE A CA 1
ATOM 6794 C C . PHE A 1 857 ? 34.190 4.881 -4.716 1.00 92.25 857 PHE A C 1
ATOM 6796 O O . PHE A 1 857 ? 34.361 4.108 -3.771 1.00 92.25 857 PHE A O 1
ATOM 6803 N N . THR A 1 858 ? 34.341 4.500 -5.985 1.00 92.31 858 THR A N 1
ATOM 6804 C CA . THR A 1 858 ? 34.689 3.130 -6.375 1.00 92.31 858 THR A CA 1
ATOM 6805 C C . THR A 1 858 ? 35.993 2.667 -5.728 1.00 92.31 858 THR A C 1
ATOM 6807 O O . THR A 1 858 ? 36.042 1.591 -5.133 1.00 92.31 858 THR A O 1
ATOM 6810 N N . ALA A 1 859 ? 37.035 3.503 -5.733 1.00 93.38 859 ALA A N 1
ATOM 6811 C CA . ALA A 1 859 ? 38.292 3.190 -5.061 1.00 93.38 859 ALA A CA 1
ATOM 6812 C C . ALA A 1 859 ? 38.116 2.975 -3.546 1.00 93.38 859 ALA A C 1
ATOM 6814 O O . ALA A 1 859 ? 38.771 2.106 -2.972 1.00 93.38 859 ALA A O 1
ATOM 6815 N N . ALA A 1 860 ? 37.246 3.743 -2.882 1.00 94.81 860 ALA A N 1
ATOM 6816 C CA . ALA A 1 860 ? 36.958 3.555 -1.461 1.00 94.81 860 ALA A CA 1
ATOM 6817 C C . ALA A 1 860 ? 36.269 2.206 -1.193 1.00 94.81 860 ALA A C 1
ATOM 6819 O O . ALA A 1 860 ? 36.724 1.464 -0.322 1.00 94.81 860 ALA A O 1
ATOM 6820 N N . MET A 1 861 ? 35.236 1.850 -1.966 1.00 94.69 861 MET A N 1
ATOM 6821 C CA . MET A 1 861 ? 34.527 0.569 -1.817 1.00 94.69 861 MET A CA 1
ATOM 6822 C C . MET A 1 861 ? 35.438 -0.631 -2.094 1.00 94.69 861 MET A C 1
ATOM 6824 O O . MET A 1 861 ? 35.432 -1.604 -1.340 1.00 94.69 861 MET A O 1
ATOM 6828 N N . LEU A 1 862 ? 36.280 -0.549 -3.126 1.00 93.88 862 LEU A N 1
ATOM 6829 C CA . LEU A 1 862 ? 37.232 -1.607 -3.456 1.00 93.88 862 LEU A CA 1
ATOM 6830 C C . LEU A 1 862 ? 38.295 -1.803 -2.363 1.00 93.88 862 LEU A C 1
ATOM 6832 O O . LEU A 1 862 ? 38.591 -2.942 -2.014 1.00 93.88 862 LEU A O 1
ATOM 6836 N N . ARG A 1 863 ? 38.806 -0.731 -1.743 1.00 94.69 863 ARG A N 1
ATOM 6837 C CA . ARG A 1 863 ? 39.730 -0.847 -0.593 1.00 94.69 863 ARG A CA 1
ATOM 6838 C C . ARG A 1 863 ? 39.087 -1.519 0.618 1.00 94.69 863 ARG A C 1
ATOM 6840 O O . ARG A 1 863 ? 39.759 -2.227 1.364 1.00 94.69 863 ARG A O 1
ATOM 6847 N N . LEU A 1 864 ? 37.780 -1.348 0.825 1.00 95.31 864 LEU A N 1
ATOM 6848 C CA . LEU A 1 864 ? 37.073 -2.029 1.915 1.00 95.31 864 LEU A CA 1
ATOM 6849 C C . LEU A 1 864 ? 37.062 -3.562 1.745 1.00 95.31 864 LEU A C 1
ATOM 6851 O O . LEU A 1 864 ? 36.984 -4.270 2.750 1.00 95.31 864 LEU A O 1
ATOM 6855 N N . LEU A 1 865 ? 37.233 -4.096 0.527 1.00 93.31 865 LEU A N 1
ATOM 6856 C CA . LEU A 1 865 ? 37.397 -5.540 0.283 1.00 93.31 865 LEU A CA 1
ATOM 6857 C C . LEU A 1 865 ? 38.735 -6.100 0.805 1.00 93.31 865 LEU A C 1
ATOM 6859 O O . LEU A 1 865 ? 38.858 -7.310 1.038 1.00 93.31 865 LEU A O 1
ATOM 6863 N N . GLU A 1 866 ? 39.721 -5.234 1.041 1.00 92.62 866 GLU A N 1
ATOM 6864 C CA . GLU A 1 866 ? 41.008 -5.582 1.656 1.00 92.62 866 GLU A CA 1
ATOM 6865 C C . GLU A 1 866 ? 40.939 -5.604 3.190 1.00 92.62 866 GLU A C 1
ATOM 6867 O O . GLU A 1 866 ? 41.860 -6.095 3.843 1.00 92.62 866 GLU A O 1
ATOM 6872 N N . SER A 1 867 ? 39.844 -5.105 3.782 1.00 91.62 867 SER A N 1
ATOM 6873 C CA . SER A 1 867 ? 39.657 -5.062 5.235 1.00 91.62 867 SER A CA 1
ATOM 6874 C C . SER A 1 867 ? 39.838 -6.440 5.870 1.00 91.62 867 SER A C 1
ATOM 6876 O O . SER A 1 867 ? 39.361 -7.446 5.345 1.00 91.62 867 SER A O 1
ATOM 6878 N N . GLY A 1 868 ? 40.460 -6.496 7.050 1.00 89.88 868 GLY A N 1
ATOM 6879 C CA . GLY A 1 868 ? 40.525 -7.718 7.858 1.00 89.88 868 GLY A CA 1
ATOM 6880 C C . GLY A 1 868 ? 39.159 -8.161 8.402 1.00 89.88 868 GLY A C 1
ATOM 6881 O O . GLY A 1 868 ? 38.977 -9.340 8.708 1.00 89.88 868 GLY A O 1
ATOM 6882 N N . ASP A 1 869 ? 38.177 -7.258 8.464 1.00 91.00 869 ASP A N 1
ATOM 6883 C CA . ASP A 1 869 ? 36.840 -7.527 8.997 1.00 91.00 869 ASP A CA 1
ATOM 6884 C C . ASP A 1 869 ? 35.915 -8.143 7.939 1.00 91.00 869 ASP A C 1
ATOM 6886 O O . ASP A 1 869 ? 35.623 -7.524 6.916 1.00 91.00 869 ASP A O 1
ATOM 6890 N N . ALA A 1 870 ? 35.428 -9.360 8.193 1.00 86.44 870 ALA A N 1
ATOM 6891 C CA . ALA A 1 870 ? 34.541 -10.063 7.271 1.00 86.44 870 ALA A CA 1
ATOM 6892 C C . ALA A 1 870 ? 33.209 -9.334 7.037 1.00 86.44 870 ALA A C 1
ATOM 6894 O O . ALA A 1 870 ? 32.749 -9.311 5.902 1.00 86.44 870 ALA A O 1
ATOM 6895 N N . GLN A 1 871 ? 32.638 -8.668 8.048 1.00 84.50 871 GLN A N 1
ATOM 6896 C CA . GLN A 1 871 ? 31.339 -7.999 7.917 1.00 84.50 871 GLN A CA 1
ATOM 6897 C C . GLN A 1 871 ? 31.400 -6.801 6.967 1.00 84.50 871 GLN A C 1
ATOM 6899 O O . GLN A 1 871 ? 30.464 -6.568 6.209 1.00 84.50 871 GLN A O 1
ATOM 6904 N N . ILE A 1 872 ? 32.514 -6.064 6.970 1.00 91.00 872 ILE A N 1
ATOM 6905 C CA . ILE A 1 872 ? 32.730 -4.953 6.033 1.00 91.00 872 ILE A CA 1
ATOM 6906 C C . ILE A 1 872 ? 32.796 -5.488 4.600 1.00 91.00 872 ILE A C 1
ATOM 6908 O O . ILE A 1 872 ? 32.134 -4.963 3.707 1.00 91.00 872 ILE A O 1
ATOM 6912 N N . ARG A 1 873 ? 33.559 -6.564 4.380 1.00 89.44 873 ARG A N 1
ATOM 6913 C CA . ARG A 1 873 ? 33.684 -7.179 3.053 1.00 89.44 873 ARG A CA 1
ATOM 6914 C C . ARG A 1 873 ? 32.369 -7.778 2.571 1.00 89.44 873 ARG A C 1
ATOM 6916 O O . ARG A 1 873 ? 32.018 -7.618 1.405 1.00 89.44 873 ARG A O 1
ATOM 6923 N N . ASP A 1 874 ? 31.639 -8.431 3.470 1.00 84.25 874 ASP A N 1
ATOM 6924 C CA . ASP A 1 874 ? 30.316 -8.981 3.201 1.00 84.25 874 ASP A CA 1
ATOM 6925 C C . ASP A 1 874 ? 29.333 -7.874 2.817 1.00 84.25 874 ASP A C 1
ATOM 6927 O O . ASP A 1 874 ? 28.614 -8.046 1.838 1.00 84.25 874 ASP A O 1
ATOM 6931 N N . ALA A 1 875 ? 29.352 -6.723 3.500 1.00 85.06 875 ALA A N 1
ATOM 6932 C CA . ALA A 1 875 ? 28.518 -5.574 3.149 1.00 85.06 875 ALA A CA 1
ATOM 6933 C C . ALA A 1 875 ? 28.829 -5.044 1.738 1.00 85.06 875 ALA A C 1
ATOM 6935 O O . ALA A 1 875 ? 27.907 -4.841 0.949 1.00 85.06 875 ALA A O 1
ATOM 6936 N N . VAL A 1 876 ? 30.112 -4.885 1.381 1.00 89.88 876 VAL A N 1
ATOM 6937 C CA . VAL A 1 876 ? 30.511 -4.425 0.035 1.00 89.88 876 VAL A CA 1
ATOM 6938 C C . VAL A 1 876 ? 30.084 -5.428 -1.030 1.00 89.88 876 VAL A C 1
ATOM 6940 O O . VAL A 1 876 ? 29.461 -5.044 -2.020 1.00 89.88 876 VAL A O 1
ATOM 6943 N N . ARG A 1 877 ? 30.358 -6.722 -0.817 1.00 86.19 877 ARG A N 1
ATOM 6944 C CA . ARG A 1 877 ? 29.919 -7.786 -1.729 1.00 86.19 877 ARG A CA 1
ATOM 6945 C C . ARG A 1 877 ? 28.404 -7.772 -1.883 1.00 86.19 877 ARG A C 1
ATOM 6947 O O . ARG A 1 877 ? 27.897 -7.890 -2.989 1.00 86.19 877 ARG A O 1
ATOM 6954 N N . TYR A 1 878 ? 27.676 -7.637 -0.785 1.00 77.62 878 TYR A N 1
ATOM 6955 C CA . TYR A 1 878 ? 26.224 -7.686 -0.799 1.00 77.62 878 TYR A CA 1
ATOM 6956 C C . TYR A 1 878 ? 25.600 -6.566 -1.649 1.00 77.62 878 TYR A C 1
ATOM 6958 O O . TYR A 1 878 ? 24.630 -6.813 -2.374 1.00 77.62 878 TYR A O 1
ATOM 6966 N N . VAL A 1 879 ? 26.154 -5.351 -1.564 1.00 79.56 879 VAL A N 1
ATOM 6967 C CA . VAL A 1 879 ? 25.670 -4.181 -2.312 1.00 79.56 879 VAL A CA 1
ATOM 6968 C C . VAL A 1 879 ? 26.115 -4.222 -3.781 1.00 79.56 879 VAL A C 1
ATOM 6970 O O . VAL A 1 879 ? 25.291 -4.002 -4.667 1.00 79.56 879 VAL A O 1
ATOM 6973 N N . TYR A 1 880 ? 27.385 -4.544 -4.052 1.00 84.19 880 TYR A N 1
ATOM 6974 C CA . TYR A 1 880 ? 28.004 -4.312 -5.366 1.00 84.19 880 TYR A CA 1
ATOM 6975 C C . TYR A 1 880 ? 28.310 -5.568 -6.191 1.00 84.19 880 TYR A C 1
ATOM 6977 O O . TYR A 1 880 ? 28.646 -5.449 -7.369 1.00 84.19 880 TYR A O 1
ATOM 6985 N N . ALA A 1 881 ? 28.212 -6.781 -5.635 1.00 78.69 881 ALA A N 1
ATOM 6986 C CA . ALA A 1 881 ? 28.456 -7.984 -6.431 1.00 78.69 881 ALA A CA 1
ATOM 6987 C C . ALA A 1 881 ? 27.443 -8.086 -7.576 1.00 78.69 881 ALA A C 1
ATOM 6989 O O . ALA A 1 881 ? 26.235 -7.947 -7.371 1.00 78.69 881 ALA A O 1
ATOM 6990 N N . ASN A 1 882 ? 27.955 -8.356 -8.779 1.00 65.19 882 ASN A N 1
ATOM 6991 C CA . ASN A 1 882 ? 27.173 -8.467 -10.013 1.00 65.19 882 ASN A CA 1
ATOM 6992 C C . ASN A 1 882 ? 26.245 -7.264 -10.292 1.00 65.19 882 ASN A C 1
ATOM 6994 O O . ASN A 1 882 ? 25.216 -7.447 -10.938 1.00 65.19 882 ASN A O 1
ATOM 6998 N N . ASN A 1 883 ? 26.571 -6.064 -9.788 1.00 62.28 883 ASN A N 1
ATOM 6999 C CA . ASN A 1 883 ? 25.759 -4.849 -9.954 1.00 62.28 883 ASN A CA 1
ATOM 7000 C C . ASN A 1 883 ? 24.295 -5.015 -9.487 1.00 62.28 883 ASN A C 1
ATOM 7002 O O . ASN A 1 883 ? 23.371 -4.461 -10.081 1.00 62.28 883 ASN A O 1
ATOM 7006 N N . ALA A 1 884 ? 24.074 -5.810 -8.431 1.00 59.97 884 ALA A N 1
ATOM 7007 C CA . ALA A 1 884 ? 22.734 -6.225 -8.017 1.00 59.97 884 ALA A CA 1
ATOM 7008 C C . ALA A 1 884 ? 21.919 -5.144 -7.281 1.00 59.97 884 ALA A C 1
ATOM 7010 O O . ALA A 1 884 ? 20.691 -5.176 -7.349 1.00 59.97 884 ALA A O 1
ATOM 7011 N N . ARG A 1 885 ? 22.563 -4.250 -6.512 1.00 69.75 885 ARG A N 1
ATOM 7012 C CA . ARG A 1 885 ? 21.869 -3.277 -5.632 1.00 69.75 885 ARG A CA 1
ATOM 7013 C C . ARG A 1 885 ? 22.451 -1.868 -5.666 1.00 69.75 885 ARG A C 1
ATOM 7015 O O . ARG A 1 885 ? 21.700 -0.919 -5.499 1.00 69.75 885 ARG A O 1
ATOM 7022 N N . GLY A 1 886 ? 23.758 -1.741 -5.861 1.00 74.69 886 GLY A N 1
ATOM 7023 C CA . GLY A 1 886 ? 24.434 -0.495 -6.217 1.00 74.69 886 GLY A CA 1
ATOM 7024 C C . GLY A 1 886 ? 25.314 -0.718 -7.443 1.00 74.69 886 GLY A C 1
ATOM 7025 O O . GLY A 1 886 ? 25.608 -1.870 -7.790 1.00 74.69 886 GLY A O 1
ATOM 7026 N N . ARG A 1 887 ? 25.738 0.365 -8.095 1.00 78.00 887 ARG A N 1
ATOM 7027 C CA . ARG A 1 887 ? 26.684 0.306 -9.212 1.00 78.00 887 ARG A CA 1
ATOM 7028 C C . ARG A 1 887 ? 28.001 0.948 -8.804 1.00 78.00 887 ARG A C 1
ATOM 7030 O O . ARG A 1 887 ? 28.087 1.692 -7.840 1.00 78.00 887 ARG A O 1
ATOM 7037 N N . LEU A 1 888 ? 29.074 0.565 -9.480 1.00 86.00 888 LEU A N 1
ATOM 7038 C CA . LEU A 1 888 ? 30.368 1.224 -9.347 1.00 86.00 888 LEU A CA 1
ATOM 7039 C C . LEU A 1 888 ? 30.833 1.606 -10.743 1.00 86.00 888 LEU A C 1
ATOM 7041 O O . LEU A 1 888 ? 30.522 0.921 -11.717 1.00 86.00 888 LEU A O 1
ATOM 7045 N N . THR A 1 889 ? 31.613 2.678 -10.841 1.00 86.12 889 THR A N 1
ATOM 7046 C CA . THR A 1 889 ? 32.126 3.163 -12.120 1.00 86.12 889 THR A CA 1
ATOM 7047 C C . THR A 1 889 ? 33.644 3.199 -12.139 1.00 86.12 889 THR A C 1
ATOM 7049 O O . THR A 1 889 ? 34.306 3.650 -11.201 1.00 86.12 889 THR A O 1
ATOM 7052 N N . LEU A 1 890 ? 34.210 2.758 -13.259 1.00 87.62 890 LEU A N 1
ATOM 7053 C CA . LEU A 1 890 ? 35.637 2.892 -13.540 1.00 87.62 890 LEU A CA 1
ATOM 7054 C C . LEU A 1 890 ? 35.983 4.237 -14.202 1.00 87.62 890 LEU A C 1
ATOM 7056 O O . LEU A 1 890 ? 37.157 4.505 -14.450 1.00 87.62 890 LEU A O 1
ATOM 7060 N N . GLY A 1 891 ? 34.986 5.107 -14.417 1.00 86.69 891 GLY A N 1
ATOM 7061 C CA . GLY A 1 891 ? 35.152 6.403 -15.069 1.00 86.69 891 GLY A CA 1
ATOM 7062 C C . GLY A 1 891 ? 35.281 6.283 -16.586 1.00 86.69 891 GLY A C 1
ATOM 7063 O O . GLY A 1 891 ? 34.779 5.335 -17.186 1.00 86.69 891 GLY A O 1
ATOM 7064 N N . ASP A 1 892 ? 35.936 7.266 -17.208 1.00 87.69 892 ASP A N 1
ATOM 7065 C CA . ASP A 1 892 ? 36.237 7.243 -18.642 1.00 87.69 892 ASP A CA 1
ATOM 7066 C C . ASP A 1 892 ? 37.289 6.151 -18.948 1.00 87.69 892 ASP A C 1
ATOM 7068 O O . ASP A 1 892 ? 38.430 6.261 -18.484 1.00 87.69 892 ASP A O 1
ATOM 7072 N N . PRO A 1 893 ? 36.953 5.104 -19.730 1.00 85.75 893 PRO A N 1
ATOM 7073 C CA . PRO A 1 893 ? 37.878 4.015 -20.047 1.00 85.75 893 PRO A CA 1
ATOM 7074 C C . PRO A 1 893 ? 39.133 4.449 -20.821 1.00 85.75 893 PRO A C 1
ATOM 7076 O O . PRO A 1 893 ? 40.142 3.739 -20.798 1.00 85.75 893 PRO A O 1
ATOM 7079 N N . ASP A 1 894 ? 39.101 5.594 -21.506 1.00 88.31 894 ASP A N 1
ATOM 7080 C CA . ASP A 1 894 ? 40.251 6.115 -22.251 1.00 88.31 894 ASP A CA 1
ATOM 7081 C C . ASP A 1 894 ? 41.102 7.109 -21.448 1.00 88.31 894 ASP A C 1
ATOM 7083 O O . ASP A 1 894 ? 42.236 7.397 -21.844 1.00 88.31 894 ASP A O 1
ATOM 7087 N N . ALA A 1 895 ? 40.618 7.540 -20.279 1.00 89.44 895 ALA A N 1
ATOM 7088 C CA . ALA A 1 895 ? 41.339 8.364 -19.311 1.00 89.44 895 ALA A CA 1
ATOM 7089 C C . ALA A 1 895 ? 41.302 7.738 -17.897 1.00 89.44 895 ALA A C 1
ATOM 7091 O O . ALA A 1 895 ? 40.748 8.331 -16.966 1.00 89.44 895 ALA A O 1
ATOM 7092 N N . PRO A 1 896 ? 41.886 6.538 -17.713 1.00 87.56 896 PRO A N 1
ATOM 7093 C CA . PRO A 1 896 ? 41.752 5.786 -16.473 1.00 87.56 896 PRO A CA 1
ATOM 7094 C C . PRO A 1 896 ? 42.513 6.411 -15.295 1.00 87.56 896 PRO A C 1
ATOM 7096 O O . PRO A 1 896 ? 43.617 6.940 -15.447 1.00 87.56 896 PRO A O 1
ATOM 7099 N N . ASP A 1 897 ? 41.965 6.266 -14.086 1.00 89.19 897 ASP A N 1
ATOM 7100 C CA . ASP A 1 897 ? 42.690 6.556 -12.846 1.00 89.19 897 ASP A CA 1
ATOM 7101 C C . ASP A 1 897 ? 43.718 5.444 -12.569 1.00 89.19 897 ASP A C 1
ATOM 7103 O O . ASP A 1 897 ? 43.368 4.307 -12.238 1.00 89.19 897 ASP A O 1
ATOM 7107 N N . ALA A 1 898 ? 45.005 5.781 -12.677 1.00 88.56 898 ALA A N 1
ATOM 7108 C CA . ALA A 1 898 ? 46.107 4.836 -12.497 1.00 88.56 898 ALA A CA 1
ATOM 7109 C C . ALA A 1 898 ? 46.126 4.167 -11.107 1.00 88.56 898 ALA A C 1
ATOM 7111 O O . ALA A 1 898 ? 46.554 3.018 -10.977 1.00 88.56 898 ALA A O 1
ATOM 7112 N N . ALA A 1 899 ? 45.665 4.854 -10.055 1.00 89.69 899 ALA A N 1
ATOM 7113 C CA . ALA A 1 899 ? 45.597 4.273 -8.717 1.00 89.69 899 ALA A CA 1
ATOM 7114 C C . ALA A 1 899 ? 44.479 3.228 -8.620 1.00 89.69 899 ALA A C 1
ATOM 7116 O O . ALA A 1 899 ? 44.661 2.191 -7.980 1.00 89.69 899 ALA A O 1
ATOM 7117 N N . LEU A 1 900 ? 43.345 3.481 -9.280 1.00 90.88 900 LEU A N 1
ATOM 7118 C CA . LEU A 1 900 ? 42.224 2.546 -9.347 1.00 90.88 900 LEU A CA 1
ATOM 7119 C C . LEU A 1 900 ? 42.574 1.302 -10.179 1.00 90.88 900 LEU A C 1
ATOM 7121 O O . LEU A 1 900 ? 42.281 0.186 -9.756 1.00 90.88 900 LEU A O 1
ATOM 7125 N N . GLN A 1 901 ? 43.263 1.478 -11.312 1.00 90.75 901 GLN A N 1
ATOM 7126 C CA . GLN A 1 901 ? 43.762 0.363 -12.128 1.00 90.75 901 GLN A CA 1
ATOM 7127 C C . GLN A 1 901 ? 44.689 -0.555 -11.331 1.00 90.75 901 GLN A C 1
ATOM 7129 O O . GLN A 1 901 ? 44.519 -1.775 -11.334 1.00 90.75 901 GLN A O 1
ATOM 7134 N N . LYS A 1 902 ? 45.642 0.039 -10.605 1.00 92.19 902 LYS A N 1
ATOM 7135 C CA . LYS A 1 902 ? 46.567 -0.704 -9.751 1.00 92.19 902 LYS A CA 1
ATOM 7136 C C . LYS A 1 902 ? 45.826 -1.489 -8.662 1.00 92.19 902 LYS A C 1
ATOM 7138 O O . LYS A 1 902 ? 46.104 -2.671 -8.485 1.00 92.19 902 LYS A O 1
ATOM 7143 N N . LEU A 1 903 ? 44.869 -0.854 -7.981 1.00 93.94 903 LEU A N 1
ATOM 7144 C CA . LEU A 1 903 ? 44.056 -1.498 -6.947 1.00 93.94 903 LEU A CA 1
ATOM 7145 C C . LEU A 1 903 ? 43.267 -2.693 -7.504 1.00 93.94 903 LEU A C 1
ATOM 7147 O O . LEU A 1 903 ? 43.243 -3.754 -6.889 1.00 93.94 903 LEU A O 1
ATOM 7151 N N . LEU A 1 904 ? 42.651 -2.555 -8.682 1.00 93.12 904 LEU A N 1
ATOM 7152 C CA . LEU A 1 904 ? 41.940 -3.662 -9.331 1.00 93.12 904 LEU A CA 1
ATOM 7153 C C . LEU A 1 904 ? 42.863 -4.838 -9.652 1.00 93.12 904 LEU A C 1
ATOM 7155 O O . LEU A 1 904 ? 42.491 -5.983 -9.399 1.00 93.12 904 LEU A O 1
ATOM 7159 N N . ALA A 1 905 ? 44.064 -4.570 -10.171 1.00 94.25 905 ALA A N 1
ATOM 7160 C CA . ALA A 1 905 ? 45.041 -5.618 -10.450 1.00 94.25 905 ALA A CA 1
ATOM 7161 C C . ALA A 1 905 ? 45.448 -6.364 -9.165 1.00 94.25 905 ALA A C 1
ATOM 7163 O O . ALA A 1 905 ? 45.452 -7.594 -9.147 1.00 94.25 905 ALA A O 1
ATOM 7164 N N . GLU A 1 906 ? 45.705 -5.637 -8.071 1.00 94.50 906 GLU A N 1
ATOM 7165 C CA . GLU A 1 906 ? 46.035 -6.209 -6.754 1.00 94.50 906 GLU A CA 1
ATOM 7166 C C . GLU A 1 906 ? 44.882 -7.057 -6.183 1.00 94.50 906 GLU A C 1
ATOM 7168 O O . GLU A 1 906 ? 45.098 -8.174 -5.704 1.00 94.50 906 GLU A O 1
ATOM 7173 N N . LEU A 1 907 ? 43.641 -6.573 -6.294 1.00 93.94 907 LEU A N 1
ATOM 7174 C CA . LEU A 1 907 ? 42.447 -7.292 -5.848 1.00 93.94 907 LEU A CA 1
ATOM 7175 C C . LEU A 1 907 ? 42.205 -8.576 -6.647 1.00 93.94 907 LEU A C 1
ATOM 7177 O O . LEU A 1 907 ? 41.896 -9.612 -6.055 1.00 93.94 907 LEU A O 1
ATOM 7181 N N . ILE A 1 908 ? 42.375 -8.541 -7.970 1.00 95.25 908 ILE A N 1
ATOM 7182 C CA . ILE A 1 908 ? 42.249 -9.726 -8.831 1.00 95.25 908 ILE A CA 1
ATOM 7183 C C . ILE A 1 908 ? 43.366 -10.732 -8.520 1.00 95.25 908 ILE A C 1
ATOM 7185 O O . ILE A 1 908 ? 43.099 -11.928 -8.375 1.00 95.25 908 ILE A O 1
ATOM 7189 N N . ASP A 1 909 ? 44.596 -10.254 -8.313 1.00 94.19 909 ASP A N 1
ATOM 7190 C CA . ASP A 1 909 ? 45.741 -11.088 -7.934 1.00 94.19 909 ASP A CA 1
ATOM 7191 C C . ASP A 1 909 ? 45.575 -11.767 -6.563 1.00 94.19 909 ASP A C 1
ATOM 7193 O O . ASP A 1 909 ? 46.197 -12.805 -6.330 1.00 94.19 909 ASP A O 1
ATOM 7197 N N . SER A 1 910 ? 44.716 -11.245 -5.676 1.00 91.94 910 SER A N 1
ATOM 7198 C CA . SER A 1 910 ? 44.399 -11.890 -4.392 1.00 91.94 910 SER A CA 1
ATOM 7199 C C . SER A 1 910 ? 43.714 -13.255 -4.550 1.00 91.94 910 SER A C 1
ATOM 7201 O O . SER A 1 910 ? 43.756 -14.071 -3.627 1.00 91.94 910 SER A O 1
ATOM 7203 N N . ARG A 1 911 ? 43.063 -13.493 -5.702 1.00 90.31 911 ARG A N 1
ATOM 7204 C CA . ARG A 1 911 ? 42.278 -14.696 -6.049 1.00 90.31 911 ARG A CA 1
ATOM 7205 C C . ARG A 1 911 ? 41.187 -15.073 -5.048 1.00 90.31 911 ARG A C 1
ATOM 7207 O O . ARG A 1 911 ? 40.707 -16.206 -5.025 1.00 90.31 911 ARG A O 1
ATOM 7214 N N . ARG A 1 912 ? 40.781 -14.135 -4.196 1.00 89.06 912 ARG A N 1
ATOM 7215 C CA . ARG A 1 912 ? 39.745 -14.379 -3.200 1.00 89.06 912 ARG A CA 1
ATOM 7216 C C . ARG A 1 912 ? 38.360 -14.363 -3.857 1.00 89.06 912 ARG A C 1
ATOM 7218 O O . ARG A 1 912 ? 38.009 -13.350 -4.464 1.00 89.06 912 ARG A O 1
ATOM 7225 N N . PRO A 1 913 ? 37.539 -15.421 -3.710 1.00 85.38 913 PRO A N 1
ATOM 7226 C CA . PRO A 1 913 ? 36.235 -15.487 -4.370 1.00 85.38 913 PRO A CA 1
ATOM 7227 C C . PRO A 1 913 ? 35.309 -14.310 -4.035 1.00 85.38 913 PRO A C 1
ATOM 7229 O O . PRO A 1 913 ? 34.649 -13.778 -4.922 1.00 85.38 913 PRO A O 1
ATOM 7232 N N . ASP A 1 914 ? 35.298 -13.855 -2.778 1.00 79.12 914 ASP A N 1
ATOM 7233 C CA . ASP A 1 914 ? 34.468 -12.730 -2.334 1.00 79.12 914 ASP A CA 1
ATOM 7234 C C . ASP A 1 914 ? 34.871 -11.399 -2.989 1.00 79.12 914 ASP A C 1
ATOM 7236 O O . ASP A 1 914 ? 34.003 -10.598 -3.321 1.00 79.12 914 ASP A O 1
ATOM 7240 N N . VAL A 1 915 ? 36.162 -11.199 -3.263 1.00 88.88 915 VAL A N 1
ATOM 7241 C CA . VAL A 1 915 ? 36.685 -10.028 -3.986 1.00 88.88 915 VAL A CA 1
ATOM 7242 C C . VAL A 1 915 ? 36.373 -10.109 -5.483 1.00 88.88 915 VAL A C 1
ATOM 7244 O O . VAL A 1 915 ? 35.886 -9.146 -6.077 1.00 88.88 915 VAL A O 1
ATOM 7247 N N . LEU A 1 916 ? 36.616 -11.270 -6.097 1.00 90.62 916 LEU A N 1
ATOM 7248 C CA . LEU A 1 916 ? 36.447 -11.471 -7.540 1.00 90.62 916 LEU A CA 1
ATOM 7249 C C . LEU A 1 916 ? 34.994 -11.277 -8.000 1.00 90.62 916 LEU A C 1
ATOM 7251 O O . LEU A 1 916 ? 34.772 -10.801 -9.110 1.00 90.62 916 LEU A O 1
ATOM 7255 N N . THR A 1 917 ? 34.015 -11.581 -7.140 1.00 86.38 917 THR A N 1
ATOM 7256 C CA . THR A 1 917 ? 32.580 -11.373 -7.429 1.00 86.38 917 THR A CA 1
ATOM 7257 C C . THR A 1 917 ? 32.175 -9.903 -7.590 1.00 86.38 917 THR A C 1
ATOM 7259 O O . THR A 1 917 ? 31.132 -9.624 -8.176 1.00 86.38 917 THR A O 1
ATOM 7262 N N . VAL A 1 918 ? 32.995 -8.969 -7.098 1.00 87.44 918 VAL A N 1
ATOM 7263 C CA . VAL A 1 918 ? 32.801 -7.522 -7.277 1.00 87.44 918 VAL A CA 1
ATOM 7264 C C . VAL A 1 918 ? 33.730 -6.990 -8.370 1.00 87.44 918 VAL A C 1
ATOM 7266 O O . VAL A 1 918 ? 33.294 -6.245 -9.239 1.00 87.44 918 VAL A O 1
ATOM 7269 N N . ALA A 1 919 ? 35.004 -7.399 -8.373 1.00 92.06 919 ALA A N 1
ATOM 7270 C CA . ALA A 1 919 ? 36.012 -6.834 -9.272 1.00 92.06 919 ALA A CA 1
ATOM 7271 C C . ALA A 1 919 ? 35.880 -7.290 -10.740 1.00 92.06 919 ALA A C 1
ATOM 7273 O O . ALA A 1 919 ? 36.045 -6.475 -11.646 1.00 92.06 919 ALA A O 1
ATOM 7274 N N . LEU A 1 920 ? 35.593 -8.574 -11.003 1.00 91.56 920 LEU A N 1
ATOM 7275 C CA . LEU A 1 920 ? 35.543 -9.099 -12.377 1.00 91.56 920 LEU A CA 1
ATOM 7276 C C . LEU A 1 920 ? 34.385 -8.526 -13.213 1.00 91.56 920 LEU A C 1
ATOM 7278 O O . LEU A 1 920 ? 34.635 -8.204 -14.375 1.00 91.56 920 LEU A O 1
ATOM 7282 N N . PRO A 1 921 ? 33.157 -8.349 -12.675 1.00 86.31 921 PRO A N 1
ATOM 7283 C CA . PRO A 1 921 ? 32.080 -7.685 -13.410 1.00 86.31 921 PRO A CA 1
ATOM 7284 C C . PRO A 1 921 ? 32.440 -6.269 -13.879 1.00 86.31 921 PRO A C 1
ATOM 7286 O O . PRO A 1 921 ? 32.198 -5.952 -15.038 1.00 86.31 921 PRO A O 1
ATOM 7289 N N . LEU A 1 922 ? 33.109 -5.463 -13.042 1.00 86.62 922 LEU A N 1
ATOM 7290 C CA . LEU A 1 922 ? 33.545 -4.109 -13.424 1.00 86.62 922 LEU A CA 1
ATOM 7291 C C . LEU A 1 922 ? 34.506 -4.129 -14.616 1.00 86.62 922 LEU A C 1
ATOM 7293 O O . LEU A 1 922 ? 34.421 -3.293 -15.509 1.00 86.62 922 LEU A O 1
ATOM 7297 N N . VAL A 1 923 ? 35.414 -5.107 -14.645 1.00 89.56 923 VAL A N 1
ATOM 7298 C CA . VAL A 1 923 ? 36.353 -5.281 -15.757 1.00 89.56 923 VAL A CA 1
ATOM 7299 C C . VAL A 1 923 ? 35.637 -5.765 -17.020 1.00 89.56 923 VAL A C 1
ATOM 7301 O O . VAL A 1 923 ? 35.950 -5.300 -18.111 1.00 89.56 923 VAL A O 1
ATOM 7304 N N . ALA A 1 924 ? 34.665 -6.669 -16.889 1.00 86.56 924 ALA A N 1
ATOM 7305 C CA . ALA A 1 924 ? 33.918 -7.224 -18.018 1.00 86.56 924 ALA A CA 1
ATOM 7306 C C . ALA A 1 924 ? 33.081 -6.179 -18.786 1.00 86.56 924 ALA A C 1
ATOM 7308 O O . ALA A 1 924 ? 32.805 -6.373 -19.972 1.00 86.56 924 ALA A O 1
ATOM 7309 N N . GLU A 1 925 ? 32.707 -5.076 -18.133 1.00 81.31 925 GLU A N 1
ATOM 7310 C CA . GLU A 1 925 ? 31.938 -3.975 -18.728 1.00 81.31 925 GLU A CA 1
ATOM 7311 C C . GLU A 1 925 ? 32.805 -2.951 -19.492 1.00 81.31 925 GLU A C 1
ATOM 7313 O O . GLU A 1 925 ? 32.273 -2.118 -20.229 1.00 81.31 925 GLU A O 1
ATOM 7318 N N . LEU A 1 926 ? 34.139 -3.012 -19.378 1.00 84.94 926 LEU A N 1
ATOM 7319 C CA . LEU A 1 926 ? 35.044 -2.065 -20.042 1.00 84.94 926 LEU A CA 1
ATOM 7320 C C . LEU A 1 926 ? 35.054 -2.235 -21.568 1.00 84.94 926 LEU A C 1
ATOM 7322 O O . LEU A 1 926 ? 35.226 -3.356 -22.038 1.00 84.94 926 LEU A O 1
ATOM 7326 N N . PRO A 1 927 ? 35.016 -1.154 -22.370 1.00 82.44 927 PRO A N 1
ATOM 7327 C CA . PRO A 1 927 ? 35.196 -1.243 -23.817 1.00 82.44 927 PRO A CA 1
ATOM 7328 C C . PRO A 1 927 ? 36.565 -1.824 -24.195 1.00 82.44 927 PRO A C 1
ATOM 7330 O O . PRO A 1 927 ? 37.604 -1.397 -23.686 1.00 82.44 927 PRO A O 1
ATOM 7333 N N . VAL A 1 928 ? 36.577 -2.761 -25.136 1.00 78.62 928 VAL A N 1
ATOM 7334 C CA . VAL A 1 928 ? 37.781 -3.382 -25.699 1.00 78.62 928 VAL A CA 1
ATOM 7335 C C . VAL A 1 928 ? 38.621 -2.345 -26.412 1.00 78.62 928 VAL A C 1
ATOM 7337 O O . VAL A 1 928 ? 38.111 -1.472 -27.102 1.00 78.62 928 VAL A O 1
ATOM 7340 N N . GLY A 1 929 ? 39.937 -2.449 -26.277 1.00 76.00 929 GLY A N 1
ATOM 7341 C CA . GLY A 1 929 ? 40.863 -1.558 -26.969 1.00 76.00 929 GLY A CA 1
ATOM 7342 C C . GLY A 1 929 ? 40.925 -0.143 -26.391 1.00 76.00 929 GLY A C 1
ATOM 7343 O O . GLY A 1 929 ? 41.736 0.643 -26.885 1.00 76.00 929 GLY A O 1
ATOM 7344 N N . SER A 1 930 ? 40.148 0.152 -25.344 1.00 86.25 930 SER A N 1
ATOM 7345 C CA . SER A 1 930 ? 40.314 1.347 -24.515 1.00 86.25 930 SER A CA 1
ATOM 7346 C C . SER A 1 930 ? 41.696 1.395 -23.862 1.00 86.25 930 SER A C 1
ATOM 7348 O O . SER A 1 930 ? 42.366 0.365 -23.712 1.00 86.25 930 SER A O 1
ATOM 7350 N N . THR A 1 931 ? 42.124 2.577 -23.415 1.00 88.62 931 THR A N 1
ATOM 7351 C CA . THR A 1 931 ? 43.356 2.712 -22.616 1.00 88.62 931 THR A CA 1
ATOM 7352 C C . THR A 1 931 ? 43.336 1.785 -21.391 1.00 88.62 931 THR A C 1
ATOM 7354 O O . THR A 1 931 ? 44.348 1.144 -21.102 1.00 88.62 931 THR A O 1
ATOM 7357 N N . PHE A 1 932 ? 42.186 1.634 -20.718 1.00 88.75 932 PHE A N 1
ATOM 7358 C CA . PHE A 1 932 ? 42.032 0.763 -19.545 1.00 88.75 932 PHE A CA 1
ATOM 7359 C C . PHE A 1 932 ? 42.371 -0.705 -19.842 1.00 88.75 932 PHE A C 1
ATOM 7361 O O . PHE A 1 932 ? 43.116 -1.342 -19.100 1.00 88.75 932 PHE A O 1
ATOM 7368 N N . THR A 1 933 ? 41.862 -1.234 -20.955 1.00 88.06 933 THR A N 1
ATOM 7369 C CA . THR A 1 933 ? 42.040 -2.644 -21.363 1.00 88.06 933 THR A CA 1
ATOM 7370 C C . THR A 1 933 ? 43.383 -2.927 -22.045 1.00 88.06 933 THR A C 1
ATOM 7372 O O . THR A 1 933 ? 43.673 -4.065 -22.416 1.00 88.06 933 THR A O 1
ATOM 7375 N N . ARG A 1 934 ? 44.229 -1.904 -22.211 1.00 89.25 934 ARG A N 1
ATOM 7376 C CA . ARG A 1 934 ? 45.616 -2.037 -22.684 1.00 89.25 934 ARG A CA 1
ATOM 7377 C C . ARG A 1 934 ? 46.637 -2.057 -21.548 1.00 89.25 934 ARG A C 1
ATOM 7379 O O . ARG A 1 934 ? 47.821 -2.243 -21.831 1.00 89.25 934 ARG A O 1
ATOM 7386 N N . ASP A 1 935 ? 46.210 -1.881 -20.297 1.00 90.81 935 ASP A N 1
ATOM 7387 C CA . ASP A 1 935 ? 47.114 -1.942 -19.152 1.00 90.81 935 ASP A CA 1
ATOM 7388 C C . ASP A 1 935 ? 47.702 -3.361 -18.989 1.00 90.81 935 ASP A C 1
ATOM 7390 O O . ASP A 1 935 ? 46.957 -4.326 -18.784 1.00 90.81 935 ASP A O 1
ATOM 7394 N N . PRO A 1 936 ? 49.035 -3.526 -19.083 1.00 91.19 936 PRO A N 1
ATOM 7395 C CA . PRO A 1 936 ? 49.653 -4.845 -19.062 1.00 91.19 936 PRO A CA 1
ATOM 7396 C C . PRO A 1 936 ? 49.583 -5.518 -17.688 1.00 91.19 936 PRO A C 1
ATOM 7398 O O . PRO A 1 936 ? 49.571 -6.746 -17.628 1.00 91.19 936 PRO A O 1
ATOM 7401 N N . ALA A 1 937 ? 49.545 -4.751 -16.592 1.00 92.19 937 ALA A N 1
ATOM 7402 C CA . ALA A 1 937 ? 49.508 -5.312 -15.244 1.00 92.19 937 ALA A CA 1
ATOM 7403 C C . ALA A 1 937 ? 48.140 -5.941 -14.951 1.00 92.19 937 ALA A C 1
ATOM 7405 O O . ALA A 1 937 ? 48.071 -7.102 -14.549 1.00 92.19 937 ALA A O 1
ATOM 7406 N N . LEU A 1 938 ? 47.060 -5.214 -15.234 1.00 92.00 938 LEU A N 1
ATOM 7407 C CA . LEU A 1 938 ? 45.694 -5.696 -15.078 1.00 92.00 938 LEU A CA 1
ATOM 7408 C C . LEU A 1 938 ? 45.388 -6.867 -16.020 1.00 92.00 938 LEU A C 1
ATOM 7410 O O . LEU A 1 938 ? 44.832 -7.875 -15.579 1.00 92.00 938 LEU A O 1
ATOM 7414 N N . ALA A 1 939 ? 45.801 -6.775 -17.291 1.00 93.38 939 ALA A N 1
ATOM 7415 C CA . ALA A 1 939 ? 45.656 -7.876 -18.242 1.00 93.38 939 ALA A CA 1
ATOM 7416 C C . ALA A 1 939 ? 46.358 -9.145 -17.733 1.00 93.38 939 ALA A C 1
ATOM 7418 O O . ALA A 1 939 ? 45.779 -10.229 -17.746 1.00 93.38 939 ALA A O 1
ATOM 7419 N N . TRP A 1 940 ? 47.581 -9.009 -17.215 1.00 95.00 940 TRP A N 1
ATOM 7420 C CA . TRP A 1 940 ? 48.324 -10.131 -16.646 1.00 95.00 940 TRP A CA 1
ATOM 7421 C C . TRP A 1 940 ? 47.618 -10.755 -15.434 1.00 95.00 940 TRP A C 1
ATOM 7423 O O . TRP A 1 940 ? 47.566 -11.981 -15.324 1.00 95.00 940 TRP A O 1
ATOM 7433 N N . SER A 1 941 ? 47.040 -9.946 -14.543 1.00 95.88 941 SER A N 1
ATOM 7434 C CA . SER A 1 941 ? 46.258 -10.440 -13.402 1.00 95.88 941 SER A CA 1
ATOM 7435 C C . SER A 1 941 ? 45.042 -11.262 -13.834 1.00 95.88 941 SER A C 1
ATOM 7437 O O . SER A 1 941 ? 44.797 -12.331 -13.276 1.00 95.88 941 SER A O 1
ATOM 7439 N N . VAL A 1 942 ? 44.320 -10.825 -14.871 1.00 95.38 942 VAL A N 1
ATOM 7440 C CA . VAL A 1 942 ? 43.185 -11.577 -15.431 1.00 95.38 942 VAL A CA 1
ATOM 7441 C C . VAL A 1 942 ? 43.654 -12.841 -16.159 1.00 95.38 942 VAL A C 1
ATOM 7443 O O . VAL A 1 942 ? 43.074 -13.910 -15.976 1.00 95.38 942 VAL A O 1
ATOM 7446 N N . GLU A 1 943 ? 44.740 -12.769 -16.932 1.00 95.69 943 GLU A N 1
ATOM 7447 C CA . GLU A 1 943 ? 45.290 -13.917 -17.661 1.00 95.69 943 GLU A CA 1
ATOM 7448 C C . GLU A 1 943 ? 45.709 -15.059 -16.722 1.00 95.69 943 GLU A C 1
ATOM 7450 O O . GLU A 1 943 ? 45.505 -16.230 -17.044 1.00 95.69 943 GLU A O 1
ATOM 7455 N N . LYS A 1 944 ? 46.238 -14.747 -15.529 1.00 95.25 944 LYS A N 1
ATOM 7456 C CA . LYS A 1 944 ? 46.540 -15.764 -14.506 1.00 95.25 944 LYS A CA 1
ATOM 7457 C C . LYS A 1 944 ? 45.315 -16.599 -14.131 1.00 95.25 944 LYS A C 1
ATOM 7459 O O . LYS A 1 944 ? 45.492 -17.787 -13.884 1.00 95.25 944 LYS A O 1
ATOM 7464 N N . LEU A 1 945 ? 44.123 -15.996 -14.087 1.00 96.06 945 LEU A N 1
ATOM 7465 C CA . LEU A 1 945 ? 42.867 -16.692 -13.789 1.00 96.06 945 LEU A CA 1
ATOM 7466 C C . LEU A 1 945 ? 42.388 -17.538 -14.977 1.00 96.06 945 LEU A C 1
ATOM 7468 O O . LEU A 1 945 ? 41.876 -18.633 -14.783 1.00 96.06 945 LEU A O 1
ATOM 7472 N N . VAL A 1 946 ? 42.598 -17.071 -16.214 1.00 94.62 946 VAL A N 1
ATOM 7473 C CA . VAL A 1 946 ? 42.293 -17.841 -17.441 1.00 94.62 946 VAL A CA 1
ATOM 7474 C C . VAL A 1 946 ? 43.156 -19.104 -17.545 1.00 94.62 946 VAL A C 1
ATOM 7476 O O . VAL A 1 946 ? 42.768 -20.073 -18.182 1.00 94.62 946 VAL A O 1
ATOM 7479 N N . ARG A 1 947 ? 44.339 -19.099 -16.924 1.00 94.12 947 ARG A N 1
ATOM 7480 C CA . ARG A 1 947 ? 45.279 -20.230 -16.909 1.00 94.12 947 ARG A CA 1
ATOM 7481 C C . ARG A 1 947 ? 45.008 -21.247 -15.794 1.00 94.12 947 ARG A C 1
ATOM 7483 O O . ARG A 1 947 ? 45.800 -22.175 -15.642 1.00 94.12 947 ARG A O 1
ATOM 7490 N N . GLU A 1 948 ? 43.966 -21.056 -14.989 1.00 91.31 948 GLU A N 1
ATOM 7491 C CA . GLU A 1 948 ? 43.565 -22.026 -13.966 1.00 91.31 948 GLU A CA 1
ATOM 7492 C C . GLU A 1 948 ? 42.800 -23.206 -14.582 1.00 91.31 948 GLU A C 1
ATOM 7494 O O . GLU A 1 948 ? 42.229 -23.099 -15.662 1.00 91.31 948 GLU A O 1
ATOM 7499 N N . ASP A 1 949 ? 42.769 -24.343 -13.879 1.00 85.88 949 ASP A N 1
ATOM 7500 C CA . ASP A 1 949 ? 42.142 -25.580 -14.377 1.00 85.88 949 ASP A CA 1
ATOM 7501 C C . ASP A 1 949 ? 40.632 -25.433 -14.636 1.00 85.88 949 ASP A C 1
ATOM 7503 O O . ASP A 1 949 ? 40.047 -26.160 -15.442 1.00 85.88 949 ASP A O 1
ATOM 7507 N N . VAL A 1 950 ? 39.985 -24.511 -13.921 1.00 86.00 950 VAL A N 1
ATOM 7508 C CA . VAL A 1 950 ? 38.562 -24.207 -14.053 1.00 86.00 950 VAL A CA 1
ATOM 7509 C C . VAL A 1 950 ? 38.423 -22.711 -14.259 1.00 86.00 950 VAL A C 1
ATOM 7511 O O . VAL A 1 950 ? 38.699 -21.942 -13.345 1.00 86.00 950 VAL A O 1
ATOM 7514 N N . VAL A 1 951 ? 37.947 -22.310 -15.438 1.00 91.88 951 VAL A N 1
ATOM 7515 C CA . VAL A 1 951 ? 37.726 -20.903 -15.787 1.00 91.88 951 VAL A CA 1
ATOM 7516 C C . VAL A 1 951 ? 36.231 -20.571 -15.663 1.00 91.88 951 VAL A C 1
ATOM 7518 O O . VAL A 1 951 ? 35.424 -21.032 -16.478 1.00 91.88 951 VAL A O 1
ATOM 7521 N N . PRO A 1 952 ? 35.811 -19.791 -14.647 1.00 90.56 952 PRO A N 1
ATOM 7522 C CA . PRO A 1 952 ? 34.415 -19.402 -14.481 1.00 90.56 952 PRO A CA 1
ATOM 7523 C C . PRO A 1 952 ? 33.957 -18.392 -15.541 1.00 90.56 952 PRO A C 1
ATOM 7525 O O . PRO A 1 952 ? 34.751 -17.613 -16.070 1.00 90.56 952 PRO A O 1
ATOM 7528 N N . ALA A 1 953 ? 32.644 -18.313 -15.758 1.00 87.50 953 ALA A N 1
ATOM 7529 C CA . ALA A 1 953 ? 32.006 -17.353 -16.663 1.00 87.50 953 ALA A CA 1
ATOM 7530 C C . ALA A 1 953 ? 32.484 -15.899 -16.478 1.00 87.50 953 ALA A C 1
ATOM 7532 O O . ALA A 1 953 ? 32.767 -15.212 -17.458 1.00 87.50 953 ALA A O 1
ATOM 7533 N N . ALA A 1 954 ? 32.601 -15.432 -15.228 1.00 86.38 954 ALA A N 1
ATOM 7534 C CA . ALA A 1 954 ? 33.040 -14.068 -14.918 1.00 86.38 954 ALA A CA 1
ATOM 7535 C C . ALA A 1 954 ? 34.482 -13.795 -15.380 1.00 86.38 954 ALA A C 1
ATOM 7537 O O . ALA A 1 954 ? 34.776 -12.701 -15.856 1.00 86.38 954 ALA A O 1
ATOM 7538 N N . VAL A 1 955 ? 35.364 -14.799 -15.303 1.00 93.81 955 VAL A N 1
ATOM 7539 C CA . VAL A 1 955 ? 36.748 -14.695 -15.787 1.00 93.81 955 VAL A CA 1
ATOM 7540 C C . VAL A 1 955 ? 36.775 -14.646 -17.311 1.00 93.81 955 VAL A C 1
ATOM 7542 O O . VAL A 1 955 ? 37.477 -13.805 -17.859 1.00 93.81 955 VAL A O 1
ATOM 7545 N N . LEU A 1 956 ? 35.977 -15.470 -18.002 1.00 91.50 956 LEU A N 1
ATOM 7546 C CA . LEU A 1 956 ? 35.877 -15.423 -19.469 1.00 91.50 956 LEU A CA 1
ATOM 7547 C C . LEU A 1 956 ? 35.406 -14.051 -19.963 1.00 91.50 956 LEU A C 1
ATOM 7549 O O . LEU A 1 956 ? 36.011 -13.487 -20.872 1.00 91.50 956 LEU A O 1
ATOM 7553 N N . ARG A 1 957 ? 34.357 -13.496 -19.341 1.00 89.19 957 ARG A N 1
ATOM 7554 C CA . ARG A 1 957 ? 33.819 -12.173 -19.694 1.00 89.19 957 ARG A CA 1
ATOM 7555 C C . ARG A 1 957 ? 34.834 -11.057 -19.432 1.00 89.19 957 ARG A C 1
ATOM 7557 O O . ARG A 1 957 ? 35.032 -10.218 -20.302 1.00 89.19 957 ARG A O 1
ATOM 7564 N N . ALA A 1 958 ? 35.526 -11.082 -18.291 1.00 90.69 958 ALA A N 1
ATOM 7565 C CA . ALA A 1 958 ? 36.579 -10.113 -17.986 1.00 90.69 958 ALA A CA 1
ATOM 7566 C C . ALA A 1 958 ? 37.786 -10.254 -18.930 1.00 90.69 958 ALA A C 1
ATOM 7568 O O . ALA A 1 958 ? 38.289 -9.269 -19.449 1.00 90.69 958 ALA A O 1
ATOM 7569 N N . ALA A 1 959 ? 38.243 -11.471 -19.216 1.00 92.75 959 ALA A N 1
ATOM 7570 C CA . ALA A 1 959 ? 39.368 -11.711 -20.118 1.00 92.75 959 ALA A CA 1
ATOM 7571 C C . ALA A 1 959 ? 39.068 -11.290 -21.563 1.00 92.75 959 ALA A C 1
ATOM 7573 O O . ALA A 1 959 ? 39.968 -10.861 -22.287 1.00 92.75 959 ALA A O 1
ATOM 7574 N N . ALA A 1 960 ? 37.802 -11.376 -21.975 1.00 89.31 960 ALA A N 1
ATOM 7575 C CA . ALA A 1 960 ? 37.365 -10.979 -23.300 1.00 89.31 960 ALA A CA 1
ATOM 7576 C C . ALA A 1 960 ? 37.500 -9.479 -23.568 1.00 89.31 960 ALA A C 1
ATOM 7578 O O . ALA A 1 960 ? 37.427 -9.105 -24.729 1.00 89.31 960 ALA A O 1
ATOM 7579 N N . VAL A 1 961 ? 37.723 -8.619 -22.568 1.00 86.50 961 VAL A N 1
ATOM 7580 C CA . VAL A 1 961 ? 37.894 -7.183 -22.840 1.00 86.50 961 VAL A CA 1
ATOM 7581 C C . VAL A 1 961 ? 39.326 -6.801 -23.226 1.00 86.50 961 VAL A C 1
ATOM 7583 O O . VAL A 1 961 ? 39.550 -5.732 -23.788 1.00 86.50 961 VAL A O 1
ATOM 7586 N N . PHE A 1 962 ? 40.303 -7.673 -22.952 1.00 90.75 962 PHE A N 1
ATOM 7587 C CA . PHE A 1 962 ? 41.727 -7.414 -23.176 1.00 90.75 962 PHE A CA 1
ATOM 7588 C C . PHE A 1 962 ? 42.184 -8.017 -24.508 1.00 90.75 962 PHE A C 1
ATOM 7590 O O . PHE A 1 962 ? 42.290 -9.243 -24.600 1.00 90.75 962 PHE A O 1
ATOM 7597 N N . PRO A 1 963 ? 42.556 -7.218 -25.528 1.00 87.94 963 PRO A N 1
ATOM 7598 C CA . PRO A 1 963 ? 43.054 -7.756 -26.800 1.00 87.94 963 PRO A CA 1
ATOM 7599 C C . PRO A 1 963 ? 44.274 -8.675 -26.635 1.00 87.94 963 PRO A C 1
ATOM 7601 O O . PRO A 1 963 ? 44.412 -9.679 -27.333 1.00 87.94 963 PRO A O 1
ATOM 7604 N N . SER A 1 964 ? 45.134 -8.379 -25.653 1.00 90.12 964 SER A N 1
ATOM 7605 C CA . SER A 1 964 ? 46.311 -9.187 -25.308 1.00 90.12 964 SER A CA 1
ATOM 7606 C C . SER A 1 964 ? 45.979 -10.610 -24.850 1.00 90.12 964 SER A C 1
ATOM 7608 O O . SER A 1 964 ? 46.856 -11.464 -24.929 1.00 90.12 964 SER A O 1
ATOM 7610 N N . ILE A 1 965 ? 44.741 -10.879 -24.427 1.00 92.19 965 ILE A N 1
ATOM 7611 C CA . ILE A 1 965 ? 44.254 -12.205 -24.028 1.00 92.19 965 ILE A CA 1
ATOM 7612 C C . ILE A 1 965 ? 43.275 -12.734 -25.078 1.00 92.19 965 ILE A C 1
ATOM 7614 O O . ILE A 1 965 ? 43.438 -13.843 -25.589 1.00 92.19 965 ILE A O 1
ATOM 7618 N N . ALA A 1 966 ? 42.270 -11.929 -25.425 1.00 86.38 966 ALA A N 1
ATOM 7619 C CA . ALA A 1 966 ? 41.131 -12.326 -26.237 1.00 86.38 966 ALA A CA 1
ATOM 7620 C C . ALA A 1 966 ? 41.513 -12.730 -27.673 1.00 86.38 966 ALA A C 1
ATOM 7622 O O . ALA A 1 966 ? 40.882 -13.613 -28.256 1.00 86.38 966 ALA A O 1
ATOM 7623 N N . ASP A 1 967 ? 42.569 -12.132 -28.235 1.00 84.19 967 ASP A N 1
ATOM 7624 C CA . ASP A 1 967 ? 43.029 -12.429 -29.599 1.00 84.19 967 ASP A CA 1
ATOM 7625 C C . ASP A 1 967 ? 43.940 -13.667 -29.660 1.00 84.19 967 ASP A C 1
ATOM 7627 O O . ASP A 1 967 ? 44.198 -14.208 -30.745 1.00 84.19 967 ASP A O 1
ATOM 7631 N N . GLN A 1 968 ? 44.409 -14.136 -28.501 1.00 89.50 968 GLN A N 1
ATOM 7632 C CA . GLN A 1 968 ? 45.421 -15.179 -28.388 1.00 89.50 968 GLN A CA 1
ATOM 7633 C C . GLN A 1 968 ? 44.833 -16.595 -28.496 1.00 89.50 968 GLN A C 1
ATOM 7635 O O . GLN A 1 968 ? 43.659 -16.825 -28.189 1.00 89.50 968 GLN A O 1
ATOM 7640 N N . PRO A 1 969 ? 45.655 -17.597 -28.870 1.00 91.25 969 PRO A N 1
ATOM 7641 C CA . PRO A 1 969 ? 45.235 -19.001 -28.902 1.00 91.25 969 PRO A CA 1
ATOM 7642 C C . PRO A 1 969 ? 44.712 -19.534 -27.560 1.00 91.25 969 PRO A C 1
ATOM 7644 O O . PRO A 1 969 ? 43.864 -20.427 -27.553 1.00 91.25 969 PRO A O 1
ATOM 7647 N N . LEU A 1 970 ? 45.194 -18.977 -26.441 1.00 91.81 970 LEU A N 1
ATOM 7648 C CA . LEU A 1 970 ? 44.742 -19.332 -25.095 1.00 91.81 970 LEU A CA 1
ATOM 7649 C C . LEU A 1 970 ? 43.230 -19.120 -24.950 1.00 91.81 970 LEU A C 1
ATOM 7651 O O . LEU A 1 970 ? 42.516 -20.071 -24.653 1.00 91.81 970 LEU A O 1
ATOM 7655 N N . MET A 1 971 ? 42.729 -17.919 -25.263 1.00 92.00 971 MET A N 1
ATOM 7656 C CA . MET A 1 971 ? 41.294 -17.624 -25.185 1.00 92.00 971 MET A CA 1
ATOM 7657 C C . MET A 1 971 ? 40.471 -18.548 -26.089 1.00 92.00 971 MET A C 1
ATOM 7659 O O . MET A 1 971 ? 39.431 -19.048 -25.679 1.00 92.00 971 MET A O 1
ATOM 7663 N N . ARG A 1 972 ? 40.934 -18.825 -27.315 1.00 92.00 972 ARG A N 1
ATOM 7664 C CA . ARG A 1 972 ? 40.214 -19.720 -28.244 1.00 92.00 972 ARG A CA 1
ATOM 7665 C C . ARG A 1 972 ? 40.088 -21.136 -27.685 1.00 92.00 972 ARG A C 1
ATOM 7667 O O . ARG A 1 972 ? 39.040 -21.760 -27.830 1.00 92.00 972 ARG A O 1
ATOM 7674 N N . THR A 1 973 ? 41.147 -21.622 -27.040 1.00 92.69 973 THR A N 1
ATOM 7675 C CA . THR A 1 973 ? 41.167 -22.935 -26.383 1.00 92.69 973 THR A CA 1
ATOM 7676 C C . THR A 1 973 ? 40.169 -22.970 -25.230 1.00 92.69 973 THR A C 1
ATOM 7678 O O . THR A 1 973 ? 39.352 -23.888 -25.165 1.00 92.69 973 THR A O 1
ATOM 7681 N N . GLU A 1 974 ? 40.163 -21.933 -24.393 1.00 94.38 974 GLU A N 1
ATOM 7682 C CA . GLU A 1 974 ? 39.225 -21.839 -23.273 1.00 94.38 974 GLU A CA 1
ATOM 7683 C C . GLU A 1 974 ? 37.774 -21.682 -23.727 1.00 94.38 974 GLU A C 1
ATOM 7685 O O . GLU A 1 974 ? 36.894 -22.317 -23.156 1.00 94.38 974 GLU A O 1
ATOM 7690 N N . LEU A 1 975 ? 37.496 -20.940 -24.803 1.00 92.75 975 LEU A N 1
ATOM 7691 C CA . LEU A 1 975 ? 36.152 -20.874 -25.385 1.00 92.75 975 LEU A CA 1
ATOM 7692 C C . LEU A 1 975 ? 35.687 -22.249 -25.885 1.00 92.75 975 LEU A C 1
ATOM 7694 O O . LEU A 1 975 ? 34.565 -22.653 -25.591 1.00 92.75 975 LEU A O 1
ATOM 7698 N N . LEU A 1 976 ? 36.539 -23.010 -26.582 1.00 93.19 976 LEU A N 1
ATOM 7699 C CA . LEU A 1 976 ? 36.203 -24.373 -27.024 1.00 93.19 976 LEU A CA 1
ATOM 7700 C C . LEU A 1 976 ? 35.949 -25.327 -25.848 1.00 93.19 976 LEU A C 1
ATOM 7702 O O . LEU A 1 976 ? 35.067 -26.185 -25.934 1.00 93.19 976 LEU A O 1
ATOM 7706 N N . HIS A 1 977 ? 36.710 -25.189 -24.760 1.00 92.56 977 HIS A N 1
ATOM 7707 C CA . HIS A 1 977 ? 36.497 -25.954 -23.535 1.00 92.56 977 HIS A CA 1
ATOM 7708 C C . HIS A 1 977 ? 35.183 -25.548 -22.847 1.00 92.56 977 HIS A C 1
ATOM 7710 O O . HIS A 1 977 ? 34.356 -26.405 -22.528 1.00 92.56 977 HIS A O 1
ATOM 7716 N N . ALA A 1 978 ? 34.938 -24.246 -22.712 1.00 91.88 978 ALA A N 1
ATOM 7717 C CA . ALA A 1 978 ? 33.754 -23.675 -22.085 1.00 91.88 978 ALA A CA 1
ATOM 7718 C C . ALA A 1 978 ? 32.455 -24.003 -22.840 1.00 91.88 978 ALA A C 1
ATOM 7720 O O . ALA A 1 978 ? 31.453 -24.325 -22.203 1.00 91.88 978 ALA A O 1
ATOM 7721 N N . LEU A 1 979 ? 32.467 -24.039 -24.180 1.00 91.94 979 LEU A N 1
ATOM 7722 C CA . LEU A 1 979 ? 31.322 -24.489 -24.990 1.00 91.94 979 LEU A CA 1
ATOM 7723 C C . LEU A 1 979 ? 30.895 -25.932 -24.663 1.00 91.94 979 LEU A C 1
ATOM 7725 O O . LEU A 1 979 ? 29.717 -26.271 -24.784 1.00 91.94 979 LEU A O 1
ATOM 7729 N N . LYS A 1 980 ? 31.829 -26.772 -24.203 1.00 90.75 980 LYS A N 1
ATOM 7730 C CA . LYS A 1 980 ? 31.587 -28.166 -23.791 1.00 90.75 980 LYS A CA 1
ATOM 7731 C C . LYS A 1 980 ? 31.361 -28.321 -22.284 1.00 90.75 980 LYS A C 1
ATOM 7733 O O . LYS A 1 980 ? 31.156 -29.442 -21.813 1.00 90.75 980 LYS A O 1
ATOM 7738 N N . SER A 1 981 ? 31.405 -27.223 -21.530 1.00 88.31 981 SER A N 1
ATOM 7739 C CA . SER A 1 981 ? 31.236 -27.240 -20.081 1.00 88.31 981 SER A CA 1
ATOM 7740 C C . SER A 1 981 ? 29.855 -27.759 -19.684 1.00 88.31 981 SER A C 1
ATOM 7742 O O . SER A 1 981 ? 28.851 -27.524 -20.357 1.00 88.31 981 SER A O 1
ATOM 7744 N N . ARG A 1 982 ? 29.805 -28.461 -18.547 1.00 84.38 982 ARG A N 1
ATOM 7745 C CA . ARG A 1 982 ? 28.546 -28.789 -17.862 1.00 84.38 982 ARG A CA 1
ATOM 7746 C C . ARG A 1 982 ? 28.058 -27.638 -16.986 1.00 84.38 982 ARG A C 1
ATOM 7748 O O . ARG A 1 982 ? 26.887 -27.634 -16.619 1.00 84.38 982 ARG A O 1
ATOM 7755 N N . ASP A 1 983 ? 28.946 -26.698 -16.651 1.00 84.88 983 ASP A N 1
ATOM 7756 C CA . ASP A 1 983 ? 28.552 -25.457 -16.001 1.00 84.88 983 ASP A CA 1
ATOM 7757 C C . ASP A 1 983 ? 27.879 -24.543 -17.020 1.00 84.88 983 ASP A C 1
ATOM 7759 O O . ASP A 1 983 ? 28.460 -24.131 -18.029 1.00 84.88 983 ASP A O 1
ATOM 7763 N N . TYR A 1 984 ? 26.619 -24.261 -16.738 1.00 80.81 984 TYR A N 1
ATOM 7764 C CA . TYR A 1 984 ? 25.738 -23.590 -17.663 1.00 80.81 984 TYR A CA 1
ATOM 7765 C C . TYR A 1 984 ? 26.110 -22.106 -17.845 1.00 80.81 984 TYR A C 1
ATOM 7767 O O . TYR A 1 984 ? 26.060 -21.598 -18.965 1.00 80.81 984 TYR A O 1
ATOM 7775 N N . ALA A 1 985 ? 26.537 -21.418 -16.779 1.00 77.38 985 ALA A N 1
ATOM 7776 C CA . ALA A 1 985 ? 26.936 -20.012 -16.850 1.00 77.38 985 ALA A CA 1
ATOM 7777 C C . ALA A 1 985 ? 28.201 -19.829 -17.705 1.00 77.38 985 ALA A C 1
ATOM 7779 O O . ALA A 1 985 ? 28.267 -18.918 -18.534 1.00 77.38 985 ALA A O 1
ATOM 7780 N N . THR A 1 986 ? 29.180 -20.723 -17.549 1.00 87.62 986 THR A N 1
ATOM 7781 C CA . THR A 1 986 ? 30.402 -20.752 -18.359 1.00 87.62 986 THR A CA 1
ATOM 7782 C C . THR A 1 986 ? 30.099 -21.068 -19.825 1.00 87.62 986 THR A C 1
ATOM 7784 O O . THR A 1 986 ? 30.615 -20.384 -20.711 1.00 87.62 986 THR A O 1
ATOM 7787 N N . GLN A 1 987 ? 29.218 -22.035 -20.105 1.00 88.19 987 GLN A N 1
ATOM 7788 C CA . GLN A 1 987 ? 28.800 -22.348 -21.477 1.00 88.19 987 GLN A CA 1
ATOM 7789 C C . GLN A 1 987 ? 28.080 -21.167 -22.147 1.00 88.19 987 GLN A C 1
ATOM 7791 O O . GLN A 1 987 ? 28.378 -20.850 -23.298 1.00 88.19 987 GLN A O 1
ATOM 7796 N N . GLN A 1 988 ? 27.179 -20.482 -21.434 1.00 82.12 988 GLN A N 1
ATOM 7797 C CA . GLN A 1 988 ? 26.503 -19.282 -21.943 1.00 82.12 988 GLN A CA 1
ATOM 7798 C C . GLN A 1 988 ? 27.480 -18.146 -22.233 1.00 82.12 988 GLN A C 1
ATOM 7800 O O . GLN A 1 988 ? 27.434 -17.569 -23.315 1.00 82.12 988 GLN A O 1
ATOM 7805 N N . ALA A 1 989 ? 28.403 -17.861 -21.308 1.00 84.06 989 ALA A N 1
ATOM 7806 C CA . ALA A 1 989 ? 29.428 -16.845 -21.526 1.00 84.06 989 ALA A CA 1
ATOM 7807 C C . ALA A 1 989 ? 30.259 -17.138 -22.784 1.00 84.06 989 ALA A C 1
ATOM 7809 O O . ALA A 1 989 ? 30.520 -16.229 -23.566 1.00 84.06 989 ALA A O 1
ATOM 7810 N N . ALA A 1 990 ? 30.617 -18.402 -23.029 1.00 89.56 990 ALA A N 1
ATOM 7811 C CA . ALA A 1 990 ? 31.333 -18.786 -24.241 1.00 89.56 990 ALA A CA 1
ATOM 7812 C C . ALA A 1 990 ? 30.496 -18.598 -25.517 1.00 89.56 990 ALA A C 1
ATOM 7814 O O . ALA A 1 990 ? 31.012 -18.073 -26.501 1.00 89.56 990 ALA A O 1
ATOM 7815 N N . ILE A 1 991 ? 29.211 -18.974 -25.504 1.00 86.75 991 ILE A N 1
ATOM 7816 C CA . ILE A 1 991 ? 28.293 -18.757 -26.635 1.00 86.75 991 ILE A CA 1
ATOM 7817 C C . ILE A 1 991 ? 28.156 -17.259 -26.941 1.00 86.75 991 ILE A C 1
ATOM 7819 O O . ILE A 1 991 ? 28.292 -16.865 -28.098 1.00 86.75 991 ILE A O 1
ATOM 7823 N N . ASP A 1 992 ? 27.935 -16.430 -25.918 1.00 80.62 992 ASP A N 1
ATOM 7824 C CA . ASP A 1 992 ? 27.796 -14.976 -26.060 1.00 80.62 992 ASP A CA 1
ATOM 7825 C C . ASP A 1 992 ? 29.052 -14.352 -26.678 1.00 80.62 992 ASP A C 1
ATOM 7827 O O . ASP A 1 992 ? 28.962 -13.577 -27.631 1.00 80.62 992 ASP A O 1
ATOM 7831 N N . LEU A 1 993 ? 30.230 -14.726 -26.170 1.00 83.00 993 LEU A N 1
ATOM 7832 C CA . LEU A 1 993 ? 31.512 -14.230 -26.667 1.00 83.00 993 LEU A CA 1
ATOM 7833 C C . LEU A 1 993 ? 31.786 -14.692 -28.101 1.00 83.00 993 LEU A C 1
ATOM 7835 O O . LEU A 1 993 ? 32.255 -13.902 -28.920 1.00 83.00 993 LEU A O 1
ATOM 7839 N N . VAL A 1 994 ? 31.458 -15.944 -28.434 1.00 86.25 994 VAL A N 1
ATOM 7840 C CA . VAL A 1 994 ? 31.608 -16.464 -29.799 1.00 86.25 994 VAL A CA 1
ATOM 7841 C C . VAL A 1 994 ? 30.696 -15.727 -30.778 1.00 86.25 994 VAL A C 1
ATOM 7843 O O . VAL A 1 994 ? 31.142 -15.338 -31.861 1.00 86.25 994 VAL A O 1
ATOM 7846 N N . LEU A 1 995 ? 29.437 -15.507 -30.391 1.00 79.94 995 LEU A N 1
ATOM 7847 C CA . LEU A 1 995 ? 28.458 -14.778 -31.193 1.00 79.94 995 LEU A CA 1
ATOM 7848 C C . LEU A 1 995 ? 28.883 -13.332 -31.428 1.00 79.94 995 LEU A C 1
ATOM 7850 O O . LEU A 1 995 ? 28.875 -12.871 -32.566 1.00 79.94 995 LEU A O 1
ATOM 7854 N N . ALA A 1 996 ? 29.262 -12.632 -30.358 1.00 75.12 996 ALA A N 1
ATOM 7855 C CA . ALA A 1 996 ? 29.608 -11.218 -30.410 1.00 75.12 996 ALA A CA 1
ATOM 7856 C C . ALA A 1 996 ? 30.872 -10.948 -31.237 1.00 75.12 996 ALA A C 1
ATOM 7858 O O . ALA A 1 996 ? 30.988 -9.869 -31.822 1.00 75.12 996 ALA A O 1
ATOM 7859 N N . ARG A 1 997 ? 31.805 -11.909 -31.271 1.00 77.19 997 ARG A N 1
ATOM 7860 C CA . ARG A 1 997 ? 33.158 -11.701 -31.786 1.00 77.19 997 ARG A CA 1
ATOM 7861 C C . ARG A 1 997 ? 33.459 -12.384 -33.120 1.00 77.19 997 ARG A C 1
ATOM 7863 O O . ARG A 1 997 ? 34.124 -11.782 -33.954 1.00 77.19 997 ARG A O 1
ATOM 7870 N N . TYR A 1 998 ? 33.066 -13.645 -33.292 1.00 80.69 998 TYR A N 1
ATOM 7871 C CA . TYR A 1 998 ? 33.427 -14.424 -34.483 1.00 80.69 998 TYR A CA 1
ATOM 7872 C C . TYR A 1 998 ? 32.252 -14.500 -35.461 1.00 80.69 998 TYR A C 1
ATOM 7874 O O . TYR A 1 998 ? 32.385 -14.209 -36.643 1.00 80.69 998 TYR A O 1
ATOM 7882 N N . ILE A 1 999 ? 31.050 -14.806 -34.977 1.00 78.06 999 ILE A N 1
ATOM 7883 C CA . ILE A 1 999 ? 29.903 -15.023 -35.874 1.00 78.06 999 ILE A CA 1
ATOM 7884 C C . ILE A 1 999 ? 29.476 -13.732 -36.603 1.00 78.06 999 ILE A C 1
ATOM 7886 O O . ILE A 1 999 ? 28.992 -13.791 -37.732 1.00 78.06 999 ILE A O 1
ATOM 7890 N N . THR A 1 1000 ? 29.679 -12.566 -35.990 1.00 67.25 1000 THR A N 1
ATOM 7891 C CA . THR A 1 1000 ? 29.422 -11.244 -36.588 1.00 67.25 1000 THR A CA 1
ATOM 7892 C C . THR A 1 1000 ? 30.492 -10.763 -37.559 1.00 67.25 1000 THR A C 1
ATOM 7894 O O . THR A 1 1000 ? 30.222 -9.834 -38.322 1.00 67.25 1000 THR A O 1
ATOM 7897 N N . ASP A 1 1001 ? 31.690 -11.350 -37.534 1.00 70.12 1001 ASP A N 1
ATOM 7898 C CA . ASP A 1 1001 ? 32.810 -10.937 -38.371 1.00 70.12 1001 ASP A CA 1
ATOM 7899 C C . ASP A 1 1001 ? 32.972 -11.912 -39.551 1.00 70.12 1001 ASP A C 1
ATOM 7901 O O . ASP A 1 1001 ? 33.496 -13.021 -39.372 1.00 70.12 1001 ASP A O 1
ATOM 7905 N N . PRO A 1 1002 ? 32.581 -11.510 -40.777 1.00 64.62 1002 PRO A N 1
ATOM 7906 C CA . PRO A 1 1002 ? 32.658 -12.372 -41.955 1.00 64.62 1002 PRO A CA 1
ATOM 7907 C C . PRO A 1 1002 ? 34.096 -12.778 -42.316 1.00 64.62 1002 PRO A C 1
ATOM 7909 O O . PRO A 1 1002 ? 34.295 -13.705 -43.097 1.00 64.62 1002 PRO A O 1
ATOM 7912 N N . THR A 1 1003 ? 35.119 -12.125 -41.754 1.00 72.62 1003 THR A N 1
ATOM 7913 C CA . THR A 1 1003 ? 36.522 -12.515 -41.956 1.00 72.62 1003 THR A CA 1
ATOM 7914 C C . THR A 1 1003 ? 36.946 -13.715 -41.103 1.00 72.62 1003 THR A C 1
ATOM 7916 O O . THR A 1 1003 ? 38.038 -14.253 -41.298 1.00 72.62 1003 THR A O 1
ATOM 7919 N N . THR A 1 1004 ? 36.082 -14.187 -40.196 1.00 80.19 1004 THR A N 1
ATOM 7920 C CA . THR A 1 1004 ? 36.385 -15.269 -39.247 1.00 80.19 1004 THR A CA 1
ATOM 7921 C C . THR A 1 1004 ? 35.599 -16.562 -39.494 1.00 80.19 1004 THR A C 1
ATOM 7923 O O . THR A 1 1004 ? 35.602 -17.446 -38.642 1.00 80.19 1004 THR A O 1
ATOM 7926 N N . ASP A 1 1005 ? 34.992 -16.728 -40.675 1.00 81.62 1005 ASP A N 1
ATOM 7927 C CA . ASP A 1 1005 ? 34.133 -17.870 -41.046 1.00 81.62 1005 ASP A CA 1
ATOM 7928 C C . ASP A 1 1005 ? 34.707 -19.259 -40.679 1.00 81.62 1005 ASP A C 1
ATOM 7930 O O . ASP A 1 1005 ? 33.967 -20.137 -40.235 1.00 81.62 1005 ASP A O 1
ATOM 7934 N N . GLU A 1 1006 ? 36.021 -19.474 -40.820 1.00 85.12 1006 GLU A N 1
ATOM 7935 C CA . GLU A 1 1006 ? 36.669 -20.740 -40.439 1.00 85.12 1006 GLU A CA 1
ATOM 7936 C C . GLU A 1 1006 ? 36.641 -20.984 -38.921 1.00 85.12 1006 GLU A C 1
ATOM 7938 O O . GLU A 1 1006 ? 36.344 -22.087 -38.468 1.00 85.12 1006 GLU A O 1
ATOM 7943 N N . LEU A 1 1007 ? 36.895 -19.944 -38.123 1.00 85.56 1007 LEU A N 1
ATOM 7944 C CA . LEU A 1 1007 ? 36.797 -20.015 -36.664 1.00 85.56 1007 LEU A CA 1
ATOM 7945 C C . LEU A 1 1007 ? 35.335 -20.144 -36.227 1.00 85.56 1007 LEU A C 1
ATOM 7947 O O . LEU A 1 1007 ? 35.027 -20.953 -35.356 1.00 85.56 1007 LEU A O 1
ATOM 7951 N N . SER A 1 1008 ? 34.426 -19.408 -36.870 1.00 86.25 1008 SER A N 1
ATOM 7952 C CA . SER A 1 1008 ? 32.982 -19.519 -36.642 1.00 86.25 1008 SER A CA 1
ATOM 7953 C C . SER A 1 1008 ? 32.491 -20.947 -36.862 1.00 86.25 1008 SER A C 1
ATOM 7955 O O . SER A 1 1008 ? 31.764 -21.473 -36.020 1.00 86.25 1008 SER A O 1
ATOM 7957 N N . ARG A 1 1009 ? 32.949 -21.620 -37.928 1.00 89.81 1009 ARG A N 1
ATOM 7958 C CA . ARG A 1 1009 ? 32.646 -23.037 -38.170 1.00 89.81 1009 ARG A CA 1
ATOM 7959 C C . ARG A 1 1009 ? 33.143 -23.921 -37.027 1.00 89.81 1009 ARG A C 1
ATOM 7961 O O . ARG A 1 1009 ? 32.356 -24.693 -36.490 1.00 89.81 1009 ARG A O 1
ATOM 7968 N N . GLN A 1 1010 ? 34.401 -23.764 -36.610 1.00 90.75 1010 GLN A N 1
ATOM 7969 C CA . GLN A 1 1010 ? 34.983 -24.551 -35.515 1.00 90.75 1010 GLN A CA 1
ATOM 7970 C C . GLN A 1 1010 ? 34.202 -24.396 -34.202 1.00 90.75 1010 GLN A C 1
ATOM 7972 O O . GLN A 1 1010 ? 33.953 -25.385 -33.512 1.00 90.75 1010 GLN A O 1
ATOM 7977 N N . PHE A 1 1011 ? 33.777 -23.177 -33.857 1.00 92.56 1011 PHE A N 1
ATOM 7978 C CA . PHE A 1 1011 ? 32.978 -22.949 -32.652 1.00 92.56 1011 PHE A CA 1
ATOM 7979 C C . PHE A 1 1011 ? 31.555 -23.505 -32.771 1.00 92.56 1011 PHE A C 1
ATOM 7981 O O . PHE A 1 1011 ? 31.068 -24.109 -31.818 1.00 92.56 1011 PHE A O 1
ATOM 7988 N N . ILE A 1 1012 ? 30.897 -23.351 -33.925 1.00 89.88 1012 ILE A N 1
ATOM 7989 C CA . ILE A 1 1012 ? 29.563 -23.921 -34.171 1.00 89.88 1012 ILE A CA 1
ATOM 7990 C C . ILE A 1 1012 ? 29.608 -25.451 -34.052 1.00 89.88 1012 ILE A C 1
ATOM 7992 O O . ILE A 1 1012 ? 28.776 -26.035 -33.358 1.00 89.88 1012 ILE A O 1
ATOM 7996 N N . GLU A 1 1013 ? 30.597 -26.098 -34.670 1.00 89.81 1013 GLU A N 1
ATOM 7997 C CA . GLU A 1 1013 ? 30.792 -27.553 -34.617 1.00 89.81 1013 GLU A CA 1
ATOM 7998 C C . GLU A 1 1013 ? 31.115 -28.058 -33.207 1.00 89.81 1013 GLU A C 1
ATOM 8000 O O . GLU A 1 1013 ? 30.740 -29.172 -32.850 1.00 89.81 1013 GLU A O 1
ATOM 8005 N N . ALA A 1 1014 ? 31.767 -27.238 -32.377 1.00 89.81 1014 ALA A N 1
ATOM 8006 C CA . ALA A 1 1014 ? 32.030 -27.573 -30.981 1.00 89.81 1014 ALA A CA 1
ATOM 8007 C C . ALA A 1 1014 ? 30.762 -27.590 -30.105 1.00 89.81 1014 ALA A C 1
ATOM 8009 O O . ALA A 1 1014 ? 30.822 -28.093 -28.979 1.00 89.81 1014 ALA A O 1
ATOM 8010 N N . THR A 1 1015 ? 29.631 -27.066 -30.596 1.00 89.69 1015 THR A N 1
ATOM 8011 C CA . THR A 1 1015 ? 28.345 -27.110 -29.891 1.00 89.69 1015 THR A CA 1
ATOM 8012 C C . THR A 1 1015 ? 27.513 -28.326 -30.300 1.00 89.69 1015 THR A C 1
ATOM 8014 O O . THR A 1 1015 ? 27.238 -28.564 -31.474 1.00 89.69 1015 THR A O 1
ATOM 8017 N N . GLU A 1 1016 ? 27.036 -29.085 -29.311 1.00 86.25 1016 GLU A N 1
ATOM 8018 C CA . GLU A 1 1016 ? 26.157 -30.241 -29.516 1.00 86.25 1016 GLU A CA 1
ATOM 8019 C C . GLU A 1 1016 ? 24.937 -30.184 -28.589 1.00 86.25 1016 GLU A C 1
ATOM 8021 O O . GLU A 1 1016 ? 24.946 -29.516 -27.549 1.00 86.25 1016 GLU A O 1
ATOM 8026 N N . GLY A 1 1017 ? 23.865 -30.891 -28.964 1.00 84.88 1017 GLY A N 1
ATOM 8027 C CA . GLY A 1 1017 ? 22.665 -31.035 -28.141 1.00 84.88 1017 GLY A CA 1
ATOM 8028 C C . GLY A 1 1017 ? 22.108 -29.687 -27.674 1.00 84.88 1017 GLY A C 1
ATOM 8029 O O . GLY A 1 1017 ? 21.709 -28.851 -28.482 1.00 84.88 1017 GLY A O 1
ATOM 8030 N N . ARG A 1 1018 ? 22.076 -29.469 -26.357 1.00 76.81 1018 ARG A N 1
ATOM 8031 C CA . ARG A 1 1018 ? 21.538 -28.243 -25.753 1.00 76.81 1018 ARG A CA 1
ATOM 8032 C C . ARG A 1 1018 ? 22.338 -26.988 -26.121 1.00 76.81 1018 ARG A C 1
ATOM 8034 O O . ARG A 1 1018 ? 21.728 -25.968 -26.422 1.00 76.81 1018 ARG A O 1
ATOM 8041 N N . ALA A 1 1019 ? 23.669 -27.064 -26.147 1.00 83.12 1019 ALA A N 1
ATOM 8042 C CA . ALA A 1 1019 ? 24.527 -25.922 -26.474 1.00 83.12 1019 ALA A CA 1
ATOM 8043 C C . ALA A 1 1019 ? 24.261 -25.418 -27.899 1.00 83.12 1019 ALA A C 1
ATOM 8045 O O . ALA A 1 1019 ? 24.119 -24.218 -28.127 1.00 83.12 1019 ALA A O 1
ATOM 8046 N N . ARG A 1 1020 ? 24.093 -26.355 -28.844 1.00 89.56 1020 ARG A N 1
ATOM 8047 C CA . ARG A 1 1020 ? 23.743 -26.043 -30.236 1.00 89.56 1020 ARG A CA 1
ATOM 8048 C C . ARG A 1 1020 ? 22.354 -25.416 -30.338 1.00 89.56 1020 ARG A C 1
ATOM 8050 O O . ARG A 1 1020 ? 22.170 -24.468 -31.089 1.00 89.56 1020 ARG A O 1
ATOM 8057 N N . ALA A 1 1021 ? 21.383 -25.891 -29.557 1.00 84.94 1021 ALA A N 1
ATOM 8058 C CA . ALA A 1 1021 ? 20.036 -25.319 -29.541 1.00 84.94 1021 ALA A CA 1
ATOM 8059 C C . ALA A 1 1021 ? 20.024 -23.862 -29.042 1.00 84.94 1021 ALA A C 1
ATOM 8061 O O . ALA A 1 1021 ? 19.355 -23.022 -29.643 1.00 84.94 1021 ALA A O 1
ATOM 8062 N N . VAL A 1 1022 ? 20.786 -23.554 -27.984 1.00 81.75 1022 VAL A N 1
ATOM 8063 C CA . VAL A 1 1022 ? 20.955 -22.180 -27.475 1.00 81.75 1022 VAL A CA 1
ATOM 8064 C C . VAL A 1 1022 ? 21.623 -21.293 -28.519 1.00 81.75 1022 VAL A C 1
ATOM 8066 O O . VAL A 1 1022 ? 21.124 -20.205 -28.792 1.00 81.75 1022 VAL A O 1
ATOM 8069 N N . LEU A 1 1023 ? 22.731 -21.755 -29.107 1.00 86.81 1023 LEU A N 1
ATOM 8070 C CA . LEU A 1 1023 ? 23.454 -21.001 -30.127 1.00 86.81 1023 LEU A CA 1
ATOM 8071 C C . LEU A 1 1023 ? 22.524 -20.631 -31.287 1.00 86.81 1023 LEU A C 1
ATOM 8073 O O . LEU A 1 1023 ? 22.438 -19.460 -31.640 1.00 86.81 1023 LEU A O 1
ATOM 8077 N N . ILE A 1 1024 ? 21.783 -21.610 -31.822 1.00 88.31 1024 ILE A N 1
ATOM 8078 C CA . ILE A 1 1024 ? 20.819 -21.393 -32.906 1.00 88.31 1024 ILE A CA 1
ATOM 8079 C C . ILE A 1 1024 ? 19.738 -20.393 -32.496 1.00 88.31 1024 ILE A C 1
ATOM 8081 O O . ILE A 1 1024 ? 19.391 -19.518 -33.278 1.00 88.31 1024 ILE A O 1
ATOM 8085 N N . ASP A 1 1025 ? 19.224 -20.475 -31.273 1.00 80.88 1025 ASP A N 1
ATOM 8086 C CA . ASP A 1 1025 ? 18.217 -19.526 -30.809 1.00 80.88 1025 ASP A CA 1
ATOM 8087 C C . ASP A 1 1025 ? 18.732 -18.083 -30.704 1.00 80.88 1025 ASP A C 1
ATOM 8089 O O . ASP A 1 1025 ? 18.024 -17.139 -31.060 1.00 80.88 1025 ASP A O 1
ATOM 8093 N N . LYS A 1 1026 ? 19.970 -17.903 -30.235 1.00 80.38 1026 LYS A N 1
ATOM 8094 C CA . LYS A 1 1026 ? 20.599 -16.583 -30.109 1.00 80.38 1026 LYS A CA 1
ATOM 8095 C C . LYS A 1 1026 ? 20.969 -15.956 -31.460 1.00 80.38 1026 LYS A C 1
ATOM 8097 O O . LYS A 1 1026 ? 21.305 -14.775 -31.489 1.00 80.38 1026 LYS A O 1
ATOM 8102 N N . LEU A 1 1027 ? 20.851 -16.694 -32.571 1.00 81.94 1027 LEU A N 1
ATOM 8103 C CA . LEU A 1 1027 ? 20.991 -16.147 -33.924 1.00 81.94 1027 LEU A CA 1
ATOM 8104 C C . LEU A 1 1027 ? 19.778 -15.320 -34.385 1.00 81.94 1027 LEU A C 1
ATOM 8106 O O . LEU A 1 1027 ? 19.783 -14.808 -35.497 1.00 81.94 1027 LEU A O 1
ATOM 8110 N N . ASP A 1 1028 ? 18.715 -15.197 -33.593 1.00 77.94 1028 ASP A N 1
ATOM 8111 C CA . ASP A 1 1028 ? 17.585 -14.323 -33.919 1.00 77.94 1028 ASP A CA 1
ATOM 8112 C C . ASP A 1 1028 ? 17.967 -12.838 -33.760 1.00 77.94 1028 ASP A C 1
ATOM 8114 O O . ASP A 1 1028 ? 18.224 -12.418 -32.630 1.00 77.94 1028 ASP A O 1
ATOM 8118 N N . PRO A 1 1029 ? 17.957 -12.008 -34.825 1.00 67.19 1029 PRO A N 1
ATOM 8119 C CA . PRO A 1 1029 ? 18.329 -10.593 -34.764 1.00 67.19 1029 PRO A CA 1
ATOM 8120 C C . PRO A 1 1029 ? 17.556 -9.776 -33.719 1.00 67.19 1029 PRO A C 1
ATOM 8122 O O . PRO A 1 1029 ? 18.123 -8.884 -33.084 1.00 67.19 1029 PRO A O 1
ATOM 8125 N N . ASN A 1 1030 ? 16.284 -10.119 -33.481 1.00 62.41 1030 ASN A N 1
ATOM 8126 C CA . ASN A 1 1030 ? 15.453 -9.457 -32.471 1.00 62.41 1030 ASN A CA 1
ATOM 8127 C C . ASN A 1 1030 ? 15.945 -9.736 -31.041 1.00 62.41 1030 ASN A C 1
ATOM 8129 O O . ASN A 1 1030 ? 15.781 -8.906 -30.149 1.00 62.41 1030 ASN A O 1
ATOM 8133 N N . LYS A 1 1031 ? 16.580 -10.893 -30.820 1.00 59.03 1031 LYS A N 1
ATOM 8134 C CA . LYS A 1 1031 ? 17.233 -11.270 -29.555 1.00 59.03 1031 LYS A CA 1
ATOM 8135 C C . LYS A 1 1031 ? 18.688 -10.801 -29.516 1.00 59.03 1031 LYS A C 1
ATOM 8137 O O . LYS A 1 1031 ? 19.201 -10.463 -28.452 1.00 59.03 1031 LYS A O 1
ATOM 8142 N N . PHE A 1 1032 ? 19.322 -10.744 -30.681 1.00 54.44 1032 PHE A N 1
ATOM 8143 C CA . PHE A 1 1032 ? 20.707 -10.358 -30.897 1.00 54.44 1032 PHE A CA 1
ATOM 8144 C C . PHE A 1 1032 ? 20.983 -8.914 -30.444 1.00 54.44 1032 PHE A C 1
ATOM 8146 O O . PHE A 1 1032 ? 21.917 -8.678 -29.686 1.00 54.44 1032 PHE A O 1
ATOM 8153 N N . ALA A 1 1033 ? 20.135 -7.947 -30.816 1.00 42.47 1033 ALA A N 1
ATOM 8154 C CA . ALA A 1 1033 ? 20.329 -6.539 -30.445 1.00 42.47 1033 ALA A CA 1
ATOM 8155 C C . ALA A 1 1033 ? 20.114 -6.245 -28.941 1.00 42.47 1033 ALA A C 1
ATOM 8157 O O . ALA A 1 1033 ? 20.799 -5.391 -28.384 1.00 42.47 1033 ALA A O 1
ATOM 8158 N N . LEU A 1 1034 ? 19.201 -6.968 -28.277 1.00 39.62 1034 LEU A N 1
ATOM 8159 C CA . LEU A 1 1034 ? 18.844 -6.793 -26.857 1.00 39.62 1034 LEU A CA 1
ATOM 8160 C C . LEU A 1 1034 ? 19.848 -7.428 -25.878 1.00 39.62 1034 LEU A C 1
ATOM 8162 O O . LEU A 1 1034 ? 19.927 -6.998 -24.732 1.00 39.62 1034 LEU A O 1
ATOM 8166 N N . ARG A 1 1035 ? 20.607 -8.448 -26.305 1.00 51.16 1035 ARG A N 1
ATOM 8167 C CA . ARG A 1 1035 ? 21.506 -9.239 -25.435 1.00 51.16 1035 ARG A CA 1
ATOM 8168 C C . ARG A 1 1035 ? 22.982 -8.864 -25.532 1.00 51.16 1035 ARG A C 1
ATOM 8170 O O . ARG A 1 1035 ? 23.793 -9.395 -24.779 1.00 51.16 1035 ARG A O 1
ATOM 8177 N N . LEU A 1 1036 ? 23.343 -7.937 -26.422 1.00 45.28 1036 LEU A N 1
ATOM 8178 C CA . LEU A 1 1036 ? 24.728 -7.489 -26.552 1.00 45.28 1036 LEU A CA 1
ATOM 8179 C C . LEU A 1 1036 ? 25.189 -6.617 -25.370 1.00 45.28 1036 LEU A C 1
ATOM 8181 O O . LEU A 1 1036 ? 26.378 -6.638 -25.091 1.00 45.28 1036 LEU A O 1
ATOM 8185 N N . SER A 1 1037 ? 24.316 -5.934 -24.616 1.00 43.78 1037 SER A N 1
ATOM 8186 C CA . SER A 1 1037 ? 24.751 -5.025 -23.532 1.00 43.78 1037 SER A CA 1
ATOM 8187 C C . SER A 1 1037 ? 25.592 -5.691 -22.427 1.00 43.78 1037 SER A C 1
ATOM 8189 O O . SER A 1 1037 ? 26.401 -5.010 -21.809 1.00 43.78 1037 SER A O 1
ATOM 8191 N N . ALA A 1 1038 ? 25.472 -7.010 -22.222 1.00 36.97 1038 ALA A N 1
ATOM 8192 C CA . ALA A 1 1038 ? 26.225 -7.773 -21.215 1.00 36.97 1038 ALA A CA 1
ATOM 8193 C C . ALA A 1 1038 ? 27.528 -8.435 -21.736 1.00 36.97 1038 ALA A C 1
ATOM 8195 O O . ALA A 1 1038 ? 28.231 -9.108 -20.978 1.00 36.97 1038 ALA A O 1
ATOM 8196 N N . ALA A 1 1039 ? 27.841 -8.306 -23.033 1.00 41.91 1039 ALA A N 1
ATOM 8197 C CA . ALA A 1 1039 ? 29.032 -8.895 -23.669 1.00 41.91 1039 ALA A CA 1
ATOM 8198 C C . ALA A 1 1039 ? 29.708 -7.972 -24.715 1.00 41.91 1039 ALA A C 1
ATOM 8200 O O . ALA A 1 1039 ? 30.681 -8.367 -25.356 1.00 41.91 1039 ALA A O 1
ATOM 8201 N N . SER A 1 1040 ? 29.198 -6.751 -24.928 1.00 46.25 1040 SER A N 1
ATOM 8202 C CA . SER A 1 1040 ? 29.535 -5.877 -26.067 1.00 46.25 1040 SER A CA 1
ATOM 8203 C C . SER A 1 1040 ? 30.803 -5.047 -25.930 1.00 46.25 1040 SER A C 1
ATOM 8205 O O . SER A 1 1040 ? 31.027 -4.162 -26.755 1.00 46.25 1040 SER A O 1
ATOM 8207 N N . SER A 1 1041 ? 31.651 -5.297 -24.943 1.00 47.72 1041 SER A N 1
ATOM 8208 C CA . SER A 1 1041 ? 32.922 -4.587 -24.827 1.00 47.72 1041 SER A CA 1
ATOM 8209 C C . SER A 1 1041 ? 33.745 -4.667 -26.128 1.00 47.72 1041 SER A C 1
ATOM 8211 O O . SER A 1 1041 ? 34.373 -3.682 -26.496 1.00 47.72 1041 SER A O 1
ATOM 8213 N N . TYR A 1 1042 ? 33.614 -5.730 -26.936 1.00 46.91 1042 TYR A N 1
ATOM 8214 C CA . TYR A 1 1042 ? 34.262 -5.886 -28.257 1.00 46.91 1042 TYR A CA 1
ATOM 8215 C C . TYR A 1 1042 ? 33.755 -4.987 -29.408 1.00 46.91 1042 TYR A C 1
ATOM 8217 O O . TYR A 1 1042 ? 34.244 -5.112 -30.529 1.00 46.91 1042 TYR A O 1
ATOM 8225 N N . ARG A 1 1043 ? 32.823 -4.045 -29.180 1.00 48.53 1043 ARG A N 1
ATOM 8226 C CA . ARG A 1 1043 ? 32.273 -3.158 -30.236 1.00 48.53 1043 ARG A CA 1
ATOM 8227 C C . ARG A 1 1043 ? 33.158 -1.975 -30.660 1.00 48.53 1043 ARG A C 1
ATOM 8229 O O . ARG A 1 1043 ? 32.768 -1.204 -31.540 1.00 48.53 1043 ARG A O 1
ATOM 8236 N N . ALA A 1 1044 ? 34.338 -1.805 -30.077 1.00 40.31 1044 ALA A N 1
ATOM 8237 C CA . ALA A 1 1044 ? 35.177 -0.635 -30.313 1.00 40.31 1044 ALA A CA 1
ATOM 8238 C C . ALA A 1 1044 ? 36.030 -0.736 -31.594 1.00 40.31 1044 ALA A C 1
ATOM 8240 O O . ALA A 1 1044 ? 37.252 -0.806 -31.516 1.00 40.31 1044 ALA A O 1
ATOM 8241 N N . VAL A 1 1045 ? 35.397 -0.700 -32.776 1.00 39.41 1045 VAL A N 1
ATOM 8242 C CA . VAL A 1 1045 ? 36.075 -0.240 -34.011 1.00 39.41 1045 VAL A CA 1
ATOM 8243 C C . VAL A 1 1045 ? 35.191 0.644 -34.919 1.00 39.41 1045 VAL A C 1
ATOM 8245 O O . VAL A 1 1045 ? 35.757 1.392 -35.710 1.00 39.41 1045 VAL A O 1
ATOM 8248 N N . SER A 1 1046 ? 33.848 0.678 -34.820 1.00 38.84 1046 SER A N 1
ATOM 8249 C CA . SER A 1 1046 ? 33.053 1.475 -35.792 1.00 38.84 1046 SER A CA 1
ATOM 8250 C C . SER A 1 1046 ? 31.843 2.281 -35.304 1.00 38.84 1046 SER A C 1
ATOM 8252 O O . SER A 1 1046 ? 31.281 3.000 -36.120 1.00 38.84 1046 SER A O 1
ATOM 8254 N N . GLY A 1 1047 ? 31.447 2.256 -34.028 1.00 38.06 1047 GLY A N 1
ATOM 8255 C CA . GLY A 1 1047 ? 30.487 3.228 -33.464 1.00 38.06 1047 GLY A CA 1
ATOM 8256 C C . GLY A 1 1047 ? 29.054 3.270 -34.040 1.00 38.06 1047 GLY A C 1
ATOM 8257 O O . GLY A 1 1047 ? 28.205 3.920 -33.439 1.00 38.06 1047 GLY A O 1
ATOM 8258 N N . GLU A 1 1048 ? 28.733 2.578 -35.135 1.00 38.97 1048 GLU A N 1
ATOM 8259 C CA . GLU A 1 1048 ? 27.364 2.489 -35.651 1.00 38.97 1048 GLU A CA 1
ATOM 8260 C C . GLU A 1 1048 ? 26.632 1.252 -35.095 1.00 38.97 1048 GLU A C 1
ATOM 8262 O O . GLU A 1 1048 ? 27.213 0.161 -35.027 1.00 38.97 1048 GLU A O 1
ATOM 8267 N N . PRO A 1 1049 ? 25.350 1.372 -34.690 1.00 39.47 1049 PRO A N 1
ATOM 8268 C CA . PRO A 1 1049 ? 24.524 0.202 -34.429 1.00 39.47 1049 PRO A CA 1
ATOM 8269 C C . PRO A 1 1049 ? 24.424 -0.631 -35.711 1.00 39.47 1049 PRO A C 1
ATOM 8271 O O . PRO A 1 1049 ? 24.184 -0.083 -36.783 1.00 39.47 1049 PRO A O 1
ATOM 8274 N N . LEU A 1 1050 ? 24.565 -1.960 -35.604 1.00 44.12 1050 LEU A N 1
ATOM 8275 C CA . LEU A 1 1050 ? 24.175 -2.843 -36.706 1.00 44.12 1050 LEU A CA 1
ATOM 8276 C C . LEU A 1 1050 ? 22.712 -2.518 -37.053 1.00 44.12 1050 LEU A C 1
ATOM 8278 O O . LEU A 1 1050 ? 21.865 -2.609 -36.154 1.00 44.12 1050 LEU A O 1
ATOM 8282 N N . PRO A 1 1051 ? 22.395 -2.123 -38.302 1.00 44.44 1051 PRO A N 1
ATOM 8283 C CA . PRO A 1 1051 ? 21.013 -1.990 -38.730 1.00 44.44 1051 PRO A CA 1
ATOM 8284 C C . PRO A 1 1051 ? 20.301 -3.312 -38.458 1.00 44.44 1051 PRO A C 1
ATOM 8286 O O . PRO A 1 1051 ? 20.901 -4.376 -38.617 1.00 44.44 1051 PRO A O 1
ATOM 8289 N N . ALA A 1 1052 ? 19.029 -3.254 -38.068 1.00 44.69 1052 ALA A N 1
ATOM 8290 C CA . ALA A 1 1052 ? 18.242 -4.412 -37.639 1.00 44.69 1052 ALA A CA 1
ATOM 8291 C C . ALA A 1 1052 ? 18.090 -5.535 -38.694 1.00 44.69 1052 ALA A C 1
ATOM 8293 O O . ALA A 1 1052 ? 17.363 -6.492 -38.444 1.00 44.69 1052 ALA A O 1
ATOM 8294 N N . ASP A 1 1053 ? 18.751 -5.450 -39.855 1.00 52.94 1053 ASP A N 1
ATOM 8295 C CA . ASP A 1 1053 ? 18.560 -6.395 -40.951 1.00 52.94 1053 ASP A CA 1
ATOM 8296 C C . ASP A 1 1053 ? 19.808 -6.784 -41.787 1.00 52.94 1053 ASP A C 1
ATOM 8298 O O . ASP A 1 1053 ? 19.687 -7.632 -42.676 1.00 52.94 1053 ASP A O 1
ATOM 8302 N N . ASP A 1 1054 ? 21.020 -6.290 -41.498 1.00 52.88 1054 ASP A N 1
ATOM 8303 C CA . ASP A 1 1054 ? 22.175 -6.527 -42.387 1.00 52.88 1054 ASP A CA 1
ATOM 8304 C C . ASP A 1 1054 ? 23.281 -7.391 -41.741 1.00 52.88 1054 ASP A C 1
ATOM 8306 O O . ASP A 1 1054 ? 24.238 -6.881 -41.165 1.00 52.88 1054 ASP A O 1
ATOM 8310 N N . ASN A 1 1055 ? 23.161 -8.724 -41.904 1.00 57.47 1055 ASN A N 1
ATOM 8311 C CA . ASN A 1 1055 ? 24.246 -9.679 -42.252 1.00 57.47 1055 ASN A CA 1
ATOM 8312 C C . ASN A 1 1055 ? 24.446 -10.966 -41.433 1.00 57.47 1055 ASN A C 1
ATOM 8314 O O . ASN A 1 1055 ? 25.216 -11.814 -41.885 1.00 57.47 1055 ASN A O 1
ATOM 8318 N N . LEU A 1 1056 ? 23.726 -11.227 -40.336 1.00 69.94 1056 LEU A N 1
ATOM 8319 C CA . LEU A 1 1056 ? 23.907 -12.506 -39.619 1.00 69.94 1056 LEU A CA 1
ATOM 8320 C C . LEU A 1 1056 ? 23.565 -13.721 -40.503 1.00 69.94 1056 LEU A C 1
ATOM 8322 O O . LEU A 1 1056 ? 24.329 -14.677 -40.602 1.00 69.94 1056 LEU A O 1
ATOM 8326 N N . PHE A 1 1057 ? 22.453 -13.639 -41.236 1.00 76.25 1057 PHE A N 1
ATOM 8327 C CA . PHE A 1 1057 ? 22.056 -14.661 -42.207 1.00 76.25 1057 PHE A CA 1
ATOM 8328 C C . PHE A 1 1057 ? 22.705 -14.484 -43.582 1.00 76.25 1057 PHE A C 1
ATOM 8330 O O . PHE A 1 1057 ? 22.349 -15.218 -44.496 1.00 76.25 1057 PHE A O 1
ATOM 8337 N N . SER A 1 1058 ? 23.631 -13.536 -43.758 1.00 73.62 1058 SER A N 1
ATOM 8338 C CA . SER A 1 1058 ? 24.433 -13.407 -44.984 1.00 73.62 1058 SER A CA 1
ATOM 8339 C C . SER A 1 1058 ? 25.666 -14.319 -44.950 1.00 73.62 1058 SER A C 1
ATOM 8341 O O . SER A 1 1058 ? 26.133 -14.732 -46.011 1.00 73.62 1058 SER A O 1
ATOM 8343 N N . SER A 1 1059 ? 26.164 -14.689 -43.758 1.00 76.81 1059 SER A N 1
ATOM 8344 C CA . SER A 1 1059 ? 27.234 -15.687 -43.621 1.00 76.81 1059 SER A CA 1
ATOM 8345 C C . SER A 1 1059 ? 26.729 -17.067 -44.034 1.00 76.81 1059 SER A C 1
ATOM 8347 O O . SER A 1 1059 ? 25.731 -17.580 -43.514 1.00 76.81 1059 SER A O 1
ATOM 8349 N N . ARG A 1 1060 ? 27.451 -17.702 -44.963 1.00 81.75 1060 ARG A N 1
ATOM 8350 C CA . ARG A 1 1060 ? 27.117 -19.052 -45.426 1.00 81.75 1060 ARG A CA 1
ATOM 8351 C C . ARG A 1 1060 ? 27.262 -20.079 -44.306 1.00 81.75 1060 ARG A C 1
ATOM 8353 O O . ARG A 1 1060 ? 26.448 -20.989 -44.220 1.00 81.75 1060 ARG A O 1
ATOM 8360 N N . VAL A 1 1061 ? 28.237 -19.882 -43.419 1.00 85.81 1061 VAL A N 1
ATOM 8361 C CA . VAL A 1 1061 ? 28.474 -20.743 -42.253 1.00 85.81 1061 VAL A CA 1
ATOM 8362 C C . VAL A 1 1061 ? 27.257 -20.744 -41.323 1.00 85.81 1061 VAL A C 1
ATOM 8364 O O . VAL A 1 1061 ? 26.818 -21.804 -40.886 1.00 85.81 1061 VAL A O 1
ATOM 8367 N N . VAL A 1 1062 ? 26.657 -19.575 -41.082 1.00 85.38 1062 VAL A N 1
ATOM 8368 C CA . VAL A 1 1062 ? 25.450 -19.437 -40.251 1.00 85.38 1062 VAL A CA 1
ATOM 8369 C C . VAL A 1 1062 ? 24.225 -20.052 -40.935 1.00 85.38 1062 VAL A C 1
ATOM 8371 O O . VAL A 1 1062 ? 23.466 -20.780 -40.295 1.00 85.38 1062 VAL A O 1
ATOM 8374 N N . GLN A 1 1063 ? 24.035 -19.805 -42.237 1.00 86.50 1063 GLN A N 1
ATOM 8375 C CA . GLN A 1 1063 ? 22.943 -20.419 -43.007 1.00 86.50 1063 GLN A CA 1
ATOM 8376 C C . GLN A 1 1063 ? 23.017 -21.949 -42.966 1.00 86.50 1063 GLN A C 1
ATOM 8378 O O . GLN A 1 1063 ? 22.018 -22.606 -42.667 1.00 86.50 1063 GLN A O 1
ATOM 8383 N N . ASP A 1 1064 ? 24.195 -22.509 -43.249 1.00 88.44 1064 ASP A N 1
ATOM 8384 C CA . ASP A 1 1064 ? 24.414 -23.952 -43.271 1.00 88.44 1064 ASP A CA 1
ATOM 8385 C C . ASP A 1 1064 ? 24.174 -24.543 -41.868 1.00 88.44 1064 ASP A C 1
ATOM 8387 O O . ASP A 1 1064 ? 23.446 -25.528 -41.740 1.00 88.44 1064 ASP A O 1
ATOM 8391 N N . ALA A 1 1065 ? 24.638 -23.877 -40.802 1.00 89.94 1065 ALA A N 1
ATOM 8392 C CA . ALA A 1 1065 ? 24.388 -24.291 -39.421 1.00 89.94 1065 ALA A CA 1
ATOM 8393 C C . ALA A 1 1065 ? 22.889 -24.358 -39.064 1.00 89.94 1065 ALA A C 1
ATOM 8395 O O . ALA A 1 1065 ? 22.455 -25.321 -38.424 1.00 89.94 1065 ALA A O 1
ATOM 8396 N N . VAL A 1 1066 ? 22.085 -23.375 -39.495 1.00 89.69 1066 VAL A N 1
ATOM 8397 C CA . VAL A 1 1066 ? 20.622 -23.362 -39.290 1.00 89.69 1066 VAL A CA 1
ATOM 8398 C C . VAL A 1 1066 ? 19.937 -24.462 -40.108 1.00 89.69 1066 VAL A C 1
ATOM 8400 O O . VAL A 1 1066 ? 19.055 -25.155 -39.597 1.00 89.69 1066 VAL A O 1
ATOM 8403 N N . ILE A 1 1067 ? 20.348 -24.668 -41.363 1.00 89.56 1067 ILE A N 1
ATOM 8404 C CA . ILE A 1 1067 ? 19.795 -25.721 -42.232 1.00 89.56 1067 ILE A CA 1
ATOM 8405 C C . ILE A 1 1067 ? 20.098 -27.114 -41.668 1.00 89.56 1067 ILE A C 1
ATOM 8407 O O . ILE A 1 1067 ? 19.226 -27.986 -41.669 1.00 89.56 1067 ILE A O 1
ATOM 8411 N N . GLU A 1 1068 ? 21.315 -27.332 -41.177 1.00 90.75 1068 GLU A N 1
ATOM 8412 C CA . GLU A 1 1068 ? 21.696 -28.563 -40.489 1.00 90.75 1068 GLU A CA 1
ATOM 8413 C C . GLU A 1 1068 ? 20.875 -28.766 -39.216 1.00 90.75 1068 GLU A C 1
ATOM 8415 O O . GLU A 1 1068 ? 20.353 -29.859 -38.991 1.00 90.75 1068 GLU A O 1
ATOM 8420 N N . ALA A 1 1069 ? 20.691 -27.704 -38.425 1.00 91.69 1069 ALA A N 1
ATOM 8421 C CA . ALA A 1 1069 ? 19.931 -27.746 -37.183 1.00 91.69 1069 ALA A CA 1
ATOM 8422 C C . ALA A 1 1069 ? 18.467 -28.179 -37.396 1.00 91.69 1069 ALA A C 1
ATOM 8424 O O . ALA A 1 1069 ? 17.933 -28.934 -36.587 1.00 91.69 1069 ALA A O 1
ATOM 8425 N N . LEU A 1 1070 ? 17.836 -27.815 -38.522 1.00 88.50 1070 LEU A N 1
ATOM 8426 C CA . LEU A 1 1070 ? 16.488 -28.291 -38.888 1.00 88.50 1070 LEU A CA 1
ATOM 8427 C C . LEU A 1 1070 ? 16.392 -29.821 -39.031 1.00 88.50 1070 LEU A C 1
ATOM 8429 O O . LEU A 1 1070 ? 15.300 -30.384 -38.926 1.00 88.50 1070 LEU A O 1
ATOM 8433 N N . ARG A 1 1071 ? 17.517 -30.500 -39.285 1.00 88.81 1071 ARG A N 1
ATOM 8434 C CA . ARG A 1 1071 ? 17.616 -31.956 -39.486 1.00 88.81 1071 ARG A CA 1
ATOM 8435 C C . ARG A 1 1071 ? 18.373 -32.662 -38.361 1.00 88.81 1071 ARG A C 1
ATOM 8437 O O . ARG A 1 1071 ? 18.630 -33.861 -38.470 1.00 88.81 1071 ARG A O 1
ATOM 8444 N N . ASP A 1 1072 ? 18.726 -31.938 -37.303 1.00 89.50 1072 ASP A N 1
ATOM 8445 C CA . ASP A 1 1072 ? 19.497 -32.466 -36.183 1.00 89.50 1072 ASP A CA 1
ATOM 8446 C C . ASP A 1 1072 ? 18.772 -33.648 -35.523 1.00 89.50 1072 ASP A C 1
ATOM 8448 O O . ASP A 1 1072 ? 17.544 -33.736 -35.548 1.00 89.50 1072 ASP A O 1
ATOM 8452 N N . LYS A 1 1073 ? 19.504 -34.583 -34.914 1.00 85.25 1073 LYS A N 1
ATOM 8453 C CA . LYS A 1 1073 ? 18.904 -35.712 -34.183 1.00 85.25 1073 LYS A CA 1
ATOM 8454 C C . LYS A 1 1073 ? 18.245 -35.253 -32.880 1.00 85.25 1073 LYS A C 1
ATOM 8456 O O . LYS A 1 1073 ? 17.246 -35.847 -32.466 1.00 85.25 1073 LYS A O 1
ATOM 8461 N N . SER A 1 1074 ? 18.745 -34.177 -32.280 1.00 82.94 1074 SER A N 1
ATOM 8462 C CA . SER A 1 1074 ? 18.199 -33.542 -31.086 1.00 82.94 1074 SER A CA 1
ATOM 8463 C C . SER A 1 1074 ? 16.895 -32.793 -31.394 1.00 82.94 1074 SER A C 1
ATOM 8465 O O . SER A 1 1074 ? 16.898 -31.856 -32.196 1.00 82.94 1074 SER A O 1
ATOM 8467 N N . PRO A 1 1075 ? 15.772 -33.139 -30.736 1.00 79.38 1075 PRO A N 1
ATOM 8468 C CA . PRO A 1 1075 ? 14.532 -32.375 -30.852 1.00 79.38 1075 PRO A CA 1
ATOM 8469 C C . PRO A 1 1075 ? 14.697 -30.902 -30.460 1.00 79.38 1075 PRO A C 1
ATOM 8471 O O . PRO A 1 1075 ? 14.175 -30.036 -31.150 1.00 79.38 1075 PRO A O 1
ATOM 8474 N N . ALA A 1 1076 ? 15.475 -30.607 -29.413 1.00 76.50 1076 ALA A N 1
ATOM 8475 C CA . ALA A 1 1076 ? 15.682 -29.239 -28.936 1.00 76.50 1076 ALA A CA 1
ATOM 8476 C C . ALA A 1 1076 ? 16.357 -28.344 -29.991 1.00 76.50 1076 ALA A C 1
ATOM 8478 O O . ALA A 1 1076 ? 15.961 -27.193 -30.169 1.00 76.50 1076 ALA A O 1
ATOM 8479 N N . VAL A 1 1077 ? 17.331 -28.890 -30.731 1.00 86.69 1077 VAL A N 1
ATOM 8480 C CA . VAL A 1 1077 ? 18.034 -28.175 -31.810 1.00 86.69 1077 VAL A CA 1
ATOM 8481 C C . VAL A 1 1077 ? 17.101 -27.930 -32.993 1.00 86.69 1077 VAL A C 1
ATOM 8483 O O . VAL A 1 1077 ? 17.026 -26.805 -33.490 1.00 86.69 1077 VAL A O 1
ATOM 8486 N N . ARG A 1 1078 ? 16.337 -28.953 -33.403 1.00 88.12 1078 ARG A N 1
ATOM 8487 C CA . ARG A 1 1078 ? 15.364 -28.819 -34.497 1.00 88.12 1078 ARG A CA 1
ATOM 8488 C C . ARG A 1 1078 ? 14.315 -27.757 -34.201 1.00 88.12 1078 ARG A C 1
ATOM 8490 O O . ARG A 1 1078 ? 14.029 -26.940 -35.069 1.00 88.12 1078 ARG A O 1
ATOM 8497 N N . GLU A 1 1079 ? 13.755 -27.754 -32.997 1.00 83.06 1079 GLU A N 1
ATOM 8498 C CA . GLU A 1 1079 ? 12.714 -26.795 -32.620 1.00 83.06 1079 GLU A CA 1
ATOM 8499 C C . GLU A 1 1079 ? 13.267 -25.368 -32.483 1.00 83.06 1079 GLU A C 1
ATOM 8501 O O . GLU A 1 1079 ? 12.623 -24.423 -32.928 1.00 83.06 1079 GLU A O 1
ATOM 8506 N N . ALA A 1 1080 ? 14.486 -25.188 -31.956 1.00 83.81 1080 ALA A N 1
ATOM 8507 C CA . ALA A 1 1080 ? 15.143 -23.878 -31.949 1.00 83.81 1080 ALA A CA 1
ATOM 8508 C C . ALA A 1 1080 ? 15.343 -23.329 -33.374 1.00 83.81 1080 ALA A C 1
ATOM 8510 O O . ALA A 1 1080 ? 15.038 -22.165 -33.635 1.00 83.81 1080 ALA A O 1
ATOM 8511 N N . ALA A 1 1081 ? 15.777 -24.178 -34.313 1.00 88.94 1081 ALA A N 1
ATOM 8512 C CA . ALA A 1 1081 ? 15.911 -23.804 -35.718 1.00 88.94 1081 ALA A CA 1
ATOM 8513 C C . ALA A 1 1081 ? 14.556 -23.497 -36.376 1.00 88.94 1081 ALA A C 1
ATOM 8515 O O . ALA A 1 1081 ? 14.446 -22.544 -37.143 1.00 88.94 1081 ALA A O 1
ATOM 8516 N N . GLN A 1 1082 ? 13.509 -24.269 -36.072 1.00 85.19 1082 GLN A N 1
ATOM 8517 C CA . GLN A 1 1082 ? 12.162 -24.013 -36.588 1.00 85.19 1082 GLN A CA 1
ATOM 8518 C C . GLN A 1 1082 ? 11.573 -22.696 -36.076 1.00 85.19 1082 GLN A C 1
ATOM 8520 O O . GLN A 1 1082 ? 10.914 -22.004 -36.851 1.00 85.19 1082 GLN A O 1
ATOM 8525 N N . ASP A 1 1083 ? 11.803 -22.340 -34.810 1.00 81.56 1083 ASP A N 1
ATOM 8526 C CA . ASP A 1 1083 ? 11.376 -21.057 -34.240 1.00 81.56 1083 ASP A CA 1
ATOM 8527 C C . ASP A 1 1083 ? 12.070 -19.898 -34.950 1.00 81.56 1083 ASP A C 1
ATOM 8529 O O . ASP A 1 1083 ? 11.397 -19.000 -35.453 1.00 81.56 1083 ASP A O 1
ATOM 8533 N N . LEU A 1 1084 ? 13.396 -19.984 -35.091 1.00 84.25 1084 LEU A N 1
ATOM 8534 C CA . LEU A 1 1084 ? 14.189 -18.987 -35.802 1.00 84.25 1084 LEU A CA 1
ATOM 8535 C C . LEU A 1 1084 ? 13.715 -18.813 -37.255 1.00 84.25 1084 LEU A C 1
ATOM 8537 O O . LEU A 1 1084 ? 13.507 -17.695 -37.718 1.00 84.25 1084 LEU A O 1
ATOM 8541 N N . VAL A 1 1085 ? 13.481 -19.915 -37.975 1.00 86.06 1085 VAL A N 1
ATOM 8542 C CA . VAL A 1 1085 ? 12.941 -19.882 -39.345 1.00 86.06 1085 VAL A CA 1
ATOM 8543 C C . VAL A 1 1085 ? 11.529 -19.288 -39.369 1.00 86.06 1085 VAL A C 1
ATOM 8545 O O . VAL A 1 1085 ? 11.203 -18.516 -40.265 1.00 86.06 1085 VAL A O 1
ATOM 8548 N N . ARG A 1 1086 ? 10.669 -19.603 -38.395 1.00 81.75 1086 ARG A N 1
ATOM 8549 C CA . ARG A 1 1086 ? 9.298 -19.069 -38.323 1.00 81.75 1086 ARG A CA 1
ATOM 8550 C C . ARG A 1 1086 ? 9.287 -17.554 -38.117 1.00 81.75 1086 ARG A C 1
ATOM 8552 O O . ARG A 1 1086 ? 8.457 -16.882 -38.722 1.00 81.75 1086 ARG A O 1
ATOM 8559 N N . GLU A 1 1087 ? 10.205 -17.039 -37.308 1.00 77.88 1087 GLU A N 1
ATOM 8560 C CA . GLU A 1 1087 ? 10.318 -15.614 -36.980 1.00 77.88 1087 GLU A CA 1
ATOM 8561 C C . GLU A 1 1087 ? 11.032 -14.807 -38.087 1.00 77.88 1087 GLU A C 1
ATOM 8563 O O . GLU A 1 1087 ? 10.846 -13.596 -38.168 1.00 77.88 1087 GLU A O 1
ATOM 8568 N N . GLN A 1 1088 ? 11.784 -15.462 -38.988 1.00 82.62 1088 GLN A N 1
ATOM 8569 C CA . GLN A 1 1088 ? 12.652 -14.796 -39.970 1.00 82.62 1088 GLN A CA 1
ATOM 8570 C C . GLN A 1 1088 ? 12.350 -15.193 -41.430 1.00 82.62 1088 GLN A C 1
ATOM 8572 O O . GLN A 1 1088 ? 12.782 -16.235 -41.929 1.00 82.62 1088 GLN A O 1
ATOM 8577 N N . ALA A 1 1089 ? 11.675 -14.309 -42.177 1.00 79.62 1089 ALA A N 1
ATOM 8578 C CA . ALA A 1 1089 ? 11.258 -14.550 -43.569 1.00 79.62 1089 ALA A CA 1
ATOM 8579 C C . ALA A 1 1089 ? 12.422 -14.884 -44.535 1.00 79.62 1089 ALA A C 1
ATOM 8581 O O . ALA A 1 1089 ? 12.266 -15.699 -45.455 1.00 79.62 1089 ALA A O 1
ATOM 8582 N N . LYS A 1 1090 ? 13.614 -14.305 -44.311 1.00 80.00 1090 LYS A N 1
ATOM 8583 C CA . LYS A 1 1090 ? 14.835 -14.613 -45.083 1.00 80.00 1090 LYS A CA 1
ATOM 8584 C C . LYS A 1 1090 ? 15.215 -16.095 -44.958 1.00 80.00 1090 LYS A C 1
ATOM 8586 O O . LYS A 1 1090 ? 15.466 -16.753 -45.967 1.00 80.00 1090 LYS A O 1
ATOM 8591 N N . LEU A 1 1091 ? 15.171 -16.654 -43.747 1.00 82.50 1091 LEU A N 1
ATOM 8592 C CA . LEU A 1 1091 ? 15.484 -18.063 -43.504 1.00 82.50 1091 LEU A CA 1
ATOM 8593 C C . LEU A 1 1091 ? 14.416 -19.017 -44.052 1.00 82.50 1091 LEU A C 1
ATOM 8595 O O . LEU A 1 1091 ? 14.776 -20.084 -44.540 1.00 82.50 1091 LEU A O 1
ATOM 8599 N N . GLN A 1 1092 ? 13.131 -18.640 -44.057 1.00 82.62 1092 GLN A N 1
ATOM 8600 C CA . GLN A 1 1092 ? 12.074 -19.439 -44.710 1.00 82.62 1092 GLN A CA 1
ATOM 8601 C C . GLN A 1 1092 ? 12.362 -19.626 -46.201 1.00 82.62 1092 GLN A C 1
ATOM 8603 O O . GLN A 1 1092 ? 12.238 -20.728 -46.741 1.00 82.62 1092 GLN A O 1
ATOM 8608 N N . THR A 1 1093 ? 12.809 -18.549 -46.849 1.00 81.75 1093 THR A N 1
ATOM 8609 C CA . THR A 1 1093 ? 13.177 -18.547 -48.268 1.00 81.75 1093 THR A CA 1
ATOM 8610 C C . THR A 1 1093 ? 14.426 -19.396 -48.524 1.00 81.75 1093 THR A C 1
ATOM 8612 O O . THR A 1 1093 ? 14.436 -20.207 -49.451 1.00 81.75 1093 THR A O 1
ATOM 8615 N N . ILE A 1 1094 ? 15.461 -19.250 -47.687 1.00 80.62 1094 ILE A N 1
ATOM 8616 C CA . ILE A 1 1094 ? 16.734 -19.982 -47.805 1.00 80.62 1094 ILE A CA 1
ATOM 8617 C C . ILE A 1 1094 ? 16.541 -21.483 -47.543 1.00 80.62 1094 ILE A C 1
ATOM 8619 O O . ILE A 1 1094 ? 17.000 -22.314 -48.327 1.00 80.62 1094 ILE A O 1
ATOM 8623 N N . ALA A 1 1095 ? 15.828 -21.839 -46.473 1.00 78.31 1095 ALA A N 1
ATOM 8624 C CA . ALA A 1 1095 ? 15.608 -23.226 -46.079 1.00 78.31 1095 ALA A CA 1
ATOM 8625 C C . ALA A 1 1095 ? 14.581 -23.943 -46.974 1.00 78.31 1095 ALA A C 1
ATOM 8627 O O . ALA A 1 1095 ? 14.623 -25.168 -47.076 1.00 78.31 1095 ALA A O 1
ATOM 8628 N N . LYS A 1 1096 ? 13.673 -23.205 -47.636 1.00 80.00 1096 LYS A N 1
ATOM 8629 C CA . LYS A 1 1096 ? 12.537 -23.748 -48.411 1.00 80.00 1096 LYS A CA 1
ATOM 8630 C C . LYS A 1 1096 ? 11.658 -24.704 -47.590 1.00 80.00 1096 LYS A C 1
ATOM 8632 O O . LYS A 1 1096 ? 11.171 -25.708 -48.108 1.00 80.00 1096 LYS A O 1
ATOM 8637 N N . VAL A 1 1097 ? 11.465 -24.409 -46.304 1.00 67.12 1097 VAL A N 1
ATOM 8638 C CA . VAL A 1 1097 ? 10.686 -25.236 -45.369 1.00 67.12 1097 VAL A CA 1
ATOM 8639 C C . VAL A 1 1097 ? 9.478 -24.449 -44.865 1.00 67.12 1097 VAL A C 1
ATOM 8641 O O . VAL A 1 1097 ? 9.629 -23.337 -44.369 1.00 67.12 1097 VAL A O 1
ATOM 8644 N N . ALA A 1 1098 ? 8.283 -25.040 -44.959 1.00 60.19 1098 ALA A N 1
ATOM 8645 C CA . ALA A 1 1098 ? 7.093 -24.547 -44.266 1.00 60.19 1098 ALA A CA 1
ATOM 8646 C C . ALA A 1 1098 ? 7.078 -25.083 -42.817 1.00 60.19 1098 ALA A C 1
ATOM 8648 O O . ALA A 1 1098 ? 7.367 -26.269 -42.626 1.00 60.19 1098 ALA A O 1
ATOM 8649 N N . PRO A 1 1099 ? 6.749 -24.270 -41.794 1.00 59.69 1099 PRO A N 1
ATOM 8650 C CA . PRO A 1 1099 ? 6.765 -24.725 -40.405 1.00 59.69 1099 PRO A CA 1
ATOM 8651 C C . PRO A 1 1099 ? 5.751 -25.854 -40.169 1.00 59.69 1099 PRO A C 1
ATOM 8653 O O . PRO A 1 1099 ? 4.580 -25.725 -40.530 1.00 59.69 1099 PRO A O 1
ATOM 8656 N N . ALA A 1 1100 ? 6.178 -26.945 -39.531 1.00 63.97 1100 ALA A N 1
ATOM 8657 C CA . ALA A 1 1100 ? 5.279 -28.027 -39.136 1.00 63.97 1100 ALA A CA 1
ATOM 8658 C C . ALA A 1 1100 ? 4.362 -27.608 -37.965 1.00 63.97 1100 ALA A C 1
ATOM 8660 O O . ALA A 1 1100 ? 4.675 -26.700 -37.185 1.00 63.97 1100 ALA A O 1
ATOM 8661 N N . ALA A 1 1101 ? 3.216 -28.286 -37.833 1.00 65.62 1101 ALA A N 1
ATOM 8662 C CA . ALA A 1 1101 ? 2.360 -28.167 -36.654 1.00 65.62 1101 ALA A CA 1
ATOM 8663 C C . ALA A 1 1101 ? 3.055 -28.805 -35.440 1.00 65.62 1101 ALA A C 1
ATOM 8665 O O . ALA A 1 1101 ? 3.564 -29.923 -35.541 1.00 65.62 1101 ALA A O 1
ATOM 8666 N N . ARG A 1 1102 ? 3.076 -28.105 -34.297 1.00 73.25 1102 ARG A N 1
ATOM 8667 C CA . ARG A 1 1102 ? 3.738 -28.610 -33.086 1.00 73.25 1102 ARG A CA 1
ATOM 8668 C C . ARG A 1 1102 ? 2.892 -29.683 -32.388 1.00 73.25 1102 ARG A C 1
ATOM 8670 O O . ARG A 1 1102 ? 1.667 -29.545 -32.335 1.00 73.25 1102 ARG A O 1
ATOM 8677 N N . PRO A 1 1103 ? 3.516 -30.735 -31.832 1.00 75.44 1103 PRO A N 1
ATOM 8678 C CA . PRO A 1 1103 ? 2.814 -31.697 -30.994 1.00 75.44 1103 PRO A CA 1
ATOM 8679 C C . PRO A 1 1103 ? 2.377 -31.061 -29.664 1.00 75.44 1103 PRO A C 1
ATOM 8681 O O . PRO A 1 1103 ? 2.971 -30.092 -29.196 1.00 75.44 1103 PRO A O 1
ATOM 8684 N N . ALA A 1 1104 ? 1.328 -31.611 -29.048 1.00 82.50 1104 ALA A N 1
ATOM 8685 C CA . ALA A 1 1104 ? 0.855 -31.145 -27.745 1.00 82.50 1104 ALA A CA 1
ATOM 8686 C C . ALA A 1 1104 ? 1.906 -31.398 -26.637 1.00 82.50 1104 ALA A C 1
ATOM 8688 O O . ALA A 1 1104 ? 2.571 -32.440 -26.681 1.00 82.50 1104 ALA A O 1
ATOM 8689 N N . PRO A 1 1105 ? 2.033 -30.505 -25.632 1.00 91.69 1105 PRO A N 1
ATOM 8690 C CA . PRO A 1 1105 ? 2.965 -30.681 -24.516 1.00 91.69 1105 PRO A CA 1
ATOM 8691 C C . PRO A 1 1105 ? 2.713 -31.979 -23.736 1.00 91.69 1105 PRO A C 1
ATOM 8693 O O . PRO A 1 1105 ? 1.578 -32.282 -23.364 1.00 91.69 1105 PRO A O 1
ATOM 8696 N N . ASP A 1 1106 ? 3.769 -32.744 -23.466 1.00 93.62 1106 ASP A N 1
ATOM 8697 C CA . ASP A 1 1106 ? 3.678 -34.092 -22.893 1.00 93.62 1106 ASP A CA 1
ATOM 8698 C C . ASP A 1 1106 ? 3.480 -34.089 -21.367 1.00 93.62 1106 ASP A C 1
ATOM 8700 O O . ASP A 1 1106 ? 4.132 -33.337 -20.642 1.00 93.62 1106 ASP A O 1
ATOM 8704 N N . PHE A 1 1107 ? 2.581 -34.935 -20.855 1.00 94.69 1107 PHE A N 1
ATOM 8705 C CA . PHE A 1 1107 ? 2.298 -34.998 -19.416 1.00 94.69 1107 PHE A CA 1
ATOM 8706 C C . PHE A 1 1107 ? 3.453 -35.611 -18.612 1.00 94.69 1107 PHE A C 1
ATOM 8708 O O . PHE A 1 1107 ? 3.765 -35.125 -17.529 1.00 94.69 1107 PHE A O 1
ATOM 8715 N N . THR A 1 1108 ? 4.105 -36.654 -19.126 1.00 94.94 1108 THR A N 1
ATOM 8716 C CA . THR A 1 1108 ? 5.197 -37.334 -18.417 1.00 94.94 1108 THR A CA 1
ATOM 8717 C C . THR A 1 1108 ? 6.413 -36.417 -18.306 1.00 94.94 1108 THR A C 1
ATOM 8719 O O . THR A 1 1108 ? 6.981 -36.273 -17.226 1.00 94.94 1108 THR A O 1
ATOM 8722 N N . TYR A 1 1109 ? 6.755 -35.706 -19.384 1.00 94.75 1109 TYR A N 1
ATOM 8723 C CA . TYR A 1 1109 ? 7.793 -34.673 -19.360 1.00 94.75 1109 TYR A CA 1
ATOM 8724 C C . TYR A 1 1109 ? 7.462 -33.560 -18.358 1.00 94.75 1109 TYR A C 1
ATOM 8726 O O . TYR A 1 1109 ? 8.341 -33.108 -17.622 1.00 94.75 1109 TYR A O 1
ATOM 8734 N N . PHE A 1 1110 ? 6.194 -33.135 -18.287 1.00 95.88 1110 PHE A N 1
ATOM 8735 C CA . PHE A 1 1110 ? 5.768 -32.142 -17.304 1.00 95.88 1110 PHE A CA 1
ATOM 8736 C C . PHE A 1 1110 ? 6.065 -32.606 -15.873 1.00 95.88 1110 PHE A C 1
ATOM 8738 O O . PHE A 1 1110 ? 6.701 -31.868 -15.128 1.00 95.88 1110 PHE A O 1
ATOM 8745 N N . VAL A 1 1111 ? 5.664 -33.825 -15.503 1.00 95.44 1111 VAL A N 1
ATOM 8746 C CA . VAL A 1 1111 ? 5.858 -34.360 -14.142 1.00 95.44 1111 VAL A CA 1
ATOM 8747 C C . VAL A 1 1111 ? 7.338 -34.505 -13.782 1.00 95.44 1111 VAL A C 1
ATOM 8749 O O . VAL A 1 1111 ? 7.730 -34.165 -12.671 1.00 95.44 1111 VAL A O 1
ATOM 8752 N N . GLU A 1 1112 ? 8.163 -34.967 -14.717 1.00 95.69 1112 GLU A N 1
ATOM 8753 C CA . GLU A 1 1112 ? 9.566 -35.314 -14.455 1.00 95.69 1112 GLU A CA 1
ATOM 8754 C C . GLU A 1 1112 ? 10.542 -34.135 -14.592 1.00 95.69 1112 GLU A C 1
ATOM 8756 O O . GLU A 1 1112 ? 11.633 -34.164 -14.021 1.00 95.69 1112 GLU A O 1
ATOM 8761 N N . LYS A 1 1113 ? 10.202 -33.105 -15.381 1.00 93.75 1113 LYS A N 1
ATOM 8762 C CA . LYS A 1 1113 ? 11.121 -31.995 -15.705 1.00 93.75 1113 LYS A CA 1
ATOM 8763 C C . LYS A 1 1113 ? 10.573 -30.616 -15.369 1.00 93.75 1113 LYS A C 1
ATOM 8765 O O . LYS A 1 1113 ? 11.327 -29.786 -14.874 1.00 93.75 1113 LYS A O 1
ATOM 8770 N N . VAL A 1 1114 ? 9.285 -30.360 -15.599 1.00 95.62 1114 VAL A N 1
ATOM 8771 C CA . VAL A 1 1114 ? 8.691 -29.024 -15.393 1.00 95.62 1114 VAL A CA 1
ATOM 8772 C C . VAL A 1 1114 ? 8.183 -28.844 -13.967 1.00 95.62 1114 VAL A C 1
ATOM 8774 O O . VAL A 1 1114 ? 8.481 -27.847 -13.322 1.00 95.62 1114 VAL A O 1
ATOM 8777 N N . GLN A 1 1115 ? 7.440 -29.806 -13.430 1.00 93.38 1115 GLN A N 1
ATOM 8778 C CA . GLN A 1 1115 ? 6.903 -29.726 -12.078 1.00 93.38 1115 GLN A CA 1
ATOM 8779 C C . GLN A 1 1115 ? 7.995 -29.604 -10.999 1.00 93.38 1115 GLN A C 1
ATOM 8781 O O . GLN A 1 1115 ? 7.795 -28.797 -10.090 1.00 93.38 1115 GLN A O 1
ATOM 8786 N N . PRO A 1 1116 ? 9.153 -30.292 -11.088 1.00 95.31 1116 PRO A N 1
ATOM 8787 C CA . PRO A 1 1116 ? 10.255 -30.084 -10.153 1.00 95.31 1116 PRO A CA 1
ATOM 8788 C C . PRO A 1 1116 ? 10.792 -28.654 -10.189 1.00 95.31 1116 PRO A C 1
ATOM 8790 O O . PRO A 1 1116 ? 11.063 -28.100 -9.134 1.00 95.31 1116 PRO A O 1
ATOM 8793 N N . ILE A 1 1117 ? 10.858 -28.022 -11.366 1.00 93.94 1117 ILE A N 1
ATOM 8794 C CA . ILE A 1 1117 ? 11.222 -26.603 -11.501 1.00 93.94 1117 ILE A CA 1
ATOM 8795 C C . ILE A 1 1117 ? 10.190 -25.715 -10.791 1.00 93.94 1117 ILE A C 1
ATOM 8797 O O . ILE A 1 1117 ? 10.550 -24.814 -10.041 1.00 93.94 1117 ILE A O 1
ATOM 8801 N N . LEU A 1 1118 ? 8.894 -25.985 -10.980 1.00 92.81 1118 LEU A N 1
ATOM 8802 C CA . LEU A 1 1118 ? 7.829 -25.220 -10.322 1.00 92.81 1118 LEU A CA 1
ATOM 8803 C C . LEU A 1 1118 ? 7.803 -25.425 -8.797 1.00 92.81 1118 LEU A C 1
ATOM 8805 O O . LEU A 1 1118 ? 7.311 -24.558 -8.073 1.00 92.81 1118 LEU A O 1
ATOM 8809 N N . ALA A 1 1119 ? 8.306 -26.558 -8.309 1.00 87.00 1119 ALA A N 1
ATOM 8810 C CA . ALA A 1 1119 ? 8.389 -26.897 -6.891 1.00 87.00 1119 ALA A CA 1
ATOM 8811 C C . ALA A 1 1119 ? 9.732 -26.511 -6.240 1.00 87.00 1119 ALA A C 1
ATOM 8813 O O . ALA A 1 1119 ? 9.807 -26.450 -5.013 1.00 87.00 1119 ALA A O 1
ATOM 8814 N N . ALA A 1 1120 ? 10.774 -26.247 -7.033 1.00 83.69 1120 ALA A N 1
ATOM 8815 C CA . ALA A 1 1120 ? 12.102 -25.894 -6.548 1.00 83.69 1120 ALA A CA 1
ATOM 8816 C C . ALA A 1 1120 ? 12.108 -24.502 -5.909 1.00 83.69 1120 ALA A C 1
ATOM 8818 O O . ALA A 1 1120 ? 11.501 -23.559 -6.421 1.00 83.69 1120 ALA A O 1
ATOM 8819 N N . ARG A 1 1121 ? 12.807 -24.384 -4.778 1.00 72.25 1121 ARG A N 1
ATOM 8820 C CA . ARG A 1 1121 ? 12.979 -23.119 -4.063 1.00 72.25 1121 ARG A CA 1
ATOM 8821 C C . ARG A 1 1121 ? 14.177 -22.354 -4.626 1.00 72.25 1121 ARG A C 1
ATOM 8823 O O . ARG A 1 1121 ? 15.234 -22.946 -4.825 1.00 72.25 1121 ARG A 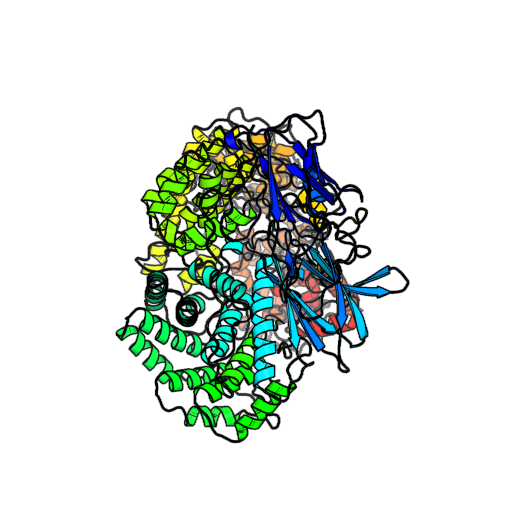O 1
ATOM 8830 N N . GLY A 1 1122 ? 14.002 -21.057 -4.869 1.00 58.59 1122 GLY A N 1
ATOM 8831 C CA . GLY A 1 1122 ? 15.081 -20.139 -5.235 1.00 58.59 1122 GLY A CA 1
ATOM 8832 C C . GLY A 1 1122 ? 15.952 -19.741 -4.040 1.00 58.59 1122 GLY A C 1
ATOM 8833 O O . GLY A 1 1122 ? 15.720 -20.176 -2.912 1.00 58.59 1122 GLY A O 1
ATOM 8834 N N . SER A 1 1123 ? 16.933 -18.865 -4.274 1.00 52.69 1123 SER A N 1
ATOM 8835 C CA . SER A 1 1123 ? 17.807 -18.306 -3.225 1.00 52.69 1123 SER A CA 1
ATOM 8836 C C . SER A 1 1123 ? 17.060 -17.467 -2.183 1.00 52.69 1123 SER A C 1
ATOM 8838 O O . SER A 1 1123 ? 17.572 -17.251 -1.092 1.00 52.69 1123 SER A O 1
ATOM 8840 N N . ASP A 1 1124 ? 15.850 -17.016 -2.515 1.00 51.84 1124 ASP A N 1
ATOM 8841 C CA . ASP A 1 1124 ? 14.905 -16.348 -1.615 1.00 51.84 1124 ASP A CA 1
ATOM 8842 C C . ASP A 1 1124 ? 14.012 -17.340 -0.836 1.00 51.84 1124 ASP A C 1
ATOM 8844 O O . ASP A 1 1124 ? 13.038 -16.948 -0.197 1.00 51.84 1124 ASP A O 1
ATOM 8848 N N . GLY A 1 1125 ? 14.285 -18.646 -0.942 1.00 54.19 1125 GLY A N 1
ATOM 8849 C CA . GLY A 1 1125 ? 13.554 -19.712 -0.259 1.00 54.19 1125 GLY A CA 1
ATOM 8850 C C . GLY A 1 1125 ? 12.184 -20.061 -0.857 1.00 54.19 1125 GLY A C 1
ATOM 8851 O O . GLY A 1 1125 ? 11.495 -20.917 -0.293 1.00 54.19 1125 GLY A O 1
ATOM 8852 N N . LYS A 1 1126 ? 11.767 -19.458 -1.984 1.00 59.16 1126 LYS A N 1
ATOM 8853 C CA . LYS A 1 1126 ? 10.397 -19.588 -2.533 1.00 59.16 1126 LYS A CA 1
ATOM 8854 C C . LYS A 1 1126 ? 10.346 -20.419 -3.811 1.00 59.16 1126 LYS A C 1
ATOM 8856 O O . LYS A 1 1126 ? 11.247 -20.342 -4.640 1.00 59.16 1126 LYS A O 1
ATOM 8861 N N . ALA A 1 1127 ? 9.241 -21.134 -4.015 1.00 75.75 1127 ALA A N 1
ATOM 8862 C CA . ALA A 1 1127 ? 8.941 -21.877 -5.241 1.00 75.75 1127 ALA A CA 1
ATOM 8863 C C . ALA A 1 1127 ? 7.671 -21.358 -5.930 1.00 75.75 1127 ALA A C 1
ATOM 8865 O O . ALA A 1 1127 ? 6.772 -20.822 -5.273 1.00 75.75 1127 ALA A O 1
ATOM 8866 N N . CYS A 1 1128 ? 7.542 -21.589 -7.242 1.00 81.44 1128 CYS A N 1
ATOM 8867 C CA . CYS A 1 1128 ? 6.342 -21.205 -7.995 1.00 81.44 1128 CYS A CA 1
ATOM 8868 C C . CYS A 1 1128 ? 5.081 -21.822 -7.377 1.00 81.44 1128 CYS A C 1
ATOM 8870 O O . CYS A 1 1128 ? 4.088 -21.126 -7.191 1.00 81.44 1128 CYS A O 1
ATOM 8872 N N . MET A 1 1129 ? 5.135 -23.098 -6.983 1.00 82.31 1129 MET A N 1
ATOM 8873 C CA . MET A 1 1129 ? 4.022 -23.818 -6.356 1.00 82.31 1129 MET A CA 1
ATOM 8874 C C . MET A 1 1129 ? 3.542 -23.170 -5.055 1.00 82.31 1129 MET A C 1
ATOM 8876 O O . MET A 1 1129 ? 2.357 -23.230 -4.743 1.00 82.31 1129 MET A O 1
ATOM 8880 N N . MET A 1 1130 ? 4.439 -22.510 -4.323 1.00 64.12 1130 MET A N 1
ATOM 8881 C CA . MET A 1 1130 ? 4.089 -21.827 -3.085 1.00 64.12 1130 MET A CA 1
ATOM 8882 C C . MET A 1 1130 ? 3.331 -20.518 -3.401 1.00 64.12 1130 MET A C 1
ATOM 8884 O O . MET A 1 1130 ? 2.249 -20.278 -2.864 1.00 64.12 1130 MET A O 1
ATOM 8888 N N . CYS A 1 1131 ? 3.838 -19.699 -4.332 1.00 59.06 1131 CYS A N 1
ATOM 8889 C CA . CYS A 1 1131 ? 3.191 -18.441 -4.746 1.00 59.06 1131 CYS A CA 1
ATOM 8890 C C . CYS A 1 1131 ? 1.869 -18.668 -5.503 1.00 59.06 1131 CYS A C 1
ATOM 8892 O O . CYS A 1 1131 ? 0.949 -17.857 -5.423 1.00 59.06 1131 CYS A O 1
ATOM 8894 N N . HIS A 1 1132 ? 1.762 -19.784 -6.225 1.00 73.69 1132 HIS A N 1
ATOM 8895 C CA . HIS A 1 1132 ? 0.616 -20.125 -7.066 1.00 73.69 1132 HIS A CA 1
ATOM 8896 C C . HIS A 1 1132 ? -0.418 -21.036 -6.388 1.00 73.69 1132 HIS A C 1
ATOM 8898 O O . HIS A 1 1132 ? -1.365 -21.475 -7.043 1.00 73.69 1132 HIS A O 1
ATOM 8904 N N . ALA A 1 1133 ? -0.299 -21.283 -5.080 1.00 62.00 1133 ALA A N 1
ATOM 8905 C CA . ALA A 1 1133 ? -1.193 -22.184 -4.347 1.00 62.00 1133 ALA A CA 1
ATOM 8906 C C . ALA A 1 1133 ? -2.679 -21.774 -4.409 1.00 62.00 1133 ALA A C 1
ATOM 8908 O O . ALA A 1 1133 ? -3.574 -22.621 -4.460 1.00 62.00 1133 ALA A O 1
ATOM 8909 N N . THR A 1 1134 ? -2.947 -20.467 -4.455 1.00 52.75 1134 THR A N 1
ATOM 8910 C CA . THR A 1 1134 ? -4.300 -19.888 -4.524 1.00 52.75 1134 THR A CA 1
ATOM 8911 C C . THR A 1 1134 ? -4.522 -19.024 -5.766 1.00 52.75 1134 THR A C 1
ATOM 8913 O O . THR A 1 1134 ? -5.541 -18.347 -5.874 1.00 52.75 1134 THR A O 1
ATOM 8916 N N . HIS A 1 1135 ? -3.587 -19.034 -6.719 1.00 65.31 1135 HIS A N 1
ATOM 8917 C CA . HIS A 1 1135 ? -3.666 -18.184 -7.903 1.00 65.31 1135 HIS A CA 1
ATOM 8918 C C . HIS A 1 1135 ? -4.862 -18.579 -8.786 1.00 65.31 1135 HIS A C 1
ATOM 8920 O O . HIS A 1 1135 ? -5.044 -19.754 -9.089 1.00 65.31 1135 HIS A O 1
ATOM 8926 N N . ALA A 1 1136 ? -5.650 -17.602 -9.249 1.00 58.75 1136 ALA A N 1
ATOM 8927 C CA . ALA A 1 1136 ? -6.928 -17.855 -9.928 1.00 58.75 1136 ALA A CA 1
ATOM 8928 C C . ALA A 1 1136 ? -6.792 -18.651 -11.245 1.00 58.75 1136 ALA A C 1
ATOM 8930 O O . ALA A 1 1136 ? -7.526 -19.608 -11.474 1.00 58.75 1136 ALA A O 1
ATOM 8931 N N . ILE A 1 1137 ? -5.831 -18.279 -12.104 1.00 66.94 1137 ILE A N 1
ATOM 8932 C CA . ILE A 1 1137 ? -5.637 -18.908 -13.428 1.00 66.94 1137 ILE A CA 1
ATOM 8933 C C . ILE A 1 1137 ? -4.612 -20.051 -13.366 1.00 66.94 1137 ILE A C 1
ATOM 8935 O O . ILE A 1 1137 ? -4.937 -21.211 -13.620 1.00 66.94 1137 ILE A O 1
ATOM 8939 N N . PHE A 1 1138 ? -3.367 -19.731 -13.005 1.00 81.81 1138 PHE A N 1
ATOM 8940 C CA . PHE A 1 1138 ? -2.275 -20.693 -12.872 1.00 81.81 1138 PHE A CA 1
ATOM 8941 C C . PHE A 1 1138 ? -2.174 -21.224 -11.439 1.00 81.81 1138 PHE A C 1
ATOM 8943 O O . PHE A 1 1138 ? -1.254 -20.863 -10.713 1.00 81.81 1138 PHE A O 1
ATOM 8950 N N . LYS A 1 1139 ? -3.156 -22.022 -11.008 1.00 78.25 1139 LYS A N 1
ATOM 8951 C CA . LYS A 1 1139 ? -3.162 -22.634 -9.672 1.00 78.25 1139 LYS A CA 1
ATOM 8952 C C . LYS A 1 1139 ? -2.253 -23.862 -9.626 1.00 78.25 1139 LYS A C 1
ATOM 8954 O O . LYS A 1 1139 ? -2.410 -24.758 -10.457 1.00 78.25 1139 LYS A O 1
ATOM 8959 N N . LEU A 1 1140 ? -1.371 -23.939 -8.634 1.00 80.62 1140 LEU A N 1
ATOM 8960 C CA . LEU A 1 1140 ? -0.510 -25.099 -8.397 1.00 80.62 1140 LEU A CA 1
ATOM 8961 C C . LEU A 1 1140 ? -0.838 -25.756 -7.049 1.00 80.62 1140 LEU A C 1
ATOM 8963 O O . LEU A 1 1140 ? -0.974 -25.079 -6.039 1.00 80.62 1140 LEU A O 1
ATOM 8967 N N . THR A 1 1141 ? -0.983 -27.076 -7.022 1.00 79.75 1141 THR A N 1
ATOM 8968 C CA . THR A 1 1141 ? -1.287 -27.890 -5.836 1.00 79.75 1141 THR A CA 1
ATOM 8969 C C . THR A 1 1141 ? -0.371 -29.122 -5.801 1.00 79.75 1141 THR A C 1
ATOM 8971 O O . THR A 1 1141 ? 0.400 -29.343 -6.735 1.00 79.75 1141 THR A O 1
ATOM 8974 N N . PRO A 1 1142 ? -0.436 -29.977 -4.769 1.00 80.75 1142 PRO A N 1
ATOM 8975 C CA . PRO A 1 1142 ? 0.263 -31.263 -4.799 1.00 80.75 1142 PRO A CA 1
ATOM 8976 C C . PRO A 1 1142 ? -0.204 -32.231 -5.911 1.00 80.75 1142 PRO A C 1
ATOM 8978 O O . PRO A 1 1142 ? 0.465 -33.232 -6.159 1.00 80.75 1142 PRO A O 1
ATOM 8981 N N . ASP A 1 1143 ? -1.321 -31.957 -6.601 1.00 87.56 1143 ASP A N 1
ATOM 8982 C CA . ASP A 1 1143 ? -1.839 -32.793 -7.692 1.00 87.56 1143 ASP A CA 1
ATOM 8983 C C . ASP A 1 1143 ? -1.216 -32.413 -9.048 1.00 87.56 1143 ASP A C 1
ATOM 8985 O O . ASP A 1 1143 ? -1.541 -31.393 -9.663 1.00 87.56 1143 ASP A O 1
ATOM 8989 N N . ALA A 1 1144 ? -0.352 -33.293 -9.558 1.00 89.56 1144 ALA A N 1
ATOM 8990 C CA . ALA A 1 1144 ? 0.338 -33.135 -10.836 1.00 89.56 1144 ALA A CA 1
ATOM 8991 C C . ALA A 1 1144 ? -0.599 -32.976 -12.049 1.00 89.56 1144 ALA A C 1
ATOM 8993 O O . ALA A 1 1144 ? -0.274 -32.263 -13.002 1.00 89.56 1144 ALA A O 1
ATOM 8994 N N . ARG A 1 1145 ? -1.775 -33.618 -12.040 1.00 90.81 1145 ARG A N 1
ATOM 8995 C CA . ARG A 1 1145 ? -2.731 -33.555 -13.156 1.00 90.81 1145 ARG A CA 1
ATOM 8996 C C . ARG A 1 1145 ? -3.498 -32.240 -13.164 1.00 90.81 1145 ARG A C 1
ATOM 8998 O O . ARG A 1 1145 ? -3.692 -31.653 -14.236 1.00 90.81 1145 ARG A O 1
ATOM 9005 N N . ALA A 1 1146 ? -3.879 -31.756 -11.983 1.00 84.12 1146 ALA A N 1
ATOM 9006 C CA . ALA A 1 1146 ? -4.428 -30.415 -11.825 1.00 84.12 1146 ALA A CA 1
ATOM 9007 C C . ALA A 1 1146 ? -3.406 -29.357 -12.272 1.00 84.12 1146 ALA A C 1
ATOM 9009 O O . ALA A 1 1146 ? -3.744 -28.480 -13.070 1.00 84.12 1146 ALA A O 1
ATOM 9010 N N . ASN A 1 1147 ? -2.146 -29.502 -11.850 1.00 92.31 1147 ASN A N 1
ATOM 9011 C CA . ASN A 1 1147 ? -1.059 -28.603 -12.235 1.00 92.31 1147 ASN A CA 1
ATOM 9012 C C . ASN A 1 1147 ? -0.867 -28.553 -13.743 1.00 92.31 1147 ASN A C 1
ATOM 9014 O O . ASN A 1 1147 ? -0.928 -27.469 -14.304 1.00 92.31 1147 ASN A O 1
ATOM 9018 N N . TYR A 1 1148 ? -0.722 -29.701 -14.410 1.00 94.38 1148 TYR A N 1
ATOM 9019 C CA . TYR A 1 1148 ? -0.588 -29.761 -15.868 1.00 94.38 1148 TYR A CA 1
ATOM 9020 C C . TYR A 1 1148 ? -1.727 -29.008 -16.569 1.00 94.38 1148 TYR A C 1
ATOM 9022 O O . TYR A 1 1148 ? -1.476 -28.138 -17.399 1.00 94.38 1148 TYR A O 1
ATOM 9030 N N . THR A 1 1149 ? -2.976 -29.268 -16.170 1.00 89.62 1149 THR A N 1
ATOM 9031 C CA . THR A 1 1149 ? -4.163 -28.616 -16.752 1.00 89.62 1149 THR A CA 1
ATOM 9032 C C . THR A 1 1149 ? -4.151 -27.100 -16.541 1.00 89.62 1149 THR A C 1
ATOM 9034 O O . THR A 1 1149 ? -4.527 -26.348 -17.439 1.00 89.62 1149 THR A O 1
ATOM 9037 N N . ASN A 1 1150 ? -3.704 -26.629 -15.376 1.00 84.38 1150 ASN A N 1
ATOM 9038 C CA . ASN A 1 1150 ? -3.585 -25.199 -15.094 1.00 84.38 1150 ASN A CA 1
ATOM 9039 C C . ASN A 1 1150 ? -2.401 -24.558 -15.829 1.00 84.38 1150 ASN A C 1
ATOM 9041 O O . ASN A 1 1150 ? -2.531 -23.431 -16.301 1.00 84.38 1150 ASN A O 1
ATOM 9045 N N . THR A 1 1151 ? -1.286 -25.272 -15.996 1.00 92.00 1151 THR A N 1
ATOM 9046 C CA . THR A 1 1151 ? -0.133 -24.817 -16.782 1.00 92.00 1151 THR A CA 1
ATOM 9047 C C . THR A 1 1151 ? -0.506 -24.620 -18.250 1.00 92.00 1151 THR A C 1
ATOM 9049 O O . THR A 1 1151 ? -0.090 -23.636 -18.857 1.00 92.00 1151 THR A O 1
ATOM 9052 N N . LEU A 1 1152 ? -1.353 -25.489 -18.820 1.00 90.44 1152 LEU A N 1
ATOM 9053 C CA . LEU A 1 1152 ? -1.829 -25.341 -20.202 1.00 90.44 1152 LEU A CA 1
ATOM 9054 C C . LEU A 1 1152 ? -2.565 -24.009 -20.453 1.00 90.44 1152 LEU A C 1
ATOM 9056 O O . LEU A 1 1152 ? -2.569 -23.526 -21.581 1.00 90.44 1152 LEU A O 1
ATOM 9060 N N . LYS A 1 1153 ? -3.149 -23.387 -19.418 1.00 84.62 1153 LYS A N 1
ATOM 9061 C CA . LYS A 1 1153 ? -3.858 -22.096 -19.523 1.00 84.62 1153 LYS A CA 1
ATOM 9062 C C . LYS A 1 1153 ? -2.919 -20.894 -19.679 1.00 84.62 1153 LYS A C 1
ATOM 9064 O O . LYS A 1 1153 ? -3.384 -19.807 -20.001 1.00 84.62 1153 LYS A O 1
ATOM 9069 N N . VAL A 1 1154 ? -1.622 -21.066 -19.409 1.00 85.06 1154 VAL A N 1
ATOM 9070 C CA . VAL A 1 1154 ? -0.624 -19.980 -19.385 1.00 85.06 1154 VAL A CA 1
ATOM 9071 C C . VAL A 1 1154 ? 0.540 -20.199 -20.355 1.00 85.06 1154 VAL A C 1
ATOM 9073 O O . VAL A 1 1154 ? 1.566 -19.518 -20.264 1.00 85.06 1154 VAL A O 1
ATOM 9076 N N . ILE A 1 1155 ? 0.379 -21.120 -21.307 1.00 87.38 1155 ILE A N 1
ATOM 9077 C CA . ILE A 1 1155 ? 1.341 -21.370 -22.384 1.00 87.38 1155 ILE A CA 1
ATOM 9078 C C . ILE A 1 1155 ? 0.722 -21.117 -23.760 1.00 87.38 1155 ILE A C 1
ATOM 9080 O O . ILE A 1 1155 ? -0.482 -21.259 -23.956 1.00 87.38 1155 ILE A O 1
ATOM 9084 N N . ASN A 1 1156 ? 1.566 -20.774 -24.728 1.00 82.06 1156 ASN A N 1
ATOM 9085 C CA . ASN A 1 1156 ? 1.202 -20.584 -26.125 1.00 82.06 1156 ASN A CA 1
ATOM 9086 C C . ASN A 1 1156 ? 2.000 -21.574 -26.982 1.00 82.06 1156 ASN A C 1
ATOM 9088 O O . ASN A 1 1156 ? 3.184 -21.385 -27.215 1.00 82.06 1156 ASN A O 1
ATOM 9092 N N . THR A 1 1157 ? 1.372 -22.640 -27.470 1.00 83.88 1157 THR A N 1
ATOM 9093 C CA . THR A 1 1157 ? 2.062 -23.671 -28.268 1.00 83.88 1157 THR A CA 1
ATOM 9094 C C . THR A 1 1157 ? 2.365 -23.234 -29.703 1.00 83.88 1157 THR A C 1
ATOM 9096 O O . THR A 1 1157 ? 3.186 -23.868 -30.366 1.00 83.88 1157 THR A O 1
ATOM 9099 N N . THR A 1 1158 ? 1.746 -22.154 -30.193 1.00 76.19 1158 THR A N 1
ATOM 9100 C CA . THR A 1 1158 ? 2.007 -21.568 -31.520 1.00 76.19 1158 THR A CA 1
ATOM 9101 C C . THR A 1 1158 ? 3.216 -20.640 -31.481 1.00 76.19 1158 THR A C 1
ATOM 9103 O O . THR A 1 1158 ? 4.074 -20.703 -32.365 1.00 76.19 1158 THR A O 1
ATOM 9106 N N . GLU A 1 1159 ? 3.334 -19.856 -30.413 1.00 72.31 1159 GLU A N 1
ATOM 9107 C CA . GLU A 1 1159 ? 4.444 -18.949 -30.120 1.00 72.31 1159 GLU A CA 1
ATOM 9108 C C . GLU A 1 1159 ? 4.982 -19.238 -28.698 1.00 72.31 1159 GLU A C 1
ATOM 9110 O O . GLU A 1 1159 ? 4.677 -18.490 -27.769 1.00 72.31 1159 GLU A O 1
ATOM 9115 N N . PRO A 1 1160 ? 5.771 -20.320 -28.498 1.00 83.00 1160 PRO A N 1
ATOM 9116 C CA . PRO A 1 1160 ? 6.199 -20.834 -27.194 1.00 83.00 1160 PRO A CA 1
ATOM 9117 C C . PRO A 1 1160 ? 6.772 -19.770 -26.279 1.00 83.00 1160 PRO A C 1
ATOM 9119 O O . PRO A 1 1160 ? 6.415 -19.715 -25.108 1.00 83.00 1160 PRO A O 1
ATOM 9122 N N . ARG A 1 1161 ? 7.579 -18.864 -26.827 1.00 75.81 1161 ARG A N 1
ATOM 9123 C CA . ARG A 1 1161 ? 8.217 -17.765 -26.094 1.00 75.81 1161 ARG A CA 1
ATOM 9124 C C . ARG A 1 1161 ? 7.244 -16.706 -25.584 1.00 75.81 1161 ARG A C 1
ATOM 9126 O O . ARG A 1 1161 ? 7.554 -16.042 -24.606 1.00 75.81 1161 ARG A O 1
ATOM 9133 N N . LYS A 1 1162 ? 6.055 -16.587 -26.185 1.00 76.31 1162 LYS A N 1
ATOM 9134 C CA . LYS A 1 1162 ? 4.966 -15.722 -25.703 1.00 76.31 1162 LYS A CA 1
ATOM 9135 C C . LYS A 1 1162 ? 4.155 -16.354 -24.566 1.00 76.31 1162 LYS A C 1
ATOM 9137 O O . LYS A 1 1162 ? 3.161 -15.782 -24.125 1.00 76.31 1162 LYS A O 1
ATOM 9142 N N . SER A 1 1163 ? 4.562 -17.527 -24.078 1.00 82.94 1163 SER A N 1
ATOM 9143 C CA . SER A 1 1163 ? 3.962 -18.159 -22.903 1.00 82.94 1163 SER A CA 1
ATOM 9144 C C . SER A 1 1163 ? 4.210 -17.326 -21.650 1.00 82.94 1163 SER A C 1
ATOM 9146 O O . SER A 1 1163 ? 5.354 -17.011 -21.321 1.00 82.94 1163 SER A O 1
ATOM 9148 N N . LEU A 1 1164 ? 3.152 -17.048 -20.887 1.00 82.62 1164 LEU A N 1
ATOM 9149 C CA . LEU A 1 1164 ? 3.253 -16.346 -19.604 1.00 82.62 1164 LEU A CA 1
ATOM 9150 C C . LEU A 1 1164 ? 4.158 -17.085 -18.612 1.00 82.62 1164 LEU A C 1
ATOM 9152 O O . LEU A 1 1164 ? 4.880 -16.440 -17.858 1.00 82.62 1164 LEU A O 1
ATOM 9156 N N . LEU A 1 1165 ? 4.154 -18.422 -18.654 1.00 89.56 1165 LEU A N 1
ATOM 9157 C CA . LEU A 1 1165 ? 5.025 -19.275 -17.840 1.00 89.56 1165 LEU A CA 1
ATOM 9158 C C . LEU A 1 1165 ? 6.524 -19.031 -18.085 1.00 89.56 1165 LEU A C 1
ATOM 9160 O O . LEU A 1 1165 ? 7.337 -19.251 -17.192 1.00 89.56 1165 LEU A O 1
ATOM 9164 N N . LEU A 1 1166 ? 6.879 -18.586 -19.292 1.00 85.38 1166 LEU A N 1
ATOM 9165 C CA . LEU A 1 1166 ? 8.248 -18.253 -19.666 1.00 85.38 1166 LEU A CA 1
ATOM 9166 C C . LEU A 1 1166 ? 8.555 -16.780 -19.395 1.00 85.38 1166 LEU A C 1
ATOM 9168 O O . LEU A 1 1166 ? 9.585 -16.494 -18.806 1.00 85.38 1166 LEU A O 1
ATOM 9172 N N . ILE A 1 1167 ? 7.665 -15.858 -19.776 1.00 77.75 1167 ILE A N 1
ATOM 9173 C CA . ILE A 1 1167 ? 7.923 -14.409 -19.698 1.00 77.75 1167 ILE A CA 1
ATOM 9174 C C . ILE A 1 1167 ? 7.903 -13.887 -18.265 1.00 77.75 1167 ILE A C 1
ATOM 9176 O O . ILE A 1 1167 ? 8.743 -13.073 -17.901 1.00 77.75 1167 ILE A O 1
ATOM 9180 N N . LYS A 1 1168 ? 6.922 -14.291 -17.452 1.00 75.56 1168 LYS A N 1
ATOM 9181 C CA . LYS A 1 1168 ? 6.745 -13.682 -16.130 1.00 75.56 1168 LYS A CA 1
ATOM 9182 C C . LYS A 1 1168 ? 7.961 -13.910 -15.224 1.00 75.56 1168 LYS A C 1
ATOM 9184 O O . LYS A 1 1168 ? 8.461 -12.932 -14.681 1.00 75.56 1168 LYS A O 1
ATOM 9189 N N . PRO A 1 1169 ? 8.518 -15.125 -15.093 1.00 82.56 1169 PRO A N 1
ATOM 9190 C CA . PRO A 1 1169 ? 9.607 -15.327 -14.148 1.00 82.56 1169 PRO A CA 1
ATOM 9191 C C . PRO A 1 1169 ? 10.989 -14.843 -14.640 1.00 82.56 1169 PRO A C 1
ATOM 9193 O O . PRO A 1 1169 ? 11.936 -14.934 -13.867 1.00 82.56 1169 PRO A O 1
ATOM 9196 N N . THR A 1 1170 ? 11.119 -14.299 -15.864 1.00 70.44 1170 THR A N 1
ATOM 9197 C CA . THR A 1 1170 ? 12.333 -13.594 -16.351 1.00 70.44 1170 THR A CA 1
ATOM 9198 C C . THR A 1 1170 ? 12.296 -12.084 -16.078 1.00 70.44 1170 THR A C 1
ATOM 9200 O O . THR A 1 1170 ? 12.853 -11.291 -16.840 1.00 70.44 1170 THR A O 1
ATOM 9203 N N . ARG A 1 1171 ? 11.463 -11.617 -15.152 1.00 63.22 1171 ARG A N 1
ATOM 9204 C CA . ARG A 1 1171 ? 11.263 -10.182 -14.961 1.00 63.22 1171 ARG A CA 1
ATOM 9205 C C . ARG A 1 1171 ? 11.428 -9.849 -13.490 1.00 63.22 1171 ARG A C 1
ATOM 9207 O O . ARG A 1 1171 ? 10.833 -10.557 -12.668 1.00 63.22 1171 ARG A O 1
ATOM 9214 N N . PRO A 1 1172 ? 12.219 -8.817 -13.153 1.00 54.84 1172 PRO A N 1
ATOM 9215 C CA . PRO A 1 1172 ? 12.308 -8.372 -11.780 1.00 54.84 1172 PRO A CA 1
ATOM 9216 C C . PRO A 1 1172 ? 10.966 -7.769 -11.337 1.00 54.84 1172 PRO A C 1
ATOM 9218 O O . PRO A 1 1172 ? 10.013 -7.616 -12.109 1.00 54.84 1172 PRO A O 1
ATOM 9221 N N . ASN A 1 1173 ? 10.856 -7.486 -10.041 1.00 50.16 1173 ASN A N 1
ATOM 9222 C CA . ASN A 1 1173 ? 9.639 -6.928 -9.445 1.00 50.16 1173 ASN A CA 1
ATOM 9223 C C . ASN A 1 1173 ? 9.331 -5.481 -9.903 1.00 50.16 1173 ASN A C 1
ATOM 9225 O O . ASN A 1 1173 ? 8.261 -4.969 -9.578 1.00 50.16 1173 ASN A O 1
ATOM 9229 N N . ASP A 1 1174 ? 10.247 -4.852 -10.638 1.00 44.03 1174 ASP A N 1
ATOM 9230 C CA . ASP A 1 1174 ? 10.417 -3.416 -10.896 1.00 44.03 1174 ASP A CA 1
ATOM 9231 C C . ASP A 1 1174 ? 9.766 -2.901 -12.192 1.00 44.03 1174 ASP A C 1
ATOM 9233 O O . ASP A 1 1174 ? 9.756 -1.699 -12.441 1.00 44.03 1174 ASP A O 1
ATOM 9237 N N . ALA A 1 1175 ? 9.113 -3.750 -12.994 1.00 40.59 1175 ALA A N 1
ATOM 9238 C CA . ALA A 1 1175 ? 8.342 -3.305 -14.166 1.00 40.59 1175 ALA A CA 1
ATOM 9239 C C . ALA A 1 1175 ? 7.038 -2.542 -13.797 1.00 40.59 1175 ALA A C 1
ATOM 9241 O O . ALA A 1 1175 ? 6.071 -2.520 -14.563 1.00 40.59 1175 ALA A O 1
ATOM 9242 N N . VAL A 1 1176 ? 7.001 -1.895 -12.622 1.00 41.09 1176 VAL A N 1
ATOM 9243 C CA . VAL A 1 1176 ? 5.922 -1.019 -12.128 1.00 41.09 1176 VAL A CA 1
ATOM 9244 C C . VAL A 1 1176 ? 5.765 0.237 -13.006 1.00 41.09 1176 VAL A C 1
ATOM 9246 O O . VAL A 1 1176 ? 4.796 0.978 -12.881 1.00 41.09 1176 VAL A O 1
ATOM 9249 N N . GLY A 1 1177 ? 6.697 0.437 -13.936 1.00 39.75 1177 GLY A N 1
ATOM 9250 C CA . GLY A 1 1177 ? 6.762 1.545 -14.867 1.00 39.75 1177 GLY A CA 1
ATOM 9251 C C . GLY A 1 1177 ? 6.148 1.317 -16.249 1.00 39.75 1177 GLY A C 1
ATOM 9252 O O . GLY A 1 1177 ? 6.329 2.179 -17.075 1.00 39.75 1177 GLY A O 1
ATOM 9253 N N . ASP A 1 1178 ? 5.431 0.244 -16.606 1.00 44.94 1178 ASP A N 1
ATOM 9254 C CA . ASP A 1 1178 ? 4.664 0.251 -17.879 1.00 44.94 1178 ASP A CA 1
ATOM 9255 C C . ASP A 1 1178 ? 3.497 -0.746 -17.864 1.00 44.94 1178 ASP A C 1
ATOM 9257 O O . ASP A 1 1178 ? 3.673 -1.964 -17.815 1.00 44.94 1178 ASP A O 1
ATOM 9261 N N . ALA A 1 1179 ? 2.271 -0.230 -17.954 1.00 39.62 1179 ALA A N 1
ATOM 9262 C CA . ALA A 1 1179 ? 1.067 -1.050 -17.949 1.00 39.62 1179 ALA A CA 1
ATOM 9263 C C . ALA A 1 1179 ? 0.868 -1.841 -19.261 1.00 39.62 1179 ALA A C 1
ATOM 9265 O O . ALA A 1 1179 ? 0.250 -2.908 -19.239 1.00 39.62 1179 ALA A O 1
ATOM 9266 N N . ASN A 1 1180 ? 1.447 -1.394 -20.384 1.00 40.34 1180 ASN A N 1
ATOM 9267 C CA . ASN A 1 1180 ? 1.491 -2.176 -21.628 1.00 40.34 1180 ASN A CA 1
ATOM 9268 C C . ASN A 1 1180 ? 2.454 -3.369 -21.513 1.00 40.34 1180 ASN A C 1
ATOM 9270 O O . ASN A 1 1180 ? 2.298 -4.373 -22.210 1.00 40.34 1180 ASN A O 1
ATOM 9274 N N . LEU A 1 1181 ? 3.397 -3.298 -20.569 1.00 49.09 1181 LEU A N 1
ATOM 9275 C CA . LEU A 1 1181 ? 4.273 -4.388 -20.158 1.00 49.09 1181 LEU A CA 1
ATOM 9276 C C . LEU A 1 1181 ? 3.724 -5.149 -18.942 1.00 49.09 1181 LEU A C 1
ATOM 9278 O O . LEU A 1 1181 ? 4.465 -5.889 -18.308 1.00 49.09 1181 LEU A O 1
ATOM 9282 N N . TYR A 1 1182 ? 2.425 -5.080 -18.621 1.00 43.72 1182 TYR A N 1
ATOM 9283 C CA . TYR A 1 1182 ? 1.840 -5.864 -17.518 1.00 43.72 1182 TYR A CA 1
ATOM 9284 C C . TYR A 1 1182 ? 2.107 -7.381 -17.647 1.00 43.72 1182 TYR A C 1
ATOM 9286 O O . TYR A 1 1182 ? 2.289 -8.092 -16.651 1.00 43.72 1182 TYR A O 1
ATOM 9294 N N . LEU A 1 1183 ? 2.211 -7.897 -18.880 1.00 49.38 1183 LEU A N 1
ATOM 9295 C CA . LEU A 1 1183 ? 2.650 -9.276 -19.138 1.00 49.38 1183 LEU A CA 1
ATOM 9296 C C . LEU A 1 1183 ? 4.089 -9.539 -18.656 1.00 49.38 1183 LEU A C 1
ATOM 9298 O O . LEU A 1 1183 ? 4.384 -10.666 -18.265 1.00 49.38 1183 LEU A O 1
ATOM 9302 N N . ALA A 1 1184 ? 4.928 -8.508 -18.596 1.00 49.59 1184 ALA A N 1
ATOM 9303 C CA . ALA A 1 1184 ? 6.300 -8.497 -18.100 1.00 49.59 1184 ALA A CA 1
ATOM 9304 C C . ALA A 1 1184 ? 6.438 -8.165 -16.597 1.00 49.59 1184 ALA A C 1
ATOM 9306 O O . ALA A 1 1184 ? 7.555 -8.004 -16.132 1.00 49.59 1184 ALA A O 1
ATOM 9307 N N . THR A 1 1185 ? 5.352 -8.099 -15.817 1.00 53.41 1185 THR A N 1
ATOM 9308 C CA . THR A 1 1185 ? 5.447 -8.033 -14.344 1.00 53.41 1185 THR A CA 1
ATOM 9309 C C . THR A 1 1185 ? 5.226 -9.413 -13.725 1.00 53.41 1185 THR A C 1
ATOM 9311 O O . THR A 1 1185 ? 4.311 -10.156 -14.114 1.00 53.41 1185 THR A O 1
ATOM 9314 N N . HIS A 1 1186 ? 6.031 -9.772 -12.727 1.00 66.38 1186 HIS A N 1
ATOM 9315 C CA . HIS A 1 1186 ? 5.820 -10.968 -11.919 1.00 66.38 1186 HIS A CA 1
ATOM 9316 C C . HIS A 1 1186 ? 5.980 -10.625 -10.449 1.00 66.38 1186 HIS A C 1
ATOM 9318 O O . HIS A 1 1186 ? 7.082 -10.422 -9.970 1.00 66.38 1186 HIS A O 1
ATOM 9324 N N . ASN A 1 1187 ? 4.868 -10.616 -9.711 1.00 54.75 1187 ASN A N 1
ATOM 9325 C CA . ASN A 1 1187 ? 4.864 -10.313 -8.273 1.00 54.75 1187 ASN A CA 1
ATOM 9326 C C . ASN A 1 1187 ? 5.704 -11.292 -7.437 1.00 54.75 1187 ASN A C 1
ATOM 9328 O O . ASN A 1 1187 ? 6.011 -11.010 -6.282 1.00 54.75 1187 ASN A O 1
ATOM 9332 N N . GLY A 1 1188 ? 6.023 -12.463 -7.996 1.00 59.34 1188 GLY A N 1
ATOM 9333 C CA . GLY A 1 1188 ? 6.946 -13.409 -7.393 1.00 59.34 1188 GLY A CA 1
ATOM 9334 C C . GLY A 1 1188 ? 8.416 -13.013 -7.549 1.00 59.34 1188 GLY A C 1
ATOM 9335 O O . GLY A 1 1188 ? 9.241 -13.729 -6.999 1.00 59.34 1188 GLY A O 1
ATOM 9336 N N . GLY A 1 1189 ? 8.751 -11.936 -8.257 1.00 61.94 1189 GLY A N 1
ATOM 9337 C CA . GLY A 1 1189 ? 10.116 -11.561 -8.619 1.00 61.94 1189 GLY A CA 1
ATOM 9338 C C . GLY A 1 1189 ? 10.713 -12.436 -9.717 1.00 61.94 1189 GLY A C 1
ATOM 9339 O O . GLY A 1 1189 ? 10.114 -13.424 -10.157 1.00 61.94 1189 GLY A O 1
ATOM 9340 N N . GLU A 1 1190 ? 11.916 -12.084 -10.148 1.00 71.56 1190 GLU A N 1
ATOM 9341 C CA . GLU A 1 1190 ? 12.689 -12.888 -11.088 1.00 71.56 1190 GLU A CA 1
ATOM 9342 C C . GLU A 1 1190 ? 12.983 -14.266 -10.468 1.00 71.56 1190 GLU A C 1
ATOM 9344 O O . GLU A 1 1190 ? 13.443 -14.378 -9.332 1.00 71.56 1190 GLU A O 1
ATOM 9349 N N . ARG A 1 1191 ? 12.662 -15.338 -11.196 1.00 74.94 1191 ARG A N 1
ATOM 9350 C CA . ARG A 1 1191 ? 12.975 -16.735 -10.824 1.00 74.94 1191 ARG A CA 1
ATOM 9351 C C . ARG A 1 1191 ? 14.085 -17.315 -11.668 1.00 74.94 1191 ARG A C 1
ATOM 9353 O O . ARG A 1 1191 ? 14.782 -18.226 -11.239 1.00 74.94 1191 ARG A O 1
ATOM 9360 N N . TRP A 1 1192 ? 14.239 -16.761 -12.855 1.00 79.38 1192 TRP A N 1
ATOM 9361 C CA . TRP A 1 1192 ? 15.237 -17.128 -13.825 1.00 79.38 1192 TRP A CA 1
ATOM 9362 C C . TRP A 1 1192 ? 16.350 -16.079 -13.754 1.00 79.38 1192 TRP A C 1
ATOM 9364 O O . TRP A 1 1192 ? 16.289 -15.127 -14.506 1.00 79.38 1192 TRP A O 1
ATOM 9374 N N . VAL A 1 1193 ? 17.356 -16.231 -12.880 1.00 61.69 1193 VAL A N 1
ATOM 9375 C CA . VAL A 1 1193 ? 18.430 -15.225 -12.611 1.00 61.69 1193 VAL A CA 1
ATOM 9376 C C . VAL A 1 1193 ? 19.309 -14.902 -13.846 1.00 61.69 1193 VAL A C 1
ATOM 9378 O O . VAL A 1 1193 ? 20.136 -13.998 -13.834 1.00 61.69 1193 VAL A O 1
ATOM 9381 N N . ALA A 1 1194 ? 19.122 -15.645 -14.941 1.00 62.44 1194 ALA A N 1
ATOM 9382 C CA . ALA A 1 1194 ? 19.714 -15.400 -16.259 1.00 62.44 1194 ALA A CA 1
ATOM 9383 C C . ALA A 1 1194 ? 18.643 -15.229 -17.360 1.00 62.44 1194 ALA A C 1
ATOM 9385 O O . ALA A 1 1194 ? 18.916 -15.342 -18.552 1.00 62.44 1194 ALA A O 1
ATOM 9386 N N . ASN A 1 1195 ? 17.395 -14.976 -16.975 1.00 71.56 1195 ASN A N 1
ATOM 9387 C CA . ASN A 1 1195 ? 16.242 -14.804 -17.846 1.00 71.56 1195 ASN A CA 1
ATOM 9388 C C . ASN A 1 1195 ? 16.049 -15.951 -18.848 1.00 71.56 1195 ASN A C 1
ATOM 9390 O O . ASN A 1 1195 ? 15.928 -17.119 -18.464 1.00 71.56 1195 ASN A O 1
ATOM 9394 N N . GLU A 1 1196 ? 15.981 -15.627 -20.139 1.00 69.75 1196 GLU A N 1
ATOM 9395 C CA . GLU A 1 1196 ? 15.867 -16.618 -21.213 1.00 69.75 1196 GLU A CA 1
ATOM 9396 C C . GLU A 1 1196 ? 17.089 -17.535 -21.293 1.00 69.75 1196 GLU A C 1
ATOM 9398 O O . GLU A 1 1196 ? 16.993 -18.654 -21.797 1.00 69.75 1196 GLU A O 1
ATOM 9403 N N . ASP A 1 1197 ? 18.209 -17.080 -20.738 1.00 64.12 1197 ASP A N 1
ATOM 9404 C CA . ASP A 1 1197 ? 19.403 -17.873 -20.562 1.00 64.12 1197 ASP A CA 1
ATOM 9405 C C . ASP A 1 1197 ? 19.358 -18.633 -19.238 1.00 64.12 1197 ASP A C 1
ATOM 9407 O O . ASP A 1 1197 ? 20.408 -19.021 -18.785 1.00 64.12 1197 ASP A O 1
ATOM 9411 N N . SER A 1 1198 ? 18.236 -18.904 -18.574 1.00 73.06 1198 SER A N 1
ATOM 9412 C CA . SER A 1 1198 ? 18.235 -19.801 -17.400 1.00 73.06 1198 SER A CA 1
ATOM 9413 C C . SER A 1 1198 ? 18.041 -21.274 -17.789 1.00 73.06 1198 SER A C 1
ATOM 9415 O O . SER A 1 1198 ? 17.372 -21.582 -18.790 1.00 73.06 1198 SER A O 1
ATOM 9417 N N . PRO A 1 1199 ? 18.593 -22.232 -17.016 1.00 80.50 1199 PRO A N 1
ATOM 9418 C CA . PRO A 1 1199 ? 18.402 -23.635 -17.326 1.00 80.50 1199 PRO A CA 1
ATOM 9419 C C . PRO A 1 1199 ? 16.933 -24.074 -17.245 1.00 80.50 1199 PRO A C 1
ATOM 9421 O O . PRO A 1 1199 ? 16.510 -24.965 -17.994 1.00 80.50 1199 PRO A O 1
ATOM 9424 N N . GLU A 1 1200 ? 16.162 -23.432 -16.377 1.00 88.06 1200 GLU A N 1
ATOM 9425 C CA . GLU A 1 1200 ? 14.747 -23.668 -16.155 1.00 88.06 1200 GLU A CA 1
ATOM 9426 C C . GLU A 1 1200 ? 13.884 -23.154 -17.309 1.00 88.06 1200 GLU A C 1
ATOM 9428 O O . GLU A 1 1200 ? 13.064 -23.917 -17.829 1.00 88.06 1200 GLU A O 1
ATOM 9433 N N . TYR A 1 1201 ? 14.114 -21.917 -17.773 1.00 86.94 1201 TYR A N 1
ATOM 9434 C CA . TYR A 1 1201 ? 13.427 -21.351 -18.940 1.00 86.94 1201 TYR A CA 1
ATOM 9435 C C . TYR A 1 1201 ? 13.567 -22.275 -20.150 1.00 86.94 1201 TYR A C 1
ATOM 9437 O O . TYR A 1 1201 ? 12.575 -22.649 -20.778 1.00 86.94 1201 TYR A O 1
ATOM 9445 N N . ALA A 1 1202 ? 14.795 -22.710 -20.442 1.00 80.88 1202 ALA A N 1
ATOM 9446 C CA . ALA A 1 1202 ? 15.068 -23.605 -21.561 1.00 80.88 1202 ALA A CA 1
ATOM 9447 C C . ALA A 1 1202 ? 14.362 -24.966 -21.414 1.00 80.88 1202 ALA A C 1
ATOM 9449 O O . ALA A 1 1202 ? 13.773 -25.452 -22.377 1.00 80.88 1202 ALA A O 1
ATOM 9450 N N . THR A 1 1203 ? 14.339 -25.551 -20.211 1.00 88.38 1203 THR A N 1
ATOM 9451 C CA . THR A 1 1203 ? 13.667 -26.843 -19.961 1.00 88.38 1203 THR A CA 1
ATOM 9452 C C . THR A 1 1203 ? 12.150 -26.750 -20.167 1.00 88.38 1203 THR A C 1
ATOM 9454 O O . THR A 1 1203 ? 11.537 -27.649 -20.749 1.00 88.38 1203 THR A O 1
ATOM 9457 N N . ILE A 1 1204 ? 11.530 -25.655 -19.717 1.00 92.31 1204 ILE A N 1
ATOM 9458 C CA . ILE A 1 1204 ? 10.096 -25.396 -19.908 1.00 92.31 1204 ILE A CA 1
ATOM 9459 C C . ILE A 1 1204 ? 9.791 -25.114 -21.383 1.00 92.31 1204 ILE A C 1
ATOM 9461 O O . ILE A 1 1204 ? 8.792 -25.598 -21.916 1.00 92.31 1204 ILE A O 1
ATOM 9465 N N . LEU A 1 1205 ? 10.652 -24.362 -22.065 1.00 88.62 1205 LEU A N 1
ATOM 9466 C CA . LEU A 1 1205 ? 10.499 -24.075 -23.485 1.00 88.62 1205 LEU A CA 1
ATOM 9467 C C . LEU A 1 1205 ? 10.585 -25.350 -24.339 1.00 88.62 1205 LEU A C 1
ATOM 9469 O O . LEU A 1 1205 ? 9.774 -25.523 -25.248 1.00 88.62 1205 LEU A O 1
ATOM 9473 N N . GLU A 1 1206 ? 11.509 -26.265 -24.030 1.00 86.19 1206 GLU A N 1
ATOM 9474 C CA . GLU A 1 1206 ? 11.595 -27.590 -24.664 1.00 86.19 1206 GLU A CA 1
ATOM 9475 C C . GLU A 1 1206 ? 10.280 -28.370 -24.519 1.00 86.19 1206 GLU A C 1
ATOM 9477 O O . GLU A 1 1206 ? 9.784 -28.939 -25.494 1.00 86.19 1206 GLU A O 1
ATOM 9482 N N . TRP A 1 1207 ? 9.666 -28.342 -23.334 1.00 92.12 1207 TRP A N 1
ATOM 9483 C CA . TRP A 1 1207 ? 8.367 -28.972 -23.095 1.00 92.12 1207 TRP A CA 1
ATOM 9484 C C . TRP A 1 1207 ? 7.237 -28.354 -23.930 1.00 92.12 1207 TRP A C 1
ATOM 9486 O O . TRP A 1 1207 ? 6.461 -29.086 -24.546 1.00 92.12 1207 TRP A O 1
ATOM 9496 N N . ILE A 1 1208 ? 7.156 -27.019 -24.002 1.00 90.88 1208 ILE A N 1
ATOM 9497 C CA . ILE A 1 1208 ? 6.138 -26.313 -24.806 1.00 90.88 1208 ILE A CA 1
ATOM 9498 C C . ILE A 1 1208 ? 6.336 -26.590 -26.306 1.00 90.88 1208 ILE A C 1
ATOM 9500 O O . ILE A 1 1208 ? 5.361 -26.686 -27.052 1.00 90.88 1208 ILE A O 1
ATOM 9504 N N . ARG A 1 1209 ? 7.590 -26.777 -26.739 1.00 85.75 1209 ARG A N 1
ATOM 9505 C CA . ARG A 1 1209 ? 7.966 -27.232 -28.089 1.00 85.75 1209 ARG A CA 1
ATOM 9506 C C . ARG A 1 1209 ? 7.696 -28.727 -28.326 1.00 85.75 1209 ARG A C 1
ATOM 9508 O O . ARG A 1 1209 ? 7.876 -29.215 -29.437 1.00 85.75 1209 ARG A O 1
ATOM 9515 N N . GLY A 1 1210 ? 7.214 -29.451 -27.315 1.00 84.75 1210 GLY A N 1
ATOM 9516 C CA . GLY A 1 1210 ? 6.752 -30.830 -27.439 1.00 84.75 1210 GLY A CA 1
ATOM 9517 C C . GLY A 1 1210 ? 7.819 -31.891 -27.183 1.00 84.75 1210 GLY A C 1
ATOM 9518 O O . GLY A 1 1210 ? 7.687 -33.016 -27.674 1.00 84.75 1210 GLY A O 1
ATOM 9519 N N . ALA A 1 1211 ? 8.866 -31.557 -26.420 1.00 84.44 1211 ALA A N 1
ATOM 9520 C CA . ALA A 1 1211 ? 9.812 -32.543 -25.916 1.00 84.44 1211 ALA A CA 1
ATOM 9521 C C . ALA A 1 1211 ? 9.088 -33.653 -25.137 1.00 84.44 1211 ALA A C 1
ATOM 9523 O O . ALA A 1 1211 ? 8.133 -33.416 -24.394 1.00 84.44 1211 ALA A O 1
ATOM 9524 N N . LYS A 1 1212 ? 9.569 -34.882 -25.325 1.00 83.50 1212 LYS A N 1
ATOM 9525 C CA . LYS A 1 1212 ? 9.081 -36.087 -24.654 1.00 83.50 1212 LYS A CA 1
ATOM 9526 C C . LYS A 1 1212 ? 10.244 -36.777 -23.976 1.00 83.50 1212 LYS A C 1
ATOM 9528 O O . LYS A 1 1212 ? 11.377 -36.690 -24.454 1.00 83.50 1212 LYS A O 1
ATOM 9533 N N . LEU A 1 1213 ? 9.956 -37.457 -22.875 1.00 79.50 1213 LEU A N 1
ATOM 9534 C CA . LEU A 1 1213 ? 10.921 -38.393 -22.324 1.00 79.50 1213 LEU A CA 1
ATOM 9535 C C . LEU A 1 1213 ? 10.962 -39.658 -23.201 1.00 79.50 1213 LEU A C 1
ATOM 9537 O O . LEU A 1 1213 ? 9.923 -40.003 -23.770 1.00 79.50 1213 LEU A O 1
ATOM 9541 N N . PRO A 1 1214 ? 12.147 -40.274 -23.374 1.00 59.44 1214 PRO A N 1
ATOM 9542 C CA . PRO A 1 1214 ? 12.321 -41.494 -24.160 1.00 59.44 1214 PRO A CA 1
ATOM 9543 C C . PRO A 1 1214 ? 11.431 -42.657 -23.724 1.00 59.44 1214 PRO A C 1
ATOM 9545 O O . PRO A 1 1214 ? 11.190 -42.785 -22.500 1.00 59.44 1214 PRO A O 1
#